Protein AF-0000000080324823 (afdb_homodimer)

Sequence (920 aa):
MKMFTNNTLFSKLTFAVTFSLVTMGLSANLHAQETLTIQDAIDRMLENNLNIKQSTLNVATATVNLEQSKAALYPSLSGTINNSLNYGRSLNPATNQLITQNFYSGDGTLSAQVDVFAGFSKINQIRQNKLLLEAGNSNLDKIKNDLVLQVVTAYFQVVFNTDLLKASKEQLVVAQETQRREQALLEAGNKTLADISQAKAQRATAELNVTNAQNQLTISYLTLSQLMEMRPDSQNYTVVKPTIKDIAQAQKSYDVNDVYNTSLSFFPDIKLAQLNREAAGKAVAVAKGGFFPRLTLGGGLGSRYSYSMGAKAFGLPADPHLNDQISNNFYQNVGFTLSIPIFNGLTVRSNVKKAKISYETSKISEQLAKNNLNKVIAQAVADLRAADSRYKSNENTFNAQKDAFNVIEQRYAVGLVNSLDYNTSRTNRNKAEVDYIQSKYDLLFKSKVIDYYLGKQITFMKMFTNNTLFSKLTFAVTFSLVTMGLSANLHAQETLTIQDAIDRMLENNLNIKQSTLNVATATVNLEQSKAALYPSLSGTINNSLNYGRSLNPATNQLITQNFYSGDGTLSAQVDVFAGFSKINQIRQNKLLLEAGNSNLDKIKNDLVLQVVTAYFQVVFNTDLLKASKEQLVVAQETQRREQALLEAGNKTLADISQAKAQRATAELNVTNAQNQLTISYLTLSQLMEMRPDSQNYTVVKPTIKDIAQAQKSYDVNDVYNTSLSFFPDIKLAQLNREAAGKAVAVAKGGFFPRLTLGGGLGSRYSYSMGAKAFGLPADPHLNDQISNNFYQNVGFTLSIPIFNGLTVRSNVKKAKISYETSKISEQLAKNNLNKVIAQAVADLRAADSRYKSNENTFNAQKDAFNVIEQRYAVGLVNSLDYNTSRTNRNKAEVDYIQSKYDLLFKSKVIDYYLGKQITF

Solvent-accessible surface area (backbone atoms only — not comparable to full-atom values): 46528 Å² total; per-residue (Å²): 138,84,81,79,80,81,73,70,74,65,61,65,55,52,53,54,52,51,56,57,54,58,68,60,53,81,71,67,70,70,72,65,63,43,72,39,42,72,56,54,50,46,52,41,20,74,73,51,22,63,70,58,55,52,39,50,50,52,31,48,50,33,49,50,52,31,51,49,43,56,55,65,67,48,64,47,79,50,76,49,79,46,78,49,81,44,75,48,77,41,70,36,82,70,72,72,41,79,37,59,64,33,28,40,36,37,37,40,38,40,39,36,38,31,71,75,38,48,41,57,20,61,62,28,45,31,54,21,30,51,33,46,30,53,23,33,50,25,48,40,51,34,52,52,52,56,46,46,54,49,48,53,52,28,49,51,44,30,51,47,25,51,52,46,27,52,51,27,49,53,49,31,52,51,30,50,52,47,33,53,49,46,52,54,35,35,76,71,68,76,46,54,71,67,53,44,52,51,31,50,52,48,32,51,53,28,49,49,46,28,53,52,26,49,52,49,26,52,51,26,48,49,53,38,30,52,53,33,58,43,64,81,88,59,72,56,59,42,74,66,72,80,54,70,67,51,52,59,67,33,69,66,89,74,55,53,68,60,46,41,61,60,24,63,78,68,38,33,64,51,52,24,31,49,30,49,24,52,23,29,49,28,44,27,49,26,33,53,10,60,74,40,47,34,33,32,42,35,36,35,36,35,30,34,40,59,39,80,51,72,88,68,64,91,85,63,77,78,69,74,55,68,71,53,32,40,62,67,32,29,25,36,37,42,32,42,38,40,40,37,72,72,35,65,26,50,48,49,60,41,46,27,52,47,28,46,46,49,24,53,47,30,49,50,50,31,52,50,48,51,51,48,51,47,52,52,46,43,49,45,48,45,49,31,54,44,27,46,48,43,28,55,38,27,48,51,39,25,55,45,31,46,53,51,33,54,54,44,51,56,35,37,75,74,67,73,44,55,66,66,60,46,50,51,37,46,52,51,25,51,51,28,44,52,49,28,52,51,24,49,51,49,23,42,49,36,35,48,51,52,34,52,52,64,68,44,84,79,74,128,138,81,80,78,77,77,70,71,65,66,62,58,53,54,51,48,53,51,51,55,53,57,66,60,48,81,73,64,71,67,73,64,61,45,74,41,42,71,53,54,49,47,53,41,21,73,73,50,21,63,69,56,54,47,38,51,47,53,32,49,48,31,48,43,52,28,53,31,42,56,31,60,68,45,59,28,32,37,34,39,37,39,38,35,40,37,36,35,38,35,72,36,83,71,76,71,39,78,36,58,65,32,28,40,36,36,37,39,39,40,40,36,38,30,70,77,37,49,42,56,20,62,62,30,46,32,54,21,30,50,32,47,31,52,25,35,51,25,46,41,50,35,52,50,52,55,48,46,54,49,49,52,52,29,48,51,44,30,51,47,26,50,52,47,28,53,51,28,49,53,48,31,53,51,29,50,52,48,35,52,50,46,53,54,36,37,76,71,67,75,49,53,73,64,54,44,48,51,32,52,44,48,32,40,51,27,50,42,46,29,49,49,27,48,44,50,27,53,51,27,48,50,52,38,32,52,51,32,57,44,62,80,90,58,73,54,58,42,73,65,73,82,54,71,66,52,50,59,68,34,70,66,87,77,55,55,67,60,46,43,62,60,24,63,78,68,38,33,64,52,52,24,30,50,30,48,24,52,24,30,50,28,45,28,50,26,34,53,10,62,76,41,50,33,34,33,43,35,35,36,37,34,29,35,40,60,38,78,54,73,86,68,62,90,83,63,76,77,71,74,55,68,72,56,32,38,63,73,45,49,49,74,52,75,52,74,46,78,48,70,82,84,81,69,86,56,49,47,61,49,46,27,50,51,28,46,52,50,24,53,50,28,48,51,50,31,50,50,47,52,52,48,50,46,50,52,46,44,48,45,49,50,48,31,53,49,26,46,51,45,28,54,49,27,47,50,46,24,54,52,31,48,53,50,33,55,52,42,51,55,34,39,74,74,66,74,44,55,69,65,60,45,50,51,36,46,51,49,25,53,52,29,46,51,50,26,53,50,27,49,51,49,25,41,49,35,32,48,52,52,35,52,52,65,70,44,84,76,76,129

Organism: NCBI:txid1503925

Structure (mmCIF, N/CA/C/O backbone):
data_AF-0000000080324823-model_v1
#
loop_
_entity.id
_entity.type
_entity.pdbx_description
1 polymer Transporter
#
loop_
_atom_site.group_PDB
_atom_site.id
_atom_site.type_symbol
_atom_site.label_atom_id
_atom_site.label_alt_id
_atom_site.label_comp_id
_atom_site.label_asym_id
_atom_site.label_entity_id
_atom_site.label_seq_id
_atom_site.pdbx_PDB_ins_code
_atom_site.Cartn_x
_atom_site.Cartn_y
_atom_site.Cartn_z
_atom_site.occupancy
_atom_site.B_iso_or_equiv
_atom_site.auth_seq_id
_atom_site.auth_comp_id
_atom_site.auth_asym_id
_atom_site.auth_atom_id
_atom_site.pdbx_PDB_model_num
ATOM 1 N N . MET A 1 1 ? 98 -8.367 23.172 1 21.56 1 MET A N 1
ATOM 2 C CA . MET A 1 1 ? 96.688 -8.664 22.594 1 21.56 1 MET A CA 1
ATOM 3 C C . MET A 1 1 ? 95.688 -7.516 22.859 1 21.56 1 MET A C 1
ATOM 5 O O . MET A 1 1 ? 95.188 -7.371 23.969 1 21.56 1 MET A O 1
ATOM 9 N N . LYS A 1 2 ? 96.125 -6.289 22.312 1 26.66 2 LYS A N 1
ATOM 10 C CA . LYS A 1 2 ? 95.688 -4.891 22.422 1 26.66 2 LYS A CA 1
ATOM 11 C C . LYS A 1 2 ? 94.25 -4.688 21.938 1 26.66 2 LYS A C 1
ATOM 13 O O . LYS A 1 2 ? 93.938 -4.918 20.766 1 26.66 2 LYS A O 1
ATOM 18 N N . MET A 1 3 ? 93.25 -5.055 22.812 1 23.31 3 MET A N 1
ATOM 19 C CA . MET A 1 3 ? 91.812 -5.043 22.656 1 23.31 3 MET A CA 1
ATOM 20 C C . MET A 1 3 ? 91.312 -3.637 22.359 1 23.31 3 MET A C 1
ATOM 22 O O . MET A 1 3 ? 91.5 -2.715 23.156 1 23.31 3 MET A O 1
ATOM 26 N N . PHE A 1 4 ? 91.438 -3.137 21.062 1 28.38 4 PHE A N 1
ATOM 27 C CA . PHE A 1 4 ? 91.062 -1.861 20.469 1 28.38 4 PHE A CA 1
ATOM 28 C C . PHE A 1 4 ? 89.562 -1.612 20.641 1 28.38 4 PHE A C 1
ATOM 30 O O . PHE A 1 4 ? 88.75 -2.391 20.141 1 28.38 4 PHE A O 1
ATOM 37 N N . THR A 1 5 ? 89.062 -1.088 21.844 1 29.3 5 THR A N 1
ATOM 38 C CA . THR A 1 5 ? 87.75 -0.74 22.344 1 29.3 5 THR A CA 1
ATOM 39 C C . THR A 1 5 ? 87.125 0.403 21.531 1 29.3 5 THR A C 1
ATOM 41 O O . THR A 1 5 ? 87.688 1.523 21.562 1 29.3 5 THR A O 1
ATOM 44 N N . ASN A 1 6 ? 86.75 0.165 20.188 1 28.95 6 ASN A N 1
ATOM 45 C CA . ASN A 1 6 ? 86.25 1.154 19.25 1 28.95 6 ASN A CA 1
ATOM 46 C C . ASN A 1 6 ? 84.938 1.773 19.75 1 28.95 6 ASN A C 1
ATOM 48 O O . ASN A 1 6 ? 83.938 1.118 19.75 1 28.95 6 ASN A O 1
ATOM 52 N N . ASN A 1 7 ? 84.938 2.633 20.797 1 32.19 7 ASN A N 1
ATOM 53 C CA . ASN A 1 7 ? 83.812 3.295 21.547 1 32.19 7 ASN A CA 1
ATOM 54 C C . ASN A 1 7 ? 83.125 4.352 20.688 1 32.19 7 ASN A C 1
ATOM 56 O O . ASN A 1 7 ? 82.312 5.133 21.203 1 32.19 7 ASN A O 1
ATOM 60 N N . THR A 1 8 ? 83.625 4.734 19.453 1 33.31 8 THR A N 1
ATOM 61 C CA . THR A 1 8 ? 83.25 6.031 18.922 1 33.31 8 THR A CA 1
ATOM 62 C C . THR A 1 8 ? 81.875 5.973 18.344 1 33.31 8 THR A C 1
ATOM 64 O O . THR A 1 8 ? 81.25 7.012 18.062 1 33.31 8 THR A O 1
ATOM 67 N N . LEU A 1 9 ? 81.312 4.789 17.859 1 35.31 9 LEU A N 1
ATOM 68 C CA . LEU A 1 9 ? 80.188 4.824 16.953 1 35.31 9 LEU A CA 1
ATOM 69 C C . LEU A 1 9 ? 78.938 5.113 17.703 1 35.31 9 LEU A C 1
ATOM 71 O O . LEU A 1 9 ? 77.875 5.27 17.094 1 35.31 9 LEU A O 1
ATOM 75 N N . PHE A 1 10 ? 78.875 5.074 19.078 1 38.44 10 PHE A N 1
ATOM 76 C CA . PHE A 1 10 ? 77.625 5.117 19.781 1 38.44 10 PHE A CA 1
ATOM 77 C C . PHE A 1 10 ? 77.062 6.535 19.781 1 38.44 10 PHE A C 1
ATOM 79 O O . PHE A 1 10 ? 75.875 6.73 20.031 1 38.44 10 PHE A O 1
ATOM 86 N N . SER A 1 11 ? 77.938 7.602 19.688 1 42.75 11 SER A N 1
ATOM 87 C CA . SER A 1 11 ? 77.438 8.93 20.016 1 42.75 11 SER A CA 1
ATOM 88 C C . SER A 1 11 ? 76.562 9.5 18.891 1 42.75 11 SER A C 1
ATOM 90 O O . SER A 1 11 ? 75.625 10.234 19.125 1 42.75 11 SER A O 1
ATOM 92 N N . LYS A 1 12 ? 77 9.336 17.609 1 43.25 12 LYS A N 1
ATOM 93 C CA . LYS A 1 12 ? 76.375 10.062 16.516 1 43.25 12 LYS A CA 1
ATOM 94 C C . LYS A 1 12 ? 75 9.477 16.234 1 43.25 12 LYS A C 1
ATOM 96 O O . LYS A 1 12 ? 74.188 10.109 15.562 1 43.25 12 LYS A O 1
ATOM 101 N N . LEU A 1 13 ? 74.875 8.133 16.609 1 43.25 13 LEU A N 1
ATOM 102 C CA . LEU A 1 13 ? 73.562 7.551 16.312 1 43.25 13 LEU A CA 1
ATOM 103 C C . LEU A 1 13 ? 72.5 8.117 17.234 1 43.25 13 LEU A C 1
ATOM 105 O O . LEU A 1 13 ? 71.312 8.305 16.828 1 43.25 13 LEU A O 1
ATOM 109 N N . THR A 1 14 ? 72.938 8.594 18.484 1 47.06 14 THR A N 1
ATOM 110 C CA . THR A 1 14 ? 71.938 9.078 19.375 1 47.06 14 THR A CA 1
ATOM 111 C C . THR A 1 14 ? 71.375 10.43 18.906 1 47.06 14 THR A C 1
ATOM 113 O O . THR A 1 14 ? 70.188 10.742 19.125 1 47.06 14 THR A O 1
ATOM 116 N N . PHE A 1 15 ? 72.375 11.219 18.281 1 47.12 15 PHE A N 1
ATOM 117 C CA . PHE A 1 15 ? 71.875 12.531 17.906 1 47.12 15 PHE A CA 1
ATOM 118 C C . PHE A 1 15 ? 70.812 12.414 16.766 1 47.12 15 PHE A C 1
ATOM 120 O O . PHE A 1 15 ? 69.812 13.148 16.75 1 47.12 15 PHE A O 1
ATOM 127 N N . ALA A 1 16 ? 71.125 11.438 15.797 1 48.44 16 ALA A N 1
ATOM 128 C CA . ALA A 1 16 ? 70.188 11.336 14.688 1 48.44 16 ALA A CA 1
ATOM 129 C C . ALA A 1 16 ? 68.812 10.852 15.156 1 48.44 16 ALA A C 1
ATOM 131 O O . ALA A 1 16 ? 67.812 11.234 14.602 1 48.44 16 ALA A O 1
ATOM 132 N N . VAL A 1 17 ? 68.875 10.023 16.219 1 51.06 17 VAL A N 1
ATOM 133 C CA . VAL A 1 17 ? 67.562 9.516 16.656 1 51.06 17 VAL A CA 1
ATOM 134 C C . VAL A 1 17 ? 66.75 10.625 17.344 1 51.06 17 VAL A C 1
ATOM 136 O O . VAL A 1 17 ? 65.562 10.711 17.188 1 51.06 17 VAL A O 1
ATOM 139 N N . THR A 1 18 ? 67.562 11.539 18.078 1 47.75 18 THR A N 1
ATOM 140 C CA . THR A 1 18 ? 66.75 12.539 18.766 1 47.75 18 THR A CA 1
ATOM 141 C C . THR A 1 18 ? 66.188 13.531 17.781 1 47.75 18 THR A C 1
ATOM 143 O O . THR A 1 18 ? 65.062 14 17.984 1 47.75 18 THR A O 1
ATOM 146 N N . PHE A 1 19 ? 67 13.875 16.734 1 47.53 19 PHE A N 1
ATOM 147 C CA . PHE A 1 19 ? 66.438 14.852 15.836 1 47.53 19 PHE A CA 1
ATOM 148 C C . PHE A 1 19 ? 65.188 14.25 15.117 1 47.53 19 PHE A C 1
ATOM 150 O O . PHE A 1 19 ? 64.25 14.953 14.836 1 47.53 19 PHE A O 1
ATOM 157 N N . SER A 1 20 ? 65.312 12.914 14.789 1 47.81 20 SER A N 1
ATOM 158 C CA . SER A 1 20 ? 64.188 12.375 14.07 1 47.81 20 SER A CA 1
ATOM 159 C C . SER A 1 20 ? 62.938 12.328 14.961 1 47.81 20 SER A C 1
ATOM 161 O O . SER A 1 20 ? 61.812 12.172 14.469 1 47.81 20 SER A O 1
ATOM 163 N N . LEU A 1 21 ? 63.188 12.25 16.297 1 46.94 21 LEU A N 1
ATOM 164 C CA . LEU A 1 21 ? 61.969 12.188 17.125 1 46.94 21 LEU A CA 1
ATOM 165 C C . LEU A 1 21 ? 61.281 13.547 17.156 1 46.94 21 LEU A C 1
ATOM 167 O O . LEU A 1 21 ? 60.062 13.617 17.359 1 46.94 21 LEU A O 1
ATOM 171 N N . VAL A 1 22 ? 62.125 14.641 17.172 1 44.66 22 VAL A N 1
ATOM 172 C CA . VAL A 1 22 ? 61.406 15.914 17.328 1 44.66 22 VAL A CA 1
ATOM 173 C C . VAL A 1 22 ? 60.562 16.188 16.094 1 44.66 22 VAL A C 1
ATOM 175 O O . VAL A 1 22 ? 59.531 16.844 16.188 1 44.66 22 VAL A O 1
ATOM 178 N N . THR A 1 23 ? 61.125 15.875 14.891 1 43.03 23 THR A N 1
ATOM 179 C CA . THR A 1 23 ? 60.281 16.219 13.758 1 43.03 23 THR A CA 1
ATOM 180 C C . THR A 1 23 ? 59.062 15.297 13.695 1 43.03 23 THR A C 1
ATOM 182 O O . THR A 1 23 ? 58.344 15.305 12.711 1 43.03 23 THR A O 1
ATOM 185 N N . MET A 1 24 ? 59.156 14.219 14.438 1 43.94 24 MET A N 1
ATOM 186 C CA . MET A 1 24 ? 57.812 13.664 14.406 1 43.94 24 MET A CA 1
ATOM 187 C C . MET A 1 24 ? 56.781 14.664 14.961 1 43.94 24 MET A C 1
ATOM 189 O O . MET A 1 24 ? 56.625 14.766 16.172 1 43.94 24 MET A O 1
ATOM 193 N N . GLY A 1 25 ? 57.062 15.984 14.703 1 37.5 25 GLY A N 1
ATOM 194 C CA . GLY A 1 25 ? 56.094 17.016 15 1 37.5 25 GLY A CA 1
ATOM 195 C C . GLY A 1 25 ? 54.656 16.531 14.859 1 37.5 25 GLY A C 1
ATOM 196 O O . GLY A 1 25 ? 54.375 15.602 14.086 1 37.5 25 GLY A O 1
ATOM 197 N N . LEU A 1 26 ? 53.875 16.797 15.906 1 39.09 26 LEU A N 1
ATOM 198 C CA . LEU A 1 26 ? 52.406 16.812 16.031 1 39.09 26 LEU A CA 1
ATOM 199 C C . LEU A 1 26 ? 51.781 17.469 14.805 1 39.09 26 LEU A C 1
ATOM 201 O O . LEU A 1 26 ? 51.75 18.688 14.68 1 39.09 26 LEU A O 1
ATOM 205 N N . SER A 1 27 ? 52.031 17.031 13.609 1 39.75 27 SER A N 1
ATOM 206 C CA . SER A 1 27 ? 50.969 17.453 12.703 1 39.75 27 SER A CA 1
ATOM 207 C C . SER A 1 27 ? 49.594 17.281 13.328 1 39.75 27 SER A C 1
ATOM 209 O O . SER A 1 27 ? 49.062 16.156 13.375 1 39.75 27 SER A O 1
ATOM 211 N N . ALA A 1 28 ? 49.375 17.969 14.438 1 38.03 28 ALA A N 1
ATOM 212 C CA . ALA A 1 28 ? 47.938 18.141 14.688 1 38.03 28 ALA A CA 1
ATOM 213 C C . ALA A 1 28 ? 47.188 18.312 13.383 1 38.03 28 ALA A C 1
ATOM 215 O O . ALA A 1 28 ? 47.375 19.297 12.664 1 38.03 28 ALA A O 1
ATOM 216 N N . ASN A 1 29 ? 47.031 17.266 12.664 1 39 29 ASN A N 1
ATOM 217 C CA . ASN A 1 29 ? 45.969 17.359 11.672 1 39 29 ASN A CA 1
ATOM 218 C C . ASN A 1 29 ? 44.812 18.234 12.164 1 39 29 ASN A C 1
ATOM 220 O O . ASN A 1 29 ? 44.094 17.859 13.094 1 39 29 ASN A O 1
ATOM 224 N N . LEU A 1 30 ? 45.031 19.516 12.375 1 39.28 30 LEU A N 1
ATOM 225 C CA . LEU A 1 30 ? 43.844 20.375 12.375 1 39.28 30 LEU A CA 1
ATOM 226 C C . LEU A 1 30 ? 42.781 19.797 11.469 1 39.28 30 LEU A C 1
ATOM 228 O O . LEU A 1 30 ? 42.906 19.828 10.242 1 39.28 30 LEU A O 1
ATOM 232 N N . HIS A 1 31 ? 42.25 18.719 11.734 1 45.06 31 HIS A N 1
ATOM 233 C CA . HIS A 1 31 ? 41 18.328 11.062 1 45.06 31 HIS A CA 1
ATOM 234 C C . HIS A 1 31 ? 40.094 19.531 10.812 1 45.06 31 HIS A C 1
ATOM 236 O O . HIS A 1 31 ? 39.531 20.094 11.742 1 45.06 31 HIS A O 1
ATOM 242 N N . ALA A 1 32 ? 40.5 20.453 9.992 1 48.34 32 ALA A N 1
ATOM 243 C CA . ALA A 1 32 ? 39.656 21.516 9.508 1 48.34 32 ALA A CA 1
ATOM 244 C C . ALA A 1 32 ? 38.188 21.078 9.461 1 48.34 32 ALA A C 1
ATOM 246 O O . ALA A 1 32 ? 37.875 19.984 8.969 1 48.34 32 ALA A O 1
ATOM 247 N N . GLN A 1 33 ? 37.438 21.578 10.297 1 64.06 33 GLN A N 1
ATOM 248 C CA . GLN A 1 33 ? 35.969 21.359 10.266 1 64.06 33 GLN A CA 1
ATOM 249 C C . GLN A 1 33 ? 35.438 21.406 8.836 1 64.06 33 GLN A C 1
ATOM 251 O O . GLN A 1 33 ? 35.688 22.375 8.117 1 64.06 33 GLN A O 1
ATOM 256 N N . GLU A 1 34 ? 35.281 20.312 8.242 1 78.31 34 GLU A N 1
ATOM 257 C CA . GLU A 1 34 ? 34.75 20.156 6.883 1 78.31 34 GLU A CA 1
ATOM 258 C C . GLU A 1 34 ? 33.469 20.938 6.699 1 78.31 34 GLU A C 1
ATOM 260 O O . GLU A 1 34 ? 32.562 20.875 7.551 1 78.31 34 GLU A O 1
ATOM 265 N N . THR A 1 35 ? 33.5 21.953 5.785 1 86.38 35 THR A N 1
ATOM 266 C CA . THR A 1 35 ? 32.281 22.656 5.418 1 86.38 35 THR A CA 1
ATOM 267 C C . THR A 1 35 ? 31.484 21.859 4.402 1 86.38 35 THR A C 1
ATOM 269 O O . THR A 1 35 ? 32.031 21.422 3.383 1 86.38 35 THR A O 1
ATOM 272 N N . LEU A 1 36 ? 30.406 21.531 4.77 1 89 36 LEU A N 1
ATOM 273 C CA . LEU A 1 36 ? 29.547 20.672 3.959 1 89 36 LEU A CA 1
ATOM 274 C C . LEU A 1 36 ? 28.453 21.5 3.271 1 89 36 LEU A C 1
ATOM 276 O O . LEU A 1 36 ? 27.688 22.188 3.934 1 89 36 LEU A O 1
ATOM 280 N N . THR A 1 37 ? 28.469 21.531 1.944 1 90.81 37 THR A N 1
ATOM 281 C CA . THR A 1 37 ? 27.406 22.172 1.179 1 90.81 37 THR A CA 1
ATOM 282 C C . THR A 1 37 ? 26.219 21.234 1.031 1 90.81 37 THR A C 1
ATOM 284 O O . THR A 1 37 ? 26.297 20.047 1.347 1 90.81 37 THR A O 1
ATOM 287 N N . ILE A 1 38 ? 25.109 21.875 0.637 1 91.06 38 ILE A N 1
ATOM 288 C CA . ILE A 1 38 ? 23.906 21.078 0.444 1 91.06 38 ILE A CA 1
ATOM 289 C C . ILE A 1 38 ? 24.156 20.016 -0.625 1 91.06 38 ILE A C 1
ATOM 291 O O . ILE A 1 38 ? 23.703 18.859 -0.489 1 91.06 38 ILE A O 1
ATOM 295 N N . GLN A 1 39 ? 24.922 20.312 -1.681 1 91.12 39 GLN A N 1
ATOM 296 C CA . GLN A 1 39 ? 25.234 19.359 -2.746 1 91.12 39 GLN A CA 1
ATOM 297 C C . GLN A 1 39 ? 26.109 18.234 -2.232 1 91.12 39 GLN A C 1
ATOM 299 O O . GLN A 1 39 ? 25.906 17.062 -2.607 1 91.12 39 GLN A O 1
ATOM 304 N N . ASP A 1 40 ? 27.016 18.609 -1.355 1 91.25 40 ASP A N 1
ATOM 305 C CA . ASP A 1 40 ? 27.875 17.594 -0.76 1 91.25 40 ASP A CA 1
ATOM 306 C C . ASP A 1 40 ? 27.047 16.594 0.063 1 91.25 40 ASP A C 1
ATOM 308 O O . ASP A 1 40 ? 27.297 15.391 0.024 1 91.25 40 ASP A O 1
ATOM 312 N N . ALA A 1 41 ? 26.156 17.188 0.806 1 93.69 41 ALA A N 1
ATOM 313 C CA . ALA A 1 41 ? 25.297 16.328 1.636 1 93.69 41 ALA A CA 1
ATOM 314 C C . ALA A 1 41 ? 24.469 15.391 0.778 1 93.69 41 ALA A C 1
ATOM 316 O O . ALA A 1 41 ? 24.344 14.203 1.091 1 93.69 41 ALA A O 1
ATOM 317 N N . ILE A 1 42 ? 23.953 15.883 -0.331 1 94.19 42 ILE A N 1
ATOM 318 C CA . ILE A 1 42 ? 23.141 15.086 -1.244 1 94.19 42 ILE A CA 1
ATOM 319 C C . ILE A 1 42 ? 23.984 13.984 -1.862 1 94.19 42 ILE A C 1
ATOM 321 O O . ILE A 1 42 ? 23.578 12.82 -1.892 1 94.19 42 ILE A O 1
ATOM 325 N N . ASP A 1 43 ? 25.203 14.312 -2.295 1 94 43 ASP A N 1
ATOM 326 C CA . ASP A 1 43 ? 26.078 13.352 -2.953 1 94 43 ASP A CA 1
ATOM 327 C C . ASP A 1 43 ? 26.484 12.234 -1.995 1 94 43 ASP A C 1
ATOM 329 O O . ASP A 1 43 ? 26.5 11.055 -2.369 1 94 43 ASP A O 1
ATOM 333 N N . ARG A 1 44 ? 26.75 12.625 -0.811 1 93.12 44 ARG A N 1
ATOM 334 C CA . ARG A 1 44 ? 27.141 11.633 0.188 1 93.12 44 ARG A CA 1
ATOM 335 C C . ARG A 1 44 ? 25.984 10.695 0.502 1 93.12 44 ARG A C 1
ATOM 337 O O . ARG A 1 44 ? 26.188 9.492 0.67 1 93.12 44 ARG A O 1
ATOM 344 N N . MET A 1 45 ? 24.766 11.281 0.687 1 95.81 45 MET A N 1
ATOM 345 C CA . MET A 1 45 ? 23.594 10.461 0.923 1 95.81 45 MET A CA 1
ATOM 346 C C . MET A 1 45 ? 23.359 9.5 -0.237 1 95.81 45 MET A C 1
ATOM 348 O O . MET A 1 45 ? 23.109 8.312 -0.025 1 95.81 45 MET A O 1
ATOM 352 N N . LEU A 1 46 ? 23.531 9.984 -1.491 1 95.56 46 LEU A N 1
ATOM 353 C CA . LEU A 1 46 ? 23.281 9.18 -2.682 1 95.56 46 LEU A CA 1
ATOM 354 C C . LEU A 1 46 ? 24.266 8.016 -2.758 1 95.56 46 LEU A C 1
ATOM 356 O O . LEU A 1 46 ? 23.922 6.938 -3.248 1 95.56 46 LEU A O 1
ATOM 360 N N . GLU A 1 47 ? 25.406 8.203 -2.225 1 93.75 47 GLU A N 1
ATOM 361 C CA . GLU A 1 47 ? 26.469 7.199 -2.334 1 93.75 47 GLU A CA 1
ATOM 362 C C . GLU A 1 47 ? 26.375 6.18 -1.204 1 93.75 47 GLU A C 1
ATOM 364 O O . GLU A 1 47 ? 26.719 5.008 -1.39 1 93.75 47 GLU A O 1
ATOM 369 N N . ASN A 1 48 ? 25.844 6.621 -0.026 1 93.12 48 ASN A N 1
ATOM 370 C CA . ASN A 1 48 ? 26.078 5.785 1.145 1 93.12 48 ASN A CA 1
ATOM 371 C C . ASN A 1 48 ? 24.766 5.32 1.781 1 93.12 48 ASN A C 1
ATOM 373 O O . ASN A 1 48 ? 24.766 4.391 2.59 1 93.12 48 ASN A O 1
ATOM 377 N N . ASN A 1 49 ? 23.672 5.91 1.463 1 95.5 49 ASN A N 1
ATOM 378 C CA . ASN A 1 49 ? 22.438 5.637 2.182 1 95.5 49 ASN A CA 1
ATOM 379 C C . ASN A 1 49 ? 22 4.188 2.01 1 95.5 49 ASN A C 1
ATOM 381 O O . ASN A 1 49 ? 21.984 3.666 0.894 1 95.5 49 ASN A O 1
ATOM 385 N N . LEU A 1 50 ? 21.578 3.58 3.115 1 95.38 50 LEU A N 1
ATOM 386 C CA . LEU A 1 50 ? 21.266 2.154 3.141 1 95.38 50 LEU A CA 1
ATOM 387 C C . LEU A 1 50 ? 19.969 1.864 2.393 1 95.38 50 LEU A C 1
ATOM 389 O O . LEU A 1 50 ? 19.812 0.783 1.821 1 95.38 50 LEU A O 1
ATOM 393 N N . ASN A 1 51 ? 19.031 2.746 2.434 1 95.5 51 ASN A N 1
ATOM 394 C CA . ASN A 1 51 ? 17.797 2.553 1.689 1 95.5 51 ASN A CA 1
ATOM 395 C C . ASN A 1 51 ? 18.047 2.469 0.187 1 95.5 51 ASN A C 1
ATOM 397 O O . ASN A 1 51 ? 17.359 1.729 -0.523 1 95.5 51 ASN A O 1
ATOM 401 N N . ILE A 1 52 ? 19 3.268 -0.301 1 96.75 52 ILE A N 1
ATOM 402 C CA . ILE A 1 52 ? 19.375 3.227 -1.712 1 96.75 52 ILE A CA 1
ATOM 403 C C . ILE A 1 52 ? 20.031 1.889 -2.035 1 96.75 52 ILE A C 1
ATOM 405 O O . ILE A 1 52 ? 19.719 1.265 -3.051 1 96.75 52 ILE A O 1
ATOM 409 N N . LYS A 1 53 ? 20.891 1.434 -1.141 1 96.25 53 LYS A N 1
ATOM 410 C CA . LYS A 1 53 ? 21.547 0.139 -1.336 1 96.25 53 LYS A CA 1
ATOM 411 C C . LYS A 1 53 ? 20.516 -0.991 -1.356 1 96.25 53 LYS A C 1
ATOM 413 O O . LYS A 1 53 ? 20.609 -1.909 -2.172 1 96.25 53 LYS A O 1
ATOM 418 N N . GLN A 1 54 ? 19.625 -0.875 -0.471 1 96.69 54 GLN A N 1
ATOM 419 C CA . GLN A 1 54 ? 18.562 -1.866 -0.437 1 96.69 54 GLN A CA 1
ATOM 420 C C . GLN A 1 54 ? 17.766 -1.862 -1.739 1 96.69 54 GLN A C 1
ATOM 422 O O . GLN A 1 54 ? 17.438 -2.922 -2.275 1 96.69 54 GLN A O 1
ATOM 427 N N . SER A 1 55 ? 17.391 -0.714 -2.266 1 96.94 55 SER A N 1
ATOM 428 C CA . SER A 1 55 ? 16.625 -0.598 -3.508 1 96.94 55 SER A CA 1
ATOM 429 C C . SER A 1 55 ? 17.438 -1.112 -4.695 1 96.94 55 SER A C 1
ATOM 431 O O . SER A 1 55 ? 16.875 -1.671 -5.641 1 96.94 55 SER A O 1
ATOM 433 N N . THR A 1 56 ? 18.734 -0.962 -4.652 1 97.5 56 THR A N 1
ATOM 434 C CA . THR A 1 56 ? 19.594 -1.479 -5.707 1 97.5 56 THR A CA 1
ATOM 435 C C . THR A 1 56 ? 19.547 -3.006 -5.742 1 97.5 56 THR A C 1
ATOM 437 O O . THR A 1 56 ? 19.594 -3.609 -6.812 1 97.5 56 THR A O 1
ATOM 440 N N . LEU A 1 57 ? 19.453 -3.646 -4.555 1 97.31 57 LEU A N 1
ATOM 441 C CA . LEU A 1 57 ? 19.344 -5.098 -4.484 1 97.31 57 LEU A CA 1
ATOM 442 C C . LEU A 1 57 ? 18.016 -5.57 -5.07 1 97.31 57 LEU A C 1
ATOM 444 O O . LEU A 1 57 ? 17.938 -6.645 -5.672 1 97.31 57 LEU A O 1
ATOM 448 N N . ASN A 1 58 ? 17.016 -4.766 -4.93 1 97.06 58 ASN A N 1
ATOM 449 C CA . ASN A 1 58 ? 15.75 -5.098 -5.559 1 97.06 58 ASN A CA 1
ATOM 450 C C . ASN A 1 58 ? 15.844 -5.062 -7.078 1 97.06 58 ASN A C 1
ATOM 452 O O . ASN A 1 58 ? 15.258 -5.898 -7.766 1 97.06 58 ASN A O 1
ATOM 456 N N . VAL A 1 59 ? 16.562 -4.09 -7.613 1 98.12 59 VAL A N 1
ATOM 457 C CA . VAL A 1 59 ? 16.797 -4.02 -9.055 1 98.12 59 VAL A CA 1
ATOM 458 C C . VAL A 1 59 ? 17.594 -5.238 -9.508 1 98.12 59 VAL A C 1
ATOM 460 O O . VAL A 1 59 ? 17.328 -5.809 -10.562 1 98.12 59 VAL A O 1
ATOM 463 N N . ALA A 1 60 ? 18.516 -5.715 -8.68 1 98.06 60 ALA A N 1
ATOM 464 C CA . ALA A 1 60 ? 19.297 -6.914 -8.977 1 98.06 60 ALA A CA 1
ATOM 465 C C . ALA A 1 60 ? 18.406 -8.148 -9.047 1 98.06 60 ALA A C 1
ATOM 467 O O . ALA A 1 60 ? 18.578 -9.008 -9.914 1 98.06 60 ALA A O 1
ATOM 468 N N . THR A 1 61 ? 17.516 -8.18 -8.156 1 98.31 61 THR A N 1
ATOM 469 C CA . THR A 1 61 ? 16.562 -9.289 -8.172 1 98.31 61 THR A CA 1
ATOM 470 C C . THR A 1 61 ? 15.75 -9.289 -9.461 1 98.31 61 THR A C 1
ATOM 472 O O . THR A 1 61 ? 15.547 -10.336 -10.07 1 98.31 61 THR A O 1
ATOM 475 N N . ALA A 1 62 ? 15.266 -8.102 -9.898 1 98.12 62 ALA A N 1
ATOM 476 C CA . ALA A 1 62 ? 14.523 -7.988 -11.156 1 98.12 62 ALA A CA 1
ATOM 477 C C . ALA A 1 62 ? 15.391 -8.398 -12.336 1 98.12 62 ALA A C 1
ATOM 479 O O . ALA A 1 62 ? 14.898 -9.008 -13.289 1 98.12 62 ALA A O 1
ATOM 480 N N . THR A 1 63 ? 16.672 -8.148 -12.25 1 98.5 63 THR A N 1
ATOM 481 C CA . THR A 1 63 ? 17.609 -8.547 -13.281 1 98.5 63 THR A CA 1
ATOM 482 C C . THR A 1 63 ? 17.719 -10.07 -13.359 1 98.5 63 THR A C 1
ATOM 484 O O . THR A 1 63 ? 17.703 -10.648 -14.445 1 98.5 63 THR A O 1
ATOM 487 N N . VAL A 1 64 ? 17.75 -10.711 -12.195 1 98.44 64 VAL A N 1
ATOM 488 C CA . VAL A 1 64 ? 17.844 -12.164 -12.133 1 98.44 64 VAL A CA 1
ATOM 489 C C . VAL A 1 64 ? 16.562 -12.781 -12.695 1 98.44 64 VAL A C 1
ATOM 491 O O . VAL A 1 64 ? 16.609 -13.766 -13.438 1 98.44 64 VAL A O 1
ATOM 494 N N . ASN A 1 65 ? 15.453 -12.172 -12.422 1 98.44 65 ASN A N 1
ATOM 495 C CA . ASN A 1 65 ? 14.188 -12.672 -12.945 1 98.44 65 ASN A CA 1
ATOM 496 C C . ASN A 1 65 ? 14.141 -12.594 -14.469 1 98.44 65 ASN A C 1
ATOM 498 O O . ASN A 1 65 ? 13.664 -13.523 -15.125 1 98.44 65 ASN A O 1
ATOM 502 N N . LEU A 1 66 ? 14.617 -11.492 -15.047 1 98.5 66 LEU A N 1
ATOM 503 C CA . LEU A 1 66 ? 14.672 -11.336 -16.5 1 98.5 66 LEU A CA 1
ATOM 504 C C . LEU A 1 66 ? 15.609 -12.367 -17.125 1 98.5 66 LEU A C 1
ATOM 506 O O . LEU A 1 66 ? 15.25 -13.023 -18.109 1 98.5 66 LEU A O 1
ATOM 510 N N . GLU A 1 67 ? 16.75 -12.641 -16.438 1 98.44 67 GLU A N 1
ATOM 511 C CA . GLU A 1 67 ? 17.703 -13.625 -16.938 1 98.44 67 GLU A CA 1
ATOM 512 C C . GLU A 1 67 ? 17.125 -15.031 -16.891 1 98.44 67 GLU A C 1
ATOM 514 O O . GLU A 1 67 ? 17.312 -15.82 -17.828 1 98.44 67 GLU A O 1
ATOM 519 N N . GLN A 1 68 ? 16.438 -15.258 -15.828 1 98.12 68 GLN A N 1
ATOM 520 C CA . GLN A 1 68 ? 15.797 -16.562 -15.695 1 98.12 68 GLN A CA 1
ATOM 521 C C . GLN A 1 68 ? 14.727 -16.766 -16.766 1 98.12 68 GLN A C 1
ATOM 523 O O . GLN A 1 68 ? 14.602 -17.875 -17.312 1 98.12 68 GLN A O 1
ATOM 528 N N . SER A 1 69 ? 13.977 -15.758 -17.031 1 98.12 69 SER A N 1
ATOM 529 C CA . SER A 1 69 ? 12.93 -15.883 -18.031 1 98.12 69 SER A CA 1
ATOM 530 C C . SER A 1 69 ? 13.516 -16.094 -19.422 1 98.12 69 SER A C 1
ATOM 532 O O . SER A 1 69 ? 12.938 -16.797 -20.25 1 98.12 69 SER A O 1
ATOM 534 N N . LYS A 1 70 ? 14.695 -15.5 -19.734 1 97.94 70 LYS A N 1
ATOM 535 C CA . LYS A 1 70 ? 15.398 -15.734 -21 1 97.94 70 LYS A CA 1
ATOM 536 C C . LYS A 1 70 ? 15.938 -17.156 -21.062 1 97.94 70 LYS A C 1
ATOM 538 O O . LYS A 1 70 ? 15.836 -17.812 -22.109 1 97.94 70 LYS A O 1
ATOM 543 N N . ALA A 1 71 ? 16.453 -17.609 -19.875 1 97.25 71 ALA A N 1
ATOM 544 C CA . ALA A 1 71 ? 17.047 -18.953 -19.812 1 97.25 71 ALA A CA 1
ATOM 545 C C . ALA A 1 71 ? 15.977 -20.031 -19.984 1 97.25 71 ALA A C 1
ATOM 547 O O . ALA A 1 71 ? 16.281 -21.156 -20.375 1 97.25 71 ALA A O 1
ATOM 548 N N . ALA A 1 72 ? 14.695 -19.656 -19.734 1 96.06 72 ALA A N 1
ATOM 549 C CA . ALA A 1 72 ? 13.586 -20.609 -19.844 1 96.06 72 ALA A CA 1
ATOM 550 C C . ALA A 1 72 ? 13.328 -20.984 -21.312 1 96.06 72 ALA A C 1
ATOM 552 O O . ALA A 1 72 ? 12.602 -21.938 -21.594 1 96.06 72 ALA A O 1
ATOM 553 N N . LEU A 1 73 ? 13.961 -20.266 -22.297 1 96.19 73 LEU A N 1
ATOM 554 C CA . LEU A 1 73 ? 13.805 -20.562 -23.719 1 96.19 73 LEU A CA 1
ATOM 555 C C . LEU A 1 73 ? 14.75 -21.688 -24.141 1 96.19 73 LEU A C 1
ATOM 557 O O . LEU A 1 73 ? 14.586 -22.266 -25.203 1 96.19 73 LEU A O 1
ATOM 561 N N . TYR A 1 74 ? 15.719 -22.016 -23.234 1 96.06 74 TYR A N 1
ATOM 562 C CA . TYR A 1 74 ? 16.688 -23.047 -23.578 1 96.06 74 TYR A CA 1
ATOM 563 C C . TYR A 1 74 ? 16.172 -24.438 -23.203 1 96.06 74 TYR A C 1
ATOM 565 O O . TYR A 1 74 ? 15.32 -24.562 -22.328 1 96.06 74 TYR A O 1
ATOM 573 N N . PRO A 1 75 ? 16.672 -25.531 -23.891 1 96.25 75 PRO A N 1
ATOM 574 C CA . PRO A 1 75 ? 16.266 -26.875 -23.531 1 96.25 75 PRO A CA 1
ATOM 575 C C . PRO A 1 75 ? 16.719 -27.266 -22.125 1 96.25 75 PRO A C 1
ATOM 577 O O . PRO A 1 75 ? 17.781 -26.828 -21.656 1 96.25 75 PRO A O 1
ATOM 580 N N . SER A 1 76 ? 15.914 -27.969 -21.5 1 96.75 76 SER A N 1
ATOM 581 C CA . SER A 1 76 ? 16.312 -28.594 -20.234 1 96.75 76 SER A CA 1
ATOM 582 C C . SER A 1 76 ? 16.984 -29.938 -20.484 1 96.75 76 SER A C 1
ATOM 584 O O . SER A 1 76 ? 16.719 -30.609 -21.484 1 96.75 76 SER A O 1
ATOM 586 N N . LEU A 1 77 ? 17.984 -30.234 -19.641 1 96.69 77 LEU A N 1
ATOM 587 C CA . LEU A 1 77 ? 18.672 -31.531 -19.703 1 96.69 77 LEU A CA 1
ATOM 588 C C . LEU A 1 77 ? 18.609 -32.219 -18.344 1 96.69 77 LEU A C 1
ATOM 590 O O . LEU A 1 77 ? 18.938 -31.625 -17.312 1 96.69 77 LEU A O 1
ATOM 594 N N . SER A 1 78 ? 18.109 -33.531 -18.406 1 97.06 78 SER A N 1
ATOM 595 C CA . SER A 1 78 ? 18.016 -34.281 -17.172 1 97.06 78 SER A CA 1
ATOM 596 C C . SER A 1 78 ? 18.453 -35.75 -17.375 1 97.06 78 SER A C 1
ATOM 598 O O . SER A 1 78 ? 18.312 -36.281 -18.484 1 97.06 78 SER A O 1
ATOM 600 N N . GLY A 1 79 ? 18.984 -36.312 -16.328 1 96.25 79 GLY A N 1
ATOM 601 C CA . GLY A 1 79 ? 19.359 -37.719 -16.281 1 96.25 79 GLY A CA 1
ATOM 602 C C . GLY A 1 79 ? 18.672 -38.5 -15.156 1 96.25 79 GLY A C 1
ATOM 603 O O . GLY A 1 79 ? 18.469 -37.938 -14.07 1 96.25 79 GLY A O 1
ATOM 604 N N . THR A 1 80 ? 18.281 -39.781 -15.555 1 97 80 THR A N 1
ATOM 605 C CA . THR A 1 80 ? 17.641 -40.625 -14.555 1 97 80 THR A CA 1
ATOM 606 C C . THR A 1 80 ? 18.234 -42.031 -14.586 1 97 80 THR A C 1
ATOM 608 O O . THR A 1 80 ? 18.469 -42.594 -15.656 1 97 80 THR A O 1
ATOM 611 N N . ILE A 1 81 ? 18.469 -42.562 -13.398 1 95.56 81 ILE A N 1
ATOM 612 C CA . ILE A 1 81 ? 18.891 -43.969 -13.242 1 95.56 81 ILE A CA 1
ATOM 613 C C . ILE A 1 81 ? 17.938 -44.688 -12.312 1 95.56 81 ILE A C 1
ATOM 615 O O . ILE A 1 81 ? 17.688 -44.25 -11.188 1 95.56 81 ILE A O 1
ATOM 619 N N . ASN A 1 82 ? 17.391 -45.781 -12.938 1 95.94 82 ASN A N 1
ATOM 620 C CA . ASN A 1 82 ? 16.484 -46.625 -12.164 1 95.94 82 ASN A CA 1
ATOM 621 C C . ASN A 1 82 ? 17.047 -48.031 -11.977 1 95.94 82 ASN A C 1
ATOM 623 O O . ASN A 1 82 ? 17.609 -48.625 -12.906 1 95.94 82 ASN A O 1
ATOM 627 N N . ASN A 1 83 ? 16.859 -48.5 -10.68 1 94.75 83 ASN A N 1
ATOM 628 C CA . ASN A 1 83 ? 17.188 -49.875 -10.344 1 94.75 83 ASN A CA 1
ATOM 629 C C . ASN A 1 83 ? 16.078 -50.5 -9.508 1 94.75 83 ASN A C 1
ATOM 631 O O . ASN A 1 83 ? 15.5 -49.844 -8.633 1 94.75 83 ASN A O 1
ATOM 635 N N . SER A 1 84 ? 15.828 -51.812 -9.938 1 94.69 84 SER A N 1
ATOM 636 C CA . SER A 1 84 ? 14.742 -52.469 -9.211 1 94.69 84 SER A CA 1
ATOM 637 C C . SER A 1 84 ? 15.023 -53.969 -9.023 1 94.69 84 SER A C 1
ATOM 639 O O . SER A 1 84 ? 15.672 -54.594 -9.867 1 94.69 84 SER A O 1
ATOM 641 N N . LEU A 1 85 ? 14.531 -54.469 -7.844 1 94.38 85 LEU A N 1
ATOM 642 C CA . LEU A 1 85 ? 14.422 -55.906 -7.582 1 94.38 85 LEU A CA 1
ATOM 643 C C . LEU A 1 85 ? 12.977 -56.375 -7.754 1 94.38 85 LEU A C 1
ATOM 645 O O . LEU A 1 85 ? 12.07 -55.844 -7.109 1 94.38 85 LEU A O 1
ATOM 649 N N . ASN A 1 86 ? 12.82 -57.281 -8.656 1 93.12 86 ASN A N 1
ATOM 650 C CA . ASN A 1 86 ? 11.469 -57.719 -8.969 1 93.12 86 ASN A CA 1
ATOM 651 C C . ASN A 1 86 ? 11.25 -59.156 -8.539 1 93.12 86 ASN A C 1
ATOM 653 O O . ASN A 1 86 ? 12.023 -60.062 -8.898 1 93.12 86 ASN A O 1
ATOM 657 N N . TYR A 1 87 ? 10.125 -59.25 -7.742 1 92.69 87 TYR A N 1
ATOM 658 C CA . TYR A 1 87 ? 9.727 -60.562 -7.254 1 92.69 87 TYR A CA 1
ATOM 659 C C . TYR A 1 87 ? 8.359 -60.969 -7.789 1 92.69 87 TYR A C 1
ATOM 661 O O . TYR A 1 87 ? 7.461 -60.125 -7.898 1 92.69 87 TYR A O 1
ATOM 669 N N . GLY A 1 88 ? 8.117 -62.219 -8.125 1 89.81 88 GLY A N 1
ATOM 670 C CA . GLY A 1 88 ? 6.863 -62.688 -8.688 1 89.81 88 GLY A CA 1
ATOM 671 C C . GLY A 1 88 ? 6.738 -62.438 -10.172 1 89.81 88 GLY A C 1
ATOM 672 O O . GLY A 1 88 ? 7.746 -62.25 -10.867 1 89.81 88 GLY A O 1
ATOM 673 N N . ARG A 1 89 ? 5.57 -62.531 -10.805 1 91.81 89 ARG A N 1
ATOM 674 C CA . ARG A 1 89 ? 5.352 -62.312 -12.234 1 91.81 89 ARG A CA 1
ATOM 675 C C . ARG A 1 89 ? 5.41 -60.844 -12.594 1 91.81 89 ARG A C 1
ATOM 677 O O . ARG A 1 89 ? 4.523 -60.062 -12.211 1 91.81 89 ARG A O 1
ATOM 684 N N . SER A 1 90 ? 6.512 -60.469 -13.195 1 91.12 90 SER A N 1
ATOM 685 C CA . SER A 1 90 ? 6.715 -59.062 -13.547 1 91.12 90 SER A CA 1
ATOM 686 C C . SER A 1 90 ? 7.246 -58.938 -14.969 1 91.12 90 SER A C 1
ATOM 688 O O . SER A 1 90 ? 7.805 -59.875 -15.523 1 91.12 90 SER A O 1
ATOM 690 N N . LEU A 1 91 ? 7.039 -57.812 -15.578 1 88.12 91 LEU A N 1
ATOM 691 C CA . LEU A 1 91 ? 7.543 -57.531 -16.906 1 88.12 91 LEU A CA 1
ATOM 692 C C . LEU A 1 91 ? 9.039 -57.25 -16.875 1 88.12 91 LEU A C 1
ATOM 694 O O . LEU A 1 91 ? 9.492 -56.312 -16.188 1 88.12 91 LEU A O 1
ATOM 698 N N . ASN A 1 92 ? 9.727 -58.031 -17.594 1 85.75 92 ASN A N 1
ATOM 699 C CA . ASN A 1 92 ? 11.156 -57.75 -17.734 1 85.75 92 ASN A CA 1
ATOM 700 C C . ASN A 1 92 ? 11.422 -56.625 -18.75 1 85.75 92 ASN A C 1
ATOM 702 O O . ASN A 1 92 ? 11.164 -56.781 -19.938 1 85.75 92 ASN A O 1
ATOM 706 N N . PRO A 1 93 ? 11.961 -55.594 -18.297 1 84 93 PRO A N 1
ATOM 707 C CA . PRO A 1 93 ? 12.109 -54.438 -19.188 1 84 93 PRO A CA 1
ATOM 708 C C . PRO A 1 93 ? 13.141 -54.688 -20.297 1 84 93 PRO A C 1
ATOM 710 O O . PRO A 1 93 ? 13.125 -54 -21.328 1 84 93 PRO A O 1
ATOM 713 N N . ALA A 1 94 ? 14.086 -55.562 -20.219 1 80.44 94 ALA A N 1
ATOM 714 C CA . ALA A 1 94 ? 15.102 -55.844 -21.234 1 80.44 94 ALA A CA 1
ATOM 715 C C . ALA A 1 94 ? 14.523 -56.688 -22.375 1 80.44 94 ALA A C 1
ATOM 717 O O . ALA A 1 94 ? 14.992 -56.594 -23.516 1 80.44 94 ALA A O 1
ATOM 718 N N . THR A 1 95 ? 13.523 -57.469 -22.062 1 81.12 95 THR A N 1
ATOM 719 C CA . THR A 1 95 ? 12.977 -58.344 -23.094 1 81.12 95 THR A CA 1
ATOM 720 C C . THR A 1 95 ? 11.516 -58 -23.375 1 81.12 95 THR A C 1
ATOM 722 O O . THR A 1 95 ? 10.953 -58.438 -24.375 1 81.12 95 THR A O 1
ATOM 725 N N . ASN A 1 96 ? 10.867 -57.156 -22.547 1 86.31 96 ASN A N 1
ATOM 726 C CA . ASN A 1 96 ? 9.461 -56.781 -22.609 1 86.31 96 ASN A CA 1
ATOM 727 C C . ASN A 1 96 ? 8.555 -58.031 -22.516 1 86.31 96 ASN A C 1
ATOM 729 O O . ASN A 1 96 ? 7.555 -58.125 -23.234 1 86.31 96 ASN A O 1
ATOM 733 N N . GLN A 1 97 ? 8.984 -59.094 -21.688 1 85.69 97 GLN A N 1
ATOM 734 C CA . GLN A 1 97 ? 8.211 -60.312 -21.484 1 85.69 97 GLN A CA 1
ATOM 735 C C . GLN A 1 97 ? 7.824 -60.469 -20.016 1 85.69 97 GLN A C 1
ATOM 737 O O . GLN A 1 97 ? 8.594 -60.094 -19.125 1 85.69 97 GLN A O 1
ATOM 742 N N . LEU A 1 98 ? 6.598 -60.906 -19.781 1 88.81 98 LEU A N 1
ATOM 743 C CA . LEU A 1 98 ? 6.188 -61.25 -18.438 1 88.81 98 LEU A CA 1
ATOM 744 C C . LEU A 1 98 ? 6.852 -62.531 -17.984 1 88.81 98 LEU A C 1
ATOM 746 O O . LEU A 1 98 ? 6.688 -63.594 -18.625 1 88.81 98 LEU A O 1
ATOM 750 N N . ILE A 1 99 ? 7.582 -62.438 -16.891 1 86.06 99 ILE A N 1
ATOM 751 C CA . ILE A 1 99 ? 8.273 -63.625 -16.406 1 86.06 99 ILE A CA 1
ATOM 752 C C . ILE A 1 99 ? 8.016 -63.812 -14.914 1 86.06 99 ILE A C 1
ATOM 754 O O . ILE A 1 99 ? 7.766 -62.844 -14.203 1 86.06 99 ILE A O 1
ATOM 758 N N . THR A 1 100 ? 8.031 -64.938 -14.383 1 88.5 100 THR A N 1
ATOM 759 C CA . THR A 1 100 ? 7.781 -65.312 -12.977 1 88.5 100 THR A CA 1
ATOM 760 C C . THR A 1 100 ? 9.094 -65.375 -12.211 1 88.5 100 THR A C 1
ATOM 762 O O . THR A 1 100 ? 9.109 -65.312 -10.977 1 88.5 100 THR A O 1
ATOM 765 N N . GLN A 1 101 ? 10.188 -65.375 -12.938 1 86.19 101 GLN A N 1
ATOM 766 C CA . GLN A 1 101 ? 11.492 -65.438 -12.297 1 86.19 101 GLN A CA 1
ATOM 767 C C . GLN A 1 101 ? 11.883 -64.125 -11.656 1 86.19 101 GLN A C 1
ATOM 769 O O . GLN A 1 101 ? 11.633 -63.062 -12.219 1 86.19 101 GLN A O 1
ATOM 774 N N . ASN A 1 102 ? 12.586 -64.312 -10.406 1 90.94 102 ASN A N 1
ATOM 775 C CA . ASN A 1 102 ? 13.117 -63.125 -9.781 1 90.94 102 ASN A CA 1
ATOM 776 C C . ASN A 1 102 ? 14.266 -62.531 -10.586 1 90.94 102 ASN A C 1
ATOM 778 O O . ASN A 1 102 ? 15.102 -63.281 -11.117 1 90.94 102 ASN A O 1
ATOM 782 N N . PHE A 1 103 ? 14.211 -61.281 -10.695 1 91.12 103 PHE A N 1
ATOM 783 C CA . PHE A 1 103 ? 15.297 -60.688 -11.461 1 91.12 103 PHE A CA 1
ATOM 784 C C . PHE A 1 103 ? 15.594 -59.281 -10.969 1 91.12 103 PHE A C 1
ATOM 786 O O . PHE A 1 103 ? 14.742 -58.656 -10.328 1 91.12 103 PHE A O 1
ATOM 793 N N . TYR A 1 104 ? 16.922 -58.875 -11.211 1 93.69 104 TYR A N 1
ATOM 794 C CA . TYR A 1 104 ? 17.391 -57.5 -11.031 1 93.69 104 TYR A CA 1
ATOM 795 C C . TYR A 1 104 ? 17.453 -56.75 -12.359 1 93.69 104 TYR A C 1
ATOM 797 O O . TYR A 1 104 ? 17.922 -57.312 -13.359 1 93.69 104 TYR A O 1
ATOM 805 N N . SER A 1 105 ? 16.812 -55.562 -12.383 1 93.5 105 SER A N 1
ATOM 806 C CA . SER A 1 105 ? 16.828 -54.812 -13.625 1 93.5 105 SER A CA 1
ATOM 807 C C . SER A 1 105 ? 17.094 -53.344 -13.375 1 93.5 105 SER A C 1
ATOM 809 O O . SER A 1 105 ? 16.906 -52.844 -12.25 1 93.5 105 SER A O 1
ATOM 811 N N . GLY A 1 106 ? 17.656 -52.656 -14.383 1 93.88 106 GLY A N 1
ATOM 812 C CA . GLY A 1 106 ? 17.875 -51.219 -14.32 1 93.88 106 GLY A CA 1
ATOM 813 C C . GLY A 1 106 ? 17.875 -50.562 -15.688 1 93.88 106 GLY A C 1
ATOM 814 O O . GLY A 1 106 ? 17.953 -51.25 -16.719 1 93.88 106 GLY A O 1
ATOM 815 N N . ASP A 1 107 ? 17.641 -49.312 -15.711 1 94.31 107 ASP A N 1
ATOM 816 C CA . ASP A 1 107 ? 17.734 -48.5 -16.922 1 94.31 107 ASP A CA 1
ATOM 817 C C . ASP A 1 107 ? 18.312 -47.125 -16.625 1 94.31 107 ASP A C 1
ATOM 819 O O . ASP A 1 107 ? 18.25 -46.656 -15.484 1 94.31 107 ASP A O 1
ATOM 823 N N . GLY A 1 108 ? 19.031 -46.531 -17.5 1 95.12 108 GLY A N 1
ATOM 824 C CA . GLY A 1 108 ? 19.516 -45.156 -17.516 1 95.12 108 GLY A CA 1
ATOM 825 C C . GLY A 1 108 ? 19.047 -44.375 -18.719 1 95.12 108 GLY A C 1
ATOM 826 O O . GLY A 1 108 ? 19.031 -44.875 -19.844 1 95.12 108 GLY A O 1
ATOM 827 N N . THR A 1 109 ? 18.547 -43.219 -18.453 1 96.31 109 THR A N 1
ATOM 828 C CA . THR A 1 109 ? 18.062 -42.406 -19.547 1 96.31 109 THR A CA 1
ATOM 829 C C . THR A 1 109 ? 18.578 -40.969 -19.422 1 96.31 109 THR A C 1
ATOM 831 O O . THR A 1 109 ? 18.734 -40.469 -18.312 1 96.31 109 THR A O 1
ATOM 834 N N . LEU A 1 110 ? 18.922 -40.281 -20.547 1 96.75 110 LEU A N 1
ATOM 835 C CA . LEU A 1 110 ? 19.172 -38.844 -20.719 1 96.75 110 LEU A CA 1
ATOM 836 C C . LEU A 1 110 ? 18.125 -38.219 -21.625 1 96.75 110 LEU A C 1
ATOM 838 O O . LEU A 1 110 ? 17.859 -38.719 -22.719 1 96.75 110 LEU A O 1
ATOM 842 N N . SER A 1 111 ? 17.531 -37.219 -21.078 1 96.88 111 SER A N 1
ATOM 843 C CA . SER A 1 111 ? 16.469 -36.625 -21.875 1 96.88 111 SER A CA 1
ATOM 844 C C . SER A 1 111 ? 16.594 -35.094 -21.938 1 96.88 111 SER A C 1
ATOM 846 O O . SER A 1 111 ? 16.984 -34.469 -20.938 1 96.88 111 SER A O 1
ATOM 848 N N . ALA A 1 112 ? 16.391 -34.438 -23.094 1 97 112 ALA A N 1
ATOM 849 C CA . ALA A 1 112 ? 16.344 -33 -23.328 1 97 112 ALA A CA 1
ATOM 850 C C . ALA A 1 112 ? 15.008 -32.562 -23.938 1 97 112 ALA A C 1
ATOM 852 O O . ALA A 1 112 ? 14.422 -33.312 -24.734 1 97 112 ALA A O 1
ATOM 853 N N . GLN A 1 113 ? 14.539 -31.438 -23.453 1 97.38 113 GLN A N 1
ATOM 854 C CA . GLN A 1 113 ? 13.281 -30.969 -24.016 1 97.38 113 GLN A CA 1
ATOM 855 C C . GLN A 1 113 ? 13.234 -29.438 -24.047 1 97.38 113 GLN A C 1
ATOM 857 O O . GLN A 1 113 ? 13.891 -28.781 -23.25 1 97.38 113 GLN A O 1
ATOM 862 N N . VAL A 1 114 ? 12.508 -28.844 -25.047 1 96.69 114 VAL A N 1
ATOM 863 C CA . VAL A 1 114 ? 12.352 -27.391 -25.188 1 96.69 114 VAL A CA 1
ATOM 864 C C . VAL A 1 114 ? 10.969 -27.078 -25.75 1 96.69 114 VAL A C 1
ATOM 866 O O . VAL A 1 114 ? 10.453 -27.812 -26.594 1 96.69 114 VAL A O 1
ATOM 869 N N . ASP A 1 115 ? 10.344 -26.078 -25.188 1 95.12 115 ASP A N 1
ATOM 870 C CA . ASP A 1 115 ? 9.086 -25.609 -25.766 1 95.12 115 ASP A CA 1
ATOM 871 C C . ASP A 1 115 ? 9.328 -24.828 -27.047 1 95.12 115 ASP A C 1
ATOM 873 O O . ASP A 1 115 ? 9.961 -23.781 -27.047 1 95.12 115 ASP A O 1
ATOM 877 N N . VAL A 1 116 ? 8.789 -25.359 -28.125 1 95.5 116 VAL A N 1
ATOM 878 C CA . VAL A 1 116 ? 8.906 -24.688 -29.406 1 95.5 116 VAL A CA 1
ATOM 879 C C . VAL A 1 116 ? 7.812 -23.625 -29.547 1 95.5 116 VAL A C 1
ATOM 881 O O . VAL A 1 116 ? 8.039 -22.562 -30.125 1 95.5 116 VAL A O 1
ATOM 884 N N . PHE A 1 117 ? 6.711 -23.969 -29.078 1 96.38 117 PHE A N 1
ATOM 885 C CA . PHE A 1 117 ? 5.566 -23.062 -29.078 1 96.38 117 PHE A CA 1
ATOM 886 C C . PHE A 1 117 ? 4.742 -23.219 -27.797 1 96.38 117 PHE A C 1
ATOM 888 O O . PHE A 1 117 ? 4.371 -24.344 -27.438 1 96.38 117 PHE A O 1
ATOM 895 N N . ALA A 1 118 ? 4.5 -22.141 -27.141 1 95.06 118 ALA A N 1
ATOM 896 C CA . ALA A 1 118 ? 3.713 -22.156 -25.906 1 95.06 118 ALA A CA 1
ATOM 897 C C . ALA A 1 118 ? 2.816 -20.938 -25.812 1 95.06 118 ALA A C 1
ATOM 899 O O . ALA A 1 118 ? 2.785 -20.25 -24.781 1 95.06 118 ALA A O 1
ATOM 900 N N . GLY A 1 119 ? 2.172 -20.516 -26.938 1 95.62 119 GLY A N 1
ATOM 901 C CA . GLY A 1 119 ? 1.235 -19.406 -26.969 1 95.62 119 GLY A CA 1
ATOM 902 C C . GLY A 1 119 ? 1.894 -18.062 -26.719 1 95.62 119 GLY A C 1
ATOM 903 O O . GLY A 1 119 ? 1.279 -17.156 -26.141 1 95.62 119 GLY A O 1
ATOM 904 N N . PHE A 1 120 ? 3.102 -17.953 -26.922 1 96.75 120 PHE A N 1
ATOM 905 C CA . PHE A 1 120 ? 3.902 -16.734 -26.781 1 96.75 120 PHE A CA 1
ATOM 906 C C . PHE A 1 120 ? 4.023 -16.328 -25.312 1 96.75 120 PHE A C 1
ATOM 908 O O . PHE A 1 120 ? 4.344 -15.18 -25 1 96.75 120 PHE A O 1
ATOM 915 N N . SER A 1 121 ? 3.65 -17.25 -24.328 1 96.88 121 SER A N 1
ATOM 916 C CA . SER A 1 121 ? 3.688 -16.953 -22.906 1 96.88 121 SER A CA 1
ATOM 917 C C . SER A 1 121 ? 5.109 -16.656 -22.438 1 96.88 121 SER A C 1
ATOM 919 O O . SER A 1 121 ? 5.336 -15.68 -21.719 1 96.88 121 SER A O 1
ATOM 921 N N . LYS A 1 122 ? 6.094 -17.406 -22.906 1 97.06 122 LYS A N 1
ATOM 922 C CA . LYS A 1 122 ? 7.473 -17.219 -22.469 1 97.06 122 LYS A CA 1
ATOM 923 C C . LYS A 1 122 ? 8.047 -15.906 -23 1 97.06 122 LYS A C 1
ATOM 925 O O . LYS A 1 122 ? 8.734 -15.188 -22.266 1 97.06 122 LYS A O 1
ATOM 930 N N . ILE A 1 123 ? 7.773 -15.555 -24.266 1 97.75 123 ILE A N 1
ATOM 931 C CA . ILE A 1 123 ? 8.266 -14.32 -24.859 1 97.75 123 ILE A CA 1
ATOM 932 C C . ILE A 1 123 ? 7.633 -13.117 -24.172 1 97.75 123 ILE A C 1
ATOM 934 O O . ILE A 1 123 ? 8.312 -12.141 -23.844 1 97.75 123 ILE A O 1
ATOM 938 N N . ASN A 1 124 ? 6.336 -13.25 -23.953 1 98.31 124 ASN A N 1
ATOM 939 C CA . ASN A 1 124 ? 5.645 -12.164 -23.266 1 98.31 124 ASN A CA 1
ATOM 940 C C . ASN A 1 124 ? 6.105 -12.023 -21.828 1 98.31 124 ASN A C 1
ATOM 942 O O . ASN A 1 124 ? 6.152 -10.914 -21.281 1 98.31 124 ASN A O 1
ATOM 946 N N . GLN A 1 125 ? 6.496 -13.133 -21.156 1 98.38 125 GLN A N 1
ATOM 947 C CA . GLN A 1 125 ? 7.059 -13.086 -19.812 1 98.38 125 GLN A CA 1
ATOM 948 C C . GLN A 1 125 ? 8.383 -12.328 -19.797 1 98.38 125 GLN A C 1
ATOM 950 O O . GLN A 1 125 ? 8.656 -11.562 -18.875 1 98.38 125 GLN A O 1
ATOM 955 N N . ILE A 1 126 ? 9.203 -12.531 -20.828 1 98.62 126 ILE A N 1
ATOM 956 C CA . ILE A 1 126 ? 10.461 -11.805 -20.938 1 98.62 126 ILE A CA 1
ATOM 957 C C . ILE A 1 126 ? 10.18 -10.312 -21.109 1 98.62 126 ILE A C 1
ATOM 959 O O . ILE A 1 126 ? 10.805 -9.484 -20.438 1 98.62 126 ILE A O 1
ATOM 963 N N . ARG A 1 127 ? 9.211 -10.016 -21.969 1 98.69 127 ARG A N 1
ATOM 964 C CA . ARG A 1 127 ? 8.844 -8.617 -22.172 1 98.69 127 ARG A CA 1
ATOM 965 C C . ARG A 1 127 ? 8.32 -7.992 -20.891 1 98.69 127 ARG A C 1
ATOM 967 O O . ARG A 1 127 ? 8.641 -6.844 -20.578 1 98.69 127 ARG A O 1
ATOM 974 N N . GLN A 1 128 ? 7.477 -8.758 -20.141 1 98.62 128 GLN A N 1
ATOM 975 C CA . GLN A 1 128 ? 6.969 -8.289 -18.844 1 98.62 128 GLN A CA 1
ATOM 976 C C . GLN A 1 128 ? 8.109 -8.023 -17.875 1 98.62 128 GLN A C 1
ATOM 978 O O . GLN A 1 128 ? 8.141 -6.977 -17.219 1 98.62 128 GLN A O 1
ATOM 983 N N . ASN A 1 129 ? 9.039 -8.953 -17.812 1 98.69 129 ASN A N 1
ATOM 984 C CA . ASN A 1 129 ? 10.141 -8.828 -16.875 1 98.69 129 ASN A CA 1
ATOM 985 C C . ASN A 1 129 ? 11.062 -7.664 -17.234 1 98.69 129 ASN A C 1
ATOM 987 O O . ASN A 1 129 ? 11.641 -7.023 -16.359 1 98.69 129 ASN A O 1
ATOM 991 N N . LYS A 1 130 ? 11.234 -7.395 -18.547 1 98.75 130 LYS A N 1
ATOM 992 C CA . LYS A 1 130 ? 11.984 -6.219 -18.969 1 98.75 130 LYS A CA 1
ATOM 993 C C . LYS A 1 130 ? 11.359 -4.938 -18.438 1 98.75 130 LYS A C 1
ATOM 995 O O . LYS A 1 130 ? 12.055 -4.059 -17.922 1 98.75 130 LYS A O 1
ATOM 1000 N N . LEU A 1 131 ? 10.031 -4.883 -18.594 1 98.75 131 LEU A N 1
ATOM 1001 C CA . LEU A 1 131 ? 9.305 -3.729 -18.094 1 98.75 131 LEU A CA 1
ATOM 1002 C C . LEU A 1 131 ? 9.43 -3.637 -16.562 1 98.75 131 LEU A C 1
ATOM 1004 O O . LEU A 1 131 ? 9.586 -2.545 -16.016 1 98.75 131 LEU A O 1
ATOM 1008 N N . LEU A 1 132 ? 9.398 -4.77 -15.883 1 98.5 132 LEU A N 1
ATOM 1009 C CA . LEU A 1 132 ? 9.5 -4.793 -14.43 1 98.5 132 LEU A CA 1
ATOM 1010 C C . LEU A 1 132 ? 10.891 -4.371 -13.969 1 98.5 132 LEU A C 1
ATOM 1012 O O . LEU A 1 132 ? 11.039 -3.746 -12.922 1 98.5 132 LEU A O 1
ATOM 1016 N N . LEU A 1 133 ? 11.898 -4.711 -14.797 1 98.56 133 LEU A N 1
ATOM 1017 C CA . LEU A 1 133 ? 13.242 -4.227 -14.508 1 98.56 133 LEU A CA 1
ATOM 1018 C C . LEU A 1 133 ? 13.312 -2.709 -14.625 1 98.56 133 LEU A C 1
ATOM 1020 O O . LEU A 1 133 ? 13.867 -2.035 -13.758 1 98.56 133 LEU A O 1
ATOM 1024 N N . GLU A 1 134 ? 12.75 -2.17 -15.672 1 98.44 134 GLU A N 1
ATOM 1025 C CA . GLU A 1 134 ? 12.695 -0.72 -15.844 1 98.44 134 GLU A CA 1
ATOM 1026 C C . GLU A 1 134 ? 11.93 -0.06 -14.695 1 98.44 134 GLU A C 1
ATOM 1028 O O . GLU A 1 134 ? 12.305 1.016 -14.227 1 98.44 134 GLU A O 1
ATOM 1033 N N . ALA A 1 135 ? 10.812 -0.719 -14.281 1 98.19 135 ALA A N 1
ATOM 1034 C CA . ALA A 1 135 ? 10.047 -0.223 -13.141 1 98.19 135 ALA A CA 1
ATOM 1035 C C . ALA A 1 135 ? 10.883 -0.215 -11.867 1 98.19 135 ALA A C 1
ATOM 1037 O O . ALA A 1 135 ? 10.812 0.725 -11.078 1 98.19 135 ALA A O 1
ATOM 1038 N N . GLY A 1 136 ? 11.648 -1.276 -11.711 1 97.75 136 GLY A N 1
ATOM 1039 C CA . GLY A 1 136 ? 12.562 -1.316 -10.578 1 97.75 136 GLY A CA 1
ATOM 1040 C C . GLY A 1 136 ? 13.547 -0.163 -10.57 1 97.75 136 GLY A C 1
ATOM 1041 O O . GLY A 1 136 ? 13.789 0.446 -9.523 1 97.75 136 GLY A O 1
ATOM 1042 N N . ASN A 1 137 ? 14.109 0.183 -11.719 1 97.88 137 ASN A N 1
ATOM 1043 C CA . ASN A 1 137 ? 15.016 1.319 -11.844 1 97.88 137 ASN A CA 1
ATOM 1044 C C . ASN A 1 137 ? 14.32 2.635 -11.516 1 97.88 137 ASN A C 1
ATOM 1046 O O . ASN A 1 137 ? 14.883 3.498 -10.844 1 97.88 137 ASN A O 1
ATOM 1050 N N . SER A 1 138 ? 13.125 2.711 -12.023 1 97 138 SER A N 1
ATOM 1051 C CA . SER A 1 138 ? 12.359 3.92 -11.734 1 97 138 SER A CA 1
ATOM 1052 C C . SER A 1 138 ? 12.047 4.035 -10.25 1 97 138 SER A C 1
ATOM 1054 O O . SER A 1 138 ? 12.047 5.133 -9.688 1 97 138 SER A O 1
ATOM 1056 N N . ASN A 1 139 ? 11.719 2.965 -9.562 1 97.38 139 ASN A N 1
ATOM 1057 C CA . ASN A 1 139 ? 11.492 2.961 -8.117 1 97.38 139 ASN A CA 1
ATOM 1058 C C . ASN A 1 139 ? 12.734 3.389 -7.352 1 97.38 139 ASN A C 1
ATOM 1060 O O . ASN A 1 139 ? 12.641 4.098 -6.348 1 97.38 139 ASN A O 1
ATOM 1064 N N . LEU A 1 140 ? 13.867 2.92 -7.84 1 97.31 140 LEU A N 1
ATOM 1065 C CA . LEU A 1 140 ? 15.133 3.365 -7.258 1 97.31 140 LEU A CA 1
ATOM 1066 C C . LEU A 1 140 ? 15.281 4.879 -7.367 1 97.31 140 LEU A C 1
ATOM 1068 O O . LEU A 1 140 ? 15.633 5.543 -6.391 1 97.31 140 LEU A O 1
ATOM 1072 N N . ASP A 1 141 ? 14.992 5.406 -8.508 1 95.88 141 ASP A N 1
ATOM 1073 C CA . ASP A 1 141 ? 15.055 6.848 -8.711 1 95.88 141 ASP A CA 1
ATOM 1074 C C . ASP A 1 141 ? 14.078 7.578 -7.793 1 95.88 141 ASP A C 1
ATOM 1076 O O . ASP A 1 141 ? 14.383 8.656 -7.281 1 95.88 141 ASP A O 1
ATOM 1080 N N . LYS A 1 142 ? 12.867 7.039 -7.621 1 94.81 142 LYS A N 1
ATOM 1081 C CA . LYS A 1 142 ? 11.883 7.605 -6.707 1 94.81 142 LYS A CA 1
ATOM 1082 C C . LYS A 1 142 ? 12.422 7.68 -5.285 1 94.81 142 LYS A C 1
ATOM 1084 O O . LYS A 1 142 ? 12.289 8.703 -4.617 1 94.81 142 LYS A O 1
ATOM 1089 N N . ILE A 1 143 ? 13.055 6.613 -4.867 1 95.94 143 ILE A N 1
ATOM 1090 C CA . ILE A 1 143 ? 13.602 6.547 -3.516 1 95.94 143 ILE A CA 1
ATOM 1091 C C . ILE A 1 143 ? 14.711 7.578 -3.357 1 95.94 143 ILE A C 1
ATOM 1093 O O . ILE A 1 143 ? 14.781 8.273 -2.344 1 95.94 143 ILE A O 1
ATOM 1097 N N . LYS A 1 144 ? 15.539 7.699 -4.375 1 94.94 144 LYS A N 1
ATOM 1098 C CA . LYS A 1 144 ? 16.594 8.719 -4.359 1 94.94 144 LYS A CA 1
ATOM 1099 C C . LYS A 1 144 ? 15.992 10.117 -4.223 1 94.94 144 LYS A C 1
ATOM 1101 O O . LYS A 1 144 ? 16.453 10.914 -3.408 1 94.94 144 LYS A O 1
ATOM 1106 N N . ASN A 1 145 ? 14.977 10.344 -4.996 1 91.56 145 ASN A N 1
ATOM 1107 C CA . ASN A 1 145 ? 14.312 11.641 -4.961 1 91.56 145 ASN A CA 1
ATOM 1108 C C . ASN A 1 145 ? 13.711 11.93 -3.586 1 91.56 145 ASN A C 1
ATOM 1110 O O . ASN A 1 145 ? 13.82 13.047 -3.076 1 91.56 145 ASN A O 1
ATOM 1114 N N . ASP A 1 146 ? 13.047 10.93 -3.047 1 92.88 146 ASP A N 1
ATOM 1115 C CA . ASP A 1 146 ? 12.461 11.094 -1.719 1 92.88 146 ASP A CA 1
ATOM 1116 C C . ASP A 1 146 ? 13.531 11.414 -0.681 1 92.88 146 ASP A C 1
ATOM 1118 O O . ASP A 1 146 ? 13.336 12.258 0.192 1 92.88 146 ASP A O 1
ATOM 1122 N N . LEU A 1 147 ? 14.664 10.797 -0.839 1 94.88 147 LEU A N 1
ATOM 1123 C CA . LEU A 1 147 ? 15.75 10.992 0.11 1 94.88 147 LEU A CA 1
ATOM 1124 C C . LEU A 1 147 ? 16.406 12.352 -0.078 1 94.88 147 LEU A C 1
ATOM 1126 O O . LEU A 1 147 ? 16.859 12.969 0.89 1 94.88 147 LEU A O 1
ATOM 1130 N N . VAL A 1 148 ? 16.5 12.82 -1.293 1 94 148 VAL A N 1
ATOM 1131 C CA . VAL A 1 148 ? 17.031 14.156 -1.556 1 94 148 VAL A CA 1
ATOM 1132 C C . VAL A 1 148 ? 16.203 15.195 -0.803 1 94 148 VAL A C 1
ATOM 1134 O O 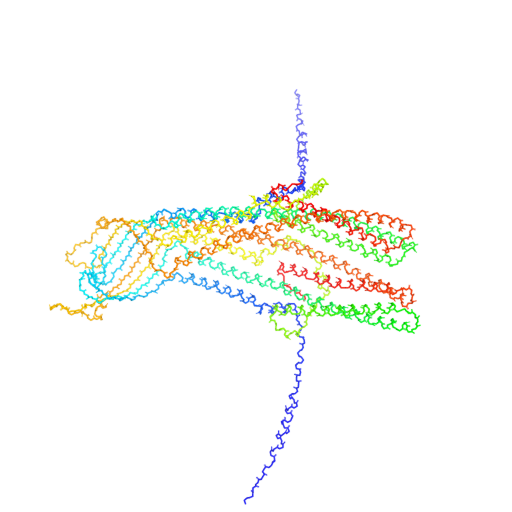. VAL A 1 148 ? 16.75 16.078 -0.147 1 94 148 VAL A O 1
ATOM 1137 N N . LEU A 1 149 ? 14.883 15.078 -0.881 1 91.81 149 LEU A N 1
ATOM 1138 C CA . LEU A 1 149 ? 14.016 16 -0.175 1 91.81 149 LEU A CA 1
ATOM 1139 C C . LEU A 1 149 ? 14.242 15.93 1.331 1 91.81 149 LEU A C 1
ATOM 1141 O O . LEU A 1 149 ? 14.234 16.953 2.02 1 91.81 149 LEU A O 1
ATOM 1145 N N . GLN A 1 150 ? 14.5 14.781 1.828 1 94.25 150 GLN A N 1
ATOM 1146 C CA . GLN A 1 150 ? 14.727 14.594 3.258 1 94.25 150 GLN A CA 1
ATOM 1147 C C . GLN A 1 150 ? 16.031 15.234 3.693 1 94.25 150 GLN A C 1
ATOM 1149 O O . GLN A 1 150 ? 16.109 15.875 4.746 1 94.25 150 GLN A O 1
ATOM 1154 N N . VAL A 1 151 ? 17.031 15.086 2.859 1 94.5 151 VAL A N 1
ATOM 1155 C CA . VAL A 1 151 ? 18.328 15.68 3.172 1 94.5 151 VAL A CA 1
ATOM 1156 C C . VAL A 1 151 ? 18.219 17.203 3.152 1 94.5 151 VAL A C 1
ATOM 1158 O O . VAL A 1 151 ? 18.781 17.875 4.02 1 94.5 151 VAL A O 1
ATOM 1161 N N . VAL A 1 152 ? 17.531 17.703 2.178 1 91.94 152 VAL A N 1
ATOM 1162 C CA . VAL A 1 152 ? 17.344 19.156 2.08 1 91.94 152 VAL A CA 1
ATOM 1163 C C . VAL A 1 152 ? 16.641 19.672 3.334 1 91.94 152 VAL A C 1
ATOM 1165 O O . VAL A 1 152 ? 17.062 20.672 3.922 1 91.94 152 VAL A O 1
ATOM 1168 N N . THR A 1 153 ? 15.617 18.969 3.762 1 92.69 153 THR A N 1
ATOM 1169 C CA . THR A 1 153 ? 14.883 19.344 4.965 1 92.69 153 THR A CA 1
ATOM 1170 C C . THR A 1 153 ? 15.789 19.312 6.188 1 92.69 153 THR A C 1
ATOM 1172 O O . THR A 1 153 ? 15.82 20.25 6.977 1 92.69 153 THR A O 1
ATOM 1175 N N . ALA A 1 154 ? 16.531 18.266 6.25 1 94.62 154 ALA A N 1
ATOM 1176 C CA . ALA A 1 154 ? 17.422 18.109 7.391 1 94.62 154 ALA A CA 1
ATOM 1177 C C . ALA A 1 154 ? 18.531 19.172 7.367 1 94.62 154 ALA A C 1
ATOM 1179 O O . ALA A 1 154 ? 18.906 19.688 8.414 1 94.62 154 ALA A O 1
ATOM 1180 N N . TYR A 1 155 ? 19.031 19.5 6.25 1 94 155 TYR A N 1
ATOM 1181 C CA . TYR A 1 155 ? 20.062 20.5 6.078 1 94 155 TYR A CA 1
ATOM 1182 C C . TYR A 1 155 ? 19.594 21.859 6.562 1 94 155 TYR A C 1
ATOM 1184 O O . TYR A 1 155 ? 20.281 22.531 7.34 1 94 155 TYR A O 1
ATOM 1192 N N . PHE A 1 156 ? 18.406 22.219 6.152 1 92.31 156 PHE A N 1
ATOM 1193 C CA . PHE A 1 156 ? 17.875 23.516 6.531 1 92.31 156 PHE A CA 1
ATOM 1194 C C . PHE A 1 156 ? 17.547 23.562 8.016 1 92.31 156 PHE A C 1
ATOM 1196 O O . PHE A 1 156 ? 17.625 24.609 8.648 1 92.31 156 PHE A O 1
ATOM 1203 N N . GLN A 1 157 ? 17.203 22.391 8.547 1 94.12 157 GLN A N 1
ATOM 1204 C CA . GLN A 1 157 ? 16.969 22.344 9.984 1 94.12 157 GLN A CA 1
ATOM 1205 C C . GLN A 1 157 ? 18.25 22.625 10.766 1 94.12 157 GLN A C 1
ATOM 1207 O O . GLN A 1 157 ? 18.219 23.281 11.805 1 94.12 157 GLN A O 1
ATOM 1212 N N . VAL A 1 158 ? 19.359 22.172 10.234 1 93.94 158 VAL A N 1
ATOM 1213 C CA . VAL A 1 158 ? 20.641 22.438 10.875 1 93.94 158 VAL A CA 1
ATOM 1214 C C . VAL A 1 158 ? 20.953 23.922 10.789 1 93.94 158 VAL A C 1
ATOM 1216 O O . VAL A 1 158 ? 21.344 24.531 11.789 1 93.94 158 VAL A O 1
ATOM 1219 N N . VAL A 1 159 ? 20.75 24.484 9.617 1 93.25 159 VAL A N 1
ATOM 1220 C CA . VAL A 1 159 ? 21.047 25.891 9.422 1 93.25 159 VAL A CA 1
ATOM 1221 C C . VAL A 1 159 ? 20.156 26.75 10.32 1 93.25 159 VAL A C 1
ATOM 1223 O O . VAL A 1 159 ? 20.625 27.672 10.977 1 93.25 159 VAL A O 1
ATOM 1226 N N . PHE A 1 160 ? 18.828 26.391 10.43 1 93.5 160 PHE A N 1
ATOM 1227 C CA . PHE A 1 160 ? 17.875 27.078 11.289 1 93.5 160 PHE A CA 1
ATOM 1228 C C . PHE A 1 160 ? 18.297 26.984 12.75 1 93.5 160 PHE A C 1
ATOM 1230 O O . PHE A 1 160 ? 18.359 28 13.453 1 93.5 160 PHE A O 1
ATOM 1237 N N . ASN A 1 161 ? 18.641 25.812 13.133 1 95 161 ASN A N 1
ATOM 1238 C CA . ASN A 1 161 ? 18.953 25.594 14.547 1 95 161 ASN A CA 1
ATOM 1239 C C . ASN A 1 161 ? 20.281 26.234 14.922 1 95 161 ASN A C 1
ATOM 1241 O O . ASN A 1 161 ? 20.484 26.641 16.062 1 95 161 ASN A O 1
ATOM 1245 N N . THR A 1 162 ? 21.188 26.375 13.977 1 94.5 162 THR A N 1
ATOM 1246 C CA . THR A 1 162 ? 22.438 27.094 14.203 1 94.5 162 THR A CA 1
ATOM 1247 C C . THR A 1 162 ? 22.156 28.578 14.469 1 94.5 162 THR A C 1
ATOM 1249 O O . THR A 1 162 ? 22.703 29.156 15.414 1 94.5 162 THR A O 1
ATOM 1252 N N . ASP A 1 163 ? 21.281 29.125 13.641 1 93.62 163 ASP A N 1
ATOM 1253 C CA . ASP A 1 163 ? 20.938 30.531 13.812 1 93.62 163 ASP A CA 1
ATOM 1254 C C . ASP A 1 163 ? 20.125 30.734 15.094 1 93.62 163 ASP A C 1
ATOM 1256 O O . ASP A 1 163 ? 20.266 31.766 15.758 1 93.62 163 ASP A O 1
ATOM 1260 N N . LEU A 1 164 ? 19.344 29.734 15.367 1 94.5 164 LEU A N 1
ATOM 1261 C CA . LEU A 1 164 ? 18.547 29.812 16.578 1 94.5 164 LEU A CA 1
ATOM 1262 C C . LEU A 1 164 ? 19.438 29.781 17.828 1 94.5 164 LEU A C 1
ATOM 1264 O O . LEU A 1 164 ? 19.203 30.531 18.781 1 94.5 164 LEU A O 1
ATOM 1268 N N . LEU A 1 165 ? 20.438 28.969 17.812 1 95.75 165 LEU A N 1
ATOM 1269 C CA . LEU A 1 165 ? 21.359 28.906 18.938 1 95.75 165 LEU A CA 1
ATOM 1270 C C . LEU A 1 165 ? 22.141 30.203 19.078 1 95.75 165 LEU A C 1
ATOM 1272 O O . LEU A 1 165 ? 22.297 30.719 20.188 1 95.75 165 LEU A O 1
ATOM 1276 N N . LYS A 1 166 ? 22.562 30.734 17.984 1 95 166 LYS A N 1
ATOM 1277 C CA . LYS A 1 166 ? 23.266 32 18 1 95 166 LYS A CA 1
ATOM 1278 C C . LYS A 1 166 ? 22.406 33.125 18.594 1 95 166 LYS A C 1
ATOM 1280 O O . LYS A 1 166 ? 22.859 33.875 19.453 1 95 166 LYS A O 1
ATOM 1285 N N . ALA A 1 167 ? 21.188 33.125 18.125 1 93 167 ALA A N 1
ATOM 1286 C CA . ALA A 1 167 ? 20.266 34.125 18.641 1 93 167 ALA A CA 1
ATOM 1287 C C . ALA A 1 167 ? 20 33.906 20.125 1 93 167 ALA A C 1
ATOM 1289 O O . ALA A 1 167 ? 19.953 34.875 20.891 1 93 167 ALA A O 1
ATOM 1290 N N . SER A 1 168 ? 19.859 32.688 20.547 1 95.31 168 SER A N 1
ATOM 1291 C CA . SER A 1 168 ? 19.594 32.375 21.953 1 95.31 168 SER A CA 1
ATOM 1292 C C . SER A 1 168 ? 20.781 32.75 22.844 1 95.31 168 SER A C 1
ATOM 1294 O O . SER A 1 168 ? 20.594 33.25 23.953 1 95.31 168 SER A O 1
ATOM 1296 N N . LYS A 1 169 ? 21.969 32.594 22.375 1 95.56 169 LYS A N 1
ATOM 1297 C CA . LYS A 1 169 ? 23.156 32.969 23.125 1 95.56 169 LYS A CA 1
ATOM 1298 C C . LYS A 1 169 ? 23.266 34.469 23.281 1 95.56 169 LYS A C 1
ATOM 1300 O O . LYS A 1 169 ? 23.641 34.969 24.328 1 95.56 169 LYS A O 1
ATOM 1305 N N . GLU A 1 170 ? 22.906 35.125 22.188 1 93.06 170 GLU A N 1
ATOM 1306 C CA . GLU A 1 170 ? 22.906 36.594 22.234 1 93.06 170 GLU A CA 1
ATOM 1307 C C . GLU A 1 170 ? 21.875 37.094 23.234 1 93.06 170 GLU A C 1
ATOM 1309 O O . GLU A 1 170 ? 22.141 38.062 23.969 1 93.06 170 GLU A O 1
ATOM 1314 N N . GLN A 1 171 ? 20.812 36.438 23.266 1 91.81 171 GLN A N 1
ATOM 1315 C CA . GLN A 1 171 ? 19.75 36.812 24.203 1 91.81 171 GLN A CA 1
ATOM 1316 C C . GLN A 1 171 ? 20.188 36.562 25.656 1 91.81 171 GLN A C 1
ATOM 1318 O O . GLN A 1 171 ? 19.828 37.312 26.562 1 91.81 171 GLN A O 1
ATOM 1323 N N . LEU A 1 172 ? 20.922 35.531 25.828 1 94.38 172 LEU A N 1
ATOM 1324 C CA . LEU A 1 172 ? 21.422 35.188 27.172 1 94.38 172 LEU A CA 1
ATOM 1325 C C . LEU A 1 172 ? 22.406 36.25 27.641 1 94.38 172 LEU A C 1
ATOM 1327 O O . LEU A 1 172 ? 22.375 36.688 28.812 1 94.38 172 LEU A O 1
ATOM 1331 N N . VAL A 1 173 ? 23.234 36.688 26.797 1 94.12 173 VAL A N 1
ATOM 1332 C CA . VAL A 1 173 ? 24.219 37.719 27.141 1 94.12 173 VAL A CA 1
ATOM 1333 C C . VAL A 1 173 ? 23.5 39 27.562 1 94.12 173 VAL A C 1
ATOM 1335 O O . VAL A 1 173 ? 23.859 39.625 28.562 1 94.12 173 VAL A O 1
ATOM 1338 N N . VAL A 1 174 ? 22.453 39.281 26.812 1 87.62 174 VAL A N 1
ATOM 1339 C CA . VAL A 1 174 ? 21.672 40.469 27.109 1 87.62 174 VAL A CA 1
ATOM 1340 C C . VAL A 1 174 ? 21 40.312 28.469 1 87.62 174 VAL A C 1
ATOM 1342 O O . VAL A 1 174 ? 20.953 41.25 29.281 1 87.62 174 VAL A O 1
ATOM 1345 N N . ALA A 1 175 ? 20.469 39.156 28.766 1 91.12 175 ALA A N 1
ATOM 1346 C CA . ALA A 1 175 ? 19.812 38.875 30.047 1 91.12 175 ALA A CA 1
ATOM 1347 C C . ALA A 1 175 ? 20.797 38.969 31.203 1 91.12 175 ALA A C 1
ATOM 1349 O O . ALA A 1 175 ? 20.469 39.5 32.281 1 91.12 175 ALA A O 1
ATOM 1350 N N . GLN A 1 176 ? 21.969 38.531 31.016 1 93.94 176 GLN A N 1
ATOM 1351 C CA . GLN A 1 176 ? 23.016 38.594 32.031 1 93.94 176 GLN A CA 1
ATOM 1352 C C . GLN A 1 176 ? 23.422 40.031 32.312 1 93.94 176 GLN A C 1
ATOM 1354 O O . GLN A 1 176 ? 23.609 40.406 33.469 1 93.94 176 GLN A O 1
ATOM 1359 N N . GLU A 1 177 ? 23.531 40.781 31.281 1 90.31 177 GLU A N 1
ATOM 1360 C CA . GLU A 1 177 ? 23.875 42.188 31.422 1 90.31 177 GLU A CA 1
ATOM 1361 C C . GLU A 1 177 ? 22.781 42.969 32.156 1 90.31 177 GLU A C 1
ATOM 1363 O O . GLU A 1 177 ? 23.062 43.844 32.969 1 90.31 177 GLU A O 1
ATOM 1368 N N . THR A 1 178 ? 21.625 42.562 31.812 1 87.31 178 THR A N 1
ATOM 1369 C CA . THR A 1 178 ? 20.5 43.219 32.469 1 87.31 178 THR A CA 1
ATOM 1370 C C . THR A 1 178 ? 20.469 42.906 33.969 1 87.31 178 THR A C 1
ATOM 1372 O O . THR A 1 178 ? 20.219 43.781 34.781 1 87.31 178 THR A O 1
ATOM 1375 N N . GLN A 1 179 ? 20.703 41.688 34.281 1 91.12 179 GLN A N 1
ATOM 1376 C CA . GLN A 1 179 ? 20.734 41.281 35.688 1 91.12 179 GLN A CA 1
ATOM 1377 C C . GLN A 1 179 ? 21.844 42 36.438 1 91.12 179 GLN A C 1
ATOM 1379 O O . GLN A 1 179 ? 21.641 42.438 37.562 1 91.12 179 GLN A O 1
ATOM 1384 N N . ARG A 1 180 ? 22.922 42.156 35.875 1 91.44 180 ARG A N 1
ATOM 1385 C CA . ARG A 1 180 ? 24.047 42.844 36.5 1 91.44 180 ARG A CA 1
ATOM 1386 C C . ARG A 1 180 ? 23.719 44.312 36.719 1 91.44 180 ARG A C 1
ATOM 1388 O O . ARG A 1 180 ? 24.031 44.875 37.781 1 91.44 180 ARG A O 1
ATOM 1395 N N . ARG A 1 181 ? 23.062 44.844 35.75 1 85.75 181 ARG A N 1
ATOM 1396 C CA . ARG A 1 181 ? 22.672 46.25 35.875 1 85.75 181 ARG A CA 1
ATOM 1397 C C . ARG A 1 181 ? 21.641 46.438 36.969 1 85.75 181 ARG A C 1
ATOM 1399 O O . ARG A 1 181 ? 21.734 47.406 37.75 1 85.75 181 ARG A O 1
ATOM 1406 N N . GLU A 1 182 ? 20.688 45.531 37 1 88.19 182 GLU A N 1
ATOM 1407 C CA . GLU A 1 182 ? 19.672 45.625 38.031 1 88.19 182 GLU A CA 1
ATOM 1408 C C . GLU A 1 182 ? 20.266 45.438 39.406 1 88.19 182 GLU A C 1
ATOM 1410 O O . GLU A 1 182 ? 19.844 46.062 40.375 1 88.19 182 GLU A O 1
ATOM 1415 N N . GLN A 1 183 ? 21.219 44.625 39.562 1 89.75 183 GLN A N 1
ATOM 1416 C CA . GLN A 1 183 ? 21.906 44.406 40.812 1 89.75 183 GLN A CA 1
ATOM 1417 C C . GLN A 1 183 ? 22.656 45.656 41.281 1 89.75 183 GLN A C 1
ATOM 1419 O O . GLN A 1 183 ? 22.625 46.031 42.438 1 89.75 183 GLN A O 1
ATOM 1424 N N . ALA A 1 184 ? 23.25 46.312 40.312 1 87.88 184 ALA A N 1
ATOM 1425 C CA . ALA A 1 184 ? 23.984 47.562 40.625 1 87.88 184 ALA A CA 1
ATOM 1426 C C . ALA A 1 184 ? 23.031 48.656 41.031 1 87.88 184 ALA A C 1
ATOM 1428 O O . ALA A 1 184 ? 23.328 49.438 41.969 1 87.88 184 ALA A O 1
ATOM 1429 N N . LEU A 1 185 ? 21.922 48.75 40.438 1 85 185 LEU A N 1
ATOM 1430 C CA . LEU A 1 185 ? 20.953 49.781 40.75 1 85 185 LEU A CA 1
ATOM 1431 C C . LEU A 1 185 ? 20.266 49.531 42.094 1 85 185 LEU A C 1
ATOM 1433 O O . LEU A 1 185 ? 19.875 50.469 42.812 1 85 185 LEU A O 1
ATOM 1437 N N . LEU A 1 186 ? 20.109 48.25 42.438 1 86.12 186 LEU A N 1
ATOM 1438 C CA . LEU A 1 186 ? 19.578 47.906 43.75 1 86.12 186 LEU A CA 1
ATOM 1439 C C . LEU A 1 186 ? 20.531 48.344 44.844 1 86.12 186 LEU A C 1
ATOM 1441 O O . LEU A 1 186 ? 20.094 48.875 45.875 1 86.12 186 LEU A O 1
ATOM 1445 N N . GLU A 1 187 ? 21.688 48.125 44.594 1 88 187 GLU A N 1
ATOM 1446 C CA . GLU A 1 187 ? 22.703 48.5 45.562 1 88 187 GLU A CA 1
ATOM 1447 C C . GLU A 1 187 ? 22.766 50.031 45.719 1 88 187 GLU A C 1
ATOM 1449 O O . GLU A 1 187 ? 23.094 50.531 46.812 1 88 187 GLU A O 1
ATOM 1454 N N . ALA A 1 188 ? 22.312 50.688 44.688 1 85.69 188 ALA A N 1
ATOM 1455 C CA . ALA A 1 188 ? 22.281 52.156 44.719 1 85.69 188 ALA A CA 1
ATOM 1456 C C . ALA A 1 188 ? 20.953 52.656 45.25 1 85.69 188 ALA A C 1
ATOM 1458 O O . ALA A 1 188 ? 20.75 53.875 45.375 1 85.69 188 ALA A O 1
ATOM 1459 N N . GLY A 1 189 ? 19.922 51.719 45.594 1 81.5 189 GLY A N 1
ATOM 1460 C CA . GLY A 1 189 ? 18.641 52.062 46.188 1 81.5 189 GLY A CA 1
ATOM 1461 C C . GLY A 1 189 ? 17.594 52.469 45.156 1 81.5 189 GLY A C 1
ATOM 1462 O O . GLY A 1 189 ? 16.547 53 45.531 1 81.5 189 GLY A O 1
ATOM 1463 N N . ASN A 1 190 ? 17.891 52.219 43.906 1 80.75 190 ASN A N 1
ATOM 1464 C CA . ASN A 1 190 ? 17.031 52.75 42.844 1 80.75 190 ASN A CA 1
ATOM 1465 C C . ASN A 1 190 ? 16.125 51.656 42.281 1 80.75 190 ASN A C 1
ATOM 1467 O O . ASN A 1 190 ? 15.359 51.906 41.344 1 80.75 190 ASN A O 1
ATOM 1471 N N . LYS A 1 191 ? 16.297 50.406 42.844 1 82.75 191 LYS A N 1
ATOM 1472 C CA . LYS A 1 191 ? 15.492 49.312 42.344 1 82.75 191 LYS A CA 1
ATOM 1473 C C . LYS A 1 191 ? 15.008 48.438 43.5 1 82.75 191 LYS A C 1
ATOM 1475 O O . LYS A 1 191 ? 15.492 48.531 44.625 1 82.75 191 LYS A O 1
ATOM 1480 N N . THR A 1 192 ? 13.992 47.688 43.219 1 85.25 192 THR A N 1
ATOM 1481 C CA . THR A 1 192 ? 13.398 46.844 44.25 1 85.25 192 THR A CA 1
ATOM 1482 C C . THR A 1 192 ? 13.852 45.406 44.094 1 85.25 192 THR A C 1
ATOM 1484 O O . THR A 1 192 ? 14.453 45.031 43.094 1 85.25 192 THR A O 1
ATOM 1487 N N . LEU A 1 193 ? 13.469 44.625 45.094 1 86.06 193 LEU A N 1
ATOM 1488 C CA . LEU A 1 193 ? 13.766 43.188 45.094 1 86.06 193 LEU A CA 1
ATOM 1489 C C . LEU A 1 193 ? 12.953 42.469 44 1 86.06 193 LEU A C 1
ATOM 1491 O O . LEU A 1 193 ? 13.391 41.469 43.469 1 86.06 193 LEU A O 1
ATOM 1495 N N . ALA A 1 194 ? 11.875 43 43.75 1 83.31 194 ALA A N 1
ATOM 1496 C CA . ALA A 1 194 ? 11.016 42.438 42.719 1 83.31 194 ALA A CA 1
ATOM 1497 C C . ALA A 1 194 ? 11.672 42.562 41.344 1 83.31 194 ALA A C 1
ATOM 1499 O O . ALA A 1 194 ? 11.578 41.656 40.531 1 83.31 194 ALA A O 1
ATOM 1500 N N . ASP A 1 195 ? 12.398 43.625 41.156 1 85.12 195 ASP A N 1
ATOM 1501 C CA . ASP A 1 195 ? 13.07 43.844 39.875 1 85.12 195 ASP A CA 1
ATOM 1502 C C . ASP A 1 195 ? 14.211 42.844 39.688 1 85.12 195 ASP A C 1
ATOM 1504 O O . ASP A 1 195 ? 14.391 42.312 38.594 1 85.12 195 ASP A O 1
ATOM 1508 N N . ILE A 1 196 ? 14.844 42.594 40.719 1 87.44 196 ILE A N 1
ATOM 1509 C CA . ILE A 1 196 ? 15.961 41.656 40.625 1 87.44 196 ILE A CA 1
ATOM 1510 C C . ILE A 1 196 ? 15.445 40.25 40.406 1 87.44 196 ILE A C 1
ATOM 1512 O O . ILE A 1 196 ? 16.031 39.469 39.656 1 87.44 196 ILE A O 1
ATOM 1516 N N . SER A 1 197 ? 14.422 39.938 41.094 1 90 197 SER A N 1
ATOM 1517 C CA . SER A 1 197 ? 13.836 38.625 40.938 1 90 197 SER A CA 1
ATOM 1518 C C . SER A 1 197 ? 13.352 38.375 39.5 1 90 197 SER A C 1
ATOM 1520 O O . SER A 1 197 ? 13.5 37.281 38.938 1 90 197 SER A O 1
ATOM 1522 N N . GLN A 1 198 ? 12.828 39.406 38.875 1 87.94 198 GLN A N 1
ATOM 1523 C CA . GLN A 1 198 ? 12.375 39.344 37.5 1 87.94 198 GLN A CA 1
ATOM 1524 C C . GLN A 1 198 ? 13.562 39.156 36.531 1 87.94 198 GLN A C 1
ATOM 1526 O O . GLN A 1 198 ? 13.477 38.406 35.562 1 87.94 198 GLN A O 1
ATOM 1531 N N . ALA A 1 199 ? 14.578 39.844 36.875 1 88.62 199 ALA A N 1
ATOM 1532 C CA . ALA A 1 199 ? 15.773 39.719 36.031 1 88.62 199 ALA A CA 1
ATOM 1533 C C . ALA A 1 199 ? 16.375 38.344 36.125 1 88.62 199 ALA A C 1
ATOM 1535 O O . ALA A 1 199 ? 16.828 37.781 35.125 1 88.62 199 ALA A O 1
ATOM 1536 N N . LYS A 1 200 ? 16.297 37.781 37.312 1 92.06 200 LYS A N 1
ATOM 1537 C CA . LYS A 1 200 ? 16.812 36.438 37.5 1 92.06 200 LYS A CA 1
ATOM 1538 C C . LYS A 1 200 ? 15.961 35.406 36.75 1 92.06 200 LYS A C 1
ATOM 1540 O O . LYS A 1 200 ? 16.5 34.469 36.156 1 92.06 200 LYS A O 1
ATOM 1545 N N . ALA A 1 201 ? 14.727 35.594 36.75 1 91.19 201 ALA A N 1
ATOM 1546 C CA . ALA A 1 201 ? 13.812 34.719 36.062 1 91.19 201 ALA A CA 1
ATOM 1547 C C . ALA A 1 201 ? 14.047 34.781 34.531 1 91.19 201 ALA A C 1
ATOM 1549 O O . ALA A 1 201 ? 13.992 33.75 33.875 1 91.19 201 ALA A O 1
ATOM 1550 N N . GLN A 1 202 ? 14.297 35.969 34.062 1 90.5 202 GLN A N 1
ATOM 1551 C CA . GLN A 1 202 ? 14.539 36.125 32.625 1 90.5 202 GLN A CA 1
ATOM 1552 C C . GLN A 1 202 ? 15.859 35.5 32.219 1 90.5 202 GLN A C 1
ATOM 1554 O O . GLN A 1 202 ? 15.953 34.906 31.125 1 90.5 202 GLN A O 1
ATOM 1559 N N . ARG A 1 203 ? 16.828 35.594 33.031 1 92.69 203 ARG A N 1
ATOM 1560 C CA . ARG A 1 203 ? 18.094 34.906 32.75 1 92.69 203 ARG A CA 1
ATOM 1561 C C . ARG A 1 203 ? 17.922 33.406 32.719 1 92.69 203 ARG A C 1
ATOM 1563 O O . ARG A 1 203 ? 18.453 32.719 31.844 1 92.69 203 ARG A O 1
ATOM 1570 N N . ALA A 1 204 ? 17.188 32.969 33.656 1 94.44 204 ALA A N 1
ATOM 1571 C CA . ALA A 1 204 ? 16.938 31.516 33.719 1 94.44 204 ALA A CA 1
ATOM 1572 C C . ALA A 1 204 ? 16.219 31.031 32.469 1 94.44 204 ALA A C 1
ATOM 1574 O O . ALA A 1 204 ? 16.547 29.969 31.938 1 94.44 204 ALA A O 1
ATOM 1575 N N . THR A 1 205 ? 15.227 31.734 32 1 92.56 205 THR A N 1
ATOM 1576 C CA . THR A 1 205 ? 14.508 31.422 30.781 1 92.56 205 THR A CA 1
ATOM 1577 C C . THR A 1 205 ? 15.445 31.438 29.578 1 92.56 205 THR A C 1
ATOM 1579 O O . THR A 1 205 ? 15.375 30.562 28.703 1 92.56 205 THR A O 1
ATOM 1582 N N . ALA A 1 206 ? 16.281 32.438 29.516 1 93.25 206 ALA A N 1
ATOM 1583 C CA . ALA A 1 206 ? 17.25 32.531 28.422 1 93.25 206 ALA A CA 1
ATOM 1584 C C . ALA A 1 206 ? 18.219 31.359 28.422 1 93.25 206 ALA A C 1
ATOM 1586 O O . ALA A 1 206 ? 18.594 30.828 27.375 1 93.25 206 ALA A O 1
ATOM 1587 N N . GLU A 1 207 ? 18.578 31 29.641 1 95.62 207 GLU A N 1
ATOM 1588 C CA . GLU A 1 207 ? 19.469 29.844 29.781 1 95.62 207 GLU A CA 1
ATOM 1589 C C . GLU A 1 207 ? 18.812 28.562 29.266 1 95.62 207 GLU A C 1
ATOM 1591 O O . GLU A 1 207 ? 19.438 27.75 28.594 1 95.62 207 GLU A O 1
ATOM 1596 N N . LEU A 1 208 ? 17.625 28.453 29.625 1 94.62 208 LEU A N 1
ATOM 1597 C CA . LEU A 1 208 ? 16.859 27.297 29.156 1 94.62 208 LEU A CA 1
ATOM 1598 C C . LEU A 1 208 ? 16.734 27.312 27.625 1 94.62 208 LEU A C 1
ATOM 1600 O O . LEU A 1 208 ? 16.828 26.266 26.984 1 94.62 208 LEU A O 1
ATOM 1604 N N . ASN A 1 209 ? 16.438 28.438 27.062 1 94.56 209 ASN A N 1
ATOM 1605 C CA . ASN A 1 209 ? 16.312 28.562 25.609 1 94.56 209 ASN A CA 1
ATOM 1606 C C . ASN A 1 209 ? 17.609 28.172 24.906 1 94.56 209 ASN A C 1
ATOM 1608 O O . ASN A 1 209 ? 17.578 27.562 23.828 1 94.56 209 ASN A O 1
ATOM 1612 N N . VAL A 1 210 ? 18.734 28.562 25.453 1 96.25 210 VAL A N 1
ATOM 1613 C CA . VAL A 1 210 ? 20.016 28.188 24.891 1 96.25 210 VAL A CA 1
ATOM 1614 C C . VAL A 1 210 ? 20.172 26.672 24.938 1 96.25 210 VAL A C 1
ATOM 1616 O O . VAL A 1 210 ? 20.594 26.047 23.953 1 96.25 210 VAL A O 1
ATOM 1619 N N . THR A 1 211 ? 19.844 26.078 26.062 1 97 211 THR A N 1
ATOM 1620 C CA . THR A 1 211 ? 19.938 24.625 26.203 1 97 211 THR A CA 1
ATOM 1621 C C . THR A 1 211 ? 19.047 23.922 25.188 1 97 211 THR A C 1
ATOM 1623 O O . THR A 1 211 ? 19.469 22.953 24.562 1 97 211 THR A O 1
ATOM 1626 N N . ASN A 1 212 ? 17.781 24.391 25.031 1 95.94 212 ASN A N 1
ATOM 1627 C CA . ASN A 1 212 ? 16.859 23.812 24.062 1 95.94 212 ASN A CA 1
ATOM 1628 C C . ASN A 1 212 ? 17.391 23.938 22.625 1 95.94 212 ASN A C 1
ATOM 1630 O O . ASN A 1 212 ? 17.297 23 21.844 1 95.94 212 ASN A O 1
ATOM 1634 N N . ALA A 1 213 ? 17.891 25.094 22.344 1 95.88 213 ALA A N 1
ATOM 1635 C CA . ALA A 1 213 ? 18.438 25.328 21.016 1 95.88 213 ALA A CA 1
ATOM 1636 C C . ALA A 1 213 ? 19.625 24.422 20.734 1 95.88 213 ALA A C 1
ATOM 1638 O O . ALA A 1 213 ? 19.781 23.906 19.625 1 95.88 213 ALA A O 1
ATOM 1639 N N . GLN A 1 214 ? 20.438 24.312 21.797 1 95.5 214 GLN A N 1
ATOM 1640 C CA . GLN A 1 214 ? 21.594 23.438 21.656 1 95.5 214 GLN A CA 1
ATOM 1641 C C . GLN A 1 214 ? 21.156 21.984 21.406 1 95.5 214 GLN A C 1
ATOM 1643 O O . GLN A 1 214 ? 21.75 21.297 20.578 1 95.5 214 GLN A O 1
ATOM 1648 N N . ASN A 1 215 ? 20.25 21.531 22.141 1 95.44 215 ASN A N 1
ATOM 1649 C CA . ASN A 1 215 ? 19.719 20.188 21.953 1 95.44 215 ASN A CA 1
ATOM 1650 C C . ASN A 1 215 ? 19.141 20 20.547 1 95.44 215 ASN A C 1
ATOM 1652 O O . ASN A 1 215 ? 19.344 18.953 19.922 1 95.44 215 ASN A O 1
ATOM 1656 N N . GLN A 1 216 ? 18.359 20.953 20.062 1 95.5 216 GLN A N 1
ATOM 1657 C CA . GLN A 1 216 ? 17.75 20.875 18.734 1 95.5 216 GLN A CA 1
ATOM 1658 C C . GLN A 1 216 ? 18.828 20.828 17.656 1 95.5 216 GLN A C 1
ATOM 1660 O O . GLN A 1 216 ? 18.672 20.125 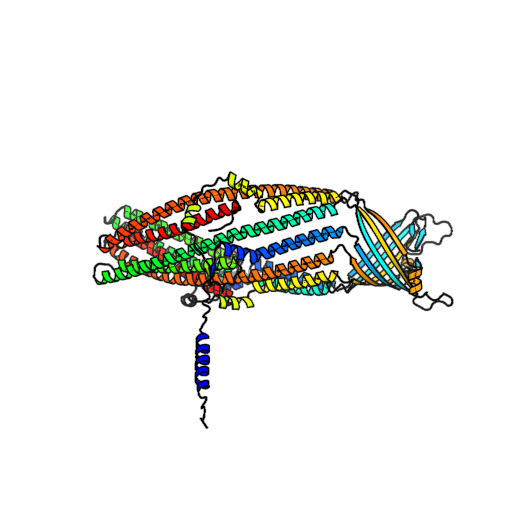16.656 1 95.5 216 GLN A O 1
ATOM 1665 N N . LEU A 1 217 ? 19.859 21.641 17.828 1 94.5 217 LEU A N 1
ATOM 1666 C CA . LEU A 1 217 ? 20.953 21.641 16.859 1 94.5 217 LEU A CA 1
ATOM 1667 C C . LEU A 1 217 ? 21.625 20.266 16.828 1 94.5 217 LEU A C 1
ATOM 1669 O O . LEU A 1 217 ? 21.891 19.734 15.742 1 94.5 217 LEU A O 1
ATOM 1673 N N . THR A 1 218 ? 21.844 19.688 18.016 1 93.69 218 THR A N 1
ATOM 1674 C CA . THR A 1 218 ? 22.469 18.375 18.109 1 93.69 218 THR A CA 1
ATOM 1675 C C . THR A 1 218 ? 21.625 17.328 17.375 1 93.69 218 THR A C 1
ATOM 1677 O O . THR A 1 218 ? 22.156 16.516 16.609 1 93.69 218 THR A O 1
ATOM 1680 N N . ILE A 1 219 ? 20.344 17.359 17.578 1 94.31 219 ILE A N 1
ATOM 1681 C CA . ILE A 1 219 ? 19.438 16.406 16.969 1 94.31 219 ILE A CA 1
ATOM 1682 C C . ILE A 1 219 ? 19.406 16.594 15.461 1 94.31 219 ILE A C 1
ATOM 1684 O O . ILE A 1 219 ? 19.375 15.625 14.703 1 94.31 219 ILE A O 1
ATOM 1688 N N . SER A 1 220 ? 19.375 17.844 15.047 1 95 220 SER A N 1
ATOM 1689 C CA . SER A 1 220 ? 19.359 18.109 13.609 1 95 220 SER A CA 1
ATOM 1690 C C . SER A 1 220 ? 20.625 17.609 12.938 1 95 220 SER A C 1
ATOM 1692 O O . SER A 1 220 ? 20.578 17.078 11.828 1 95 220 SER A O 1
ATOM 1694 N N . TYR A 1 221 ? 21.766 17.812 13.625 1 92.69 221 TYR A N 1
ATOM 1695 C CA . TYR A 1 221 ? 23.016 17.281 13.086 1 92.69 221 TYR A CA 1
ATOM 1696 C C . TYR A 1 221 ? 22.984 15.766 13.023 1 92.69 221 TYR A C 1
ATOM 1698 O O . TYR A 1 221 ? 23.438 15.164 12.055 1 92.69 221 TYR A O 1
ATOM 1706 N N . LEU A 1 222 ? 22.453 15.156 14.023 1 91.88 222 LEU A N 1
ATOM 1707 C CA . LEU A 1 222 ? 22.328 13.703 14.055 1 91.88 222 LEU A CA 1
ATOM 1708 C C . LEU A 1 222 ? 21.469 13.203 12.898 1 91.88 222 LEU A C 1
ATOM 1710 O O . LEU A 1 222 ? 21.812 12.219 12.242 1 91.88 222 LEU A O 1
ATOM 1714 N N . THR A 1 223 ? 20.375 13.836 12.672 1 94.12 223 THR A N 1
ATOM 1715 C CA . THR A 1 223 ? 19.453 13.453 11.609 1 94.12 223 THR A CA 1
ATOM 1716 C C . THR A 1 223 ? 20.125 13.555 10.242 1 94.12 223 THR A C 1
ATOM 1718 O O . THR A 1 223 ? 20.031 12.633 9.43 1 94.12 223 THR A O 1
ATOM 1721 N N . LEU A 1 224 ? 20.766 14.688 10.023 1 94.56 224 LEU A N 1
ATOM 1722 C CA . LEU A 1 224 ? 21.453 14.891 8.75 1 94.56 224 LEU A CA 1
ATOM 1723 C C . LEU A 1 224 ? 22.562 13.867 8.555 1 94.56 224 LEU A C 1
ATOM 1725 O O . LEU A 1 224 ? 22.703 13.281 7.48 1 94.56 224 LEU A O 1
ATOM 1729 N N . SER A 1 225 ? 23.266 13.609 9.633 1 93.12 225 SER A N 1
ATOM 1730 C CA . SER A 1 225 ? 24.359 12.648 9.57 1 93.12 225 SER A CA 1
ATOM 1731 C C . SER A 1 225 ? 23.844 11.242 9.281 1 93.12 225 SER A C 1
ATOM 1733 O O . SER A 1 225 ? 24.484 10.484 8.547 1 93.12 225 SER A O 1
ATOM 1735 N N . GLN A 1 226 ? 22.75 10.906 9.836 1 93.06 226 GLN A N 1
ATOM 1736 C CA . GLN A 1 226 ? 22.156 9.594 9.609 1 93.06 226 GLN A CA 1
ATOM 1737 C C . GLN A 1 226 ? 21.75 9.422 8.148 1 93.06 226 GLN A C 1
ATOM 1739 O O . GLN A 1 226 ? 21.953 8.352 7.566 1 93.06 226 GLN A O 1
ATOM 1744 N N . LEU A 1 227 ? 21.203 10.414 7.574 1 94.44 227 LEU A N 1
ATOM 1745 C CA . LEU A 1 227 ? 20.812 10.352 6.172 1 94.44 227 LEU A CA 1
ATOM 1746 C C . LEU A 1 227 ? 22.031 10.148 5.277 1 94.44 227 LEU A C 1
ATOM 1748 O O . LEU A 1 227 ? 21.953 9.469 4.254 1 94.44 227 LEU A O 1
ATOM 1752 N N . MET A 1 228 ? 23.172 10.734 5.766 1 93.12 228 MET A N 1
ATOM 1753 C CA . MET A 1 228 ? 24.422 10.633 5 1 93.12 228 MET A CA 1
ATOM 1754 C C . MET A 1 228 ? 25.203 9.391 5.398 1 93.12 228 MET A C 1
ATOM 1756 O O . MET A 1 228 ? 26.281 9.125 4.852 1 93.12 228 MET A O 1
ATOM 1760 N N . GLU A 1 229 ? 24.656 8.656 6.398 1 90.06 229 GLU A N 1
ATOM 1761 C CA . GLU A 1 229 ? 25.281 7.434 6.91 1 90.06 229 GLU A CA 1
ATOM 1762 C C . GLU A 1 229 ? 26.688 7.707 7.434 1 90.06 229 GLU A C 1
ATOM 1764 O O . GLU A 1 229 ? 27.625 6.969 7.125 1 90.06 229 GLU A O 1
ATOM 1769 N N . MET A 1 230 ? 26.656 8.883 8.039 1 84.19 230 MET A N 1
ATOM 1770 C CA . MET A 1 230 ? 27.906 9.219 8.719 1 84.19 230 MET A CA 1
ATOM 1771 C C . MET A 1 230 ? 27.906 8.711 10.156 1 84.19 230 MET A C 1
ATOM 1773 O O . MET A 1 230 ? 26.844 8.57 10.766 1 84.19 230 MET A O 1
ATOM 1777 N N . ARG A 1 231 ? 29.125 8.312 10.617 1 73.56 231 ARG A N 1
ATOM 1778 C CA . ARG A 1 231 ? 29.234 7.855 12 1 73.56 231 ARG A CA 1
ATOM 1779 C C . ARG A 1 231 ? 28.891 8.977 12.977 1 73.56 231 ARG A C 1
ATOM 1781 O O . ARG A 1 231 ? 29.203 10.141 12.727 1 73.56 231 ARG A O 1
ATOM 1788 N N . PRO A 1 232 ? 28.047 8.68 13.977 1 64.94 232 PRO A N 1
ATOM 1789 C CA . PRO A 1 232 ? 27.594 9.688 14.938 1 64.94 232 PRO A CA 1
ATOM 1790 C C . PRO A 1 232 ? 28.75 10.523 15.492 1 64.94 232 PRO A C 1
ATOM 1792 O O . PRO A 1 232 ? 28.562 11.703 15.812 1 64.94 232 PRO A O 1
ATOM 1795 N N . ASP A 1 233 ? 29.922 9.844 15.695 1 60.84 233 ASP A N 1
ATOM 1796 C CA . ASP A 1 233 ? 31.047 10.547 16.328 1 60.84 233 ASP A CA 1
ATOM 1797 C C . ASP A 1 233 ? 31.641 11.578 15.375 1 60.84 233 ASP A C 1
ATOM 1799 O O . ASP A 1 233 ? 32.438 12.422 15.789 1 60.84 233 ASP A O 1
ATOM 1803 N N . SER A 1 234 ? 31.312 11.555 14.156 1 57.38 234 SER A N 1
ATOM 1804 C CA . SER A 1 234 ? 31.969 12.383 13.156 1 57.38 234 SER A CA 1
ATOM 1805 C C . SER A 1 234 ? 31.203 13.68 12.922 1 57.38 234 SER A C 1
ATOM 1807 O O . SER A 1 234 ? 31.281 14.266 11.844 1 57.38 234 SER A O 1
ATOM 1809 N N . GLN A 1 235 ? 30.562 14.031 13.828 1 60.72 235 GLN A N 1
ATOM 1810 C CA . GLN A 1 235 ? 29.844 15.305 13.719 1 60.72 235 GLN A CA 1
ATOM 1811 C C . GLN A 1 235 ? 30.812 16.484 13.656 1 60.72 235 GLN A C 1
ATOM 1813 O O . GLN A 1 235 ? 30.625 17.484 14.328 1 60.72 235 GLN A O 1
ATOM 1818 N N . ASN A 1 236 ? 31.859 16.25 12.867 1 73.5 236 ASN A N 1
ATOM 1819 C CA . ASN A 1 236 ? 32.844 17.328 12.859 1 73.5 236 ASN A CA 1
ATOM 1820 C C . ASN A 1 236 ? 32.75 18.156 11.586 1 73.5 236 ASN A C 1
ATOM 1822 O O . ASN A 1 236 ? 33.75 18.297 10.859 1 73.5 236 ASN A O 1
ATOM 1826 N N . TYR A 1 237 ? 31.422 18.406 11.164 1 83.25 237 TYR A N 1
ATOM 1827 C CA . TYR A 1 237 ? 31.312 19.312 10.023 1 83.25 237 TYR A CA 1
ATOM 1828 C C . TYR A 1 237 ? 30.391 20.484 10.344 1 83.25 237 TYR A C 1
ATOM 1830 O O . TYR A 1 237 ? 29.609 20.422 11.289 1 83.25 237 TYR A O 1
ATOM 1838 N N . THR A 1 238 ? 30.656 21.562 9.57 1 87.12 238 THR A N 1
ATOM 1839 C CA . THR A 1 238 ? 29.75 22.703 9.609 1 87.12 238 THR A CA 1
ATOM 1840 C C . THR A 1 238 ? 29.062 22.891 8.266 1 87.12 238 THR A C 1
ATOM 1842 O O . THR A 1 238 ? 29.594 22.531 7.223 1 87.12 238 THR A O 1
ATOM 1845 N N . VAL A 1 239 ? 27.828 23.328 8.391 1 89.25 239 VAL A N 1
ATOM 1846 C CA . VAL A 1 239 ? 27.047 23.469 7.172 1 89.25 239 VAL A CA 1
ATOM 1847 C C . VAL A 1 239 ? 27.156 24.906 6.656 1 89.25 239 VAL A C 1
ATOM 1849 O O . VAL A 1 239 ? 27.281 25.844 7.445 1 89.25 239 VAL A O 1
ATOM 1852 N N . VAL A 1 240 ? 27.141 25 5.32 1 86.88 240 VAL A N 1
ATOM 1853 C CA . VAL A 1 240 ? 27.172 26.312 4.695 1 86.88 240 VAL A CA 1
ATOM 1854 C C . VAL A 1 240 ? 25.781 26.953 4.734 1 86.88 240 VAL A C 1
ATOM 1856 O O . VAL A 1 240 ? 24.797 26.312 4.359 1 86.88 240 VAL A O 1
ATOM 1859 N N . LYS A 1 241 ? 25.656 28.156 5.176 1 87.44 241 LYS A N 1
ATOM 1860 C CA . LYS A 1 241 ? 24.391 28.875 5.266 1 87.44 241 LYS A CA 1
ATOM 1861 C C . LYS A 1 241 ? 24.031 29.516 3.932 1 87.44 241 LYS A C 1
ATOM 1863 O O . LYS A 1 241 ? 24.922 29.922 3.17 1 87.44 241 LYS A O 1
ATOM 1868 N N . PRO A 1 242 ? 22.734 29.594 3.689 1 81.88 242 PRO A N 1
ATOM 1869 C CA . PRO A 1 242 ? 22.312 30.312 2.488 1 81.88 242 PRO A CA 1
ATOM 1870 C C . PRO A 1 242 ? 22.547 31.828 2.586 1 81.88 242 PRO A C 1
ATOM 1872 O O . PRO A 1 242 ? 22.594 32.375 3.688 1 81.88 242 PRO A O 1
ATOM 1875 N N . THR A 1 243 ? 22.703 32.438 1.411 1 77.31 243 THR A N 1
ATOM 1876 C CA . THR A 1 243 ? 22.969 33.875 1.354 1 77.31 243 THR A CA 1
ATOM 1877 C C . THR A 1 243 ? 21.672 34.656 1.202 1 77.31 243 THR A C 1
ATOM 1879 O O . THR A 1 243 ? 20.609 34.062 0.987 1 77.31 243 THR A O 1
ATOM 1882 N N . ILE A 1 244 ? 21.734 35.938 1.323 1 70 244 ILE A N 1
ATOM 1883 C CA . ILE A 1 244 ? 20.609 36.844 1.143 1 70 244 ILE A CA 1
ATOM 1884 C C . ILE A 1 244 ? 20.031 36.688 -0.262 1 70 244 ILE A C 1
ATOM 1886 O O . ILE A 1 244 ? 18.812 36.75 -0.453 1 70 244 ILE A O 1
ATOM 1890 N N . LYS A 1 245 ? 20.922 36.531 -1.142 1 71.38 245 LYS A N 1
ATOM 1891 C CA . LYS A 1 245 ? 20.5 36.344 -2.527 1 71.38 245 LYS A CA 1
ATOM 1892 C C . LYS A 1 245 ? 19.625 35.094 -2.67 1 71.38 245 LYS A C 1
ATOM 1894 O O . LYS A 1 245 ? 18.656 35.094 -3.434 1 71.38 245 LYS A O 1
ATOM 1899 N N . ASP A 1 246 ? 19.922 34.156 -1.854 1 74.69 246 ASP A N 1
ATOM 1900 C CA . ASP A 1 246 ? 19.156 32.906 -1.896 1 74.69 246 ASP A CA 1
ATOM 1901 C C . ASP A 1 246 ? 17.719 33.156 -1.42 1 74.69 246 ASP A C 1
ATOM 1903 O O . ASP A 1 246 ? 16.781 32.562 -1.973 1 74.69 246 ASP A O 1
ATOM 1907 N N . ILE A 1 247 ? 17.625 34 -0.608 1 75.94 247 ILE A N 1
ATOM 1908 C CA . ILE A 1 247 ? 16.312 34.281 -0.022 1 75.94 247 ILE A CA 1
ATOM 1909 C C . ILE A 1 247 ? 15.469 35.062 -1.014 1 75.94 247 ILE A C 1
ATOM 1911 O O . ILE A 1 247 ? 14.281 34.781 -1.192 1 75.94 247 ILE A O 1
ATOM 1915 N N . ALA A 1 248 ? 16.141 36.031 -1.694 1 72.56 248 ALA A N 1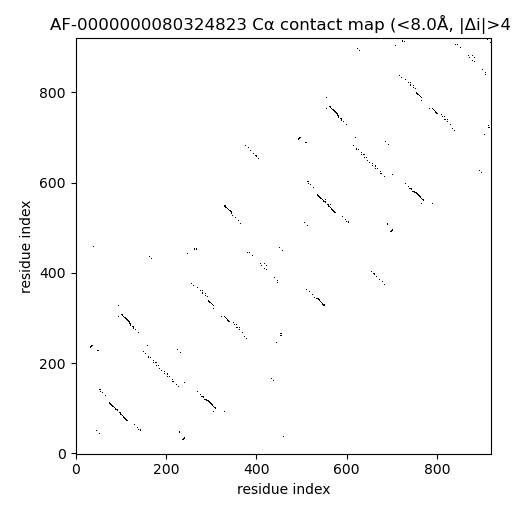
ATOM 1916 C CA . ALA A 1 248 ? 15.445 36.844 -2.689 1 72.56 248 ALA A CA 1
ATOM 1917 C C . ALA A 1 248 ? 14.93 35.969 -3.836 1 72.56 248 ALA A C 1
ATOM 1919 O O . ALA A 1 248 ? 13.82 36.156 -4.328 1 72.56 248 ALA A O 1
ATOM 1920 N N . GLN A 1 249 ? 15.672 35.062 -4.172 1 72.69 249 GLN A N 1
ATOM 1921 C CA . GLN A 1 249 ? 15.32 34.188 -5.281 1 72.69 249 GLN A CA 1
ATOM 1922 C C . GLN A 1 249 ? 14.203 33.219 -4.887 1 72.69 249 GLN A C 1
ATOM 1924 O O . GLN A 1 249 ? 13.531 32.656 -5.754 1 72.69 249 GLN A O 1
ATOM 1929 N N . ALA A 1 250 ? 14.055 33.062 -3.656 1 76.12 250 ALA A N 1
ATOM 1930 C CA . ALA A 1 250 ? 13.039 32.125 -3.15 1 76.12 250 ALA A CA 1
ATOM 1931 C C . ALA A 1 250 ? 11.648 32.75 -3.209 1 76.12 250 ALA A C 1
ATOM 1933 O O . ALA A 1 250 ? 10.641 32.062 -3.117 1 76.12 250 ALA A O 1
ATOM 1934 N N . GLN A 1 251 ? 11.656 34.125 -3.438 1 75.44 251 GLN A N 1
ATOM 1935 C CA . GLN A 1 251 ? 10.391 34.844 -3.457 1 75.44 251 GLN A CA 1
ATOM 1936 C C . GLN A 1 251 ? 9.797 34.844 -4.859 1 75.44 251 GLN A C 1
ATOM 1938 O O . GLN A 1 251 ? 9.867 35.875 -5.555 1 75.44 251 GLN A O 1
ATOM 1943 N N . LYS A 1 252 ? 9.422 33.688 -5.391 1 76.56 252 LYS A N 1
ATOM 1944 C CA . LYS A 1 252 ? 8.844 33.562 -6.727 1 76.56 252 LYS A CA 1
ATOM 1945 C C . LYS A 1 252 ? 7.449 32.938 -6.656 1 76.56 252 LYS A C 1
ATOM 1947 O O . LYS A 1 252 ? 7.102 32.281 -5.676 1 76.56 252 LYS A O 1
ATOM 1952 N N . SER A 1 253 ? 6.668 33.406 -7.617 1 81.12 253 SER A N 1
ATOM 1953 C CA . SER A 1 253 ? 5.332 32.844 -7.754 1 81.12 253 SER A CA 1
ATOM 1954 C C . SER A 1 253 ? 5.285 31.781 -8.867 1 81.12 253 SER A C 1
ATOM 1956 O O . SER A 1 253 ? 5.906 31.969 -9.914 1 81.12 253 SER A O 1
ATOM 1958 N N . TYR A 1 254 ? 4.727 30.703 -8.523 1 86.06 254 TYR A N 1
ATOM 1959 C CA . TYR A 1 254 ? 4.602 29.609 -9.484 1 86.06 254 TYR A CA 1
ATOM 1960 C C . TYR A 1 254 ? 3.139 29.266 -9.727 1 86.06 254 TYR A C 1
ATOM 1962 O O . TYR A 1 254 ? 2.293 29.453 -8.852 1 86.06 254 TYR A O 1
ATOM 1970 N N . ASP A 1 255 ? 2.906 28.828 -10.969 1 86.69 255 ASP A N 1
ATOM 1971 C CA . ASP A 1 255 ? 1.586 28.312 -11.312 1 86.69 255 ASP A CA 1
ATOM 1972 C C . ASP A 1 255 ? 1.518 26.812 -11.117 1 86.69 255 ASP A C 1
ATOM 1974 O O . ASP A 1 255 ? 2.385 26.078 -11.602 1 86.69 255 ASP A O 1
ATOM 1978 N N . VAL A 1 256 ? 0.514 26.406 -10.461 1 87.38 256 VAL A N 1
ATOM 1979 C CA . VAL A 1 256 ? 0.354 25 -10.102 1 87.38 256 VAL A CA 1
ATOM 1980 C C . VAL A 1 256 ? 0.354 24.141 -11.359 1 87.38 256 VAL A C 1
ATOM 1982 O O . VAL A 1 256 ? 1.042 23.109 -11.422 1 87.38 256 VAL A O 1
ATOM 1985 N N . ASN A 1 257 ? -0.398 24.547 -12.438 1 87.31 257 ASN A N 1
ATOM 1986 C CA . ASN A 1 257 ? -0.542 23.766 -13.648 1 87.31 257 ASN A CA 1
ATOM 1987 C C . ASN A 1 257 ? 0.778 23.641 -14.406 1 87.31 257 ASN A C 1
ATOM 1989 O O . ASN A 1 257 ? 1.103 22.594 -14.945 1 87.31 257 ASN A O 1
ATOM 1993 N N . ASP A 1 258 ? 1.484 24.719 -14.406 1 87.81 258 ASP A N 1
ATOM 1994 C CA . ASP A 1 258 ? 2.771 24.703 -15.094 1 87.81 258 ASP A CA 1
ATOM 1995 C C . ASP A 1 258 ? 3.758 23.766 -14.398 1 87.81 258 ASP A C 1
ATOM 1997 O O . ASP A 1 258 ? 4.434 22.969 -15.062 1 87.81 258 ASP A O 1
ATOM 2001 N N . VAL A 1 259 ? 3.773 23.844 -13.086 1 89.88 259 VAL A N 1
ATOM 2002 C CA . VAL A 1 259 ? 4.684 23 -12.32 1 89.88 259 VAL A CA 1
ATOM 2003 C C . VAL A 1 259 ? 4.273 21.531 -12.469 1 89.88 259 VAL A C 1
ATOM 2005 O O . VAL A 1 259 ? 5.125 20.656 -12.656 1 89.88 259 VAL A O 1
ATOM 2008 N N . TYR A 1 260 ? 3.018 21.297 -12.477 1 90.31 260 TYR A N 1
ATOM 2009 C CA . TYR A 1 260 ? 2.496 19.938 -12.609 1 90.31 260 TYR A CA 1
ATOM 2010 C C . TYR A 1 260 ? 2.822 19.359 -13.977 1 90.31 260 TYR A C 1
ATOM 2012 O O . TYR A 1 260 ? 3.363 18.25 -14.07 1 90.31 260 TYR A O 1
ATOM 2020 N N . ASN A 1 261 ? 2.539 20.062 -15.023 1 90.25 261 ASN A N 1
ATOM 2021 C CA . ASN A 1 261 ? 2.754 19.562 -16.375 1 90.25 261 ASN A CA 1
ATOM 2022 C C . ASN A 1 261 ? 4.23 19.297 -16.656 1 90.25 261 ASN A C 1
ATOM 2024 O O . ASN A 1 261 ? 4.578 18.328 -17.312 1 90.25 261 ASN A O 1
ATOM 2028 N N . THR A 1 262 ? 5 20.141 -16.125 1 88.69 262 THR A N 1
ATOM 2029 C CA . THR A 1 262 ? 6.438 19.938 -16.281 1 88.69 262 THR A CA 1
ATOM 2030 C C . THR A 1 262 ? 6.914 18.703 -15.523 1 88.69 262 THR A C 1
ATOM 2032 O O . THR A 1 262 ? 7.754 17.953 -16.016 1 88.69 262 THR A O 1
ATOM 2035 N N . SER A 1 263 ? 6.332 18.438 -14.32 1 90.81 263 SER A N 1
ATOM 2036 C CA . SER A 1 263 ? 6.75 17.344 -13.445 1 90.81 263 SER A CA 1
ATOM 2037 C C . SER A 1 263 ? 6.289 16 -13.992 1 90.81 263 SER A C 1
ATOM 2039 O O . SER A 1 263 ? 6.945 14.984 -13.773 1 90.81 263 SER A O 1
ATOM 2041 N N . LEU A 1 264 ? 5.207 16.016 -14.766 1 90.88 264 LEU A N 1
ATOM 2042 C CA . LEU A 1 264 ? 4.598 14.781 -15.258 1 90.88 264 LEU A CA 1
ATOM 2043 C C . LEU A 1 264 ? 5.574 14 -16.125 1 90.88 264 LEU A C 1
ATOM 2045 O O . LEU A 1 264 ? 5.57 12.766 -16.125 1 90.88 264 LEU A O 1
ATOM 2049 N N . SER A 1 265 ? 6.434 14.688 -16.797 1 85.06 265 SER A N 1
ATOM 2050 C CA . SER A 1 265 ? 7.277 14.055 -17.797 1 85.06 265 SER A CA 1
ATOM 2051 C C . SER A 1 265 ? 8.516 13.43 -17.172 1 85.06 265 SER A C 1
ATOM 2053 O O . SER A 1 265 ? 9.117 12.516 -17.75 1 85.06 265 SER A O 1
ATOM 2055 N N . PHE A 1 266 ? 8.828 13.836 -16 1 85.62 266 PHE A N 1
ATOM 2056 C CA . PHE A 1 266 ? 10.133 13.359 -15.555 1 85.62 266 PHE A CA 1
ATOM 2057 C C . PHE A 1 266 ? 10.047 12.766 -14.156 1 85.62 266 PHE A C 1
ATOM 2059 O O . PHE A 1 266 ? 10.992 12.133 -13.688 1 85.62 266 PHE A O 1
ATOM 2066 N N . PHE A 1 267 ? 8.945 12.859 -13.523 1 90.44 267 PHE A N 1
ATOM 2067 C CA . PHE A 1 267 ? 8.883 12.398 -12.148 1 90.44 267 PHE A CA 1
ATOM 2068 C C . PHE A 1 267 ? 8.844 10.875 -12.086 1 90.44 267 PHE A C 1
ATOM 2070 O O . PHE A 1 267 ? 7.965 10.25 -12.688 1 90.44 267 PHE A O 1
ATOM 2077 N N . PRO A 1 268 ? 9.727 10.273 -11.328 1 93.56 268 PRO A N 1
ATOM 2078 C CA . PRO A 1 268 ? 9.883 8.82 -11.344 1 93.56 268 PRO A CA 1
ATOM 2079 C C . PRO A 1 268 ? 8.648 8.086 -10.836 1 93.56 268 PRO A C 1
ATOM 2081 O O . PRO A 1 268 ? 8.375 6.957 -11.25 1 93.56 268 PRO A O 1
ATOM 2084 N N . ASP A 1 269 ? 7.848 8.711 -9.969 1 93.56 269 ASP A N 1
ATOM 2085 C CA . ASP A 1 269 ? 6.629 8.094 -9.453 1 93.56 269 ASP A CA 1
ATOM 2086 C C . ASP A 1 269 ? 5.645 7.793 -10.586 1 93.56 269 ASP A C 1
ATOM 2088 O O . ASP A 1 269 ? 4.996 6.742 -10.586 1 93.56 269 ASP A O 1
ATOM 2092 N N . ILE A 1 270 ? 5.551 8.75 -11.492 1 95.44 270 ILE A N 1
ATOM 2093 C CA . ILE A 1 270 ? 4.613 8.609 -12.602 1 95.44 270 ILE A CA 1
ATOM 2094 C C . ILE A 1 270 ? 5.133 7.555 -13.586 1 95.44 270 ILE A C 1
ATOM 2096 O O . ILE A 1 270 ? 4.371 6.695 -14.039 1 95.44 270 ILE A O 1
ATOM 2100 N N . LYS A 1 271 ? 6.422 7.613 -13.875 1 95.75 271 LYS A N 1
ATOM 2101 C CA . LYS A 1 271 ? 7.031 6.617 -14.75 1 95.75 271 LYS A CA 1
ATOM 2102 C C . LYS A 1 271 ? 6.891 5.215 -14.172 1 95.75 271 LYS A C 1
ATOM 2104 O O . LYS A 1 271 ? 6.582 4.266 -14.891 1 95.75 271 LYS A O 1
ATOM 2109 N N . LEU A 1 272 ? 7.117 5.082 -12.875 1 97.19 272 LEU A N 1
ATOM 2110 C CA . LEU A 1 272 ? 6.977 3.807 -12.188 1 97.19 272 LEU A CA 1
ATOM 2111 C C . LEU A 1 272 ? 5.566 3.248 -12.359 1 97.19 272 LEU A C 1
ATOM 2113 O O . LEU A 1 272 ? 5.398 2.078 -12.711 1 97.19 272 LEU A O 1
ATOM 2117 N N . ALA A 1 273 ? 4.543 4.098 -12.125 1 97.44 273 ALA A N 1
ATOM 2118 C CA . ALA A 1 273 ? 3.15 3.67 -12.25 1 97.44 273 ALA A CA 1
ATOM 2119 C C . ALA A 1 273 ? 2.826 3.27 -13.68 1 97.44 273 ALA A C 1
ATOM 2121 O O . ALA A 1 273 ? 2.119 2.287 -13.914 1 97.44 273 ALA A O 1
ATOM 2122 N N . GLN A 1 274 ? 3.375 4.027 -14.641 1 97.38 274 GLN A N 1
ATOM 2123 C CA . GLN A 1 274 ? 3.16 3.732 -16.062 1 97.38 274 GLN A CA 1
ATOM 2124 C C . GLN A 1 274 ? 3.777 2.389 -16.438 1 97.38 274 GLN A C 1
ATOM 2126 O O . GLN A 1 274 ? 3.143 1.579 -17.109 1 97.38 274 GLN A O 1
ATOM 2131 N N . LEU A 1 275 ? 4.977 2.152 -15.977 1 98.19 275 LEU A N 1
ATOM 2132 C CA . LEU A 1 275 ? 5.672 0.907 -16.281 1 98.19 275 LEU A CA 1
ATOM 2133 C C . LEU A 1 275 ? 4.957 -0.282 -15.648 1 98.19 275 LEU A C 1
ATOM 2135 O O . LEU A 1 275 ? 4.852 -1.346 -16.266 1 98.19 275 LEU A O 1
ATOM 2139 N N . ASN A 1 276 ? 4.461 -0.113 -14.477 1 98.12 276 ASN A N 1
ATOM 2140 C CA . ASN A 1 276 ? 3.701 -1.174 -13.82 1 98.12 276 ASN A CA 1
ATOM 2141 C C . ASN A 1 276 ? 2.424 -1.5 -14.586 1 98.12 276 ASN A C 1
ATOM 2143 O O . ASN A 1 276 ? 2.043 -2.668 -14.703 1 98.12 276 ASN A O 1
ATOM 2147 N N . ARG A 1 277 ? 1.751 -0.424 -15.125 1 98.31 277 ARG A N 1
ATOM 2148 C CA . ARG A 1 277 ? 0.569 -0.647 -15.953 1 98.31 277 ARG A CA 1
ATOM 2149 C C . ARG A 1 277 ? 0.923 -1.427 -17.219 1 98.31 277 ARG A C 1
ATOM 2151 O O . ARG A 1 277 ? 0.229 -2.379 -17.578 1 98.31 277 ARG A O 1
ATOM 2158 N N . GLU A 1 278 ? 2.012 -1.084 -17.859 1 98.56 278 GLU A N 1
ATOM 2159 C CA . GLU A 1 278 ? 2.449 -1.776 -19.062 1 98.56 278 GLU A CA 1
ATOM 2160 C C . GLU A 1 278 ? 2.82 -3.227 -18.766 1 98.56 278 GLU A C 1
ATOM 2162 O O . GLU A 1 278 ? 2.5 -4.129 -19.547 1 98.56 278 GLU A O 1
ATOM 2167 N N . ALA A 1 279 ? 3.492 -3.414 -17.594 1 98.69 279 ALA A N 1
ATOM 2168 C CA . ALA A 1 279 ? 3.846 -4.77 -17.188 1 98.69 279 ALA A CA 1
ATOM 2169 C C . ALA A 1 279 ? 2.596 -5.613 -16.953 1 98.69 279 ALA A C 1
ATOM 2171 O O . ALA A 1 279 ? 2.551 -6.789 -17.328 1 98.69 279 ALA A O 1
ATOM 2172 N N . ALA A 1 280 ? 1.603 -5.016 -16.344 1 98.5 280 ALA A N 1
ATOM 2173 C CA . ALA A 1 280 ? 0.339 -5.715 -16.125 1 98.5 280 ALA A CA 1
ATOM 2174 C C . ALA A 1 280 ? -0.323 -6.074 -17.453 1 98.5 280 ALA A C 1
ATOM 2176 O O . ALA A 1 280 ? -0.975 -7.113 -17.562 1 98.5 280 ALA A O 1
ATOM 2177 N N . GLY A 1 281 ? -0.177 -5.156 -18.438 1 98.5 281 GLY A N 1
ATOM 2178 C CA . GLY A 1 281 ? -0.665 -5.473 -19.766 1 98.5 281 GLY A CA 1
ATOM 2179 C C . GLY A 1 281 ? 0.006 -6.695 -20.375 1 98.5 281 GLY A C 1
ATOM 2180 O O . GLY A 1 281 ? -0.658 -7.539 -20.969 1 98.5 281 GLY A O 1
ATOM 2181 N N . LYS A 1 282 ? 1.277 -6.801 -20.156 1 98.62 282 LYS A N 1
ATOM 2182 C CA . LYS A 1 282 ? 2.004 -7.969 -20.641 1 98.62 282 LYS A CA 1
ATOM 2183 C C . LYS A 1 282 ? 1.603 -9.227 -19.875 1 98.62 282 LYS A C 1
ATOM 2185 O O . LYS A 1 282 ? 1.579 -10.32 -20.438 1 98.62 282 LYS A O 1
ATOM 2190 N N . ALA A 1 283 ? 1.246 -9.086 -18.641 1 98.44 283 ALA A N 1
ATOM 2191 C CA . ALA A 1 283 ? 0.768 -10.219 -17.844 1 98.44 283 ALA A CA 1
ATOM 2192 C C . ALA A 1 283 ? -0.517 -10.797 -18.438 1 98.44 283 ALA A C 1
ATOM 2194 O O . ALA A 1 283 ? -0.745 -12.008 -18.375 1 98.44 283 ALA A O 1
ATOM 2195 N N . VAL A 1 284 ? -1.397 -9.883 -18.984 1 98.56 284 VAL A N 1
ATOM 2196 C CA . VAL A 1 284 ? -2.596 -10.352 -19.672 1 98.56 284 VAL A CA 1
ATOM 2197 C C . VAL A 1 284 ? -2.203 -11.188 -20.891 1 98.56 284 VAL A C 1
ATOM 2199 O O . VAL A 1 284 ? -2.775 -12.258 -21.125 1 98.56 284 VAL A O 1
ATOM 2202 N N . ALA A 1 285 ? -1.174 -10.734 -21.578 1 98.38 285 ALA A N 1
ATOM 2203 C CA . ALA A 1 285 ? -0.691 -11.469 -22.75 1 98.38 285 ALA A CA 1
ATOM 2204 C C . ALA A 1 285 ? -0.108 -12.82 -22.344 1 98.38 285 ALA A C 1
ATOM 2206 O O . ALA A 1 285 ? -0.307 -13.82 -23.047 1 98.38 285 ALA A O 1
ATOM 2207 N N . VAL A 1 286 ? 0.59 -12.82 -21.219 1 98.25 286 VAL A N 1
ATOM 2208 C CA . VAL A 1 286 ? 1.134 -14.078 -20.719 1 98.25 286 VAL A CA 1
ATOM 2209 C C . VAL A 1 286 ? -0.005 -15.039 -20.391 1 98.25 286 VAL A C 1
ATOM 2211 O O . VAL A 1 286 ? 0.024 -16.203 -20.781 1 98.25 286 VAL A O 1
ATOM 2214 N N . ALA A 1 287 ? -1.033 -14.547 -19.719 1 97.62 287 ALA A N 1
ATOM 2215 C CA . ALA A 1 287 ? -2.17 -15.383 -19.328 1 97.62 287 ALA A CA 1
ATOM 2216 C C . ALA A 1 287 ? -2.914 -15.906 -20.547 1 97.62 287 ALA A C 1
ATOM 2218 O O . ALA A 1 287 ? -3.385 -17.047 -20.562 1 97.62 287 ALA A O 1
ATOM 2219 N N . LYS A 1 288 ? -3.027 -15.133 -21.641 1 97.25 288 LYS A N 1
ATOM 2220 C CA . LYS A 1 288 ? -3.73 -15.523 -22.859 1 97.25 288 LYS A CA 1
ATOM 2221 C C . LYS A 1 288 ? -3.02 -16.672 -23.562 1 97.25 288 LYS A C 1
ATOM 2223 O O . LYS A 1 288 ? -3.625 -17.391 -24.359 1 97.25 288 LYS A O 1
ATOM 2228 N N . GLY A 1 289 ? -1.746 -16.75 -23.188 1 96.38 289 GLY A N 1
ATOM 2229 C CA . GLY A 1 289 ? -1.009 -17.875 -23.75 1 96.38 289 GLY A CA 1
ATOM 2230 C C . GLY A 1 289 ? -1.588 -19.219 -23.375 1 96.38 289 GLY A C 1
ATOM 2231 O O . GLY A 1 289 ? -1.426 -20.203 -24.094 1 96.38 289 GLY A O 1
ATOM 2232 N N . GLY A 1 290 ? -2.336 -19.297 -22.281 1 94.88 290 GLY A N 1
ATOM 2233 C CA . GLY A 1 290 ? -2.924 -20.547 -21.812 1 94.88 290 GLY A CA 1
ATOM 2234 C C . GLY A 1 290 ? -4.035 -21.062 -22.703 1 94.88 290 GLY A C 1
ATOM 2235 O O . GLY A 1 290 ? -4.422 -22.234 -22.594 1 94.88 290 GLY A O 1
ATOM 2236 N N . PHE A 1 291 ? -4.551 -20.266 -23.75 1 94.62 291 PHE A N 1
ATOM 2237 C CA . PHE A 1 291 ? -5.609 -20.688 -24.672 1 94.62 291 PHE A CA 1
ATOM 2238 C C . PHE A 1 291 ? -5.035 -21.484 -25.828 1 94.62 291 PHE A C 1
ATOM 2240 O O . PHE A 1 291 ? -5.773 -22.156 -26.562 1 94.62 291 PHE A O 1
ATOM 2247 N N . PHE A 1 292 ? -3.695 -21.438 -25.953 1 95.62 292 PHE A N 1
ATOM 2248 C CA . PHE A 1 292 ? -3.074 -22.031 -27.125 1 95.62 292 PHE A CA 1
ATOM 2249 C C . PHE A 1 292 ? -2.465 -23.391 -26.781 1 95.62 292 PHE A C 1
ATOM 2251 O O . PHE A 1 292 ? -2.111 -23.641 -25.641 1 95.62 292 PHE A O 1
ATOM 2258 N N . PRO A 1 293 ? -2.348 -24.266 -27.797 1 95.62 293 PRO A N 1
ATOM 2259 C CA . PRO A 1 293 ? -1.635 -25.531 -27.562 1 95.62 293 PRO A CA 1
ATOM 2260 C C . PRO A 1 293 ? -0.151 -25.328 -27.266 1 95.62 293 PRO A C 1
ATOM 2262 O O . PRO A 1 293 ? 0.399 -24.266 -27.562 1 95.62 293 PRO A O 1
ATOM 2265 N N . ARG A 1 294 ? 0.429 -26.25 -26.656 1 96.88 294 ARG A N 1
ATOM 2266 C CA . ARG A 1 294 ? 1.86 -26.234 -26.375 1 96.88 294 ARG A CA 1
ATOM 2267 C C . ARG A 1 294 ? 2.592 -27.312 -27.172 1 96.88 294 ARG A C 1
ATOM 2269 O O . ARG A 1 294 ? 2.199 -28.469 -27.172 1 96.88 294 ARG A O 1
ATOM 2276 N N . LEU A 1 295 ? 3.592 -26.875 -27.969 1 97.25 295 LEU A N 1
ATOM 2277 C CA . LEU A 1 295 ? 4.43 -27.781 -28.75 1 97.25 295 LEU A CA 1
ATOM 2278 C C . LEU A 1 295 ? 5.812 -27.922 -28.125 1 97.25 295 LEU A C 1
ATOM 2280 O O . LEU A 1 295 ? 6.539 -26.938 -27.984 1 97.25 295 LEU A O 1
ATOM 2284 N N . THR A 1 296 ? 6.141 -29.125 -27.766 1 97.38 296 THR A N 1
ATOM 2285 C CA . THR A 1 296 ? 7.426 -29.406 -27.141 1 97.38 296 THR A CA 1
ATOM 2286 C C . THR A 1 296 ? 8.258 -30.344 -28 1 97.38 296 THR A C 1
ATOM 2288 O O . THR A 1 296 ? 7.746 -31.328 -28.531 1 97.38 296 THR A O 1
ATOM 2291 N N . LEU A 1 297 ? 9.508 -29.938 -28.234 1 97.31 297 LEU A N 1
ATOM 2292 C CA . LEU A 1 297 ? 10.492 -30.812 -28.875 1 97.31 297 LEU A CA 1
ATOM 2293 C C . LEU A 1 297 ? 11.375 -31.484 -27.828 1 97.31 297 LEU A C 1
ATOM 2295 O O . LEU A 1 297 ? 11.859 -30.844 -26.906 1 97.31 297 LEU A O 1
ATOM 2299 N N . GLY A 1 298 ? 11.445 -32.75 -27.969 1 96.31 298 GLY A N 1
ATOM 2300 C CA . GLY A 1 298 ? 12.25 -33.5 -27.016 1 96.31 298 GLY A CA 1
ATOM 2301 C C . GLY A 1 298 ? 13.086 -34.594 -27.656 1 96.31 298 GLY A C 1
ATOM 2302 O O . GLY A 1 298 ? 12.82 -35 -28.797 1 96.31 298 GLY A O 1
ATOM 2303 N N . GLY A 1 299 ? 14.125 -34.969 -26.984 1 95.31 299 GLY A N 1
ATOM 2304 C CA . GLY A 1 299 ? 14.992 -36.094 -27.328 1 95.31 299 GLY A CA 1
ATOM 2305 C C . GLY A 1 299 ? 15.57 -36.781 -26.109 1 95.31 299 GLY A C 1
ATOM 2306 O O . GLY A 1 299 ? 15.617 -36.219 -25.031 1 95.31 299 GLY A O 1
ATOM 2307 N N . GLY A 1 300 ? 15.828 -38.031 -26.375 1 95.56 300 GLY A N 1
ATOM 2308 C CA . GLY A 1 300 ? 16.391 -38.781 -25.266 1 95.56 300 GLY A CA 1
ATOM 2309 C C . GLY A 1 300 ? 17.234 -39.969 -25.719 1 95.56 300 GLY A C 1
ATOM 2310 O O . GLY A 1 300 ? 17.172 -40.375 -26.875 1 95.56 300 GLY A O 1
ATOM 2311 N N . LEU A 1 301 ? 18.141 -40.375 -24.922 1 96.12 301 LEU A N 1
ATOM 2312 C CA . LEU A 1 301 ? 18.891 -41.625 -25.078 1 96.12 301 LEU A CA 1
ATOM 2313 C C . LEU A 1 301 ? 18.875 -42.438 -23.781 1 96.12 301 LEU A C 1
ATOM 2315 O O . LEU A 1 301 ? 18.719 -41.875 -22.703 1 96.12 301 LEU A O 1
ATOM 2319 N N . GLY A 1 302 ? 18.953 -43.688 -24 1 95.81 302 GLY A N 1
ATOM 2320 C CA . GLY A 1 302 ? 18.906 -44.531 -22.844 1 95.81 302 GLY A CA 1
ATOM 2321 C C . GLY A 1 302 ? 19.312 -45.969 -23.141 1 95.81 302 GLY A C 1
ATOM 2322 O O . GLY A 1 302 ? 19.625 -46.312 -24.297 1 95.81 302 GLY A O 1
ATOM 2323 N N . SER A 1 303 ? 19.516 -46.75 -22.078 1 95.62 303 SER A N 1
ATOM 2324 C CA . SER A 1 303 ? 19.766 -48.188 -22.141 1 95.62 303 SER A CA 1
ATOM 2325 C C . SER A 1 303 ? 19.219 -48.906 -20.922 1 95.62 303 SER A C 1
ATOM 2327 O O . SER A 1 303 ? 18.734 -48.281 -19.984 1 95.62 303 SER A O 1
ATOM 2329 N N . ARG A 1 304 ? 19.156 -50.188 -21 1 94.94 304 ARG A N 1
ATOM 2330 C CA . ARG A 1 304 ? 18.594 -50.969 -19.906 1 94.94 304 ARG A CA 1
ATOM 2331 C C . ARG A 1 304 ? 19.344 -52.281 -19.766 1 94.94 304 ARG A C 1
ATOM 2333 O O . ARG A 1 304 ? 20.062 -52.719 -20.672 1 94.94 304 ARG A O 1
ATOM 2340 N N . TYR A 1 305 ? 19.234 -52.938 -18.609 1 92.62 305 TYR A N 1
ATOM 2341 C CA . TYR A 1 305 ? 19.828 -54.219 -18.328 1 92.62 305 TYR A CA 1
ATOM 2342 C C . TYR A 1 305 ? 18.938 -55.031 -17.375 1 92.62 305 TYR A C 1
ATOM 2344 O O . TYR A 1 305 ? 18.031 -54.5 -16.75 1 92.62 305 TYR A O 1
ATOM 2352 N N . SER A 1 306 ? 19.078 -56.312 -17.438 1 93 306 SER A N 1
ATOM 2353 C CA . SER A 1 306 ? 18.375 -57.219 -16.531 1 93 306 SER A CA 1
ATOM 2354 C C . SER A 1 306 ? 19.234 -58.438 -16.203 1 93 306 SER A C 1
ATOM 2356 O O . SER A 1 306 ? 19.953 -58.938 -17.062 1 93 306 SER A O 1
ATOM 2358 N N . TYR A 1 307 ? 19.188 -58.812 -14.938 1 91.75 307 TYR A N 1
ATOM 2359 C CA . TYR A 1 307 ? 19.875 -60 -14.461 1 91.75 307 TYR A CA 1
ATOM 2360 C C . TYR A 1 307 ? 18.922 -60.938 -13.711 1 91.75 307 TYR A C 1
ATOM 2362 O O . TYR A 1 307 ? 18.219 -60.5 -12.789 1 91.75 307 TYR A O 1
ATOM 2370 N N . SER A 1 308 ? 18.828 -62.156 -14.125 1 88.44 308 SER A N 1
ATOM 2371 C CA . SER A 1 308 ? 18.031 -63.156 -13.422 1 88.44 308 SER A CA 1
ATOM 2372 C C . SER A 1 308 ? 18.656 -63.531 -12.086 1 88.44 308 SER A C 1
ATOM 2374 O O . SER A 1 308 ? 19.875 -63.656 -11.977 1 88.44 308 SER A O 1
ATOM 2376 N N . MET A 1 309 ? 17.578 -63.438 -11.008 1 83.62 309 MET A N 1
ATOM 2377 C CA . MET A 1 309 ? 18.047 -63.844 -9.68 1 83.62 309 MET A CA 1
ATOM 2378 C C . MET A 1 309 ? 17.672 -65.312 -9.383 1 83.62 309 MET A C 1
ATOM 2380 O O . MET A 1 309 ? 16.547 -65.688 -9.633 1 83.62 309 MET A O 1
ATOM 2384 N N . GLY A 1 310 ? 18.484 -66.062 -9 1 71.88 310 GLY A N 1
ATOM 2385 C CA . GLY A 1 310 ? 18.219 -67.438 -8.586 1 71.88 310 GLY A CA 1
ATOM 2386 C C . GLY A 1 310 ? 18.812 -68.5 -9.547 1 71.88 310 GLY A C 1
ATOM 2387 O O . GLY A 1 310 ? 19.484 -68.125 -10.508 1 71.88 310 GLY A O 1
ATOM 2388 N N . ALA A 1 311 ? 18.453 -69.875 -9.133 1 60.91 311 ALA A N 1
ATOM 2389 C CA . ALA A 1 311 ? 19.016 -71 -9.812 1 60.91 311 ALA A CA 1
ATOM 2390 C C . ALA A 1 311 ? 18.453 -71.125 -11.227 1 60.91 311 ALA A C 1
ATOM 2392 O O . ALA A 1 311 ? 17.234 -71.125 -11.438 1 60.91 311 ALA A O 1
ATOM 2393 N N . LYS A 1 312 ? 19.047 -70.562 -12.234 1 62.44 312 LYS A N 1
ATOM 2394 C CA . LYS A 1 312 ? 18.672 -70.75 -13.633 1 62.44 312 LYS A CA 1
ATOM 2395 C C . LYS A 1 312 ? 18.516 -72.188 -13.953 1 62.44 312 LYS A C 1
ATOM 2397 O O . LYS A 1 312 ? 19.266 -73.062 -13.43 1 62.44 312 LYS A O 1
ATOM 2402 N N . ALA A 1 313 ? 17.297 -72.5 -14.367 1 56.47 313 ALA A N 1
ATOM 2403 C CA . ALA A 1 313 ? 17.172 -73.938 -14.797 1 56.47 313 ALA A CA 1
ATOM 2404 C C . ALA A 1 313 ? 18.344 -74.312 -15.695 1 56.47 313 ALA A C 1
ATOM 2406 O O . ALA A 1 313 ? 18.906 -73.5 -16.406 1 56.47 313 ALA A O 1
ATOM 2407 N N . PHE A 1 314 ? 18.75 -75.5 -15.625 1 55.06 314 PHE A N 1
ATOM 2408 C CA . PHE A 1 314 ? 19.781 -76.125 -16.453 1 55.06 314 PHE A CA 1
ATOM 2409 C C . PHE A 1 314 ? 19.516 -75.812 -17.938 1 55.06 314 PHE A C 1
ATOM 2411 O O . PHE A 1 314 ? 18.406 -76.062 -18.422 1 55.06 314 PHE A O 1
ATOM 2418 N N . GLY A 1 315 ? 20.375 -75.062 -18.672 1 58.12 315 GLY A N 1
ATOM 2419 C CA . GLY A 1 315 ? 20.312 -74.875 -20.109 1 58.12 315 GLY A CA 1
ATOM 2420 C C . GLY A 1 315 ? 20.016 -73.5 -20.531 1 58.12 315 GLY A C 1
ATOM 2421 O O . GLY A 1 315 ? 20.062 -73.125 -21.719 1 58.12 315 GLY A O 1
ATOM 2422 N N . LEU A 1 316 ? 19.547 -72.625 -19.594 1 61.22 316 LEU A N 1
ATOM 2423 C CA . LEU A 1 316 ? 19.25 -71.25 -20.062 1 61.22 316 LEU A CA 1
ATOM 2424 C C . LEU A 1 316 ? 20.516 -70.438 -20.062 1 61.22 316 LEU A C 1
ATOM 2426 O O . LEU A 1 316 ? 21.344 -70.5 -19.156 1 61.22 316 LEU A O 1
ATOM 2430 N N . PRO A 1 317 ? 20.797 -69.875 -21.172 1 63.19 317 PRO A N 1
ATOM 2431 C CA . PRO A 1 317 ? 22.031 -69.062 -21.312 1 63.19 317 PRO A CA 1
ATOM 2432 C C . PRO A 1 317 ? 22.234 -68.062 -20.188 1 63.19 317 PRO A C 1
ATOM 2434 O O . PRO A 1 317 ? 21.25 -67.562 -19.609 1 63.19 317 PRO A O 1
ATOM 2437 N N . ALA A 1 318 ? 23.547 -67.938 -19.719 1 72 318 ALA A N 1
ATOM 2438 C CA . ALA A 1 318 ? 23.953 -67 -18.719 1 72 318 ALA A CA 1
ATOM 2439 C C . ALA A 1 318 ? 23.547 -65.562 -19.141 1 72 318 ALA A C 1
ATOM 2441 O O . ALA A 1 318 ? 23.438 -65.25 -20.328 1 72 318 ALA A O 1
ATOM 2442 N N . ASP A 1 319 ? 23.219 -64.688 -18.172 1 80.19 319 ASP A N 1
ATOM 2443 C CA . ASP A 1 319 ? 22.922 -63.281 -18.469 1 80.19 319 ASP A CA 1
ATOM 2444 C C . ASP A 1 319 ? 24.141 -62.594 -19.078 1 80.19 319 ASP A C 1
ATOM 2446 O O . ASP A 1 319 ? 25.266 -62.781 -18.641 1 80.19 319 ASP A O 1
ATOM 2450 N N . PRO A 1 320 ? 23.875 -61.938 -20.172 1 82.25 320 PRO A N 1
ATOM 2451 C CA . PRO A 1 320 ? 24.984 -61.219 -20.781 1 82.25 320 PRO A CA 1
ATOM 2452 C C . PRO A 1 320 ? 25.641 -60.219 -19.828 1 82.25 320 PRO A C 1
ATOM 2454 O O . PRO A 1 320 ? 25.016 -59.812 -18.844 1 82.25 320 PRO A O 1
ATOM 2457 N N . HIS A 1 321 ? 26.969 -59.844 -20.172 1 90.12 321 HIS A N 1
ATOM 2458 C CA . HIS A 1 321 ? 27.672 -58.844 -19.375 1 90.12 321 HIS A CA 1
ATOM 2459 C C . HIS A 1 321 ? 27 -57.5 -19.469 1 90.12 321 HIS A C 1
ATOM 2461 O O . HIS A 1 321 ? 26.328 -57.188 -20.469 1 90.12 321 HIS A O 1
ATOM 2467 N N . LEU A 1 322 ? 27.203 -56.688 -18.406 1 89.94 322 LEU A N 1
ATOM 2468 C CA . LEU A 1 322 ? 26.562 -55.375 -18.312 1 89.94 322 LEU A CA 1
ATOM 2469 C C . LEU A 1 322 ? 26.891 -54.531 -19.531 1 89.94 322 LEU A C 1
ATOM 2471 O O . LEU A 1 322 ? 25.984 -53.906 -20.109 1 89.94 322 LEU A O 1
ATOM 2475 N N . ASN A 1 323 ? 28.203 -54.531 -19.906 1 91.5 323 ASN A N 1
ATOM 2476 C CA . ASN A 1 323 ? 28.609 -53.688 -21.031 1 91.5 323 ASN A CA 1
ATOM 2477 C C . ASN A 1 323 ? 27.906 -54.094 -22.328 1 91.5 323 ASN A C 1
ATOM 2479 O O . ASN A 1 323 ? 27.547 -53.25 -23.141 1 91.5 323 ASN A O 1
ATOM 2483 N N . ASP A 1 324 ? 27.703 -55.375 -22.547 1 91.88 324 ASP A N 1
ATOM 2484 C CA . ASP A 1 324 ? 27.016 -55.875 -23.719 1 91.88 324 ASP A CA 1
ATOM 2485 C C . ASP A 1 324 ? 25.531 -55.5 -23.703 1 91.88 324 ASP A C 1
ATOM 2487 O O . ASP A 1 324 ? 24.969 -55.125 -24.719 1 91.88 324 ASP A O 1
ATOM 2491 N N . GLN A 1 325 ? 25.047 -55.562 -22.547 1 92.62 325 GLN A N 1
ATOM 2492 C CA . GLN A 1 325 ? 23.641 -55.219 -22.453 1 92.62 325 GLN A CA 1
ATOM 2493 C C . GLN A 1 325 ? 23.406 -53.719 -22.719 1 92.62 325 GLN A C 1
ATOM 2495 O O . GLN A 1 325 ? 22.453 -53.344 -23.406 1 92.62 325 GLN A O 1
ATOM 2500 N N . ILE A 1 326 ? 24.281 -52.938 -22.188 1 92.56 326 ILE A N 1
ATOM 2501 C CA . ILE A 1 326 ? 24.141 -51.5 -22.359 1 92.56 326 ILE A CA 1
ATOM 2502 C C . ILE A 1 326 ? 24.25 -51.125 -23.844 1 92.56 326 ILE A C 1
ATOM 2504 O O . ILE A 1 326 ? 23.5 -50.281 -24.344 1 92.56 326 ILE A O 1
ATOM 2508 N N . SER A 1 327 ? 25.172 -51.781 -24.547 1 93.19 327 SER A N 1
ATOM 2509 C CA . SER A 1 327 ? 25.359 -51.531 -25.969 1 93.19 327 SER A CA 1
ATOM 2510 C C . SER A 1 327 ? 24.219 -52.094 -26.797 1 93.19 327 SER A C 1
ATOM 2512 O O . SER A 1 327 ? 23.688 -51.406 -27.703 1 93.19 327 SER A O 1
ATOM 2514 N N . ASN A 1 328 ? 23.766 -53.25 -26.5 1 91.62 328 ASN A N 1
ATOM 2515 C CA . ASN A 1 328 ? 22.734 -53.938 -27.281 1 91.62 328 ASN A CA 1
ATOM 2516 C C . ASN A 1 328 ? 21.359 -53.312 -27.062 1 91.62 328 ASN A C 1
ATOM 2518 O O . ASN A 1 328 ? 20.5 -53.375 -27.953 1 91.62 328 ASN A O 1
ATOM 2522 N N . ASN A 1 329 ? 21.234 -52.688 -25.891 1 92.88 329 ASN A N 1
ATOM 2523 C CA . ASN A 1 329 ? 19.922 -52.156 -25.578 1 92.88 329 ASN A CA 1
ATOM 2524 C C . ASN A 1 329 ? 19.891 -50.656 -25.719 1 92.88 329 ASN A C 1
ATOM 2526 O O . ASN A 1 329 ? 18.922 -50 -25.297 1 92.88 329 ASN A O 1
ATOM 2530 N N . PHE A 1 330 ? 20.938 -50.094 -26.312 1 94.12 330 PHE A N 1
ATOM 2531 C CA . PHE A 1 330 ? 21.016 -48.625 -26.484 1 94.12 330 PHE A CA 1
ATOM 2532 C C . PHE A 1 330 ? 19.984 -48.125 -27.484 1 94.12 330 PHE A C 1
ATOM 2534 O O . PHE A 1 330 ? 19.781 -48.75 -28.531 1 94.12 330 PHE A O 1
ATOM 2541 N N . TYR A 1 331 ? 19.328 -47.125 -27.062 1 93.81 331 TYR A N 1
ATOM 2542 C CA . TYR A 1 331 ? 18.344 -46.531 -27.953 1 93.81 331 TYR A CA 1
ATOM 2543 C C . TYR A 1 331 ? 18.391 -45 -27.875 1 93.81 331 TYR A C 1
ATOM 2545 O O . TYR A 1 331 ? 18.844 -44.438 -26.891 1 93.81 331 TYR A O 1
ATOM 2553 N N . GLN A 1 332 ? 17.953 -44.312 -28.953 1 95.44 332 GLN A N 1
ATOM 2554 C CA . GLN A 1 332 ? 17.797 -42.844 -29.078 1 95.44 332 GLN A CA 1
ATOM 2555 C C . GLN A 1 332 ? 16.453 -42.5 -29.703 1 95.44 332 GLN A C 1
ATOM 2557 O O . GLN A 1 332 ? 15.93 -43.25 -30.547 1 95.44 332 GLN A O 1
ATOM 2562 N N . ASN A 1 333 ? 15.977 -41.5 -29.234 1 95.25 333 ASN A N 1
ATOM 2563 C CA . ASN A 1 333 ? 14.734 -41.031 -29.844 1 95.25 333 ASN A CA 1
ATOM 2564 C C . ASN A 1 333 ? 14.68 -39.5 -29.906 1 95.25 333 ASN A C 1
ATOM 2566 O O . ASN A 1 333 ? 15.289 -38.812 -29.078 1 95.25 333 ASN A O 1
ATOM 2570 N N . VAL A 1 334 ? 14.047 -38.875 -30.953 1 95.88 334 VAL A N 1
ATOM 2571 C CA . VAL A 1 334 ? 13.703 -37.469 -31.109 1 95.88 334 VAL A CA 1
ATOM 2572 C C . VAL A 1 334 ? 12.242 -37.344 -31.547 1 95.88 334 VAL A C 1
ATOM 2574 O O . VAL A 1 334 ? 11.766 -38.094 -32.375 1 95.88 334 VAL A O 1
ATOM 2577 N N . GLY A 1 335 ? 11.586 -36.469 -30.844 1 95.75 335 GLY A N 1
ATOM 2578 C CA . GLY A 1 335 ? 10.172 -36.344 -31.172 1 95.75 335 GLY A CA 1
ATOM 2579 C C . GLY A 1 335 ? 9.547 -35.062 -30.719 1 95.75 335 GLY A C 1
ATOM 2580 O O . GLY A 1 335 ? 10.219 -34.188 -30.141 1 95.75 335 GLY A O 1
ATOM 2581 N N . PHE A 1 336 ? 8.219 -34.812 -31.156 1 96.31 336 PHE A N 1
ATOM 2582 C CA . PHE A 1 336 ? 7.426 -33.656 -30.75 1 96.31 336 PHE A CA 1
ATOM 2583 C C . PHE A 1 336 ? 6.16 -34.094 -30.031 1 96.31 336 PHE A C 1
ATOM 2585 O O . PHE A 1 336 ? 5.602 -35.156 -30.328 1 96.31 336 PHE A O 1
ATOM 2592 N N . THR A 1 337 ? 5.809 -33.312 -29.047 1 96.75 337 THR A N 1
ATOM 2593 C CA . THR A 1 337 ? 4.555 -33.531 -28.328 1 96.75 337 THR A CA 1
ATOM 2594 C C . THR A 1 337 ? 3.693 -32.25 -28.391 1 96.75 337 THR A C 1
ATOM 2596 O O . THR A 1 337 ? 4.148 -31.172 -28.047 1 96.75 337 THR A O 1
ATOM 2599 N N . LEU A 1 338 ? 2.467 -32.406 -28.969 1 96.5 338 LEU A N 1
ATOM 2600 C CA . LEU A 1 338 ? 1.494 -31.312 -29 1 96.5 338 LEU A CA 1
ATOM 2601 C C . LEU A 1 338 ? 0.405 -31.516 -27.953 1 96.5 338 LEU A C 1
ATOM 2603 O O . LEU A 1 338 ? -0.342 -32.5 -28.016 1 96.5 338 LEU A O 1
ATOM 2607 N N . SER A 1 339 ? 0.405 -30.641 -26.984 1 96.31 339 SER A N 1
ATOM 2608 C CA . SER A 1 339 ? -0.614 -30.672 -25.938 1 96.31 339 SER A CA 1
ATOM 2609 C C . SER A 1 339 ? -1.68 -29.609 -26.156 1 96.31 339 SER A C 1
ATOM 2611 O O . SER A 1 339 ? -1.368 -28.422 -26.219 1 96.31 339 SER A O 1
ATOM 2613 N N . ILE A 1 340 ? -2.92 -29.984 -26.266 1 95.12 340 ILE A N 1
ATOM 2614 C CA . ILE A 1 340 ? -4.023 -29.078 -26.562 1 95.12 340 ILE A CA 1
ATOM 2615 C C . ILE A 1 340 ? -5.012 -29.078 -25.391 1 95.12 340 ILE A C 1
ATOM 2617 O O . ILE A 1 340 ? -5.836 -29.984 -25.266 1 95.12 340 ILE A O 1
ATOM 2621 N N . PRO A 1 341 ? -4.977 -28.047 -24.609 1 91.62 341 PRO A N 1
ATOM 2622 C CA . PRO A 1 341 ? -6.008 -27.938 -23.578 1 91.62 341 PRO A CA 1
ATOM 2623 C C . PRO A 1 341 ? -7.371 -27.531 -24.141 1 91.62 341 PRO A C 1
ATOM 2625 O O . PRO A 1 341 ? -7.504 -26.484 -24.75 1 91.62 341 PRO A O 1
ATOM 2628 N N . ILE A 1 342 ? -8.336 -28.297 -24.016 1 93.31 342 ILE A N 1
ATOM 2629 C CA . ILE A 1 342 ? -9.656 -28.047 -24.578 1 93.31 342 ILE A CA 1
ATOM 2630 C C . ILE A 1 342 ? -10.555 -27.422 -23.516 1 93.31 342 ILE A C 1
ATOM 2632 O O . ILE A 1 342 ? -11.141 -26.359 -23.719 1 93.31 342 ILE A O 1
ATOM 2636 N N . PHE A 1 343 ? -10.703 -28.109 -22.391 1 93.62 343 PHE A N 1
ATOM 2637 C CA . PHE A 1 343 ? -11.469 -27.609 -21.266 1 93.62 343 PHE A CA 1
ATOM 2638 C C . PHE A 1 343 ? -10.812 -27.984 -19.938 1 93.62 343 PHE A C 1
ATOM 2640 O O . PHE A 1 343 ? -10.594 -29.172 -19.672 1 93.62 343 PHE A O 1
ATOM 2647 N N . ASN A 1 344 ? -10.492 -26.922 -19.156 1 89.94 344 ASN A N 1
ATOM 2648 C CA . ASN A 1 344 ? -9.805 -27.172 -17.891 1 89.94 344 ASN A CA 1
ATOM 2649 C C . ASN A 1 344 ? -10.492 -26.453 -16.734 1 89.94 344 ASN A C 1
ATOM 2651 O O . ASN A 1 344 ? -9.836 -25.797 -15.93 1 89.94 344 ASN A O 1
ATOM 2655 N N . GLY A 1 345 ? -11.906 -26.469 -16.734 1 91.31 345 GLY A N 1
ATOM 2656 C CA . GLY A 1 345 ? -12.641 -25.828 -15.656 1 91.31 345 GLY A CA 1
ATOM 2657 C C . GLY A 1 345 ? -12.539 -24.312 -15.672 1 91.31 345 GLY A C 1
ATOM 2658 O O . GLY A 1 345 ? -12.461 -23.688 -14.617 1 91.31 345 GLY A O 1
ATOM 2659 N N . LEU A 1 346 ? -12.336 -23.75 -16.766 1 93.12 346 LEU A N 1
ATOM 2660 C CA . LEU A 1 346 ? -12.281 -22.312 -17.031 1 93.12 346 LEU A CA 1
ATOM 2661 C C . LEU A 1 346 ? -11.055 -21.688 -16.359 1 93.12 346 LEU A C 1
ATOM 2663 O O . LEU A 1 346 ? -11.031 -20.484 -16.094 1 93.12 346 LEU A O 1
ATOM 2667 N N . THR A 1 347 ? -10.102 -22.469 -16.016 1 94 347 THR A N 1
ATOM 2668 C CA . THR A 1 347 ? -8.914 -21.984 -15.336 1 94 347 THR A CA 1
ATOM 2669 C C . THR A 1 347 ? -8.203 -20.922 -16.172 1 94 347 THR A C 1
ATOM 2671 O O . THR A 1 347 ? -7.883 -19.844 -15.664 1 94 347 THR A O 1
ATOM 2674 N N . VAL A 1 348 ? -8.016 -21.125 -17.516 1 94.69 348 VAL A N 1
ATOM 2675 C CA . VAL A 1 348 ? -7.32 -20.188 -18.391 1 94.69 348 VAL A CA 1
ATOM 2676 C C . VAL A 1 348 ? -8.148 -18.906 -18.516 1 94.69 348 VAL A C 1
ATOM 2678 O O . VAL A 1 348 ? -7.617 -17.797 -18.391 1 94.69 348 VAL A O 1
ATOM 2681 N N . ARG A 1 349 ? -9.438 -19.125 -18.719 1 95.88 349 ARG A N 1
ATOM 2682 C CA . ARG A 1 349 ? -10.312 -17.969 -18.844 1 95.88 349 ARG A CA 1
ATOM 2683 C C . ARG A 1 349 ? -10.305 -17.141 -17.562 1 95.88 349 ARG A C 1
ATOM 2685 O O . ARG A 1 349 ? -10.25 -15.906 -17.625 1 95.88 349 ARG A O 1
ATOM 2692 N N . SER A 1 350 ? -10.406 -17.812 -16.453 1 96.75 350 SER A N 1
ATOM 2693 C CA . SER A 1 350 ? -10.367 -17.125 -15.164 1 96.75 350 SER A CA 1
ATOM 2694 C C . SER A 1 350 ? -9.039 -16.391 -14.953 1 96.75 350 SER A C 1
ATOM 2696 O O . SER A 1 350 ? -9.016 -15.258 -14.484 1 96.75 350 SER A O 1
ATOM 2698 N N . ASN A 1 351 ? -7.934 -17.047 -15.312 1 96.69 351 ASN A N 1
ATOM 2699 C CA . ASN A 1 351 ? -6.621 -16.406 -15.188 1 96.69 351 ASN A CA 1
ATOM 2700 C C . ASN A 1 351 ? -6.516 -15.164 -16.047 1 96.69 351 ASN A C 1
ATOM 2702 O O . ASN A 1 351 ? -5.965 -14.148 -15.617 1 96.69 351 ASN A O 1
ATOM 2706 N N . VAL A 1 352 ? -7.023 -15.203 -17.266 1 97.5 352 VAL A N 1
ATOM 2707 C CA . VAL A 1 352 ? -7.004 -14.047 -18.156 1 97.5 352 VAL A CA 1
ATOM 2708 C C . VAL A 1 352 ? -7.871 -12.938 -17.578 1 97.5 352 VAL A C 1
ATOM 2710 O O . VAL A 1 352 ? -7.469 -11.773 -17.562 1 97.5 352 VAL A O 1
ATOM 2713 N N . LYS A 1 353 ? -9.086 -13.312 -17.062 1 97.62 353 LYS A N 1
ATOM 2714 C CA . LYS A 1 353 ? -9.961 -12.32 -16.453 1 97.62 353 LYS A CA 1
ATOM 2715 C C . LYS A 1 353 ? -9.289 -11.648 -15.258 1 97.62 353 LYS A C 1
ATOM 2717 O O . LYS A 1 353 ? -9.352 -10.43 -15.102 1 97.62 353 LYS A O 1
ATOM 2722 N N . LYS A 1 354 ? -8.656 -12.43 -14.406 1 97.88 354 LYS A N 1
ATOM 2723 C CA . LYS A 1 354 ? -7.949 -11.891 -13.242 1 97.88 354 LYS A CA 1
ATOM 2724 C C . LYS A 1 354 ? -6.805 -10.977 -13.672 1 97.88 354 LYS A C 1
ATOM 2726 O O . LYS A 1 354 ? -6.574 -9.938 -13.062 1 97.88 354 LYS A O 1
ATOM 2731 N N . ALA A 1 355 ? -6.051 -11.375 -14.703 1 98 355 ALA A N 1
ATOM 2732 C CA . ALA A 1 355 ? -4.98 -10.531 -15.227 1 98 355 ALA A CA 1
ATOM 2733 C C . ALA A 1 355 ? -5.531 -9.211 -15.75 1 98 355 ALA A C 1
ATOM 2735 O O . ALA A 1 355 ? -4.918 -8.156 -15.562 1 98 355 ALA A O 1
ATOM 2736 N N . LYS A 1 356 ? -6.68 -9.297 -16.438 1 98.38 356 LYS A N 1
ATOM 2737 C CA . LYS A 1 356 ? -7.312 -8.078 -16.938 1 98.38 356 LYS A CA 1
ATOM 2738 C C . LYS A 1 356 ? -7.73 -7.16 -15.797 1 98.38 356 LYS A C 1
ATOM 2740 O O . LYS A 1 356 ? -7.586 -5.938 -15.891 1 98.38 356 LYS A O 1
ATOM 2745 N N . ILE A 1 357 ? -8.266 -7.75 -14.742 1 97.94 357 ILE A N 1
ATOM 2746 C CA . ILE A 1 357 ? -8.641 -6.977 -13.57 1 97.94 357 ILE A CA 1
ATOM 2747 C C . ILE A 1 357 ? -7.406 -6.312 -12.969 1 97.94 357 ILE A C 1
ATOM 2749 O O . ILE A 1 357 ? -7.441 -5.137 -12.594 1 97.94 357 ILE A O 1
ATOM 2753 N N . SER A 1 358 ? -6.289 -7.031 -12.898 1 97.56 358 SER A N 1
ATOM 2754 C CA . SER A 1 358 ? -5.031 -6.48 -12.398 1 97.56 358 SER A CA 1
ATOM 2755 C C . SER A 1 358 ? -4.547 -5.324 -13.266 1 97.56 358 SER A C 1
ATOM 2757 O O . SER A 1 358 ? -4.043 -4.324 -12.758 1 97.56 358 SER A O 1
ATOM 2759 N N . TYR A 1 359 ? -4.738 -5.473 -14.586 1 98.25 359 TYR A N 1
ATOM 2760 C CA . TYR A 1 359 ? -4.391 -4.402 -15.516 1 98.25 359 TYR A CA 1
ATOM 2761 C C . TYR A 1 359 ? -5.234 -3.158 -15.258 1 98.25 359 TYR A C 1
ATOM 2763 O O . TYR A 1 359 ? -4.703 -2.047 -15.18 1 98.25 359 TYR A O 1
ATOM 2771 N N . GLU A 1 360 ? -6.504 -3.375 -15.07 1 98.06 360 GLU A N 1
ATOM 2772 C CA . GLU A 1 360 ? -7.391 -2.254 -14.766 1 98.06 360 GLU A CA 1
ATOM 2773 C C . GLU A 1 360 ? -7.031 -1.608 -13.43 1 98.06 360 GLU A C 1
ATOM 2775 O O . GLU A 1 360 ? -7.074 -0.384 -13.297 1 98.06 360 GLU A O 1
ATOM 2780 N N . THR A 1 361 ? -6.688 -2.373 -12.43 1 97.25 361 THR A N 1
ATOM 2781 C CA . THR A 1 361 ? -6.254 -1.868 -11.133 1 97.25 361 THR A CA 1
ATOM 2782 C C . THR A 1 361 ? -4.996 -1.012 -11.281 1 97.25 361 THR A C 1
ATOM 2784 O O . THR A 1 361 ? -4.883 0.041 -10.648 1 97.25 361 THR A O 1
ATOM 2787 N N . SER A 1 362 ? -4.062 -1.505 -12.109 1 97.62 362 SER A N 1
ATOM 2788 C CA . SER A 1 362 ? -2.832 -0.749 -12.328 1 97.62 362 SER A CA 1
ATOM 2789 C C . SER A 1 362 ? -3.117 0.578 -13.023 1 97.62 362 SER A C 1
ATOM 2791 O O . SER A 1 362 ? -2.436 1.575 -12.773 1 97.62 362 SER A O 1
ATOM 2793 N N . LYS A 1 363 ? -4.098 0.587 -13.883 1 97.38 363 LYS A N 1
ATOM 2794 C CA . LYS A 1 363 ? -4.52 1.83 -14.523 1 97.38 363 LYS A CA 1
ATOM 2795 C C . LYS A 1 363 ? -5.035 2.83 -13.492 1 97.38 363 LYS A C 1
ATOM 2797 O O . LYS A 1 363 ? -4.691 4.012 -13.547 1 97.38 363 LYS A O 1
ATOM 2802 N N . ILE A 1 364 ? -5.84 2.369 -12.586 1 96.5 364 ILE A N 1
ATOM 2803 C CA . ILE A 1 364 ? -6.383 3.205 -11.523 1 96.5 364 ILE A CA 1
ATOM 2804 C C . ILE A 1 364 ? -5.246 3.717 -10.633 1 96.5 364 ILE A C 1
ATOM 2806 O O . ILE A 1 364 ? -5.215 4.895 -10.273 1 96.5 364 ILE A O 1
ATOM 2810 N N . SER A 1 365 ? -4.297 2.873 -10.328 1 96.44 365 SER A N 1
ATOM 2811 C CA . SER A 1 365 ? -3.15 3.254 -9.516 1 96.44 365 SER A CA 1
ATOM 2812 C C . SER A 1 365 ? -2.33 4.348 -10.188 1 96.44 365 SER A C 1
ATOM 2814 O O . SER A 1 365 ? -1.828 5.254 -9.523 1 96.44 365 SER A O 1
ATOM 2816 N N . GLU A 1 366 ? -2.154 4.242 -11.5 1 96.31 366 GLU A N 1
ATOM 2817 C CA . GLU A 1 366 ? -1.455 5.277 -12.25 1 96.31 366 GLU A CA 1
ATOM 2818 C C . GLU A 1 366 ? -2.178 6.617 -12.148 1 96.31 366 GLU A C 1
ATOM 2820 O O . GLU A 1 366 ? -1.548 7.648 -11.914 1 96.31 366 GLU A O 1
ATOM 2825 N N . GLN A 1 367 ? -3.496 6.543 -12.273 1 94.19 367 GLN A N 1
ATOM 2826 C CA . GLN A 1 367 ? -4.277 7.77 -12.156 1 94.19 367 GLN A CA 1
ATOM 2827 C C . GLN A 1 367 ? -4.191 8.344 -10.75 1 94.19 367 GLN A C 1
ATOM 2829 O O . GLN A 1 367 ? -4.113 9.562 -10.57 1 94.19 367 GLN A O 1
ATOM 2834 N N . LEU A 1 368 ? -4.234 7.504 -9.742 1 93.38 368 LEU A N 1
ATOM 2835 C CA . LEU A 1 368 ? -4.094 7.945 -8.359 1 93.38 368 LEU A CA 1
ATOM 2836 C C . LEU A 1 368 ? -2.738 8.609 -8.133 1 93.38 368 LEU A C 1
ATOM 2838 O O . LEU A 1 368 ? -2.639 9.594 -7.402 1 93.38 368 LEU A O 1
ATOM 2842 N N . ALA A 1 369 ? -1.694 8.07 -8.75 1 93.62 369 ALA A N 1
ATOM 2843 C CA . ALA A 1 369 ? -0.365 8.664 -8.641 1 93.62 369 ALA A CA 1
ATOM 2844 C C . ALA A 1 369 ? -0.344 10.07 -9.242 1 93.62 369 ALA A C 1
ATOM 2846 O O . ALA A 1 369 ? 0.241 10.984 -8.664 1 93.62 369 ALA A O 1
ATOM 2847 N N . LYS A 1 370 ? -0.979 10.219 -10.32 1 92.69 370 LYS A N 1
ATOM 2848 C CA . LYS A 1 370 ? -1.063 1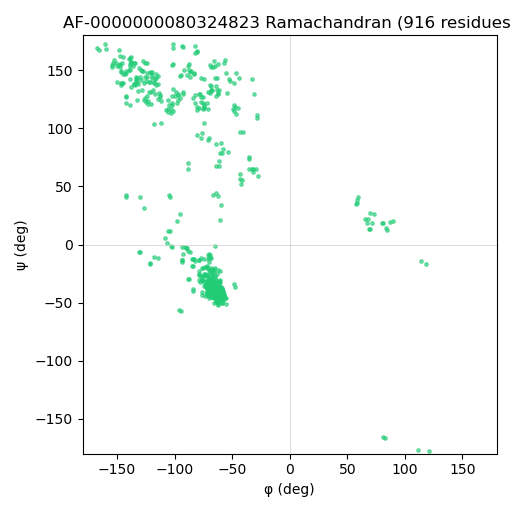1.523 -10.961 1 92.69 370 LYS A CA 1
ATOM 2849 C C . LYS A 1 370 ? -1.84 12.516 -10.102 1 92.69 370 LYS A C 1
ATOM 2851 O O . LYS A 1 370 ? -1.421 13.664 -9.938 1 92.69 370 LYS A O 1
ATOM 2856 N N . ASN A 1 371 ? -2.969 12.047 -9.562 1 89.88 371 ASN A N 1
ATOM 2857 C CA . ASN A 1 371 ? -3.764 12.891 -8.68 1 89.88 371 ASN A CA 1
ATOM 2858 C C . ASN A 1 371 ? -2.967 13.312 -7.449 1 89.88 371 ASN A C 1
ATOM 2860 O O . ASN A 1 371 ? -3.029 14.477 -7.035 1 89.88 371 ASN A O 1
ATOM 2864 N N . ASN A 1 372 ? -2.262 12.398 -6.918 1 90.69 372 ASN A N 1
ATOM 2865 C CA . ASN A 1 372 ? -1.45 12.703 -5.742 1 90.69 372 ASN A CA 1
ATOM 2866 C C . ASN A 1 372 ? -0.358 13.719 -6.066 1 90.69 372 ASN A C 1
ATOM 2868 O O . ASN A 1 372 ? -0.103 14.633 -5.277 1 90.69 372 ASN A O 1
ATOM 2872 N N . LEU A 1 373 ? 0.287 13.531 -7.219 1 91.56 373 LEU A N 1
ATOM 2873 C CA . LEU A 1 373 ? 1.302 14.492 -7.633 1 91.56 373 LEU A CA 1
ATOM 2874 C C . LEU A 1 373 ? 0.706 15.891 -7.762 1 91.56 373 LEU A C 1
ATOM 2876 O O . LEU A 1 373 ? 1.294 16.859 -7.289 1 91.56 373 LEU A O 1
ATOM 2880 N N . ASN A 1 374 ? -0.43 15.977 -8.32 1 89.31 374 ASN A N 1
ATOM 2881 C CA . ASN A 1 374 ? -1.11 17.266 -8.461 1 89.31 374 ASN A CA 1
ATOM 2882 C C . ASN A 1 374 ? -1.398 17.891 -7.098 1 89.31 374 ASN A C 1
ATOM 2884 O O . ASN A 1 374 ? -1.162 19.078 -6.895 1 89.31 374 ASN A O 1
ATOM 2888 N N . LYS A 1 375 ? -1.877 17.078 -6.223 1 86.75 375 LYS A N 1
ATOM 2889 C CA . LYS A 1 375 ? -2.193 17.562 -4.879 1 86.75 375 LYS A CA 1
ATOM 2890 C C . LYS A 1 375 ? -0.941 18.062 -4.164 1 86.75 375 LYS A C 1
ATOM 2892 O O . LYS A 1 375 ? -0.957 19.141 -3.561 1 86.75 375 LYS A O 1
ATOM 2897 N N . VAL A 1 376 ? 0.086 17.328 -4.27 1 90.25 376 VAL A N 1
ATOM 2898 C CA . VAL A 1 376 ? 1.323 17.656 -3.572 1 90.25 376 VAL A CA 1
ATOM 2899 C C . VAL A 1 376 ? 1.915 18.938 -4.156 1 90.25 376 VAL A C 1
ATOM 2901 O O . VAL A 1 376 ? 2.402 19.797 -3.416 1 90.25 376 VAL A O 1
ATOM 2904 N N . ILE A 1 377 ? 1.842 19.094 -5.422 1 90.44 377 ILE A N 1
ATOM 2905 C CA . ILE A 1 377 ? 2.365 20.281 -6.082 1 90.44 377 ILE A CA 1
ATOM 2906 C C . ILE A 1 377 ? 1.506 21.5 -5.719 1 90.44 377 ILE A C 1
ATOM 2908 O O . ILE A 1 377 ? 2.033 22.562 -5.398 1 90.44 377 ILE A O 1
ATOM 2912 N N . ALA A 1 378 ? 0.198 21.328 -5.75 1 87.69 378 ALA A N 1
ATOM 2913 C CA . ALA A 1 378 ? -0.698 22.422 -5.355 1 87.69 378 ALA A CA 1
ATOM 2914 C C . ALA A 1 378 ? -0.425 22.859 -3.92 1 87.69 378 ALA A C 1
ATOM 2916 O O . ALA A 1 378 ? -0.373 24.062 -3.631 1 87.69 378 ALA A O 1
ATOM 2917 N N . GLN A 1 379 ? -0.208 21.891 -3.084 1 87.31 379 GLN A N 1
ATOM 2918 C CA . GLN A 1 379 ? 0.106 22.188 -1.69 1 87.31 379 GLN A CA 1
ATOM 2919 C C . GLN A 1 379 ? 1.45 22.906 -1.568 1 87.31 379 GLN A C 1
ATOM 2921 O O . GLN A 1 379 ? 1.588 23.844 -0.794 1 87.31 379 GLN A O 1
ATOM 2926 N N . ALA A 1 380 ? 2.371 22.438 -2.342 1 90.69 380 ALA A N 1
ATOM 2927 C CA . ALA A 1 380 ? 3.701 23.031 -2.289 1 90.69 380 ALA A CA 1
ATOM 2928 C C . ALA A 1 380 ? 3.664 24.5 -2.75 1 90.69 380 ALA A C 1
ATOM 2930 O O . ALA A 1 380 ? 4.289 25.359 -2.137 1 90.69 380 ALA A O 1
ATOM 2931 N N . VAL A 1 381 ? 2.949 24.812 -3.746 1 90.44 381 VAL A N 1
ATOM 2932 C CA . VAL A 1 381 ? 2.84 26.172 -4.273 1 90.44 381 VAL A CA 1
ATOM 2933 C C . VAL A 1 381 ? 2.117 27.062 -3.266 1 90.44 381 VAL A C 1
ATOM 2935 O O . VAL A 1 381 ? 2.549 28.188 -2.996 1 90.44 381 VAL A O 1
ATOM 2938 N N . ALA A 1 382 ? 1.055 26.5 -2.684 1 85.38 382 ALA A N 1
ATOM 2939 C CA . ALA A 1 382 ? 0.324 27.234 -1.662 1 85.38 382 ALA A CA 1
ATOM 2940 C C . ALA A 1 382 ? 1.205 27.516 -0.446 1 85.38 382 ALA A C 1
ATOM 2942 O O . ALA A 1 382 ? 1.181 28.609 0.114 1 85.38 382 ALA A O 1
ATOM 2943 N N . ASP A 1 383 ? 1.969 26.547 -0.089 1 88.94 383 ASP A N 1
ATOM 2944 C CA . ASP A 1 383 ? 2.857 26.672 1.062 1 88.94 383 ASP A CA 1
ATOM 2945 C C . ASP A 1 383 ? 3.939 27.719 0.803 1 88.94 383 ASP A C 1
ATOM 2947 O O . ASP A 1 383 ? 4.316 28.469 1.706 1 88.94 383 ASP A O 1
ATOM 2951 N N . LEU A 1 384 ? 4.457 27.75 -0.376 1 91.12 384 LEU A N 1
ATOM 2952 C CA . LEU A 1 384 ? 5.469 28.75 -0.722 1 91.12 384 LEU A CA 1
ATOM 2953 C C . LEU A 1 384 ? 4.891 30.156 -0.647 1 91.12 384 LEU A C 1
ATOM 2955 O O . LEU A 1 384 ? 5.527 31.062 -0.112 1 91.12 384 LEU A O 1
ATOM 2959 N N . ARG A 1 385 ? 3.721 30.344 -1.123 1 87.38 385 ARG A N 1
ATOM 2960 C CA . ARG A 1 385 ? 3.055 31.641 -1.054 1 87.38 385 ARG A CA 1
ATOM 2961 C C . ARG A 1 385 ? 2.861 32.062 0.394 1 87.38 385 ARG A C 1
ATOM 2963 O O . ARG A 1 385 ? 3.131 33.219 0.74 1 87.38 385 ARG A O 1
ATOM 2970 N N . ALA A 1 386 ? 2.439 31.125 1.189 1 86.38 386 ALA A N 1
ATOM 2971 C CA . ALA A 1 386 ? 2.242 31.422 2.607 1 86.38 386 ALA A CA 1
ATOM 2972 C C . ALA A 1 386 ? 3.568 31.734 3.291 1 86.38 386 ALA A C 1
ATOM 2974 O O . ALA A 1 386 ? 3.639 32.656 4.125 1 86.38 386 ALA A O 1
ATOM 2975 N N . ALA A 1 387 ? 4.539 31.016 2.896 1 91.56 387 ALA A N 1
ATOM 2976 C CA . ALA A 1 387 ? 5.852 31.234 3.494 1 91.56 387 ALA A CA 1
ATOM 2977 C C . ALA A 1 387 ? 6.406 32.594 3.123 1 91.56 387 ALA A C 1
ATOM 2979 O O . ALA A 1 387 ? 7.02 33.281 3.953 1 91.56 387 ALA A O 1
ATOM 2980 N N . ASP A 1 388 ? 6.223 33 1.926 1 90.88 388 ASP A N 1
ATOM 2981 C CA . ASP A 1 388 ? 6.66 34.312 1.479 1 90.88 388 ASP A CA 1
ATOM 2982 C C . ASP A 1 388 ? 5.965 35.438 2.268 1 90.88 388 ASP A C 1
ATOM 2984 O O . ASP A 1 388 ? 6.617 36.344 2.758 1 90.88 388 ASP A O 1
ATOM 2988 N N . SER A 1 389 ? 4.68 35.281 2.428 1 87.25 389 SER A N 1
ATOM 2989 C CA . SER A 1 389 ? 3.91 36.25 3.188 1 87.25 389 SER A CA 1
ATOM 2990 C C . SER A 1 389 ? 4.34 36.281 4.648 1 87.25 389 SER A C 1
ATOM 2992 O O . SER A 1 389 ? 4.465 37.344 5.246 1 87.25 389 SER A O 1
ATOM 2994 N N . ARG A 1 390 ? 4.586 35.094 5.184 1 89.69 390 ARG A N 1
ATOM 2995 C CA . ARG A 1 390 ? 5.012 35 6.574 1 89.69 390 ARG A CA 1
ATOM 2996 C C . ARG A 1 390 ? 6.387 35.656 6.773 1 89.69 390 ARG A C 1
ATOM 2998 O O . ARG A 1 390 ? 6.633 36.312 7.789 1 89.69 390 ARG A O 1
ATOM 3005 N N . TYR A 1 391 ? 7.246 35.5 5.871 1 91.44 391 TYR A N 1
ATOM 3006 C CA . TYR A 1 391 ? 8.578 36.062 5.953 1 91.44 391 TYR A CA 1
ATOM 3007 C C . TYR A 1 391 ? 8.516 37.594 5.98 1 91.44 391 TYR A C 1
ATOM 3009 O O . TYR A 1 391 ? 9.109 38.219 6.852 1 91.44 391 TYR A O 1
ATOM 3017 N N . LYS A 1 392 ? 7.754 38.125 5.07 1 87.88 392 LYS A N 1
ATOM 3018 C CA . LYS A 1 392 ? 7.617 39.562 4.984 1 87.88 392 LYS A CA 1
ATOM 3019 C C . LYS A 1 392 ? 6.973 40.125 6.25 1 87.88 392 LYS A C 1
ATOM 3021 O O . LYS A 1 392 ? 7.438 41.125 6.789 1 87.88 392 LYS A O 1
ATOM 3026 N N . SER A 1 393 ? 5.984 39.406 6.684 1 86.69 393 SER A N 1
ATOM 3027 C CA . SER A 1 393 ? 5.281 39.844 7.879 1 86.69 393 SER A CA 1
ATOM 3028 C C . SER A 1 393 ? 6.176 39.781 9.109 1 86.69 393 SER A C 1
ATOM 3030 O O . SER A 1 393 ? 6.242 40.719 9.898 1 86.69 393 SER A O 1
ATOM 3032 N N . ASN A 1 394 ? 6.914 38.688 9.219 1 89.81 394 ASN A N 1
ATOM 3033 C CA . ASN A 1 394 ? 7.77 38.5 10.383 1 89.81 394 ASN A CA 1
ATOM 3034 C C . ASN A 1 394 ? 8.977 39.438 10.352 1 89.81 394 ASN A C 1
ATOM 3036 O O . ASN A 1 394 ? 9.453 39.875 11.391 1 89.81 394 ASN A O 1
ATOM 3040 N N . GLU A 1 395 ? 9.438 39.75 9.141 1 89 395 GLU A N 1
ATOM 3041 C CA . GLU A 1 395 ? 10.516 40.719 9.016 1 89 395 GLU A CA 1
ATOM 3042 C C . GLU A 1 395 ? 10.062 42.094 9.5 1 89 395 GLU A C 1
ATOM 3044 O O . GLU A 1 395 ? 10.758 42.75 10.281 1 89 395 GLU A O 1
ATOM 3049 N N . ASN A 1 396 ? 8.891 42.469 9.094 1 86 396 ASN A N 1
ATOM 3050 C CA . ASN A 1 396 ? 8.336 43.75 9.508 1 86 396 ASN A CA 1
ATOM 3051 C C . ASN A 1 396 ? 8.07 43.781 11.008 1 86 396 ASN A C 1
ATOM 3053 O O . ASN A 1 396 ? 8.359 44.781 11.664 1 86 396 ASN A O 1
ATOM 3057 N N . THR A 1 397 ? 7.57 42.688 11.492 1 84.19 397 THR A N 1
ATOM 3058 C CA . THR A 1 397 ? 7.281 42.594 12.914 1 84.19 397 THR A CA 1
ATOM 3059 C C . THR A 1 397 ? 8.562 42.688 13.734 1 84.19 397 THR A C 1
ATOM 3061 O O . THR A 1 397 ? 8.617 43.344 14.766 1 84.19 397 THR A O 1
ATOM 3064 N N . PHE A 1 398 ? 9.57 42.062 13.375 1 89.75 398 PHE A N 1
ATOM 3065 C CA . PHE A 1 398 ? 10.844 42.094 14.094 1 89.75 398 PHE A CA 1
ATOM 3066 C C . PHE A 1 398 ? 11.445 43.5 14.094 1 89.75 398 PHE A C 1
ATOM 3068 O O . PHE A 1 398 ? 11.891 43.969 15.133 1 89.75 398 PHE A O 1
ATOM 3075 N N . ASN A 1 399 ? 11.414 44.125 12.898 1 88.12 399 ASN A N 1
ATOM 3076 C CA . ASN A 1 399 ? 11.945 45.5 12.805 1 88.12 399 ASN A CA 1
ATOM 3077 C C . ASN A 1 399 ? 11.18 46.438 13.711 1 88.12 399 ASN A C 1
ATOM 3079 O O . ASN A 1 399 ? 11.789 47.281 14.398 1 88.12 399 ASN A O 1
ATOM 3083 N N . ALA A 1 400 ? 9.914 46.219 13.695 1 82.06 400 ALA A N 1
ATOM 3084 C CA . ALA A 1 400 ? 9.086 47.062 14.531 1 82.06 400 ALA A CA 1
ATOM 3085 C C . ALA A 1 400 ? 9.352 46.844 16.016 1 82.06 400 ALA A C 1
ATOM 3087 O O . ALA A 1 400 ? 9.469 47.781 16.797 1 82.06 400 ALA A O 1
ATOM 3088 N N . GLN A 1 401 ? 9.461 45.562 16.406 1 85.56 401 GLN A N 1
ATOM 3089 C CA . GLN A 1 401 ? 9.703 45.219 17.797 1 85.56 401 GLN A CA 1
ATOM 3090 C C . GLN A 1 401 ? 11.117 45.625 18.219 1 85.56 401 GLN A C 1
ATOM 3092 O O . GLN A 1 401 ? 11.336 46 19.375 1 85.56 401 GLN A O 1
ATOM 3097 N N . LYS A 1 402 ? 11.984 45.562 17.344 1 87.62 402 LYS A N 1
ATOM 3098 C CA . LYS A 1 402 ? 13.352 45.969 17.594 1 87.62 402 LYS A CA 1
ATOM 3099 C C . LYS A 1 402 ? 13.414 47.469 17.875 1 87.62 402 LYS A C 1
ATOM 3101 O O . LYS A 1 402 ? 14.055 47.906 18.844 1 87.62 402 LYS A O 1
ATOM 3106 N N . ASP A 1 403 ? 12.711 48.25 17.094 1 85.31 403 ASP A N 1
ATOM 3107 C CA . ASP A 1 403 ? 12.656 49.688 17.297 1 85.31 403 ASP A CA 1
ATOM 3108 C C . ASP A 1 403 ? 11.984 50.031 18.625 1 85.31 403 ASP A C 1
ATOM 3110 O O . ASP A 1 403 ? 12.477 50.906 19.359 1 85.31 403 ASP A O 1
ATOM 3114 N N . ALA A 1 404 ? 10.945 49.344 18.828 1 80.25 404 ALA A N 1
ATOM 3115 C CA . ALA A 1 404 ? 10.211 49.594 20.062 1 80.25 404 ALA A CA 1
ATOM 3116 C C . ALA A 1 404 ? 11.086 49.281 21.281 1 80.25 404 ALA A C 1
ATOM 3118 O O . ALA A 1 404 ? 11.07 50 22.266 1 80.25 404 ALA A O 1
ATOM 3119 N N . PHE A 1 405 ? 11.797 48.25 21.219 1 85.44 405 PHE A N 1
ATOM 3120 C CA . PHE A 1 405 ? 12.656 47.844 22.328 1 85.44 405 PHE A CA 1
ATOM 3121 C C . PHE A 1 405 ? 13.781 48.844 22.531 1 85.44 405 PHE A C 1
ATOM 3123 O O . PHE A 1 405 ? 14.133 49.156 23.672 1 85.44 405 PHE A O 1
ATOM 3130 N N . ASN A 1 406 ? 14.312 49.375 21.5 1 86.25 406 ASN A N 1
ATOM 3131 C CA . ASN A 1 406 ? 15.375 50.375 21.594 1 86.25 406 ASN A CA 1
ATOM 3132 C C . ASN A 1 406 ? 14.898 51.625 22.328 1 86.25 406 ASN A C 1
ATOM 3134 O O . ASN A 1 406 ? 15.609 52.156 23.172 1 86.25 406 ASN A O 1
ATOM 3138 N N . VAL A 1 407 ? 13.695 52 22.047 1 82.88 407 VAL A N 1
ATOM 3139 C CA . VAL A 1 407 ? 13.125 53.188 22.688 1 82.88 407 VAL A CA 1
ATOM 3140 C C . VAL A 1 407 ? 12.891 52.906 24.172 1 82.88 407 VAL A C 1
ATOM 3142 O O . VAL A 1 407 ? 13.242 53.719 25.031 1 82.88 407 VAL A O 1
ATOM 3145 N N . ILE A 1 408 ? 12.367 51.719 24.422 1 83.5 408 ILE A N 1
ATOM 3146 C CA . ILE A 1 408 ? 12.055 51.344 25.797 1 83.5 408 ILE A CA 1
ATOM 3147 C C . ILE A 1 408 ? 13.344 51.188 26.609 1 83.5 408 ILE A C 1
ATOM 3149 O O . ILE A 1 408 ? 13.398 51.562 27.781 1 83.5 408 ILE A O 1
ATOM 3153 N N . GLU A 1 409 ? 14.312 50.75 25.984 1 85.44 409 GLU A N 1
ATOM 3154 C CA . GLU A 1 409 ? 15.602 50.562 26.641 1 85.44 409 GLU A CA 1
ATOM 3155 C C . GLU A 1 409 ? 16.219 51.906 27.031 1 85.44 409 GLU A C 1
ATOM 3157 O O . GLU A 1 409 ? 16.75 52.031 28.125 1 85.44 409 GLU A O 1
ATOM 3162 N N . GLN A 1 410 ? 16.047 52.875 26.234 1 85.19 410 GLN A N 1
ATOM 3163 C CA . GLN A 1 410 ? 16.547 54.219 26.531 1 85.19 410 GLN A CA 1
ATOM 3164 C C . GLN A 1 410 ? 15.766 54.875 27.656 1 85.19 410 GLN A C 1
ATOM 3166 O O . GLN A 1 410 ? 16.359 55.5 28.547 1 85.19 410 GLN A O 1
ATOM 3171 N N . ARG A 1 411 ? 14.516 54.656 27.641 1 83.88 411 ARG A N 1
ATOM 3172 C CA . ARG A 1 411 ? 13.664 55.219 28.672 1 83.88 411 ARG A CA 1
ATOM 3173 C C . ARG A 1 411 ? 13.898 54.531 30.016 1 83.88 411 ARG A C 1
ATOM 3175 O O . ARG A 1 411 ? 13.82 55.156 31.078 1 83.88 411 ARG A O 1
ATOM 3182 N N . TYR A 1 412 ? 14.141 53.281 29.922 1 83.31 412 TYR A N 1
ATOM 3183 C CA . TYR A 1 412 ? 14.414 52.531 31.141 1 83.31 412 TYR A CA 1
ATOM 3184 C C . TYR A 1 412 ? 15.734 52.938 31.766 1 83.31 412 TYR A C 1
ATOM 3186 O O . TYR A 1 412 ? 15.836 53.031 33 1 83.31 412 TYR A O 1
ATOM 3194 N N . ALA A 1 413 ? 16.641 53.312 30.953 1 80.19 413 ALA A N 1
ATOM 3195 C CA . ALA A 1 413 ? 17.953 53.719 31.422 1 80.19 413 ALA A CA 1
ATOM 3196 C C . ALA A 1 413 ? 17.891 55.031 32.188 1 80.19 413 ALA A C 1
ATOM 3198 O O . ALA A 1 413 ? 18.703 55.25 33.094 1 80.19 413 ALA A O 1
ATOM 3199 N N . VAL A 1 414 ? 16.797 55.812 31.906 1 82.31 414 VAL A N 1
ATOM 3200 C CA . VAL A 1 414 ? 16.688 57.094 32.594 1 82.31 414 VAL A CA 1
ATOM 3201 C C . VAL A 1 414 ? 15.57 57.031 33.625 1 82.31 414 VAL A C 1
ATOM 3203 O O . VAL A 1 414 ? 15.18 58.062 34.188 1 82.31 414 VAL A O 1
ATOM 3206 N N . GLY A 1 415 ? 14.938 55.812 33.844 1 77.88 415 GLY A N 1
ATOM 3207 C CA . GLY A 1 415 ? 13.992 55.562 34.938 1 77.88 415 GLY A CA 1
ATOM 3208 C C . GLY A 1 415 ? 12.562 55.938 34.562 1 77.88 415 GLY A C 1
ATOM 3209 O O . GLY A 1 415 ? 11.711 56.094 35.438 1 77.88 415 GLY A O 1
ATOM 3210 N N . LEU A 1 416 ? 12.305 56.031 33.281 1 78.38 416 LEU A N 1
ATOM 3211 C CA . LEU A 1 416 ? 11 56.5 32.844 1 78.38 416 LEU A CA 1
ATOM 3212 C C . LEU A 1 416 ? 10.055 55.344 32.594 1 78.38 416 LEU A C 1
ATOM 3214 O O . LEU A 1 416 ? 8.844 55.531 32.438 1 78.38 416 LEU A O 1
ATOM 3218 N N . VAL A 1 417 ? 10.656 54.156 32.5 1 80.88 417 VAL A N 1
ATOM 3219 C CA . VAL A 1 417 ? 9.828 52.969 32.281 1 80.88 417 VAL A CA 1
ATOM 3220 C C . VAL A 1 417 ? 10.125 51.906 33.375 1 80.88 417 VAL A C 1
ATOM 3222 O O . VAL A 1 417 ? 11.234 51.844 33.906 1 80.88 417 VAL A O 1
ATOM 3225 N N . ASN A 1 418 ? 9.078 51.219 33.75 1 78.56 418 ASN A N 1
ATOM 3226 C CA . ASN A 1 418 ? 9.266 50.219 34.812 1 78.56 418 ASN A CA 1
ATOM 3227 C C . ASN A 1 418 ? 9.82 48.938 34.219 1 78.56 418 ASN A C 1
ATOM 3229 O O . ASN A 1 418 ? 9.922 48.781 33 1 78.56 418 ASN A O 1
ATOM 3233 N N . SER A 1 419 ? 10.203 48.062 35.125 1 78.31 419 SER A N 1
ATOM 3234 C CA . SER A 1 419 ? 10.875 46.812 34.781 1 78.31 419 SER A CA 1
ATOM 3235 C C . SER A 1 419 ? 9.938 45.875 34.031 1 78.31 419 SER A C 1
ATOM 3237 O O . SER A 1 419 ? 10.367 45.156 33.156 1 78.31 419 SER A O 1
ATOM 3239 N N . LEU A 1 420 ? 8.758 45.969 34.344 1 75.81 420 LEU A N 1
ATOM 3240 C CA . LEU A 1 420 ? 7.793 45.094 33.688 1 75.81 420 LEU A CA 1
ATOM 3241 C C . LEU A 1 420 ? 7.656 45.438 32.219 1 75.81 420 LEU A C 1
ATOM 3243 O O . LEU A 1 420 ? 7.641 44.531 31.359 1 75.81 420 LEU A O 1
ATOM 3247 N N . ASP A 1 421 ? 7.598 46.719 31.969 1 79.5 421 ASP A N 1
ATOM 3248 C CA . ASP A 1 421 ? 7.488 47.188 30.594 1 79.5 421 ASP A CA 1
ATOM 3249 C C . ASP A 1 421 ? 8.75 46.844 29.797 1 79.5 421 ASP A C 1
ATOM 3251 O O . ASP A 1 421 ? 8.672 46.438 28.625 1 79.5 421 ASP A O 1
ATOM 3255 N N . TYR A 1 422 ? 9.82 46.969 30.406 1 82.88 422 TYR A N 1
ATOM 3256 C CA . TYR A 1 422 ? 11.102 46.625 29.797 1 82.88 422 TYR A CA 1
ATOM 3257 C C . TYR A 1 422 ? 11.164 45.156 29.438 1 82.88 422 TYR A C 1
ATOM 3259 O O . TYR A 1 422 ? 11.492 44.781 28.312 1 82.88 422 TYR A O 1
ATOM 3267 N N . ASN A 1 423 ? 10.766 44.375 30.344 1 81.06 423 ASN A N 1
ATOM 3268 C CA . ASN A 1 423 ? 10.836 42.938 30.141 1 81.06 423 ASN A CA 1
ATOM 3269 C C . ASN A 1 423 ? 9.836 42.469 29.078 1 81.06 423 ASN A C 1
ATOM 3271 O O . ASN A 1 423 ? 10.141 41.562 28.297 1 81.06 423 ASN A O 1
ATOM 3275 N N . THR A 1 424 ? 8.742 42.969 29.094 1 81.75 424 THR A N 1
ATOM 3276 C CA . THR A 1 424 ? 7.73 42.625 28.094 1 81.75 424 THR A CA 1
ATOM 3277 C C . THR A 1 424 ? 8.203 42.969 26.688 1 81.75 424 THR A C 1
ATOM 3279 O O . THR A 1 424 ? 8.07 42.156 25.766 1 81.75 424 THR A O 1
ATOM 3282 N N . SER A 1 425 ? 8.734 44.156 26.562 1 82.25 425 SER A N 1
ATOM 3283 C CA . SER A 1 425 ? 9.25 44.594 25.281 1 82.25 425 SER A CA 1
ATOM 3284 C C . SER A 1 425 ? 10.375 43.688 24.797 1 82.25 425 SER A C 1
ATOM 3286 O O . SER A 1 425 ? 10.453 43.344 23.609 1 82.25 425 SER A O 1
ATOM 3288 N N . ARG A 1 426 ? 11.188 43.312 25.656 1 84.31 426 ARG A N 1
ATOM 3289 C CA . ARG A 1 426 ? 12.289 42.406 25.328 1 84.31 426 ARG A CA 1
ATOM 3290 C C . ARG A 1 426 ? 11.781 41.062 24.875 1 84.31 426 ARG A C 1
ATOM 3292 O O . ARG A 1 426 ? 12.266 40.5 23.875 1 84.31 426 ARG A O 1
ATOM 3299 N N . THR A 1 427 ? 10.914 40.531 25.625 1 85.38 427 THR A N 1
ATOM 3300 C CA . THR A 1 427 ? 10.336 39.25 25.297 1 85.38 427 THR A CA 1
ATOM 3301 C C . THR A 1 427 ? 9.688 39.281 23.906 1 85.38 427 THR A C 1
ATOM 3303 O O . THR A 1 427 ? 9.844 38.344 23.125 1 85.38 427 THR A O 1
ATOM 3306 N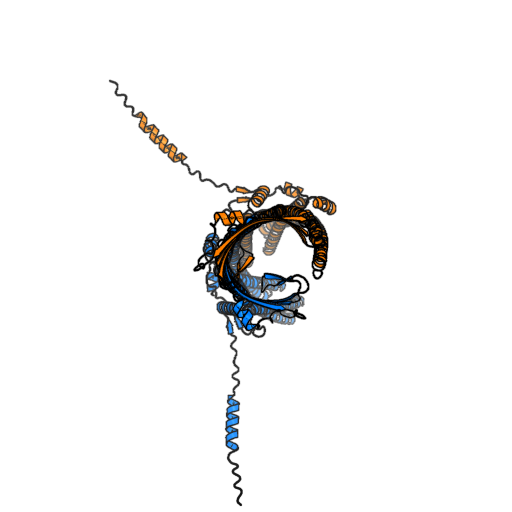 N . ASN A 1 428 ? 9.016 40.344 23.656 1 83.56 428 ASN A N 1
ATOM 3307 C CA . ASN A 1 428 ? 8.383 40.531 22.344 1 83.56 428 ASN A CA 1
ATOM 3308 C C . ASN A 1 428 ? 9.414 40.594 21.234 1 83.56 428 ASN A C 1
ATOM 3310 O O . ASN A 1 428 ? 9.219 40 20.172 1 83.56 428 ASN A O 1
ATOM 3314 N N . ARG A 1 429 ? 10.461 41.281 21.422 1 86.69 429 ARG A N 1
ATOM 3315 C CA . ARG A 1 429 ? 11.539 41.375 20.438 1 86.69 429 ARG A CA 1
ATOM 3316 C C . ARG A 1 429 ? 12.172 40 20.188 1 86.69 429 ARG A C 1
ATOM 3318 O O . ARG A 1 429 ? 12.414 39.625 19.047 1 86.69 429 ARG A O 1
ATOM 3325 N N . ASN A 1 430 ? 12.414 39.344 21.266 1 88.62 430 ASN A N 1
ATOM 3326 C CA . ASN A 1 430 ? 13.047 38.031 21.156 1 88.62 430 ASN A CA 1
ATOM 3327 C C . ASN A 1 430 ? 12.164 37.062 20.375 1 88.62 430 ASN A C 1
ATOM 3329 O O . ASN A 1 430 ? 12.656 36.312 19.516 1 88.62 430 ASN A O 1
ATOM 3333 N N . LYS A 1 431 ? 10.938 36.969 20.688 1 88.5 431 LYS A N 1
ATOM 3334 C CA . LYS A 1 431 ? 9.992 36.094 19.984 1 88.5 431 LYS A CA 1
ATOM 3335 C C . LYS A 1 431 ? 9.938 36.469 18.5 1 88.5 431 LYS A C 1
ATOM 3337 O O . LYS A 1 431 ? 9.938 35.562 17.641 1 88.5 431 LYS A O 1
ATOM 3342 N N . ALA A 1 432 ? 9.836 37.75 18.219 1 88.25 432 ALA A N 1
ATOM 3343 C CA . ALA A 1 432 ? 9.789 38.188 16.828 1 88.25 432 ALA A CA 1
ATOM 3344 C C . ALA A 1 432 ? 11.055 37.781 16.078 1 88.25 432 ALA A C 1
ATOM 3346 O O . ALA A 1 432 ? 11 37.5 14.883 1 88.25 432 ALA A O 1
ATOM 3347 N N . GLU A 1 433 ? 12.164 37.844 16.766 1 90.94 433 GLU A N 1
ATOM 3348 C CA . GLU A 1 433 ? 13.43 37.438 16.141 1 90.94 433 GLU A CA 1
ATOM 3349 C C . GLU A 1 433 ? 13.414 35.969 15.781 1 90.94 433 GLU A C 1
ATOM 3351 O O . GLU A 1 433 ? 13.82 35.594 14.68 1 90.94 433 GLU A O 1
ATOM 3356 N N . VAL A 1 434 ? 12.977 35.188 16.656 1 90.25 434 VAL A N 1
ATOM 3357 C CA . VAL A 1 434 ? 12.906 33.75 16.422 1 90.25 434 VAL A CA 1
ATOM 3358 C C . VAL A 1 434 ? 11.961 33.438 15.266 1 90.25 434 VAL A C 1
ATOM 3360 O O . VAL A 1 434 ? 12.289 32.656 14.375 1 90.25 434 VAL A O 1
ATOM 3363 N N . ASP A 1 435 ? 10.812 34.094 15.289 1 91.31 435 ASP A N 1
ATOM 3364 C CA . ASP A 1 435 ? 9.828 33.906 14.227 1 91.31 435 ASP A CA 1
ATOM 3365 C C . ASP A 1 435 ? 10.406 34.312 12.875 1 91.31 435 ASP A C 1
ATOM 3367 O O . ASP A 1 435 ? 10.125 33.688 11.852 1 91.31 435 ASP A O 1
ATOM 3371 N N . TYR A 1 436 ? 11.117 35.406 12.922 1 91.12 436 TYR A N 1
ATOM 3372 C CA . TYR A 1 436 ? 11.758 35.906 11.719 1 91.12 436 TYR A CA 1
ATOM 3373 C C . TYR A 1 436 ? 12.773 34.906 11.18 1 91.12 436 TYR A C 1
ATOM 3375 O O . TYR A 1 436 ? 12.766 34.594 9.984 1 91.12 436 TYR A O 1
ATOM 3383 N N . ILE A 1 437 ? 13.562 34.375 12.016 1 90.44 437 ILE A N 1
ATOM 3384 C CA . ILE A 1 437 ? 14.555 33.375 11.617 1 90.44 437 ILE A CA 1
ATOM 3385 C C . ILE A 1 437 ? 13.852 32.125 11.039 1 90.44 437 ILE A C 1
ATOM 3387 O O . ILE A 1 437 ? 14.25 31.625 9.984 1 90.44 437 ILE A O 1
ATOM 3391 N N . GLN A 1 438 ? 12.883 31.703 11.688 1 91.44 438 GLN A N 1
ATOM 3392 C CA . GLN A 1 438 ? 12.141 30.531 11.25 1 91.44 438 GLN A CA 1
ATOM 3393 C C . GLN A 1 438 ? 11.516 30.75 9.875 1 91.44 438 GLN A C 1
ATOM 3395 O O . GLN A 1 438 ? 11.555 29.875 9.016 1 91.44 438 GLN A O 1
ATOM 3400 N N . SER A 1 439 ? 10.852 31.891 9.742 1 92 439 SER A N 1
ATOM 3401 C CA . SER A 1 439 ? 10.164 32.188 8.484 1 92 439 SER A CA 1
ATOM 3402 C C . SER A 1 439 ? 11.156 32.281 7.324 1 92 439 SER A C 1
ATOM 3404 O O . SER A 1 439 ? 10.828 31.938 6.188 1 92 439 SER A O 1
ATOM 3406 N N . LYS A 1 440 ? 12.352 32.781 7.621 1 90.38 440 LYS A N 1
ATOM 3407 C CA . LYS A 1 440 ? 13.406 32.875 6.617 1 90.38 440 LYS A CA 1
ATOM 3408 C C . LYS A 1 440 ? 13.75 31.516 6.051 1 90.38 440 LYS A C 1
ATOM 3410 O O . LYS A 1 440 ? 13.734 31.312 4.836 1 90.38 440 LYS A O 1
ATOM 3415 N N . TYR A 1 441 ? 13.977 30.609 6.855 1 90.25 441 TYR A N 1
ATOM 3416 C CA . TYR A 1 441 ? 14.414 29.297 6.422 1 90.25 441 TYR A CA 1
ATOM 3417 C C . TYR A 1 441 ? 13.234 28.469 5.914 1 90.25 441 TYR A C 1
ATOM 3419 O O . TYR A 1 441 ? 13.406 27.609 5.047 1 90.25 441 TYR A O 1
ATOM 3427 N N . ASP A 1 442 ? 12.086 28.688 6.426 1 91.69 442 ASP A N 1
ATOM 3428 C CA . ASP A 1 442 ? 10.891 28.047 5.883 1 91.69 442 ASP A CA 1
ATOM 3429 C C . ASP A 1 442 ? 10.672 28.453 4.426 1 91.69 442 ASP A C 1
ATOM 3431 O O . ASP A 1 442 ? 10.328 27.609 3.59 1 91.69 442 ASP A O 1
ATOM 3435 N N . LEU A 1 443 ? 10.859 29.766 4.168 1 92 443 LEU A N 1
ATOM 3436 C CA . LEU A 1 443 ? 10.727 30.266 2.807 1 92 443 LEU A CA 1
ATOM 3437 C C . LEU A 1 443 ? 11.742 29.609 1.881 1 92 443 LEU A C 1
ATOM 3439 O O . LEU A 1 443 ? 11.391 29.156 0.792 1 92 443 LEU A O 1
ATOM 3443 N N . LEU A 1 444 ? 12.93 29.5 2.357 1 89.88 444 LEU A N 1
ATOM 3444 C CA . LEU A 1 444 ? 13.992 28.891 1.564 1 89.88 444 LEU A CA 1
ATOM 3445 C C . LEU A 1 444 ? 13.68 27.422 1.292 1 89.88 444 LEU A C 1
ATOM 3447 O O . LEU A 1 444 ? 13.828 26.953 0.162 1 89.88 444 LEU A O 1
ATOM 3451 N N . PHE A 1 445 ? 13.242 26.734 2.248 1 90.19 445 PHE A N 1
ATOM 3452 C CA . PHE A 1 445 ? 12.906 25.312 2.117 1 90.19 445 PHE A CA 1
ATOM 3453 C C . PHE A 1 445 ? 11.781 25.125 1.111 1 90.19 445 PHE A C 1
ATOM 3455 O O . PHE A 1 445 ? 11.875 24.281 0.221 1 90.19 445 PHE A O 1
ATOM 3462 N N . LYS A 1 446 ? 10.695 25.891 1.329 1 92.19 446 LYS A N 1
ATOM 3463 C CA . LYS A 1 446 ? 9.547 25.75 0.444 1 92.19 446 LYS A CA 1
ATOM 3464 C C . LYS A 1 446 ? 9.93 26.047 -1.005 1 92.19 446 LYS A C 1
ATOM 3466 O O . LYS A 1 446 ? 9.398 25.422 -1.928 1 92.19 446 LYS A O 1
ATOM 3471 N N . SER A 1 447 ? 10.797 27.031 -1.181 1 91.12 447 SER A N 1
ATOM 3472 C CA . SER A 1 447 ? 11.273 27.344 -2.523 1 91.12 447 SER A CA 1
ATOM 3473 C C . SER A 1 447 ? 12.031 26.172 -3.133 1 91.12 447 SER A C 1
ATOM 3475 O O . SER A 1 447 ? 11.836 25.844 -4.305 1 91.12 447 SER A O 1
ATOM 3477 N N . LYS A 1 448 ? 12.844 25.547 -2.344 1 89.75 448 LYS A N 1
ATOM 3478 C CA . LYS A 1 448 ? 13.633 24.406 -2.826 1 89.75 448 LYS A CA 1
ATOM 3479 C C . LYS A 1 448 ? 12.742 23.203 -3.113 1 89.75 448 LYS A C 1
ATOM 3481 O O . LYS A 1 448 ? 13.047 22.406 -4 1 89.75 448 LYS A O 1
ATOM 3486 N N . VAL A 1 449 ? 11.695 23.062 -2.428 1 89.56 449 VAL A N 1
ATOM 3487 C CA . VAL A 1 449 ? 10.727 22 -2.678 1 89.56 449 VAL A CA 1
ATOM 3488 C C . VAL A 1 449 ? 10.141 22.156 -4.078 1 89.56 449 VAL A C 1
ATOM 3490 O O . VAL A 1 449 ? 9.977 21.156 -4.801 1 89.56 449 VAL A O 1
ATOM 3493 N N . ILE A 1 450 ? 9.836 23.391 -4.457 1 89.38 450 ILE A N 1
ATOM 3494 C CA . ILE A 1 450 ? 9.297 23.641 -5.793 1 89.38 450 ILE A CA 1
ATOM 3495 C C . ILE A 1 450 ? 10.359 23.297 -6.844 1 89.38 450 ILE A C 1
ATOM 3497 O O . ILE A 1 450 ? 10.047 22.688 -7.867 1 89.38 450 ILE A O 1
ATOM 3501 N N . ASP A 1 451 ? 11.578 23.641 -6.559 1 85.81 451 ASP A N 1
ATOM 3502 C CA . ASP A 1 451 ? 12.672 23.312 -7.469 1 85.81 451 ASP A CA 1
ATOM 3503 C C . ASP A 1 451 ? 12.805 21.812 -7.664 1 85.81 451 ASP A C 1
ATOM 3505 O O . ASP A 1 451 ? 13.055 21.344 -8.773 1 85.81 451 ASP A O 1
ATOM 3509 N N . TYR A 1 452 ? 12.609 21.141 -6.637 1 85.94 452 TYR A N 1
ATOM 3510 C CA . TYR A 1 452 ? 12.641 19.688 -6.652 1 85.94 452 TYR A CA 1
ATOM 3511 C C . TYR A 1 452 ? 11.594 19.141 -7.617 1 85.94 452 TYR A C 1
ATOM 3513 O O . TYR A 1 452 ? 11.906 18.266 -8.445 1 85.94 452 TYR A O 1
ATOM 3521 N N . TYR A 1 453 ? 10.406 19.672 -7.578 1 87.88 453 TYR A N 1
ATOM 3522 C CA . TYR A 1 453 ? 9.328 19.156 -8.422 1 87.88 453 TYR A CA 1
ATOM 3523 C C . TYR A 1 453 ? 9.508 19.609 -9.867 1 87.88 453 TYR A C 1
ATOM 3525 O O . TYR A 1 453 ? 8.977 18.984 -10.789 1 87.88 453 TYR A O 1
ATOM 3533 N N . LEU A 1 454 ? 10.281 20.672 -10.062 1 86.75 454 LEU A N 1
ATOM 3534 C CA . LEU A 1 454 ? 10.555 21.172 -11.414 1 86.75 454 LEU A CA 1
ATOM 3535 C C . LEU A 1 454 ? 11.758 20.453 -12.016 1 86.75 454 LEU A C 1
ATOM 3537 O O . LEU A 1 454 ? 12.078 20.656 -13.188 1 86.75 454 LEU A O 1
ATOM 3541 N N . GLY A 1 455 ? 12.43 19.625 -11.195 1 81.25 455 GLY A N 1
ATOM 3542 C CA . GLY A 1 455 ? 13.57 18.859 -11.672 1 81.25 455 GLY A CA 1
ATOM 3543 C C . GLY A 1 455 ? 14.859 19.672 -11.711 1 81.25 455 GLY A C 1
ATOM 3544 O O . GLY A 1 455 ? 15.789 19.328 -12.438 1 81.25 455 GLY A O 1
ATOM 3545 N N . LYS A 1 456 ? 14.797 20.672 -11.023 1 80 456 LYS A N 1
ATOM 3546 C CA . LYS A 1 456 ? 15.984 21.531 -10.969 1 80 456 LYS A CA 1
ATOM 3547 C C . LYS A 1 456 ? 16.953 21.031 -9.891 1 80 456 LYS A C 1
ATOM 3549 O O . LYS A 1 456 ? 16.547 20.391 -8.93 1 80 456 LYS A O 1
ATOM 3554 N N . GLN A 1 457 ? 18.25 21.281 -10.188 1 76.25 457 GLN A N 1
ATOM 3555 C CA . GLN A 1 457 ? 19.25 20.969 -9.18 1 76.25 457 GLN A CA 1
ATOM 3556 C C . GLN A 1 457 ? 19.062 21.828 -7.934 1 76.25 457 GLN A C 1
ATOM 3558 O O . GLN A 1 457 ? 18.766 23.031 -8.031 1 76.25 457 GLN A O 1
ATOM 3563 N N . ILE A 1 458 ? 19 21.094 -6.785 1 75.81 458 ILE A N 1
ATOM 3564 C CA . ILE A 1 458 ? 18.859 21.812 -5.531 1 75.81 458 ILE A CA 1
ATOM 3565 C C . ILE A 1 458 ? 20.203 22.406 -5.121 1 75.81 458 ILE A C 1
ATOM 3567 O O . ILE A 1 458 ? 21.109 21.672 -4.738 1 75.81 458 ILE A O 1
ATOM 3571 N N . THR A 1 459 ? 20.5 23.719 -5.535 1 69.38 459 THR A N 1
ATOM 3572 C CA . THR A 1 459 ? 21.766 24.375 -5.203 1 69.38 459 THR A CA 1
ATOM 3573 C C . THR A 1 459 ? 21.5 25.719 -4.535 1 69.38 459 THR A C 1
ATOM 3575 O O . THR A 1 459 ? 20.406 26.266 -4.625 1 69.38 459 THR A O 1
ATOM 3578 N N . PHE A 1 460 ? 22.297 26 -3.5 1 69.12 460 PHE A N 1
ATOM 3579 C CA . PHE A 1 460 ? 22.406 27.406 -3.123 1 69.12 460 PHE A CA 1
ATOM 3580 C C . PHE A 1 460 ? 23.859 27.844 -3.033 1 69.12 460 PHE A C 1
ATOM 3582 O O . PHE A 1 460 ? 24.75 27.016 -2.865 1 69.12 460 PHE A O 1
ATOM 3589 N N . MET B 1 1 ? -47.688 52.031 -68.062 1 22.45 1 MET B N 1
ATOM 3590 C CA . MET B 1 1 ? -46.469 51.188 -68.062 1 22.45 1 MET B CA 1
ATOM 3591 C C . MET B 1 1 ? -45.625 51.469 -66.812 1 22.45 1 MET B C 1
ATOM 3593 O O . MET B 1 1 ? -44.844 52.438 -66.812 1 22.45 1 MET B O 1
ATOM 3597 N N . LYS B 1 2 ? -46.344 51.406 -65.625 1 27.72 2 LYS B N 1
ATOM 3598 C CA . LYS B 1 2 ? -46.062 51.781 -64.25 1 27.72 2 LYS B CA 1
ATOM 3599 C C . LYS B 1 2 ? -44.906 50.938 -63.688 1 27.72 2 LYS B C 1
ATOM 3601 O O . LYS B 1 2 ? -44.938 49.688 -63.719 1 27.72 2 LYS B O 1
ATOM 3606 N N . MET B 1 3 ? -43.656 51.469 -63.969 1 23.06 3 MET B N 1
ATOM 3607 C CA . MET B 1 3 ? -42.344 50.938 -63.594 1 23.06 3 MET B CA 1
ATOM 3608 C C . MET B 1 3 ? -42.25 50.688 -62.094 1 23.06 3 MET B C 1
ATOM 3610 O O . MET B 1 3 ? -42.406 51.594 -61.281 1 23.06 3 MET B O 1
ATOM 3614 N N . PHE B 1 4 ? -42.844 49.5 -61.562 1 27.94 4 PHE B N 1
ATOM 3615 C CA . PHE B 1 4 ? -42.906 49 -60.188 1 27.94 4 PHE B CA 1
ATOM 3616 C C . PHE B 1 4 ? -41.5 48.75 -59.656 1 27.94 4 PHE B C 1
ATOM 3618 O O . PHE B 1 4 ? -40.812 47.844 -60.094 1 27.94 4 PHE B O 1
ATOM 3625 N N . THR B 1 5 ? -40.719 49.875 -59.469 1 28.84 5 THR B N 1
ATOM 3626 C CA . THR B 1 5 ? -39.375 49.812 -58.938 1 28.84 5 THR B CA 1
ATOM 3627 C C . THR B 1 5 ? -39.375 49.188 -57.531 1 28.84 5 THR B C 1
ATOM 3629 O O . THR B 1 5 ? -40.062 49.656 -56.625 1 28.84 5 THR B O 1
ATOM 3632 N N . ASN B 1 6 ? -39.281 47.781 -57.5 1 28.94 6 ASN B N 1
ATOM 3633 C CA . ASN B 1 6 ? -39.281 46.844 -56.375 1 28.94 6 ASN B CA 1
ATOM 3634 C C . ASN B 1 6 ? -38.094 47.094 -55.469 1 28.94 6 ASN B C 1
ATOM 3636 O O . ASN B 1 6 ? -37 46.531 -55.688 1 28.94 6 ASN B O 1
ATOM 3640 N N . ASN B 1 7 ? -37.719 48.312 -55.156 1 31.72 7 ASN B N 1
ATOM 3641 C CA . ASN B 1 7 ? -36.531 48.594 -54.375 1 31.72 7 ASN B CA 1
ATOM 3642 C C . ASN B 1 7 ? -36.625 48.062 -52.969 1 31.72 7 ASN B C 1
ATOM 3644 O O . ASN B 1 7 ? -35.844 48.438 -52.094 1 31.72 7 ASN B O 1
ATOM 3648 N N . THR B 1 8 ? -37.812 47.406 -52.562 1 33.59 8 THR B N 1
ATOM 3649 C CA . THR B 1 8 ? -38.031 47.25 -51.125 1 33.59 8 THR B CA 1
ATOM 3650 C C . THR B 1 8 ? -37.125 46.156 -50.562 1 33.59 8 THR B C 1
ATOM 3652 O O . THR B 1 8 ? -37.125 45.938 -49.344 1 33.59 8 THR B O 1
ATOM 3655 N N . LEU B 1 9 ? -36.469 45.312 -51.469 1 35.09 9 LEU B N 1
ATOM 3656 C CA . LEU B 1 9 ? -35.938 44.094 -50.875 1 35.09 9 LEU B CA 1
ATOM 3657 C C . LEU B 1 9 ? -34.625 44.344 -50.125 1 35.09 9 LEU B C 1
ATOM 3659 O O . LEU B 1 9 ? -34.188 43.562 -49.312 1 35.09 9 LEU B O 1
ATOM 3663 N N . PHE B 1 10 ? -33.906 45.438 -50.562 1 39.62 10 PHE B N 1
ATOM 3664 C CA . PHE B 1 10 ? -32.531 45.469 -50.062 1 39.62 10 PHE B CA 1
ATOM 3665 C C . PHE B 1 10 ? -32.5 45.875 -48.594 1 39.62 10 PHE B C 1
ATOM 3667 O O . PHE B 1 10 ? -31.516 45.688 -47.906 1 39.62 10 PHE B O 1
ATOM 3674 N N . SER B 1 11 ? -33.562 46.625 -48.156 1 42.91 11 SER B N 1
ATOM 3675 C CA . SER B 1 11 ? -33.406 47.188 -46.812 1 42.91 11 SER B CA 1
ATOM 3676 C C . SER B 1 11 ? -33.594 46.094 -45.75 1 42.91 11 SER B C 1
ATOM 3678 O O . SER B 1 11 ? -33.031 46.188 -44.656 1 42.91 11 SER B O 1
ATOM 3680 N N . LYS B 1 12 ? -34.438 45.062 -46.031 1 41.34 12 LYS B N 1
ATOM 3681 C CA . LYS B 1 12 ? -34.781 44.125 -44.938 1 41.34 12 LYS B CA 1
ATOM 3682 C C . LYS B 1 12 ? -33.625 43.125 -44.719 1 41.34 12 LYS B C 1
ATOM 3684 O O . LYS B 1 12 ? -33.594 42.469 -43.688 1 41.34 12 LYS B O 1
ATOM 3689 N N . LEU B 1 13 ? -32.781 42.969 -45.844 1 42.56 13 LEU B N 1
ATOM 3690 C CA . LEU B 1 13 ? -31.734 42 -45.625 1 42.56 13 LEU B CA 1
ATOM 3691 C C . LEU B 1 13 ? -30.656 42.562 -44.688 1 42.56 13 LEU B C 1
ATOM 3693 O O . LEU B 1 13 ? -30.094 41.844 -43.875 1 42.56 13 LEU B O 1
ATOM 3697 N N . THR B 1 14 ? -30.484 43.969 -44.875 1 46.22 14 THR B N 1
ATOM 3698 C CA . THR B 1 14 ? -29.406 44.469 -44.031 1 46.22 14 THR B CA 1
ATOM 3699 C C . THR B 1 14 ? -29.812 44.438 -42.562 1 46.22 14 THR B C 1
ATOM 3701 O O . THR B 1 14 ? -28.969 44.25 -41.656 1 46.22 14 THR B O 1
ATOM 3704 N N . PHE B 1 15 ? -31.188 44.688 -42.375 1 43.66 15 PHE B N 1
ATOM 3705 C CA . PHE B 1 15 ? -31.562 44.656 -40.938 1 43.66 15 PHE B CA 1
ATOM 3706 C C . PHE B 1 15 ? -31.469 43.25 -40.375 1 43.66 15 PHE B C 1
ATOM 3708 O O . PHE B 1 15 ? -31.094 43.062 -39.219 1 43.66 15 PHE B O 1
ATOM 3715 N N . ALA B 1 16 ? -31.781 42.188 -41.281 1 46.5 16 ALA B N 1
ATOM 3716 C CA . ALA B 1 16 ? -31.703 40.844 -40.719 1 46.5 16 ALA B CA 1
ATOM 3717 C C . ALA B 1 16 ? -30.266 40.438 -40.406 1 46.5 16 ALA B C 1
ATOM 3719 O O . ALA B 1 16 ? -30.016 39.75 -39.438 1 46.5 16 ALA B O 1
ATOM 3720 N N . VAL B 1 17 ? -29.375 40.938 -41.344 1 50.28 17 VAL B N 1
ATOM 3721 C CA . VAL B 1 17 ? -28.016 40.531 -41.062 1 50.28 17 VAL B CA 1
ATOM 3722 C C . VAL B 1 17 ? -27.484 41.219 -39.812 1 50.28 17 VAL B C 1
ATOM 3724 O O . VAL B 1 17 ? -26.75 40.625 -39.031 1 50.28 17 VAL B O 1
ATOM 3727 N N . THR B 1 18 ? -27.953 42.562 -39.719 1 46.09 18 THR B N 1
ATOM 3728 C CA . THR B 1 18 ? -27.406 43.188 -38.531 1 46.09 18 THR B CA 1
ATOM 3729 C C . THR B 1 18 ? -28.031 42.625 -37.25 1 46.09 18 THR B C 1
ATOM 3731 O O . THR B 1 18 ? -27.375 42.5 -36.219 1 46.09 18 THR B O 1
ATOM 3734 N N . PHE B 1 19 ? -29.391 42.344 -37.375 1 46.81 19 PHE B N 1
ATOM 3735 C CA . PHE B 1 19 ? -29.953 41.781 -36.156 1 46.81 19 PHE B CA 1
ATOM 3736 C C . PHE B 1 19 ? -29.359 40.406 -35.875 1 46.81 19 PHE B C 1
ATOM 3738 O O . PHE B 1 19 ? -29.188 40.031 -34.719 1 46.81 19 PHE B O 1
ATOM 3745 N N . SER B 1 20 ? -29.062 39.625 -37 1 46.31 20 SER B N 1
ATOM 3746 C CA . SER B 1 20 ? -28.5 38.312 -36.688 1 46.31 20 SER B CA 1
ATOM 3747 C C . SER B 1 20 ? -27.109 38.438 -36.062 1 46.31 20 SER B C 1
ATOM 3749 O O . SER B 1 20 ? -26.656 37.531 -35.375 1 46.31 20 SER B O 1
ATOM 3751 N N . LEU B 1 21 ? -26.359 39.5 -36.5 1 46.09 21 LEU B N 1
ATOM 3752 C CA . LEU B 1 21 ? -25.031 39.594 -35.875 1 46.09 21 LEU B CA 1
ATOM 3753 C C . LEU B 1 21 ? -25.125 39.969 -34.406 1 46.09 21 LEU B C 1
ATOM 3755 O O . LEU B 1 21 ? -24.281 39.562 -33.625 1 46.09 21 LEU B O 1
ATOM 3759 N N . VAL B 1 22 ? -26.062 40.938 -34.156 1 43.44 22 VAL B N 1
ATOM 3760 C CA . VAL B 1 22 ? -26.062 41.344 -32.75 1 43.44 22 VAL B CA 1
ATOM 3761 C C . VAL B 1 22 ? -26.516 40.156 -31.859 1 43.44 22 VAL B C 1
ATOM 3763 O O . VAL B 1 22 ? -26.094 40.031 -30.719 1 43.44 22 VAL B O 1
ATOM 3766 N N . THR B 1 23 ? -27.5 39.375 -32.375 1 41.94 23 THR B N 1
ATOM 3767 C CA . THR B 1 23 ? -27.891 38.281 -31.469 1 41.94 23 THR B CA 1
ATOM 3768 C C . THR B 1 23 ? -26.797 37.219 -31.422 1 41.94 23 THR B C 1
ATOM 3770 O O . THR B 1 23 ? -26.984 36.156 -30.812 1 41.94 23 THR B O 1
ATOM 3773 N N . MET B 1 24 ? -25.922 37.25 -32.438 1 43.16 24 MET B N 1
ATOM 3774 C CA . MET B 1 24 ? -24.844 36.344 -32.031 1 43.16 24 MET B CA 1
ATOM 3775 C C . MET B 1 24 ? -24.188 36.812 -30.75 1 43.16 24 MET B C 1
ATOM 3777 O O . MET B 1 24 ? -23.219 37.594 -30.781 1 43.16 24 MET B O 1
ATOM 3781 N N . GLY B 1 25 ? -24.953 37.656 -29.984 1 36.16 25 GLY B N 1
ATOM 3782 C CA . GLY B 1 25 ? -24.469 38.031 -28.672 1 36.16 25 GLY B CA 1
ATOM 3783 C C . GLY B 1 25 ? -23.672 36.938 -27.984 1 36.16 25 GLY B C 1
ATOM 3784 O O . GLY B 1 25 ? -23.781 35.781 -28.344 1 36.16 25 GLY B O 1
ATOM 3785 N N . LEU B 1 26 ? -22.625 37.406 -27.281 1 37.75 26 LEU B N 1
ATOM 3786 C CA . LEU B 1 26 ? -21.75 36.812 -26.266 1 37.75 26 LEU B CA 1
ATOM 3787 C C . LEU B 1 26 ? -22.547 36 -25.266 1 37.75 26 LEU B C 1
ATOM 3789 O O . LEU B 1 26 ? -23.188 36.562 -24.375 1 37.75 26 LEU B O 1
ATOM 3793 N N . SER B 1 27 ? -23.312 35.031 -25.672 1 38.72 27 SER B N 1
ATOM 3794 C CA . SER B 1 27 ? -23.516 34.094 -24.562 1 38.72 27 SER B CA 1
ATOM 3795 C C . SER B 1 27 ? -22.234 33.844 -23.797 1 38.72 27 SER B C 1
ATOM 3797 O O . SER B 1 27 ? -21.406 33 -24.219 1 38.72 27 SER B O 1
ATOM 3799 N N . ALA B 1 28 ? -21.609 34.938 -23.406 1 38.31 28 ALA B N 1
ATOM 3800 C CA . ALA B 1 28 ? -20.734 34.562 -22.312 1 38.31 28 ALA B CA 1
ATOM 3801 C C . ALA B 1 28 ? -21.359 33.469 -21.438 1 38.31 28 ALA B C 1
ATOM 3803 O O . ALA B 1 28 ? -22.438 33.688 -20.859 1 38.31 28 ALA B O 1
ATOM 3804 N N . ASN B 1 29 ? -21.375 32.312 -21.891 1 38.38 29 ASN B N 1
ATOM 3805 C CA . ASN B 1 29 ? -21.547 31.25 -20.906 1 38.38 29 ASN B CA 1
ATOM 3806 C C . ASN B 1 29 ? -21.016 31.672 -19.531 1 38.38 29 ASN B C 1
ATOM 3808 O O . ASN B 1 29 ? -19.797 31.734 -19.328 1 38.38 29 ASN B O 1
ATOM 3812 N N . LEU B 1 30 ? -21.547 32.719 -19 1 39.09 30 LEU B N 1
ATOM 3813 C CA . LEU B 1 30 ? -21.359 32.781 -17.547 1 39.09 30 LEU B CA 1
ATOM 3814 C C . LEU B 1 30 ? -21.328 31.391 -16.953 1 39.09 30 LEU B C 1
ATOM 3816 O O . LEU B 1 30 ? -22.344 30.703 -16.891 1 39.09 30 LEU B O 1
ATOM 3820 N N . HIS B 1 31 ? -20.453 30.609 -17.219 1 44.66 31 HIS B N 1
ATOM 3821 C CA . HIS B 1 31 ? -20.234 29.438 -16.391 1 44.66 31 HIS B CA 1
ATOM 3822 C C . HIS B 1 31 ? -20.578 29.703 -14.93 1 44.66 31 HIS B C 1
ATOM 3824 O O . HIS B 1 31 ? -19.812 30.359 -14.227 1 44.66 31 HIS B O 1
ATOM 3830 N N . ALA B 1 32 ? -21.797 30 -14.633 1 48.44 32 ALA B N 1
ATOM 3831 C CA . ALA B 1 32 ? -22.312 30.078 -13.266 1 48.44 32 ALA B CA 1
ATOM 3832 C C . ALA B 1 32 ? -21.547 29.141 -12.336 1 48.44 32 ALA B C 1
ATOM 3834 O O . ALA B 1 32 ? -21.328 27.984 -12.664 1 48.44 32 ALA B O 1
ATOM 3835 N N . GLN B 1 33 ? -20.859 29.703 -11.516 1 66.25 33 GLN B N 1
ATOM 3836 C CA . GLN B 1 33 ? -20.188 28.938 -10.469 1 66.25 33 GLN B CA 1
ATOM 3837 C C . GLN B 1 33 ? -21.125 27.891 -9.875 1 66.25 33 GLN B C 1
ATOM 3839 O O . GLN B 1 33 ? -22.25 28.219 -9.453 1 66.25 33 GLN B O 1
ATOM 3844 N N . GLU B 1 34 ? -21.078 26.672 -10.305 1 79.94 34 GLU B N 1
ATOM 3845 C CA . GLU B 1 34 ? -21.859 25.547 -9.82 1 79.94 34 GLU B CA 1
ATOM 3846 C C . GLU B 1 34 ? -21.891 25.5 -8.297 1 79.94 34 GLU B C 1
ATOM 3848 O O . GLU B 1 34 ? -20.844 25.672 -7.652 1 79.94 34 GLU B O 1
ATOM 3853 N N . THR B 1 35 ? -23.172 25.641 -7.734 1 87 35 THR B N 1
ATOM 3854 C CA . THR B 1 35 ? -23.328 25.453 -6.297 1 87 35 THR B CA 1
ATOM 3855 C C . THR B 1 35 ? -23.438 23.984 -5.949 1 87 35 THR B C 1
ATOM 3857 O O . THR B 1 35 ? -24.234 23.25 -6.547 1 87 35 THR B O 1
ATOM 3860 N N . LEU B 1 36 ? -22.609 23.562 -5.188 1 89.94 36 LEU B N 1
ATOM 3861 C CA . LEU B 1 36 ? -22.516 22.141 -4.84 1 89.94 36 LEU B CA 1
ATOM 3862 C C . LEU B 1 36 ? -23.031 21.891 -3.428 1 89.94 36 LEU B C 1
ATOM 3864 O O . LEU B 1 36 ? -22.547 22.5 -2.469 1 89.94 36 LEU B O 1
ATOM 3868 N N . THR B 1 37 ? -24.109 21.109 -3.293 1 91.38 37 THR B N 1
ATOM 3869 C CA . THR B 1 37 ? -24.609 20.688 -1.984 1 91.38 37 THR B CA 1
ATOM 3870 C C . THR B 1 37 ? -23.797 19.516 -1.451 1 91.38 37 THR B C 1
ATOM 3872 O O . THR B 1 37 ? -23.016 18.906 -2.184 1 91.38 37 THR B O 1
ATOM 3875 N N . ILE B 1 38 ? -23.984 19.281 -0.163 1 91.25 38 ILE B N 1
ATOM 3876 C CA . ILE B 1 38 ? -23.266 18.156 0.449 1 91.25 38 ILE B CA 1
ATOM 3877 C C . ILE B 1 38 ? -23.688 16.859 -0.219 1 91.25 38 ILE B C 1
ATOM 3879 O O . ILE B 1 38 ? -22.859 15.977 -0.461 1 91.25 38 ILE B O 1
ATOM 3883 N N . GLN B 1 39 ? -24.984 16.719 -0.586 1 91.38 39 GLN B N 1
ATOM 3884 C CA . GLN B 1 39 ? -25.469 15.508 -1.252 1 91.38 39 GLN B CA 1
ATOM 3885 C C . GLN B 1 39 ? -24.859 15.367 -2.645 1 91.38 39 GLN B C 1
ATOM 3887 O O . GLN B 1 39 ? -24.516 14.258 -3.062 1 91.38 39 GLN B O 1
ATOM 3892 N N . ASP B 1 40 ? -24.734 16.484 -3.314 1 91.81 40 ASP B N 1
ATOM 3893 C CA . ASP B 1 40 ? -24.109 16.469 -4.633 1 91.81 40 ASP B CA 1
ATOM 3894 C C . ASP B 1 40 ? -22.656 15.977 -4.543 1 91.81 40 ASP B C 1
ATOM 3896 O O . ASP B 1 40 ? -22.203 15.203 -5.387 1 91.81 40 ASP B O 1
ATOM 3900 N N . ALA B 1 41 ? -22.016 16.469 -3.506 1 94.19 41 ALA B N 1
ATOM 3901 C CA . ALA B 1 41 ? -20.625 16.078 -3.316 1 94.19 41 ALA B CA 1
ATOM 3902 C C . ALA B 1 41 ? -20.5 14.586 -3.035 1 94.19 41 ALA B C 1
ATOM 3904 O O . ALA B 1 41 ? -19.641 13.914 -3.59 1 94.19 41 ALA B O 1
ATOM 3905 N N . ILE B 1 42 ? -21.422 14.109 -2.266 1 94.38 42 ILE B N 1
ATOM 3906 C CA . ILE B 1 42 ? -21.422 12.695 -1.92 1 94.38 42 ILE B CA 1
ATOM 3907 C C . ILE B 1 42 ? -21.703 11.859 -3.164 1 94.38 42 ILE B C 1
ATOM 3909 O O . ILE B 1 42 ? -21 10.891 -3.445 1 94.38 42 ILE B O 1
ATOM 3913 N N . ASP B 1 43 ? -22.672 12.25 -3.959 1 94.44 43 ASP B N 1
ATOM 3914 C CA . ASP B 1 43 ? -23.078 11.5 -5.145 1 94.44 43 ASP B CA 1
ATOM 3915 C C . ASP B 1 43 ? -21.953 11.469 -6.18 1 94.44 43 ASP B C 1
ATOM 3917 O O . ASP B 1 43 ? -21.672 10.43 -6.773 1 94.44 43 ASP B O 1
ATOM 3921 N N . ARG B 1 44 ? -21.344 12.555 -6.32 1 93.75 44 ARG B N 1
ATOM 3922 C CA . ARG B 1 44 ? -20.234 12.633 -7.27 1 93.75 44 ARG B CA 1
ATOM 3923 C C . ARG B 1 44 ? -19.078 11.75 -6.828 1 93.75 44 ARG B C 1
ATOM 3925 O O . ARG B 1 44 ? -18.438 11.094 -7.652 1 93.75 44 ARG B O 1
ATOM 3932 N N . MET B 1 45 ? -18.734 11.828 -5.5 1 96 45 MET B N 1
ATOM 3933 C CA . MET B 1 45 ? -17.672 10.969 -4.965 1 96 45 MET B CA 1
ATOM 3934 C C . MET B 1 45 ? -18.016 9.5 -5.168 1 96 45 MET B C 1
ATOM 3936 O O . MET B 1 45 ? -17.172 8.719 -5.625 1 96 45 MET B O 1
ATOM 3940 N N . LEU B 1 46 ? -19.297 9.141 -4.965 1 95.56 46 LEU B N 1
ATOM 3941 C CA . LEU B 1 46 ? -19.719 7.75 -5.082 1 95.56 46 LEU B CA 1
ATOM 3942 C C . LEU B 1 46 ? -19.609 7.27 -6.527 1 95.56 46 LEU B C 1
ATOM 3944 O O . LEU B 1 46 ? -19.312 6.098 -6.773 1 95.56 46 LEU B O 1
ATOM 3948 N N . GLU B 1 47 ? -19.75 8.125 -7.438 1 93.94 47 GLU B N 1
ATOM 3949 C CA . GLU B 1 47 ? -19.766 7.754 -8.852 1 93.94 47 GLU B CA 1
ATOM 3950 C C . GLU B 1 47 ? -18.359 7.711 -9.438 1 93.94 47 GLU B C 1
ATOM 3952 O O . GLU B 1 47 ? -18.078 6.918 -10.336 1 93.94 47 GLU B O 1
ATOM 3957 N N . ASN B 1 48 ? -17.469 8.539 -8.883 1 93 48 ASN B N 1
ATOM 3958 C CA . ASN B 1 48 ? -16.234 8.773 -9.648 1 93 48 ASN B CA 1
ATOM 3959 C C . ASN B 1 48 ? -15 8.367 -8.852 1 93 48 ASN B C 1
ATOM 3961 O O . ASN B 1 48 ? -13.922 8.219 -9.422 1 93 48 ASN B O 1
ATOM 3965 N N . ASN B 1 49 ? -15.102 8.203 -7.547 1 95 49 ASN B N 1
ATOM 3966 C CA . ASN B 1 49 ? -13.922 8.016 -6.711 1 95 49 ASN B CA 1
ATOM 3967 C C . ASN B 1 49 ? -13.156 6.754 -7.098 1 95 49 ASN B C 1
ATOM 3969 O O . ASN B 1 49 ? -13.75 5.688 -7.262 1 95 49 ASN B O 1
ATOM 3973 N N . LEU B 1 50 ? -11.844 6.898 -7.234 1 94.88 50 LEU B N 1
ATOM 3974 C CA . LEU B 1 50 ? -10.992 5.828 -7.75 1 94.88 50 LEU B CA 1
ATOM 3975 C C . LEU B 1 50 ? -10.859 4.699 -6.734 1 94.88 50 LEU B C 1
ATOM 3977 O O . LEU B 1 50 ? -10.695 3.537 -7.109 1 94.88 50 LEU B O 1
ATOM 3981 N N . ASN B 1 51 ? -10.922 5 -5.449 1 93.94 51 ASN B N 1
ATOM 3982 C CA . ASN B 1 51 ? -10.875 3.959 -4.43 1 93.94 51 ASN B CA 1
ATOM 3983 C C . ASN B 1 51 ? -12.086 3.037 -4.516 1 93.94 51 ASN B C 1
ATOM 3985 O O . ASN B 1 51 ? -11.977 1.837 -4.258 1 93.94 51 ASN B O 1
ATOM 3989 N N . ILE B 1 52 ? -13.234 3.635 -4.887 1 96.56 52 ILE B N 1
ATOM 3990 C CA . ILE B 1 52 ? -14.438 2.838 -5.07 1 96.56 52 ILE B CA 1
ATOM 3991 C C . ILE B 1 52 ? -14.289 1.949 -6.301 1 96.56 52 ILE B C 1
ATOM 3993 O O . ILE B 1 52 ? -14.625 0.763 -6.266 1 96.56 52 ILE B O 1
ATOM 3997 N N . LYS B 1 53 ? -13.766 2.52 -7.344 1 96.12 53 LYS B N 1
ATOM 3998 C CA . LYS B 1 53 ? -13.539 1.741 -8.555 1 96.12 53 LYS B CA 1
ATOM 3999 C C . LYS B 1 53 ? -12.586 0.581 -8.297 1 96.12 53 LYS B C 1
ATOM 4001 O O . LYS B 1 53 ? -12.805 -0.533 -8.773 1 96.12 53 LYS B O 1
ATOM 4006 N N . GLN B 1 54 ? -11.586 0.864 -7.535 1 95.56 54 GLN B N 1
ATOM 4007 C CA . GLN B 1 54 ? -10.641 -0.184 -7.172 1 95.56 54 GLN B CA 1
ATOM 4008 C C . GLN B 1 54 ? -11.32 -1.285 -6.363 1 95.56 54 GLN B C 1
ATOM 4010 O O . GLN B 1 54 ? -11.078 -2.473 -6.594 1 95.56 54 GLN B O 1
ATOM 4015 N N . SER B 1 55 ? -12.133 -0.935 -5.426 1 96.31 55 SER B N 1
ATOM 4016 C CA . SER B 1 55 ? -12.844 -1.909 -4.598 1 96.31 55 SER B CA 1
ATOM 4017 C C . SER B 1 55 ? -13.82 -2.732 -5.426 1 96.31 55 SER B C 1
ATOM 4019 O O . SER B 1 55 ? -14.023 -3.92 -5.164 1 96.31 55 SER B O 1
ATOM 4021 N N . THR B 1 56 ? -14.414 -2.109 -6.445 1 97.25 56 THR B N 1
ATOM 4022 C CA . THR B 1 56 ? -15.305 -2.824 -7.352 1 97.25 56 THR B CA 1
ATOM 4023 C C . THR B 1 56 ? -14.539 -3.9 -8.117 1 97.25 56 THR B C 1
ATOM 4025 O O . THR B 1 56 ? -15.078 -4.98 -8.375 1 97.25 56 THR B O 1
ATOM 4028 N N . LEU B 1 57 ? -13.312 -3.605 -8.469 1 96.94 57 LEU B N 1
ATOM 4029 C CA . LEU B 1 57 ? -12.484 -4.59 -9.148 1 96.94 57 LEU B CA 1
ATOM 4030 C C . LEU B 1 57 ? -12.156 -5.758 -8.227 1 96.94 57 LEU B C 1
ATOM 4032 O O . LEU B 1 57 ? -12.055 -6.902 -8.68 1 96.94 57 LEU B O 1
ATOM 4036 N N . ASN B 1 58 ? -11.992 -5.523 -6.945 1 96.38 58 ASN B N 1
ATOM 4037 C CA . ASN B 1 58 ? -11.789 -6.602 -5.984 1 96.38 58 ASN B CA 1
ATOM 4038 C C . ASN B 1 58 ? -13.008 -7.523 -5.914 1 96.38 58 ASN B C 1
ATOM 4040 O O . ASN B 1 58 ? -12.859 -8.742 -5.801 1 96.38 58 ASN B O 1
ATOM 4044 N N . VAL B 1 59 ? -14.211 -6.941 -5.98 1 98.06 59 VAL B N 1
ATOM 4045 C CA . VAL B 1 59 ? -15.438 -7.734 -6.012 1 98.06 59 VAL B CA 1
ATOM 4046 C C . VAL B 1 59 ? -15.484 -8.562 -7.293 1 98.06 59 VAL B C 1
ATOM 4048 O O . VAL B 1 59 ? -15.906 -9.719 -7.277 1 98.06 59 VAL B O 1
ATOM 4051 N N . ALA B 1 60 ? -15.023 -7.996 -8.391 1 97.62 60 ALA B N 1
ATOM 4052 C CA . ALA B 1 60 ? -14.961 -8.719 -9.656 1 97.62 60 ALA B CA 1
ATOM 4053 C C . ALA B 1 60 ? -14.039 -9.93 -9.555 1 97.62 60 ALA B C 1
ATOM 4055 O O . ALA B 1 60 ? -14.352 -11 -10.078 1 97.62 60 ALA B O 1
ATOM 4056 N N . THR B 1 61 ? -12.945 -9.758 -8.875 1 97.88 61 THR B N 1
ATOM 4057 C CA . THR B 1 61 ? -12.023 -10.867 -8.672 1 97.88 61 THR B CA 1
ATOM 4058 C C . THR B 1 61 ? -12.695 -11.984 -7.879 1 97.88 61 THR B C 1
ATOM 4060 O O . THR B 1 61 ? -12.555 -13.164 -8.219 1 97.88 61 THR B O 1
ATOM 4063 N N . ALA B 1 62 ? -13.414 -11.602 -6.82 1 98.12 62 ALA B N 1
ATOM 4064 C CA . ALA B 1 62 ? -14.141 -12.594 -6.023 1 98.12 62 ALA B CA 1
ATOM 4065 C C . ALA B 1 62 ? -15.195 -13.312 -6.863 1 98.12 62 ALA B C 1
ATOM 4067 O O . ALA B 1 62 ? -15.414 -14.508 -6.695 1 98.12 62 ALA B O 1
ATOM 4068 N N . THR B 1 63 ? -15.812 -12.609 -7.789 1 98.38 63 THR B N 1
ATOM 4069 C CA . THR B 1 63 ? -16.781 -13.203 -8.695 1 98.38 63 THR B CA 1
ATOM 4070 C C . THR B 1 63 ? -16.125 -14.234 -9.609 1 98.38 63 THR B C 1
ATOM 4072 O O . THR B 1 63 ? -16.656 -15.328 -9.812 1 98.38 63 THR B O 1
ATOM 4075 N N . VAL B 1 64 ? -14.961 -13.898 -10.109 1 98 64 VAL B N 1
ATOM 4076 C CA . VAL B 1 64 ? -14.219 -14.812 -10.969 1 98 64 VAL B CA 1
ATOM 4077 C C . VAL B 1 64 ? -13.82 -16.062 -10.18 1 98 64 VAL B C 1
ATOM 4079 O O . VAL B 1 64 ? -13.922 -17.172 -10.688 1 98 64 VAL B O 1
ATOM 4082 N N . ASN B 1 65 ? -13.414 -15.914 -8.938 1 97.69 65 ASN B N 1
ATOM 4083 C CA . ASN B 1 65 ? -13.039 -17.047 -8.094 1 97.69 65 ASN B CA 1
ATOM 4084 C C . ASN B 1 65 ? -14.219 -17.984 -7.867 1 97.69 65 ASN B C 1
ATOM 4086 O O . ASN B 1 65 ? -14.062 -19.203 -7.898 1 97.69 65 ASN B O 1
ATOM 4090 N N . LEU B 1 66 ? -15.414 -17.438 -7.633 1 98.25 66 LEU B N 1
ATOM 4091 C CA . LEU B 1 66 ? -16.609 -18.234 -7.449 1 98.25 66 LEU B CA 1
ATOM 4092 C C . LEU B 1 66 ? -16.969 -19 -8.727 1 98.25 66 LEU B C 1
ATOM 4094 O O . LEU B 1 66 ? -17.234 -20.188 -8.695 1 98.25 66 LEU B O 1
ATOM 4098 N N . GLU B 1 67 ? -16.859 -18.312 -9.875 1 97.81 67 GLU B N 1
ATOM 4099 C CA . GLU B 1 67 ? -17.141 -18.938 -11.156 1 97.81 67 GLU B CA 1
ATOM 4100 C C . GLU B 1 67 ? -16.156 -20.078 -11.438 1 97.81 67 GLU B C 1
ATOM 4102 O O . GLU B 1 67 ? -16.562 -21.141 -11.922 1 97.81 67 GLU B O 1
ATOM 4107 N N . GLN B 1 68 ? -14.906 -19.828 -11.086 1 96.81 68 GLN B N 1
ATOM 4108 C CA . GLN B 1 68 ? -13.883 -20.844 -11.289 1 96.81 68 GLN B CA 1
ATOM 4109 C C . GLN B 1 68 ? -14.148 -22.062 -10.406 1 96.81 68 GLN B C 1
ATOM 4111 O O . GLN B 1 68 ? -13.984 -23.203 -10.844 1 96.81 68 GLN B O 1
ATOM 4116 N N . SER B 1 69 ? -14.516 -21.812 -9.172 1 97.44 69 SER B N 1
ATOM 4117 C CA . SER B 1 69 ? -14.766 -22.922 -8.266 1 97.44 69 SER B CA 1
ATOM 4118 C C . SER B 1 69 ? -15.961 -23.75 -8.719 1 97.44 69 SER B C 1
ATOM 4120 O O . SER B 1 69 ? -15.992 -24.969 -8.539 1 97.44 69 SER B O 1
ATOM 4122 N N . LYS B 1 70 ? -17.016 -23.156 -9.352 1 97.69 70 LYS B N 1
ATOM 4123 C CA . LYS B 1 70 ? -18.141 -23.875 -9.914 1 97.69 70 LYS B CA 1
ATOM 4124 C C . LYS B 1 70 ? -17.734 -24.688 -11.133 1 97.69 70 LYS B C 1
ATOM 4126 O O . LYS B 1 70 ? -18.156 -25.844 -11.297 1 97.69 70 LYS B O 1
ATOM 4131 N N . ALA B 1 71 ? -16.859 -24.078 -11.906 1 96.62 71 ALA B N 1
ATOM 4132 C CA . ALA B 1 71 ? -16.438 -24.734 -13.141 1 96.62 71 ALA B CA 1
ATOM 4133 C C . ALA B 1 71 ? -15.539 -25.938 -12.836 1 96.62 71 ALA B C 1
ATOM 4135 O O . ALA B 1 71 ? -15.398 -26.828 -13.672 1 96.62 71 ALA B O 1
ATOM 4136 N N . ALA B 1 72 ? -14.938 -26 -11.633 1 94.75 72 ALA B N 1
ATOM 4137 C CA . ALA B 1 72 ? -14.055 -27.094 -11.219 1 94.75 72 ALA B CA 1
ATOM 4138 C C . ALA B 1 72 ? -14.844 -28.391 -11.047 1 94.75 72 ALA B C 1
ATOM 4140 O O . ALA B 1 72 ? -14.258 -29.469 -10.953 1 94.75 72 ALA B O 1
ATOM 4141 N N . LEU B 1 73 ? -16.219 -28.297 -11.055 1 95.56 73 LEU B N 1
ATOM 4142 C CA . LEU B 1 73 ? -17.078 -29.469 -10.922 1 95.56 73 LEU B CA 1
ATOM 4143 C C . LEU B 1 73 ? -17.25 -30.172 -12.266 1 95.56 73 LEU B C 1
ATOM 4145 O O . LEU B 1 73 ? -17.672 -31.328 -12.32 1 95.56 73 LEU B O 1
ATOM 4149 N N . TYR B 1 74 ? -16.859 -29.484 -13.375 1 95.56 74 TYR B N 1
ATOM 4150 C CA . TYR B 1 74 ? -17.047 -30.062 -14.703 1 95.56 74 TYR B CA 1
ATOM 4151 C C . TYR B 1 74 ? -15.836 -30.906 -15.102 1 95.56 74 TYR B C 1
ATOM 4153 O O . TYR B 1 74 ? -14.727 -30.703 -14.602 1 95.56 74 TYR B O 1
ATOM 4161 N N . PRO B 1 75 ? -16.062 -31.891 -15.984 1 95.56 75 PRO B N 1
ATOM 4162 C CA . PRO B 1 75 ? -14.93 -32.688 -16.469 1 95.56 75 PRO B CA 1
ATOM 4163 C C . PRO B 1 75 ? -13.922 -31.859 -17.25 1 95.56 75 PRO B C 1
ATOM 4165 O O . PRO B 1 75 ? -14.312 -30.953 -17.984 1 95.56 75 PRO B O 1
ATOM 4168 N N . SER B 1 76 ? -12.727 -32.188 -17.078 1 95.19 76 SER B N 1
ATOM 4169 C CA . SER B 1 76 ? -11.695 -31.578 -17.922 1 95.19 76 SER B CA 1
ATOM 4170 C C . SER B 1 76 ? -11.516 -32.375 -19.219 1 95.19 76 SER B C 1
ATOM 4172 O O . SER B 1 76 ? -11.867 -33.562 -19.281 1 95.19 76 SER B O 1
ATOM 4174 N N . LEU B 1 77 ? -11.125 -31.672 -20.281 1 95.94 77 LEU B N 1
ATOM 4175 C CA . LEU B 1 77 ? -10.875 -32.281 -21.578 1 95.94 77 LEU B CA 1
ATOM 4176 C C . LEU B 1 77 ? -9.555 -31.812 -22.156 1 95.94 77 LEU B C 1
ATOM 4178 O O . LEU B 1 77 ? -9.289 -30.609 -22.219 1 95.94 77 LEU B O 1
ATOM 4182 N N . SER B 1 78 ? -8.711 -32.844 -22.469 1 95.19 78 SER B N 1
ATOM 4183 C CA . SER B 1 78 ? -7.422 -32.5 -23.062 1 95.19 78 SER B CA 1
ATOM 4184 C C . SER B 1 78 ? -7.051 -33.469 -24.188 1 95.19 78 SER B C 1
ATOM 4186 O O . SER B 1 78 ? -7.48 -34.625 -24.188 1 95.19 78 SER B O 1
ATOM 4188 N N . GLY B 1 79 ? -6.305 -32.938 -25.156 1 95.81 79 GLY B N 1
ATOM 4189 C CA . GLY B 1 79 ? -5.758 -33.719 -26.25 1 95.81 79 GLY B CA 1
ATOM 4190 C C . GLY B 1 79 ? -4.242 -33.688 -26.312 1 95.81 79 GLY B C 1
ATOM 4191 O O . GLY B 1 79 ? -3.635 -32.656 -25.969 1 95.81 79 GLY B O 1
ATOM 4192 N N . THR B 1 80 ? -3.689 -34.844 -26.719 1 96.56 80 THR B N 1
ATOM 4193 C CA . THR B 1 80 ? -2.242 -34.875 -26.875 1 96.56 80 THR B CA 1
ATOM 4194 C C . THR B 1 80 ? -1.876 -35.625 -28.156 1 96.56 80 THR B C 1
ATOM 4196 O O . THR B 1 80 ? -2.484 -36.656 -28.484 1 96.56 80 THR B O 1
ATOM 4199 N N . ILE B 1 81 ? -0.969 -35.125 -28.938 1 95.94 81 ILE B N 1
ATOM 4200 C CA . ILE B 1 81 ? -0.4 -35.781 -30.109 1 95.94 81 ILE B CA 1
ATOM 4201 C C . ILE B 1 81 ? 1.108 -35.938 -29.938 1 95.94 81 ILE B C 1
ATOM 4203 O O . ILE B 1 81 ? 1.815 -34.969 -29.688 1 95.94 81 ILE B O 1
ATOM 4207 N N . ASN B 1 82 ? 1.573 -37.156 -29.984 1 95.81 82 ASN B N 1
ATOM 4208 C CA . ASN B 1 82 ? 2.998 -37.438 -29.891 1 95.81 82 ASN B CA 1
ATOM 4209 C C . ASN B 1 82 ? 3.547 -38.031 -31.188 1 95.81 82 ASN B C 1
ATOM 4211 O O . ASN B 1 82 ? 2.879 -38.812 -31.844 1 95.81 82 ASN B O 1
ATOM 4215 N N . ASN B 1 83 ? 4.727 -37.594 -31.609 1 95.31 83 ASN B N 1
ATOM 4216 C CA . ASN B 1 83 ? 5.504 -38.156 -32.719 1 95.31 83 ASN B CA 1
ATOM 4217 C C . ASN B 1 83 ? 6.969 -38.344 -32.344 1 95.31 83 ASN B C 1
ATOM 4219 O O . ASN B 1 83 ? 7.539 -37.5 -31.609 1 95.31 83 ASN B O 1
ATOM 4223 N N . SER B 1 84 ? 7.523 -39.406 -32.781 1 94.81 84 SER B N 1
ATOM 4224 C CA . SER B 1 84 ? 8.906 -39.688 -32.406 1 94.81 84 SER B CA 1
ATOM 4225 C C . SER B 1 84 ? 9.641 -40.469 -33.469 1 94.81 84 SER B C 1
ATOM 4227 O O . SER B 1 84 ? 9.062 -41.344 -34.125 1 94.81 84 SER B O 1
ATOM 4229 N N . LEU B 1 85 ? 10.875 -40.125 -33.688 1 95.25 85 LEU B N 1
ATOM 4230 C CA . LEU B 1 85 ? 11.844 -40.938 -34.438 1 95.25 85 LEU B CA 1
ATOM 4231 C C . LEU B 1 85 ? 12.68 -41.781 -33.469 1 95.25 85 LEU B C 1
ATOM 4233 O O . LEU B 1 85 ? 13.289 -41.25 -32.531 1 95.25 85 LEU B O 1
ATOM 4237 N N . ASN B 1 86 ? 12.695 -43.031 -33.719 1 93.88 86 ASN B N 1
ATOM 4238 C CA . ASN B 1 86 ? 13.367 -43.938 -32.781 1 93.88 86 ASN B CA 1
ATOM 4239 C C . ASN B 1 86 ? 14.508 -44.656 -33.469 1 93.88 86 ASN B C 1
ATOM 4241 O O . ASN B 1 86 ? 14.344 -45.219 -34.562 1 93.88 86 ASN B O 1
ATOM 4245 N N . TYR B 1 87 ? 15.625 -44.656 -32.781 1 93.5 87 TYR B N 1
ATOM 4246 C CA . TYR B 1 87 ? 16.828 -45.344 -33.25 1 93.5 87 TYR B CA 1
ATOM 4247 C C . TYR B 1 87 ? 17.328 -46.344 -32.219 1 93.5 87 TYR B C 1
ATOM 4249 O O . TYR B 1 87 ? 17.266 -46.094 -31.016 1 93.5 87 TYR B O 1
ATOM 4257 N N . GLY B 1 88 ? 17.844 -47.438 -32.656 1 90.44 88 GLY B N 1
ATOM 4258 C CA . GLY B 1 88 ? 18.328 -48.469 -31.75 1 90.44 88 GLY B CA 1
ATOM 4259 C C . GLY B 1 88 ? 17.234 -49.375 -31.25 1 90.44 88 GLY B C 1
ATOM 4260 O O . GLY B 1 88 ? 16.172 -49.469 -31.859 1 90.44 88 GLY B O 1
ATOM 4261 N N . ARG B 1 89 ? 17.453 -50.188 -30.234 1 91.38 89 ARG B N 1
ATOM 4262 C CA . ARG B 1 89 ? 16.484 -51.156 -29.719 1 91.38 89 ARG B CA 1
ATOM 4263 C C . ARG B 1 89 ? 15.414 -50.438 -28.891 1 91.38 89 ARG B C 1
ATOM 4265 O O . ARG B 1 89 ? 15.602 -50.219 -27.688 1 91.38 89 ARG B O 1
ATOM 4272 N N . SER B 1 90 ? 14.406 -50.188 -29.578 1 90.38 90 SER B N 1
ATOM 4273 C CA . SER B 1 90 ? 13.32 -49.438 -28.953 1 90.38 90 SER B CA 1
ATOM 4274 C C . SER B 1 90 ? 12.008 -50.188 -29.031 1 90.38 90 SER B C 1
ATOM 4276 O O . SER B 1 90 ? 11.844 -51.094 -29.859 1 90.38 90 SER B O 1
ATOM 4278 N N . LEU B 1 91 ? 11.195 -49.812 -28.094 1 86.12 91 LEU B N 1
ATOM 4279 C CA . LEU B 1 91 ? 9.859 -50.406 -28.094 1 86.12 91 LEU B CA 1
ATOM 4280 C C . LEU B 1 91 ? 8.977 -49.781 -29.156 1 86.12 91 LEU B C 1
ATOM 4282 O O . LEU B 1 91 ? 8.773 -48.562 -29.172 1 86.12 91 LEU B O 1
ATOM 4286 N N . ASN B 1 92 ? 8.453 -50.594 -30.047 1 84.94 92 ASN B N 1
ATOM 4287 C CA . ASN B 1 92 ? 7.477 -50.125 -31.016 1 84.94 92 ASN B CA 1
ATOM 4288 C C . ASN B 1 92 ? 6.078 -50.031 -30.422 1 84.94 92 ASN B C 1
ATOM 4290 O O . ASN B 1 92 ? 5.477 -51.062 -30.078 1 84.94 92 ASN B O 1
ATOM 4294 N N . PRO B 1 93 ? 5.578 -48.875 -30.359 1 82.12 93 PRO B N 1
ATOM 4295 C CA . PRO B 1 93 ? 4.297 -48.75 -29.672 1 82.12 93 PRO B CA 1
ATOM 4296 C C . PRO B 1 93 ? 3.135 -49.375 -30.453 1 82.12 93 PRO B C 1
ATOM 4298 O O . PRO B 1 93 ? 2.082 -49.656 -29.875 1 82.12 93 PRO B O 1
ATOM 4301 N N . ALA B 1 94 ? 3.223 -49.562 -31.781 1 78.81 94 ALA B N 1
ATOM 4302 C CA . ALA B 1 94 ? 2.15 -50.125 -32.594 1 78.81 94 ALA B CA 1
ATOM 4303 C C . ALA B 1 94 ? 2.074 -51.656 -32.406 1 78.81 94 ALA B C 1
ATOM 4305 O O . ALA B 1 94 ? 0.986 -52.219 -32.438 1 78.81 94 ALA B O 1
ATOM 4306 N N . THR B 1 95 ? 3.213 -52.281 -32.156 1 77.88 95 THR B N 1
ATOM 4307 C CA . THR B 1 95 ? 3.242 -53.75 -32.062 1 77.88 95 THR B CA 1
ATOM 4308 C C . THR B 1 95 ? 3.596 -54.188 -30.656 1 77.88 95 THR B C 1
ATOM 4310 O O . THR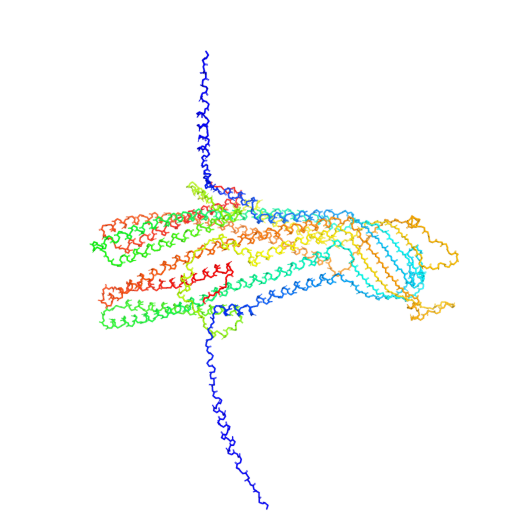 B 1 95 ? 3.441 -55.375 -30.312 1 77.88 95 THR B O 1
ATOM 4313 N N . ASN B 1 96 ? 4.055 -53.25 -29.812 1 83.94 96 ASN B N 1
ATOM 4314 C CA . ASN B 1 96 ? 4.508 -53.5 -28.453 1 83.94 96 ASN B CA 1
ATOM 4315 C C . ASN B 1 96 ? 5.652 -54.5 -28.422 1 83.94 96 ASN B C 1
ATOM 4317 O O . ASN B 1 96 ? 5.676 -55.406 -27.562 1 83.94 96 ASN B O 1
ATOM 4321 N N . GLN B 1 97 ? 6.492 -54.438 -29.406 1 82.81 97 GLN B N 1
ATOM 4322 C CA . GLN B 1 97 ? 7.664 -55.281 -29.5 1 82.81 97 GLN B CA 1
ATOM 4323 C C . GLN B 1 97 ? 8.953 -54.469 -29.484 1 82.81 97 GLN B C 1
ATOM 4325 O O . GLN B 1 97 ? 8.992 -53.375 -30.031 1 82.81 97 GLN B O 1
ATOM 4330 N N . LEU B 1 98 ? 9.945 -55 -28.766 1 87.81 98 LEU B N 1
ATOM 4331 C CA . LEU B 1 98 ? 11.266 -54.375 -28.859 1 87.81 98 LEU B CA 1
ATOM 4332 C C . LEU B 1 98 ? 11.93 -54.719 -30.188 1 87.81 98 LEU B C 1
ATOM 4334 O O . LEU B 1 98 ? 12.117 -55.906 -30.516 1 87.81 98 LEU B O 1
ATOM 4338 N N . ILE B 1 99 ? 12.227 -53.688 -30.953 1 84.94 99 ILE B N 1
ATOM 4339 C CA . ILE B 1 99 ? 12.836 -53.906 -32.25 1 84.94 99 ILE B CA 1
ATOM 4340 C C . ILE B 1 99 ? 14.102 -53.062 -32.406 1 84.94 99 ILE B C 1
ATOM 4342 O O . ILE B 1 99 ? 14.211 -52 -31.781 1 84.94 99 ILE B O 1
ATOM 4346 N N . THR B 1 100 ? 15.047 -53.438 -33.094 1 86.88 100 THR B N 1
ATOM 4347 C CA . THR B 1 100 ? 16.312 -52.719 -33.344 1 86.88 100 THR B CA 1
ATOM 4348 C C . THR B 1 100 ? 16.234 -51.875 -34.594 1 86.88 100 THR B C 1
ATOM 4350 O O . THR B 1 100 ? 17.062 -50.969 -34.781 1 86.88 100 THR B O 1
ATOM 4353 N N . GLN B 1 101 ? 15.164 -52.031 -35.344 1 85.31 101 GLN B N 1
ATOM 4354 C CA . GLN B 1 101 ? 15 -51.25 -36.562 1 85.31 101 GLN B CA 1
ATOM 4355 C C . GLN B 1 101 ? 14.57 -49.812 -36.25 1 85.31 101 GLN B C 1
ATOM 4357 O O . GLN B 1 101 ? 13.75 -49.594 -35.344 1 85.31 101 GLN B O 1
ATOM 4362 N N . ASN B 1 102 ? 15.117 -48.906 -37.062 1 90.5 102 ASN B N 1
ATOM 4363 C CA . ASN B 1 102 ? 14.672 -47.531 -36.938 1 90.5 102 ASN B CA 1
ATOM 4364 C C . ASN B 1 102 ? 13.227 -47.344 -37.406 1 90.5 102 ASN B C 1
ATOM 4366 O O . ASN B 1 102 ? 12.82 -47.938 -38.406 1 90.5 102 ASN B O 1
ATOM 4370 N N . PHE B 1 103 ? 12.523 -46.625 -36.688 1 89.94 103 PHE B N 1
ATOM 4371 C CA . PHE B 1 103 ? 11.141 -46.438 -37.094 1 89.94 103 PHE B CA 1
ATOM 4372 C C . PHE B 1 103 ? 10.609 -45.094 -36.625 1 89.94 103 PHE B C 1
ATOM 4374 O O . PHE B 1 103 ? 11.156 -44.5 -35.688 1 89.94 103 PHE B O 1
ATOM 4381 N N . TYR B 1 104 ? 9.539 -44.562 -37.344 1 93.31 104 TYR B N 1
ATOM 4382 C CA . TYR B 1 104 ? 8.742 -43.375 -37 1 93.31 104 TYR B CA 1
ATOM 4383 C C . TYR B 1 104 ? 7.398 -43.812 -36.406 1 93.31 104 TYR B C 1
ATOM 4385 O O . TYR B 1 104 ? 6.738 -44.688 -36.938 1 93.31 104 TYR B O 1
ATOM 4393 N N . SER B 1 105 ? 7.109 -43.25 -35.25 1 93.44 105 SER B N 1
ATOM 4394 C CA . SER B 1 105 ? 5.84 -43.625 -34.656 1 93.44 105 SER B CA 1
ATOM 4395 C C . SER B 1 105 ? 5.137 -42.406 -34.062 1 93.44 105 SER B C 1
ATOM 4397 O O . SER B 1 105 ? 5.766 -41.344 -33.844 1 93.44 105 SER B O 1
ATOM 4399 N N . GLY B 1 106 ? 3.822 -42.469 -33.906 1 93.88 106 GLY B N 1
ATOM 4400 C CA . GLY B 1 106 ? 3.014 -41.438 -33.312 1 93.88 106 GLY B CA 1
ATOM 4401 C C . GLY B 1 106 ? 1.736 -41.938 -32.688 1 93.88 106 GLY B C 1
ATOM 4402 O O . GLY B 1 106 ? 1.316 -43.062 -32.969 1 93.88 106 GLY B O 1
ATOM 4403 N N . ASP B 1 107 ? 1.236 -41.219 -31.781 1 94.44 107 ASP B N 1
ATOM 4404 C CA . ASP B 1 107 ? -0.062 -41.5 -31.172 1 94.44 107 ASP B CA 1
ATOM 4405 C C . ASP B 1 107 ? -0.834 -40.219 -30.875 1 94.44 107 ASP B C 1
ATOM 4407 O O . ASP B 1 107 ? -0.241 -39.156 -30.719 1 94.44 107 ASP B O 1
ATOM 4411 N N . GLY B 1 108 ? -2.139 -40.25 -30.922 1 95.25 108 GLY B N 1
ATOM 4412 C CA . GLY B 1 108 ? -3.082 -39.219 -30.5 1 95.25 108 GLY B CA 1
ATOM 4413 C C . GLY B 1 108 ? -4.062 -39.719 -29.453 1 95.25 108 GLY B C 1
ATOM 4414 O O . GLY B 1 108 ? -4.566 -40.844 -29.531 1 95.25 108 GLY B O 1
ATOM 4415 N N . THR B 1 109 ? -4.141 -38.906 -28.438 1 96.62 109 THR B N 1
ATOM 4416 C CA . THR B 1 109 ? -5.059 -39.281 -27.375 1 96.62 109 THR B CA 1
ATOM 4417 C C . THR B 1 109 ? -5.941 -38.125 -26.953 1 96.62 109 THR B C 1
ATOM 4419 O O . THR B 1 109 ? -5.508 -36.969 -26.969 1 96.62 109 THR B O 1
ATOM 4422 N N . LEU B 1 110 ? -7.234 -38.344 -26.672 1 96.5 110 LEU B N 1
ATOM 4423 C CA . LEU B 1 110 ? -8.188 -37.469 -26 1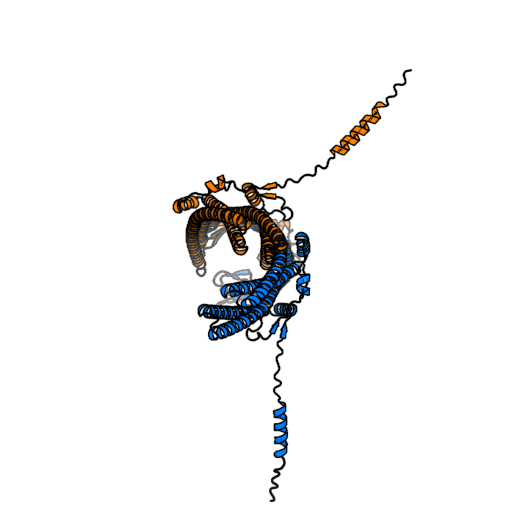 96.5 110 LEU B CA 1
ATOM 4424 C C . LEU B 1 110 ? -8.609 -38.031 -24.656 1 96.5 110 LEU B C 1
ATOM 4426 O O . LEU B 1 110 ? -8.977 -39.188 -24.547 1 96.5 110 LEU B O 1
ATOM 4430 N N . SER B 1 111 ? -8.484 -37.156 -23.656 1 96.75 111 SER B N 1
ATOM 4431 C CA . SER B 1 111 ? -8.797 -37.688 -22.328 1 96.75 111 SER B CA 1
ATOM 4432 C C . SER B 1 111 ? -9.68 -36.688 -21.547 1 96.75 111 SER B C 1
ATOM 4434 O O . SER B 1 111 ? -9.516 -35.469 -21.672 1 96.75 111 SER B O 1
ATOM 4436 N N . ALA B 1 112 ? -10.688 -37.188 -20.844 1 96.56 112 ALA B N 1
ATOM 4437 C CA . ALA B 1 112 ? -11.578 -36.438 -19.969 1 96.56 112 ALA B CA 1
ATOM 4438 C C . ALA B 1 112 ? -11.594 -37.031 -18.562 1 96.56 112 ALA B C 1
ATOM 4440 O O . ALA B 1 112 ? -11.469 -38.25 -18.391 1 96.56 112 ALA B O 1
ATOM 4441 N N . GLN B 1 113 ? -11.625 -36.125 -17.578 1 96.69 113 GLN B N 1
ATOM 4442 C CA . GLN B 1 113 ? -11.68 -36.594 -16.203 1 96.69 113 GLN B CA 1
ATOM 4443 C C . GLN B 1 113 ? -12.484 -35.656 -15.312 1 96.69 113 GLN B C 1
ATOM 4445 O O . GLN B 1 113 ? -12.547 -34.469 -15.57 1 96.69 113 GLN B O 1
ATOM 4450 N N . VAL B 1 114 ? -13.156 -36.219 -14.273 1 96.06 114 VAL B N 1
ATOM 4451 C CA . VAL B 1 114 ? -13.938 -35.438 -13.328 1 96.06 114 VAL B CA 1
ATOM 4452 C C . VAL B 1 114 ? -13.875 -36.062 -11.945 1 96.06 114 VAL B C 1
ATOM 4454 O O . VAL B 1 114 ? -13.867 -37.312 -11.82 1 96.06 114 VAL B O 1
ATOM 4457 N N . ASP B 1 115 ? -13.758 -35.281 -10.953 1 94.75 115 ASP B N 1
ATOM 4458 C CA . ASP B 1 115 ? -13.844 -35.781 -9.586 1 94.75 115 ASP B CA 1
ATOM 4459 C C . ASP B 1 115 ? -15.289 -36.094 -9.195 1 94.75 115 ASP B C 1
ATOM 4461 O O . ASP B 1 115 ? -16.109 -35.156 -9.117 1 94.75 115 ASP B O 1
ATOM 4465 N N . VAL B 1 116 ? -15.531 -37.281 -8.938 1 95.56 116 VAL B N 1
ATOM 4466 C CA . VAL B 1 116 ? -16.875 -37.688 -8.523 1 95.56 116 VAL B CA 1
ATOM 4467 C C . VAL B 1 116 ? -17.047 -37.469 -7.023 1 95.56 116 VAL B C 1
ATOM 4469 O O . VAL B 1 116 ? -18.109 -37.031 -6.566 1 95.56 116 VAL B O 1
ATOM 4472 N N . PHE B 1 117 ? -16.031 -37.781 -6.324 1 96.44 117 PHE B N 1
ATOM 4473 C CA . PHE B 1 117 ? -16.016 -37.594 -4.883 1 96.44 117 PHE B CA 1
ATOM 4474 C C . PHE B 1 117 ? -14.633 -37.125 -4.422 1 96.44 117 PHE B C 1
ATOM 4476 O O . PHE B 1 117 ? -13.617 -37.719 -4.777 1 96.44 117 PHE B O 1
ATOM 4483 N N . ALA B 1 118 ? -14.648 -36 -3.676 1 95.19 118 ALA B N 1
ATOM 4484 C CA . ALA B 1 118 ? -13.398 -35.469 -3.145 1 95.19 118 ALA B CA 1
ATOM 4485 C C . ALA B 1 118 ? -13.594 -34.906 -1.737 1 95.19 118 ALA B C 1
ATOM 4487 O O . ALA B 1 118 ? -13.172 -33.781 -1.443 1 95.19 118 ALA B O 1
ATOM 4488 N N . GLY B 1 119 ? -14.352 -35.625 -0.882 1 95.81 119 GLY B N 1
ATOM 4489 C CA . GLY B 1 119 ? -14.555 -35.25 0.504 1 95.81 119 GLY B CA 1
ATOM 4490 C C . GLY B 1 119 ? -15.328 -33.938 0.652 1 95.81 119 GLY B C 1
ATOM 4491 O O . GLY B 1 119 ? -15.094 -33.188 1.59 1 95.81 119 GLY B O 1
ATOM 4492 N N . PHE B 1 120 ? -16.062 -33.531 -0.305 1 96.75 120 PHE B N 1
ATOM 4493 C CA . PHE B 1 120 ? -16.922 -32.344 -0.339 1 96.75 120 PHE B CA 1
ATOM 4494 C C . PHE B 1 120 ? -16.094 -31.078 -0.364 1 96.75 120 PHE B C 1
ATOM 4496 O O . PHE B 1 120 ? -16.609 -29.984 -0.063 1 96.75 120 PHE B O 1
ATOM 4503 N N . SER B 1 121 ? -14.789 -31.219 -0.625 1 96.88 121 SER B N 1
ATOM 4504 C CA . SER B 1 121 ? -13.891 -30.062 -0.635 1 96.88 121 SER B CA 1
ATOM 4505 C C . SER B 1 121 ? -14.297 -29.062 -1.703 1 96.88 121 SER B C 1
ATOM 4507 O O . SER B 1 121 ? -14.336 -27.859 -1.443 1 96.88 121 SER B O 1
ATOM 4509 N N . LYS B 1 122 ? -14.703 -29.5 -2.9 1 96.75 122 LYS B N 1
ATOM 4510 C CA . LYS B 1 122 ? -15.055 -28.609 -3.998 1 96.75 122 LYS B CA 1
ATOM 4511 C C . LYS B 1 122 ? -16.359 -27.875 -3.713 1 96.75 122 LYS B C 1
ATOM 4513 O O . LYS B 1 122 ? -16.469 -26.672 -3.98 1 96.75 122 LYS B O 1
ATOM 4518 N N . ILE B 1 123 ? -17.359 -28.547 -3.164 1 97.56 123 ILE B N 1
ATOM 4519 C CA . ILE B 1 123 ? -18.656 -27.938 -2.84 1 97.56 123 ILE B CA 1
ATOM 4520 C C . ILE B 1 123 ? -18.469 -26.906 -1.731 1 97.56 123 ILE B C 1
ATOM 4522 O O . ILE B 1 123 ? -19.016 -25.797 -1.81 1 97.56 123 ILE B O 1
ATOM 4526 N N . ASN B 1 124 ? -17.688 -27.297 -0.732 1 98.38 124 ASN B N 1
ATOM 4527 C CA . ASN B 1 124 ? -17.438 -26.375 0.363 1 98.38 124 ASN B CA 1
ATOM 4528 C C . ASN B 1 124 ? -16.609 -25.172 -0.1 1 98.38 124 ASN B C 1
ATOM 4530 O O . ASN B 1 124 ? -16.781 -24.062 0.41 1 98.38 124 ASN B O 1
ATOM 4534 N N . GLN B 1 125 ? -15.734 -25.375 -1.068 1 98.25 125 GLN B N 1
ATOM 4535 C CA . GLN B 1 125 ? -14.984 -24.266 -1.654 1 98.25 125 GLN B CA 1
ATOM 4536 C C . GLN B 1 125 ? -15.922 -23.281 -2.346 1 98.25 125 GLN B C 1
ATOM 4538 O O . GLN B 1 125 ? -15.727 -22.062 -2.256 1 98.25 125 GLN B O 1
ATOM 4543 N N . ILE B 1 126 ? -16.953 -23.766 -3.084 1 98.5 126 ILE B N 1
ATOM 4544 C CA . ILE B 1 126 ? -17.938 -22.906 -3.732 1 98.5 126 ILE B CA 1
ATOM 4545 C C . ILE B 1 126 ? -18.703 -22.109 -2.678 1 98.5 126 ILE B C 1
ATOM 4547 O O . ILE B 1 126 ? -18.891 -20.891 -2.822 1 98.5 126 ILE B O 1
ATOM 4551 N N . ARG B 1 127 ? -19.078 -22.844 -1.598 1 98.69 127 ARG B N 1
ATOM 4552 C CA . ARG B 1 127 ? -19.781 -22.156 -0.514 1 98.69 127 ARG B CA 1
ATOM 4553 C C . ARG B 1 127 ? -18.906 -21.094 0.125 1 98.69 127 ARG B C 1
ATOM 4555 O O . ARG B 1 127 ? -19.375 -20 0.435 1 98.69 127 ARG B O 1
ATOM 4562 N N . GLN B 1 128 ? -17.641 -21.391 0.34 1 98.62 128 GLN B N 1
ATOM 4563 C CA . GLN B 1 128 ? -16.688 -20.422 0.879 1 98.62 128 GLN B CA 1
ATOM 4564 C C . GLN B 1 128 ? -16.562 -19.203 -0.033 1 98.62 128 GLN B C 1
ATOM 4566 O O . GLN B 1 128 ? -16.609 -18.062 0.434 1 98.62 128 GLN B O 1
ATOM 4571 N N . ASN B 1 129 ? -16.422 -19.469 -1.325 1 98.62 129 ASN B N 1
ATOM 4572 C CA . ASN B 1 129 ? -16.25 -18.391 -2.279 1 98.62 129 ASN B CA 1
ATOM 4573 C C . ASN B 1 129 ? -17.5 -17.516 -2.381 1 98.62 129 ASN B C 1
ATOM 4575 O O . ASN B 1 129 ? -17.391 -16.312 -2.609 1 98.62 129 ASN B O 1
ATOM 4579 N N . LYS B 1 130 ? -18.688 -18.109 -2.225 1 98.69 130 LYS B N 1
ATOM 4580 C CA . LYS B 1 130 ? -19.922 -17.328 -2.182 1 98.69 130 LYS B CA 1
ATOM 4581 C C . LYS B 1 130 ? -19.906 -16.344 -1.018 1 98.69 130 LYS B C 1
ATOM 4583 O O . LYS B 1 130 ? -20.25 -15.164 -1.188 1 98.69 130 LYS B O 1
ATOM 4588 N N . LEU B 1 131 ? -19.484 -16.859 0.133 1 98.75 131 LEU B N 1
ATOM 4589 C CA . LEU B 1 131 ? -19.375 -16 1.313 1 98.75 131 LEU B CA 1
ATOM 4590 C C . LEU B 1 131 ? -18.328 -14.914 1.108 1 98.75 131 LEU B C 1
ATOM 4592 O O . LEU B 1 131 ? -18.531 -13.766 1.502 1 98.75 131 LEU B O 1
ATOM 4596 N N . LEU B 1 132 ? -17.25 -15.273 0.472 1 98.44 132 LEU B N 1
ATOM 4597 C CA . LEU B 1 132 ? -16.172 -14.312 0.231 1 98.44 132 LEU B CA 1
ATOM 4598 C C . LEU B 1 132 ? -16.609 -13.242 -0.761 1 98.44 132 LEU B C 1
ATOM 4600 O O . LEU B 1 132 ? -16.188 -12.086 -0.66 1 98.44 132 LEU B O 1
ATOM 4604 N N . LEU B 1 133 ? -17.484 -13.625 -1.759 1 98.5 133 LEU B N 1
ATOM 4605 C CA . LEU B 1 133 ? -18.062 -12.633 -2.658 1 98.5 133 LEU B CA 1
ATOM 4606 C C . LEU B 1 133 ? -18.938 -11.648 -1.896 1 98.5 133 LEU B C 1
ATOM 4608 O O . LEU B 1 133 ? -18.844 -10.438 -2.086 1 98.5 133 LEU B O 1
ATOM 4612 N N . GLU B 1 134 ? -19.75 -12.18 -0.998 1 98.25 134 GLU B N 1
ATOM 4613 C CA . GLU B 1 134 ? -20.594 -11.328 -0.166 1 98.25 134 GLU B CA 1
ATOM 4614 C C . GLU B 1 134 ? -19.75 -10.422 0.726 1 98.25 134 GLU B C 1
ATOM 4616 O O . GLU B 1 134 ? -20.078 -9.25 0.923 1 98.25 134 GLU B O 1
ATOM 4621 N N . ALA B 1 135 ? -18.656 -10.977 1.262 1 98.06 135 ALA B N 1
ATOM 4622 C CA . ALA B 1 135 ? -17.734 -10.188 2.066 1 98.06 135 ALA B CA 1
ATOM 4623 C C . ALA B 1 135 ? -17.094 -9.07 1.243 1 98.06 135 ALA B C 1
ATOM 4625 O O . ALA B 1 135 ? -16.938 -7.949 1.732 1 98.06 135 ALA B O 1
ATOM 4626 N N . GLY B 1 136 ? -16.75 -9.406 0.024 1 97.69 136 GLY B N 1
ATOM 4627 C CA . GLY B 1 136 ? -16.25 -8.383 -0.875 1 97.69 136 GLY B CA 1
ATOM 4628 C C . GLY B 1 136 ? -17.219 -7.242 -1.091 1 97.69 136 GLY B C 1
ATOM 4629 O O . GLY B 1 136 ? -16.828 -6.074 -1.069 1 97.69 136 GLY B O 1
ATOM 4630 N N . ASN B 1 137 ? -18.484 -7.566 -1.268 1 97.69 137 ASN B N 1
ATOM 4631 C CA . ASN B 1 137 ? -19.516 -6.551 -1.422 1 97.69 137 ASN B CA 1
ATOM 4632 C C . ASN B 1 137 ? -19.656 -5.699 -0.163 1 97.69 137 ASN B C 1
ATOM 4634 O O . ASN B 1 137 ? -19.812 -4.48 -0.246 1 97.69 137 ASN B O 1
ATOM 4638 N N . SER B 1 138 ? -19.609 -6.363 0.958 1 96.88 138 SER B N 1
ATOM 4639 C CA . SER B 1 138 ? -19.688 -5.629 2.215 1 96.88 138 SER B CA 1
ATOM 4640 C C . SER B 1 138 ? -18.469 -4.715 2.4 1 96.88 138 SER B C 1
ATOM 4642 O O . SER B 1 138 ? -18.594 -3.607 2.924 1 96.88 138 SER B O 1
ATOM 4644 N N . ASN B 1 139 ? -17.312 -5.117 2.023 1 97 139 ASN B N 1
ATOM 4645 C CA . ASN B 1 139 ? -16.125 -4.285 2.076 1 97 139 ASN B CA 1
ATOM 4646 C C . ASN B 1 139 ? -16.25 -3.059 1.177 1 97 139 ASN B C 1
ATOM 4648 O O . ASN B 1 139 ? -15.797 -1.97 1.536 1 97 139 ASN B O 1
ATOM 4652 N N . LEU B 1 140 ? -16.812 -3.268 -0.013 1 97.12 140 LEU B N 1
ATOM 4653 C CA . LEU B 1 140 ? -17.094 -2.145 -0.897 1 97.12 140 LEU B CA 1
ATOM 4654 C C . LEU B 1 140 ? -18 -1.126 -0.208 1 97.12 140 LEU B C 1
ATOM 4656 O O . LEU B 1 140 ? -17.734 0.076 -0.249 1 97.12 140 LEU B O 1
ATOM 4660 N N . ASP B 1 141 ? -19.016 -1.621 0.47 1 95.38 141 ASP B N 1
ATOM 4661 C CA . ASP B 1 141 ? -19.906 -0.739 1.202 1 95.38 141 ASP B CA 1
ATOM 4662 C C . ASP B 1 141 ? -19.172 -0.012 2.326 1 95.38 141 ASP B C 1
ATOM 4664 O O . ASP B 1 141 ? -19.438 1.165 2.584 1 95.38 141 ASP B O 1
ATOM 4668 N N . LYS B 1 142 ? -18.312 -0.66 3.006 1 94.38 142 LYS B N 1
ATOM 4669 C CA . LYS B 1 142 ? -17.5 -0.055 4.055 1 94.38 142 LYS B CA 1
ATOM 4670 C C . LYS B 1 142 ? -16.641 1.088 3.506 1 94.38 142 LYS B C 1
ATOM 4672 O O . LYS B 1 142 ? -16.594 2.168 4.098 1 94.38 142 LYS B O 1
ATOM 4677 N N . ILE B 1 143 ? -16.031 0.826 2.385 1 95.62 143 ILE B N 1
ATOM 4678 C CA . ILE B 1 143 ? -15.172 1.831 1.763 1 95.62 143 ILE B CA 1
ATOM 4679 C C . ILE B 1 143 ? -16.016 3.041 1.357 1 95.62 143 ILE B C 1
ATOM 4681 O O . ILE B 1 143 ? -15.602 4.188 1.568 1 95.62 143 ILE B O 1
ATOM 4685 N N . LYS B 1 144 ? -17.172 2.779 0.812 1 94.75 144 LYS B N 1
ATOM 4686 C CA . LYS B 1 144 ? -18.078 3.865 0.464 1 94.75 144 LYS B CA 1
ATOM 4687 C C . LYS B 1 144 ? -18.438 4.699 1.692 1 94.75 144 LYS B C 1
ATOM 4689 O O . LYS B 1 144 ? -18.391 5.93 1.646 1 94.75 144 LYS B O 1
ATOM 4694 N N . ASN B 1 145 ? -18.734 4.02 2.768 1 91.25 145 ASN B N 1
ATOM 4695 C CA . ASN B 1 145 ? -19.078 4.699 4.012 1 91.25 145 ASN B CA 1
ATOM 4696 C C . ASN B 1 145 ? -17.922 5.539 4.535 1 91.25 145 ASN B C 1
ATOM 4698 O O . ASN B 1 145 ? -18.109 6.676 4.973 1 91.25 145 ASN B O 1
ATOM 4702 N N . ASP B 1 146 ? -16.766 4.965 4.516 1 92.56 146 ASP B N 1
ATOM 4703 C CA . ASP B 1 146 ? -15.594 5.695 4.969 1 92.56 146 ASP B CA 1
ATOM 4704 C C . ASP B 1 146 ? -15.367 6.949 4.125 1 92.56 146 ASP B C 1
ATOM 4706 O O . ASP B 1 146 ? -15.031 8.008 4.66 1 92.56 146 ASP B O 1
ATOM 4710 N N . LEU B 1 147 ? -15.594 6.832 2.828 1 94.75 147 LEU B N 1
ATOM 4711 C CA . LEU B 1 147 ? -15.391 7.953 1.918 1 94.75 147 LEU B CA 1
ATOM 4712 C C . LEU B 1 147 ? -16.469 9.016 2.119 1 94.75 147 LEU B C 1
ATOM 4714 O O . LEU B 1 147 ? -16.203 10.211 1.968 1 94.75 147 LEU B O 1
ATOM 4718 N N . VAL B 1 148 ? -17.672 8.594 2.455 1 93.75 148 VAL B N 1
ATOM 4719 C CA . VAL B 1 148 ? -18.75 9.547 2.744 1 93.75 148 VAL B CA 1
ATOM 4720 C C . VAL B 1 148 ? -18.344 10.438 3.922 1 93.75 148 VAL B C 1
ATOM 4722 O O . VAL B 1 148 ? -18.484 11.656 3.861 1 93.75 148 VAL B O 1
ATOM 4725 N N . LEU B 1 149 ? -17.828 9.859 4.961 1 91.56 149 LEU B N 1
ATOM 4726 C CA . LEU B 1 149 ? -17.375 10.625 6.121 1 91.56 149 LEU B CA 1
ATOM 4727 C C . LEU B 1 149 ? -16.266 11.586 5.738 1 91.56 149 LEU B C 1
ATOM 4729 O O . LEU B 1 149 ? -16.219 12.727 6.215 1 91.56 149 LEU B O 1
ATOM 4733 N N . GLN B 1 150 ? -15.383 11.172 4.855 1 94.06 150 GLN B N 1
ATOM 4734 C CA . GLN B 1 150 ? -14.273 12.016 4.426 1 94.06 150 GLN B CA 1
ATOM 4735 C C . GLN B 1 150 ? -14.766 13.211 3.623 1 94.06 150 GLN B C 1
ATOM 4737 O O . GLN B 1 150 ? -14.281 14.336 3.803 1 94.06 150 GLN B O 1
ATOM 4742 N N . VAL B 1 151 ? -15.727 12.945 2.779 1 94.44 151 VAL B N 1
ATOM 4743 C CA . VAL B 1 151 ? -16.281 14.023 1.971 1 94.44 151 VAL B CA 1
ATOM 4744 C C . VAL B 1 151 ? -17 15.023 2.871 1 94.44 151 VAL B C 1
ATOM 4746 O O . VAL B 1 151 ? -16.875 16.234 2.686 1 94.44 151 VAL B O 1
ATOM 4749 N N . VAL B 1 152 ? -17.75 14.531 3.836 1 92.38 152 VAL B N 1
ATOM 4750 C CA . VAL B 1 152 ? -18.453 15.398 4.77 1 92.38 152 VAL B CA 1
ATOM 4751 C C . VAL B 1 152 ? -17.453 16.266 5.52 1 92.38 152 VAL B C 1
ATOM 4753 O O . VAL B 1 152 ? -17.641 17.484 5.641 1 92.38 152 VAL B O 1
ATOM 4756 N N . THR B 1 153 ? -16.391 15.688 5.953 1 93 153 THR B N 1
ATOM 4757 C CA . THR B 1 153 ? -15.336 16.422 6.656 1 93 153 THR B CA 1
ATOM 4758 C C . THR B 1 153 ? -14.719 17.484 5.754 1 93 153 THR B C 1
ATOM 4760 O O . THR B 1 153 ? -14.586 18.641 6.152 1 93 153 THR B O 1
ATOM 4763 N N . ALA B 1 154 ? -14.383 17.047 4.566 1 94.44 154 ALA B N 1
ATOM 4764 C CA . ALA B 1 154 ? -13.773 17.969 3.621 1 94.44 154 ALA B CA 1
ATOM 4765 C C . ALA B 1 154 ? -14.734 19.109 3.26 1 94.44 154 ALA B C 1
ATOM 4767 O O . ALA B 1 154 ? -14.32 20.25 3.115 1 94.44 154 ALA B O 1
ATOM 4768 N N . TYR B 1 155 ? -16 18.812 3.152 1 94.06 155 TYR B N 1
ATOM 4769 C CA . TYR B 1 155 ? -17.031 19.781 2.826 1 94.06 155 TYR B CA 1
ATOM 4770 C C . TYR B 1 155 ? -17.125 20.859 3.908 1 94.06 155 TYR B C 1
ATOM 4772 O O . TYR B 1 155 ? -17.109 22.047 3.611 1 94.06 155 TYR B O 1
ATOM 4780 N N . PHE B 1 156 ? -17.203 20.438 5.152 1 92.75 156 PHE B N 1
ATOM 4781 C CA . PHE B 1 156 ? -17.328 21.375 6.262 1 92.75 156 PHE B CA 1
ATOM 4782 C C . PHE B 1 156 ? -16.047 22.188 6.422 1 92.75 156 PHE B C 1
ATOM 4784 O O . PHE B 1 156 ? -16.094 23.344 6.859 1 92.75 156 PHE B O 1
ATOM 4791 N N . GLN B 1 157 ? -14.914 21.562 6.008 1 94.12 157 GLN B N 1
ATOM 4792 C CA . GLN B 1 157 ? -13.672 22.328 6.043 1 94.12 157 GLN B CA 1
ATOM 4793 C C . GLN B 1 157 ? -13.703 23.469 5.043 1 94.12 157 GLN B C 1
ATOM 4795 O O . GLN B 1 157 ? -13.195 24.562 5.324 1 94.12 157 GLN B O 1
ATOM 4800 N N . VAL B 1 158 ? -14.312 23.219 3.92 1 93.75 158 VAL B N 1
ATOM 4801 C CA . VAL B 1 158 ? -14.438 24.281 2.924 1 93.75 158 VAL B CA 1
ATOM 4802 C C . VAL B 1 158 ? -15.344 25.391 3.459 1 93.75 158 VAL B C 1
ATOM 4804 O O . VAL B 1 158 ? -15.008 26.562 3.369 1 93.75 158 VAL B O 1
ATOM 4807 N N . VAL B 1 159 ? -16.453 25 4.062 1 93.5 159 VAL B N 1
ATOM 4808 C CA . VAL B 1 159 ? -17.406 25.984 4.59 1 93.5 159 VAL B CA 1
ATOM 4809 C C . VAL B 1 159 ? -16.75 26.781 5.715 1 93.5 159 VAL B C 1
ATOM 4811 O O . VAL B 1 159 ? -16.844 28 5.758 1 93.5 159 VAL B O 1
ATOM 4814 N N . PHE B 1 160 ? -16.047 26.078 6.594 1 93.38 160 PHE B N 1
ATOM 4815 C CA . PHE B 1 160 ? -15.328 26.703 7.695 1 93.38 160 PHE B CA 1
ATOM 4816 C C . PHE B 1 160 ? -14.297 27.703 7.172 1 93.38 160 PHE B C 1
ATOM 4818 O O . PHE B 1 160 ? -14.266 28.859 7.609 1 93.38 160 PHE B O 1
ATOM 4825 N N . ASN B 1 161 ? -13.5 27.266 6.242 1 94.56 161 ASN B N 1
ATOM 4826 C CA . ASN B 1 161 ? -12.422 28.109 5.742 1 94.56 161 ASN B CA 1
ATOM 4827 C C . ASN B 1 161 ? -12.961 29.281 4.938 1 94.56 161 ASN B C 1
ATOM 4829 O O . ASN B 1 161 ? -12.336 30.344 4.898 1 94.56 161 ASN B O 1
ATOM 4833 N N . THR B 1 162 ? -14.117 29.125 4.348 1 94.19 162 THR B N 1
ATOM 4834 C CA . THR B 1 162 ? -14.766 30.234 3.67 1 94.19 162 THR B CA 1
ATOM 4835 C C . THR B 1 162 ? -15.156 31.312 4.672 1 94.19 162 THR B C 1
ATOM 4837 O O . THR B 1 162 ? -14.891 32.5 4.449 1 94.19 162 THR B O 1
ATOM 4840 N N . ASP B 1 163 ? -15.75 30.891 5.781 1 93.69 163 ASP B N 1
ATOM 4841 C CA . ASP B 1 163 ? -16.141 31.828 6.82 1 93.69 163 ASP B CA 1
ATOM 4842 C C . ASP B 1 163 ? -14.922 32.438 7.496 1 93.69 163 ASP B C 1
ATOM 4844 O O . ASP B 1 163 ? -14.938 33.625 7.875 1 93.69 163 ASP B O 1
ATOM 4848 N N . LEU B 1 164 ? -13.93 31.625 7.621 1 94.25 164 LEU B N 1
ATOM 4849 C CA . LEU B 1 164 ? -12.695 32.125 8.227 1 94.25 164 LEU B CA 1
ATOM 4850 C C . LEU B 1 164 ? -12.055 33.188 7.363 1 94.25 164 LEU B C 1
ATOM 4852 O O . LEU B 1 164 ? -11.586 34.219 7.879 1 94.25 164 LEU B O 1
ATOM 4856 N N . LEU B 1 165 ? -12.008 33 6.086 1 95.06 165 LEU B N 1
ATOM 4857 C CA . LEU B 1 165 ? -11.461 34 5.176 1 95.06 165 LEU B CA 1
ATOM 4858 C C . LEU B 1 165 ? -12.266 35.281 5.234 1 95.06 165 LEU B C 1
ATOM 4860 O O . LEU B 1 165 ? -11.695 36.375 5.281 1 95.06 165 LEU B O 1
ATOM 4864 N N . LYS B 1 166 ? -13.57 35.156 5.281 1 94.62 166 LYS B N 1
ATOM 4865 C CA . LYS B 1 166 ? -14.438 36.344 5.383 1 94.62 166 LYS B CA 1
ATOM 4866 C C . LYS B 1 166 ? -14.148 37.125 6.652 1 94.62 166 LYS B C 1
ATOM 4868 O O . LYS B 1 166 ? -13.984 38.344 6.605 1 94.62 166 LYS B O 1
ATOM 4873 N N . ALA B 1 167 ? -14.062 36.375 7.73 1 92.88 167 ALA B N 1
ATOM 4874 C CA . ALA B 1 167 ? -13.773 37.031 9.008 1 92.88 167 ALA B CA 1
ATOM 4875 C C . ALA B 1 167 ? -12.398 37.688 8.992 1 92.88 167 ALA B C 1
ATOM 4877 O O . ALA B 1 167 ? -12.242 38.812 9.484 1 92.88 167 ALA B O 1
ATOM 4878 N N . SER B 1 168 ? -11.43 37.031 8.438 1 94.56 168 SER B N 1
ATOM 4879 C CA . SER B 1 168 ? -10.07 37.562 8.383 1 94.56 168 SER B CA 1
ATOM 4880 C C . SER B 1 168 ? -10.008 38.812 7.527 1 94.56 168 SER B C 1
ATOM 4882 O O . SER B 1 168 ? -9.289 39.75 7.859 1 94.56 168 SER B O 1
ATOM 4884 N N . LYS B 1 169 ? -10.703 38.875 6.461 1 94.94 169 LYS B N 1
ATOM 4885 C CA . LYS B 1 169 ? -10.75 40.062 5.602 1 94.94 169 LYS B CA 1
ATOM 4886 C C . LYS B 1 169 ? -11.383 41.25 6.324 1 94.94 169 LYS B C 1
ATOM 4888 O O . LYS B 1 169 ? -10.922 42.375 6.199 1 94.94 169 LYS B O 1
ATOM 4893 N N . GLU B 1 170 ? -12.461 40.938 7.09 1 92.5 170 GLU B N 1
ATOM 4894 C CA . GLU B 1 170 ? -13.102 41.969 7.883 1 92.5 170 GLU B CA 1
ATOM 4895 C C . GLU B 1 170 ? -12.156 42.531 8.938 1 92.5 170 GLU B C 1
ATOM 4897 O O . GLU B 1 170 ? -12.125 43.719 9.188 1 92.5 170 GLU B O 1
ATOM 4902 N N . GLN B 1 171 ? -11.375 41.656 9.469 1 91.25 171 GLN B N 1
ATOM 4903 C CA . GLN B 1 171 ? -10.414 42.094 10.477 1 91.25 171 GLN B CA 1
ATOM 4904 C C . GLN B 1 171 ? -9.305 42.938 9.867 1 91.25 171 GLN B C 1
ATOM 4906 O O . GLN B 1 171 ? -8.805 43.875 10.508 1 91.25 171 GLN B O 1
ATOM 4911 N N . LEU B 1 172 ? -8.938 42.594 8.695 1 93.12 172 LEU B N 1
ATOM 4912 C CA . LEU B 1 172 ? -7.914 43.375 8.008 1 93.12 172 LEU B CA 1
ATOM 4913 C C . LEU B 1 172 ? -8.414 44.812 7.723 1 93.12 172 LEU B C 1
ATOM 4915 O O . LEU B 1 172 ? -7.68 45.781 7.898 1 93.12 172 LEU B O 1
ATOM 4919 N N . VAL B 1 173 ? -9.633 44.969 7.367 1 93.25 173 VAL B N 1
ATOM 4920 C CA . VAL B 1 173 ? -10.219 46.281 7.094 1 93.25 173 VAL B CA 1
ATOM 4921 C C . VAL B 1 173 ? -10.211 47.125 8.359 1 93.25 173 VAL B C 1
ATOM 4923 O O . VAL B 1 173 ? -9.844 48.281 8.32 1 93.25 173 VAL B O 1
ATOM 4926 N N . VAL B 1 174 ? -10.523 46.469 9.453 1 87.12 174 VAL B N 1
ATOM 4927 C CA . VAL B 1 174 ? -10.539 47.156 10.734 1 87.12 174 VAL B CA 1
ATOM 4928 C C . VAL B 1 174 ? -9.125 47.594 11.102 1 87.12 174 VAL B C 1
ATOM 4930 O O . VAL B 1 174 ? -8.914 48.719 11.586 1 87.12 174 VAL B O 1
ATOM 4933 N N . ALA B 1 175 ? -8.164 46.719 10.891 1 88.94 175 ALA B N 1
ATOM 4934 C CA . ALA B 1 175 ? -6.77 47.062 11.195 1 88.94 175 ALA B CA 1
ATOM 4935 C C . ALA B 1 175 ? -6.266 48.188 10.328 1 88.94 175 ALA B C 1
ATOM 4937 O O . ALA B 1 175 ? -5.531 49.062 10.805 1 88.94 175 ALA B O 1
ATOM 4938 N N . GLN B 1 176 ? -6.648 48.25 9.125 1 92.06 176 GLN B N 1
ATOM 4939 C CA . GLN B 1 176 ? -6.258 49.312 8.203 1 92.06 176 GLN B CA 1
ATOM 4940 C C . GLN B 1 176 ? -6.867 50.656 8.625 1 92.06 176 GLN B C 1
ATOM 4942 O O . GLN B 1 176 ? -6.195 51.688 8.594 1 92.06 176 GLN B O 1
ATOM 4947 N N . GLU B 1 177 ? -8.102 50.625 9.055 1 89.31 177 GLU B N 1
ATOM 4948 C CA . GLU B 1 177 ? -8.773 51.812 9.523 1 89.31 177 GLU B CA 1
ATOM 4949 C C . GLU B 1 177 ? -8.133 52.344 10.805 1 89.31 177 GLU B C 1
ATOM 4951 O O . GLU B 1 177 ? -7.992 53.562 10.984 1 89.31 177 GLU B O 1
ATOM 4956 N N . THR B 1 178 ? -7.785 51.406 11.562 1 85.88 178 THR B N 1
ATOM 4957 C CA . THR B 1 178 ? -7.137 51.812 12.812 1 85.88 178 THR B CA 1
ATOM 4958 C C . THR B 1 178 ? -5.789 52.469 12.539 1 85.88 178 THR B C 1
ATOM 4960 O O . THR B 1 178 ? -5.453 53.469 13.164 1 85.88 178 THR B O 1
ATOM 4963 N N . GLN B 1 179 ? -5.043 51.875 11.68 1 88.25 179 GLN B N 1
ATOM 4964 C CA . GLN B 1 179 ? -3.75 52.469 11.336 1 88.25 179 GLN B CA 1
ATOM 4965 C C . GLN B 1 179 ? -3.914 53.875 10.758 1 88.25 179 GLN B C 1
ATOM 4967 O O . GLN B 1 179 ? -3.146 54.781 11.094 1 88.25 179 GLN B O 1
ATOM 4972 N N . ARG B 1 180 ? -4.898 54.062 9.984 1 90.06 180 ARG B N 1
ATOM 4973 C CA . ARG B 1 180 ? -5.164 55.375 9.398 1 90.06 180 ARG B CA 1
ATOM 4974 C C . ARG B 1 180 ? -5.543 56.406 10.469 1 90.06 180 ARG B C 1
ATOM 4976 O O . ARG B 1 180 ? -5.082 57.531 10.438 1 90.06 180 ARG B O 1
ATOM 4983 N N . ARG B 1 181 ? -6.273 55.969 11.398 1 84.25 181 ARG B N 1
ATOM 4984 C CA . ARG B 1 181 ? -6.703 56.844 12.484 1 84.25 181 ARG B CA 1
ATOM 4985 C C . ARG B 1 181 ? -5.523 57.219 13.367 1 84.25 181 ARG B C 1
ATOM 4987 O O . ARG B 1 181 ? -5.398 58.375 13.766 1 84.25 181 ARG B O 1
ATOM 4994 N N . GLU B 1 182 ? -4.727 56.188 13.664 1 85 182 GLU B N 1
ATOM 4995 C CA . GLU B 1 182 ? -3.559 56.438 14.492 1 85 182 GLU B CA 1
ATOM 4996 C C . GLU B 1 182 ? -2.598 57.406 13.797 1 85 182 GLU B C 1
ATOM 4998 O O . GLU B 1 182 ? -1.979 58.25 14.445 1 85 182 GLU B O 1
ATOM 5003 N N . GLN B 1 183 ? -2.473 57.312 12.547 1 87.38 183 GLN B N 1
ATOM 5004 C CA . GLN B 1 183 ? -1.62 58.219 11.773 1 87.38 183 GLN B CA 1
ATOM 5005 C C . GLN B 1 183 ? -2.154 59.656 11.797 1 87.38 183 GLN B C 1
ATOM 5007 O O . GLN B 1 183 ? -1.386 60.594 11.953 1 87.38 183 GLN B O 1
ATOM 5012 N N . ALA B 1 184 ? -3.414 59.812 11.781 1 86.56 184 ALA B N 1
ATOM 5013 C CA . ALA B 1 184 ? -4.039 61.125 11.828 1 86.56 184 ALA B CA 1
ATOM 5014 C C . ALA B 1 184 ? -3.873 61.75 13.203 1 86.56 184 ALA B C 1
ATOM 5016 O O . ALA B 1 184 ? -3.621 62.969 13.312 1 86.56 184 ALA B O 1
ATOM 5017 N N . LEU B 1 185 ? -3.916 61 14.234 1 83.81 185 LEU B N 1
ATOM 5018 C CA . LEU B 1 185 ? -3.799 61.5 15.602 1 83.81 185 LEU B CA 1
ATOM 5019 C C . LEU B 1 185 ? -2.352 61.844 15.93 1 83.81 185 LEU B C 1
ATOM 5021 O O . LEU B 1 185 ? -2.096 62.75 16.734 1 83.81 185 LEU B O 1
ATOM 5025 N N . LEU B 1 186 ? -1.454 61.125 15.312 1 83.5 186 LEU B N 1
ATOM 5026 C CA . LEU B 1 186 ? -0.047 61.469 15.477 1 83.5 186 LEU B CA 1
ATOM 5027 C C . LEU B 1 186 ? 0.25 62.812 14.859 1 83.5 186 LEU B C 1
ATOM 5029 O O . LEU B 1 186 ? 0.967 63.625 15.453 1 83.5 186 LEU B O 1
ATOM 5033 N N . GLU B 1 187 ? -0.284 63.031 13.773 1 86.75 187 GLU B N 1
ATOM 5034 C CA . GLU B 1 187 ? -0.087 64.312 13.086 1 86.75 187 GLU B CA 1
ATOM 5035 C C . GLU B 1 187 ? -0.708 65.438 13.867 1 86.75 187 GLU B C 1
ATOM 5037 O O . GLU B 1 187 ? -0.217 66.562 13.812 1 86.75 187 GLU B O 1
ATOM 5042 N N . ALA B 1 188 ? -1.651 65.062 14.711 1 83.06 188 ALA B N 1
ATOM 5043 C CA . ALA B 1 188 ? -2.312 66.062 15.547 1 83.06 188 ALA B CA 1
ATOM 5044 C C . ALA B 1 188 ? -1.624 66.188 16.906 1 83.06 188 ALA B C 1
ATOM 5046 O O . ALA B 1 188 ? -2.008 67.062 17.719 1 83.06 188 ALA B O 1
ATOM 5047 N N . GLY B 1 189 ? -0.546 65.375 17.219 1 79.62 189 GLY B N 1
ATOM 5048 C CA . GLY B 1 189 ? 0.256 65.438 18.438 1 79.62 189 GLY B CA 1
ATOM 5049 C C . GLY B 1 189 ? -0.344 64.688 19.594 1 79.62 189 GLY B C 1
ATOM 5050 O O . GLY B 1 189 ? 0.1 64.812 20.734 1 79.62 189 GLY B O 1
ATOM 5051 N N . ASN B 1 190 ? -1.307 63.875 19.297 1 77.19 190 ASN B N 1
ATOM 5052 C CA . ASN B 1 190 ? -2.055 63.219 20.375 1 77.19 190 ASN B CA 1
ATOM 5053 C C . ASN B 1 190 ? -1.611 61.781 20.562 1 77.19 190 ASN B C 1
ATOM 5055 O O . ASN B 1 190 ? -2.148 61.062 21.406 1 77.19 190 ASN B O 1
ATOM 5059 N N . LYS B 1 191 ? -0.621 61.25 19.703 1 78.38 191 LYS B N 1
ATOM 5060 C CA . LYS B 1 191 ? -0.163 59.875 19.797 1 78.38 191 LYS B CA 1
ATOM 5061 C C . LYS B 1 191 ? 1.353 59.781 19.656 1 78.38 191 LYS B C 1
ATOM 5063 O O . LYS B 1 191 ? 2 60.75 19.25 1 78.38 191 LYS B O 1
ATOM 5068 N N . THR B 1 192 ? 1.825 58.719 20.078 1 77.19 192 THR B N 1
ATOM 5069 C CA . THR B 1 192 ? 3.271 58.531 20.047 1 77.19 192 THR B CA 1
ATOM 5070 C C . THR B 1 192 ? 3.676 57.656 18.875 1 77.19 192 THR B C 1
ATOM 5072 O O . THR B 1 192 ? 2.822 57 18.25 1 77.19 192 THR B O 1
ATOM 5075 N N . LEU B 1 193 ? 4.945 57.625 18.641 1 76.75 193 LEU B N 1
ATOM 5076 C CA . LEU B 1 193 ? 5.5 56.781 17.594 1 76.75 193 LEU B CA 1
ATOM 5077 C C . LEU B 1 193 ? 5.32 55.312 17.938 1 76.75 193 LEU B C 1
ATOM 5079 O O . LEU B 1 193 ? 5.207 54.469 17.047 1 76.75 193 LEU B O 1
ATOM 5083 N N . ALA B 1 194 ? 5.223 55.062 19.188 1 71.19 194 ALA B N 1
ATOM 5084 C CA . ALA B 1 194 ? 5.008 53.688 19.641 1 71.19 194 ALA B CA 1
ATOM 5085 C C . ALA B 1 194 ? 3.619 53.188 19.25 1 71.19 194 ALA B C 1
ATOM 5087 O O . ALA B 1 194 ? 3.455 52.031 18.859 1 71.19 194 ALA B O 1
ATOM 5088 N N . ASP B 1 195 ? 2.711 54.094 19.203 1 75.94 195 ASP B N 1
ATOM 5089 C CA . ASP B 1 195 ? 1.339 53.75 18.859 1 75.94 195 ASP B CA 1
ATOM 5090 C C . ASP B 1 195 ? 1.218 53.406 17.375 1 75.94 195 ASP B C 1
ATOM 5092 O O . ASP B 1 195 ? 0.536 52.438 17 1 75.94 195 ASP B O 1
ATOM 5096 N N . ILE B 1 196 ? 1.923 54.094 16.641 1 81.38 196 ILE B N 1
ATOM 5097 C CA . ILE B 1 196 ? 1.882 53.844 15.211 1 81.38 196 ILE B CA 1
ATOM 5098 C C . ILE B 1 196 ? 2.578 52.531 14.883 1 81.38 196 ILE B C 1
ATOM 5100 O O . ILE B 1 196 ? 2.123 51.781 14.016 1 81.38 196 ILE B O 1
ATOM 5104 N N . SER B 1 197 ? 3.656 52.344 15.547 1 78.12 197 SER B N 1
ATOM 5105 C CA . SER B 1 197 ? 4.387 51.125 15.336 1 78.12 197 SER B CA 1
ATOM 5106 C C . SER B 1 197 ? 3.535 49.906 15.703 1 78.12 197 SER B C 1
ATOM 5108 O O . SER B 1 197 ? 3.568 48.875 15.016 1 78.12 197 SER B O 1
ATOM 5110 N N . GLN B 1 198 ? 2.744 50 16.688 1 76.81 198 GLN B N 1
ATOM 5111 C CA . GLN B 1 198 ? 1.854 48.938 17.109 1 76.81 198 GLN B CA 1
ATOM 5112 C C . GLN B 1 198 ? 0.73 48.719 16.109 1 76.81 198 GLN B C 1
ATOM 5114 O O . GLN B 1 198 ? 0.349 47.562 15.828 1 76.81 198 GLN B O 1
ATOM 5119 N N . ALA B 1 199 ? 0.26 49.75 15.594 1 83.44 199 ALA B N 1
ATOM 5120 C CA . ALA B 1 199 ? -0.806 49.656 14.594 1 83.44 199 ALA B CA 1
ATOM 5121 C C . ALA B 1 199 ? -0.304 49 13.312 1 83.44 199 ALA B C 1
ATOM 5123 O O . ALA B 1 199 ? -1.017 48.219 12.703 1 83.44 199 ALA B O 1
ATOM 5124 N N . LYS B 1 200 ? 0.917 49.344 13 1 83.5 200 LYS B N 1
ATOM 5125 C CA . LYS B 1 200 ? 1.522 48.719 11.82 1 83.5 200 LYS B CA 1
ATOM 5126 C C . LYS B 1 200 ? 1.724 47.219 12.016 1 83.5 200 LYS B C 1
ATOM 5128 O O . LYS B 1 200 ? 1.488 46.438 11.094 1 83.5 200 LYS B O 1
ATOM 5133 N N . ALA B 1 201 ? 2.088 46.812 13.172 1 78.56 201 ALA B N 1
ATOM 5134 C CA . ALA B 1 201 ? 2.279 45.406 13.492 1 78.56 201 ALA B CA 1
ATOM 5135 C C . ALA B 1 201 ? 0.957 44.656 13.438 1 78.56 201 ALA B C 1
ATOM 5137 O O . ALA B 1 201 ? 0.907 43.531 12.953 1 78.56 201 ALA B O 1
ATOM 5138 N N . GLN B 1 202 ? -0.04 45.312 13.867 1 83 202 GLN B N 1
ATOM 5139 C CA . GLN B 1 202 ? -1.354 44.656 13.867 1 83 202 GLN B CA 1
ATOM 5140 C C . GLN B 1 202 ? -1.884 44.5 12.445 1 83 202 GLN B C 1
ATOM 5142 O O . GLN B 1 202 ? -2.514 43.469 12.141 1 83 202 GLN B O 1
ATOM 5147 N N . ARG B 1 203 ? -1.687 45.438 11.633 1 86.25 203 ARG B N 1
ATOM 5148 C CA . ARG B 1 203 ? -2.082 45.312 10.227 1 86.25 203 ARG B CA 1
ATOM 5149 C C . ARG B 1 203 ? -1.319 44.188 9.539 1 86.25 203 ARG B C 1
ATOM 5151 O O . ARG B 1 203 ? -1.902 43.406 8.781 1 86.25 203 ARG B O 1
ATOM 5158 N N . ALA B 1 204 ? -0.074 44.156 9.844 1 82.31 204 ALA B N 1
ATOM 5159 C CA . ALA B 1 204 ? 0.747 43.094 9.258 1 82.31 204 ALA B CA 1
ATOM 5160 C C . ALA B 1 204 ? 0.251 41.719 9.672 1 82.31 204 ALA B C 1
ATOM 5162 O O . ALA B 1 204 ? 0.193 40.812 8.859 1 82.31 204 ALA B O 1
ATOM 5163 N N . THR B 1 205 ? -0.069 41.531 10.898 1 82.38 205 THR B N 1
ATOM 5164 C CA . THR B 1 205 ? -0.607 40.281 11.414 1 82.38 205 THR B CA 1
ATOM 5165 C C . THR B 1 205 ? -1.933 39.938 10.734 1 82.38 205 THR B C 1
ATOM 5167 O O . THR B 1 205 ? -2.18 38.781 10.383 1 82.38 205 THR B O 1
ATOM 5170 N N . ALA B 1 206 ? -2.764 40.938 10.586 1 87.56 206 ALA B N 1
ATOM 5171 C CA . ALA B 1 206 ? -4.051 40.719 9.93 1 87.56 206 ALA B CA 1
ATOM 5172 C C . ALA B 1 206 ? -3.865 40.312 8.477 1 87.56 206 ALA B C 1
ATOM 5174 O O . ALA B 1 206 ? -4.602 39.469 7.965 1 87.56 206 ALA B O 1
ATOM 5175 N N . GLU B 1 207 ? -2.883 40.938 7.871 1 87.69 207 GLU B N 1
ATOM 5176 C CA . GLU B 1 207 ? -2.58 40.594 6.492 1 87.69 207 GLU B CA 1
ATOM 5177 C C . GLU B 1 207 ? -2.109 39.125 6.395 1 87.69 207 GLU B C 1
ATOM 5179 O O . GLU B 1 207 ? -2.502 38.406 5.477 1 87.69 207 GLU B O 1
ATOM 5184 N N . LEU B 1 208 ? -1.349 38.75 7.277 1 84.31 208 LEU B N 1
ATOM 5185 C CA . LEU B 1 208 ? -0.881 37.344 7.328 1 84.31 208 LEU B CA 1
ATOM 5186 C C . LEU B 1 208 ? -2.047 36.406 7.547 1 84.31 208 LEU B C 1
ATOM 5188 O O . LEU B 1 208 ? -2.1 35.312 6.934 1 84.31 208 LEU B O 1
ATOM 5192 N N . ASN B 1 209 ? -2.877 36.75 8.414 1 89.75 209 ASN B N 1
ATOM 5193 C CA . ASN B 1 209 ? -4.031 35.906 8.703 1 89.75 209 ASN B CA 1
ATOM 5194 C C . ASN B 1 209 ? -4.906 35.719 7.465 1 89.75 209 ASN B C 1
ATOM 5196 O O . ASN B 1 209 ? -5.434 34.625 7.238 1 89.75 209 ASN B O 1
ATOM 5200 N N . VAL B 1 210 ? -5.098 36.781 6.723 1 92.06 210 VAL B N 1
ATOM 5201 C CA . VAL B 1 210 ? -5.863 36.656 5.484 1 92.06 210 VAL B CA 1
ATOM 5202 C C . VAL B 1 210 ? -5.16 35.719 4.52 1 92.06 210 VAL B C 1
ATOM 5204 O O . VAL B 1 210 ? -5.797 34.844 3.918 1 92.06 210 VAL B O 1
ATOM 5207 N N . THR B 1 211 ? -3.885 35.844 4.379 1 87.31 211 THR B N 1
ATOM 5208 C CA . THR B 1 211 ? -3.113 34.969 3.498 1 87.31 211 THR B CA 1
ATOM 5209 C C . THR B 1 211 ? -3.23 33.531 3.938 1 87.31 211 THR B C 1
ATOM 5211 O O . THR B 1 211 ? -3.441 32.625 3.109 1 87.31 211 THR B O 1
ATOM 5214 N N . ASN B 1 212 ? -3.094 33.219 5.242 1 89.38 212 ASN B N 1
ATOM 5215 C CA . ASN B 1 212 ? -3.232 31.875 5.781 1 89.38 212 ASN B CA 1
ATOM 5216 C C . ASN B 1 212 ? -4.625 31.297 5.52 1 89.38 212 ASN B C 1
ATOM 5218 O O . ASN B 1 212 ? -4.762 30.141 5.141 1 89.38 212 ASN B O 1
ATOM 5222 N N . ALA B 1 213 ? -5.578 32.156 5.773 1 93.06 213 ALA B N 1
ATOM 5223 C CA . ALA B 1 213 ? -6.953 31.703 5.555 1 93.06 213 ALA B CA 1
ATOM 5224 C C . ALA B 1 213 ? -7.199 31.375 4.082 1 93.06 213 ALA B C 1
ATOM 5226 O O . ALA B 1 213 ? -7.875 30.406 3.762 1 93.06 213 ALA B O 1
ATOM 5227 N N . GLN B 1 214 ? -6.676 32.25 3.23 1 90.5 214 GLN B N 1
ATOM 5228 C CA . GLN B 1 214 ? -6.801 32 1.797 1 90.5 214 GLN B CA 1
ATOM 5229 C C . GLN B 1 214 ? -6.137 30.688 1.401 1 90.5 214 GLN B C 1
ATOM 5231 O O . GLN B 1 214 ? -6.688 29.922 0.604 1 90.5 214 GLN B O 1
ATOM 5236 N N . ASN B 1 215 ? -5.035 30.453 1.878 1 87.06 215 ASN B N 1
ATOM 5237 C CA . ASN B 1 215 ? -4.32 29.219 1.613 1 87.06 215 ASN B CA 1
ATOM 5238 C C . ASN B 1 215 ? -5.102 28 2.115 1 87.06 215 ASN B C 1
ATOM 5240 O O . ASN B 1 215 ? -5.188 26.984 1.425 1 87.06 215 ASN B O 1
ATOM 5244 N N . GLN B 1 216 ? -5.582 28.078 3.279 1 90.88 216 GLN B N 1
ATOM 5245 C CA . GLN B 1 216 ? -6.352 26.984 3.857 1 90.88 216 GLN B CA 1
ATOM 5246 C C . GLN B 1 216 ? -7.594 26.672 3.021 1 90.88 216 GLN B C 1
ATOM 5248 O O . GLN B 1 216 ? -7.965 25.516 2.848 1 90.88 216 GLN B O 1
ATOM 5253 N N . LEU B 1 217 ? -8.234 27.766 2.586 1 91.56 217 LEU B N 1
ATOM 5254 C CA . LEU B 1 217 ? -9.406 27.594 1.741 1 91.56 217 LEU B CA 1
ATOM 5255 C C . LEU B 1 217 ? -9.039 26.891 0.438 1 91.56 217 LEU B C 1
ATOM 5257 O O . LEU B 1 217 ? -9.727 25.953 0.019 1 91.56 217 LEU B O 1
ATOM 5261 N N . THR B 1 218 ? -7.969 27.297 -0.172 1 87.31 218 THR B N 1
ATOM 5262 C CA . THR B 1 218 ? -7.5 26.688 -1.412 1 87.31 218 THR B CA 1
ATOM 5263 C C . THR B 1 218 ? -7.238 25.188 -1.217 1 87.31 218 THR B C 1
ATOM 5265 O O . THR B 1 218 ? -7.66 24.375 -2.031 1 87.31 218 THR B O 1
ATOM 5268 N N . ILE B 1 219 ? -6.613 24.812 -0.163 1 87.44 219 ILE B N 1
ATOM 5269 C CA . ILE B 1 219 ? -6.273 23.422 0.129 1 87.44 219 ILE B CA 1
ATOM 5270 C C . ILE B 1 219 ? -7.543 22.625 0.392 1 87.44 219 ILE B C 1
ATOM 5272 O O . ILE B 1 219 ? -7.656 21.469 -0.025 1 87.44 219 ILE B O 1
ATOM 5276 N N . SER B 1 220 ? -8.414 23.25 1.152 1 93 220 SER B N 1
ATOM 5277 C CA . SER B 1 220 ? -9.656 22.531 1.441 1 93 220 SER B CA 1
ATOM 5278 C C . SER B 1 220 ? -10.445 22.25 0.165 1 93 220 SER B C 1
ATOM 5280 O O . SER B 1 220 ? -11.023 21.188 0.011 1 93 220 SER B O 1
ATOM 5282 N N . TYR B 1 221 ? -10.477 23.234 -0.765 1 90.31 221 TYR B N 1
ATOM 5283 C CA . TYR B 1 221 ? -11.133 23.016 -2.047 1 90.31 221 TYR B CA 1
ATOM 5284 C C . TYR B 1 221 ? -10.43 21.906 -2.834 1 90.31 221 TYR B C 1
ATOM 5286 O O . TYR B 1 221 ? -11.086 21.078 -3.459 1 90.31 221 TYR B O 1
ATOM 5294 N N . LEU B 1 222 ? -9.203 21.891 -2.828 1 86.25 222 LEU B N 1
ATOM 5295 C CA . LEU B 1 222 ? -8.43 20.875 -3.514 1 86.25 222 LEU B CA 1
ATOM 5296 C C . LEU B 1 222 ? -8.742 19.484 -2.955 1 86.25 222 LEU B C 1
ATOM 5298 O O . LEU B 1 222 ? -8.938 18.531 -3.715 1 86.25 222 LEU B O 1
ATOM 5302 N N . THR B 1 223 ? -8.805 19.375 -1.662 1 90.62 223 THR B N 1
ATOM 5303 C CA . THR B 1 223 ? -9.07 18.109 -0.993 1 90.62 223 THR B CA 1
ATOM 5304 C C . THR B 1 223 ? -10.461 17.594 -1.366 1 90.62 223 THR B C 1
ATOM 5306 O O . THR B 1 223 ? -10.609 16.422 -1.724 1 90.62 223 THR B O 1
ATOM 5309 N N . LEU B 1 224 ? -11.414 18.5 -1.288 1 93.44 224 LEU B N 1
ATOM 5310 C CA . LEU B 1 224 ? -12.781 18.109 -1.628 1 93.44 224 LEU B CA 1
ATOM 5311 C C . LEU B 1 224 ? -12.875 17.703 -3.096 1 93.44 224 LEU B C 1
ATOM 5313 O O . LEU B 1 224 ? -13.484 16.688 -3.422 1 93.44 224 LEU B O 1
ATOM 5317 N N . SER B 1 225 ? -12.234 18.438 -3.924 1 91.25 225 SER B N 1
ATOM 5318 C CA . SER B 1 225 ? -12.25 18.156 -5.355 1 91.25 225 SER B CA 1
ATOM 5319 C C . SER B 1 225 ? -11.609 16.797 -5.656 1 91.25 225 SER B C 1
ATOM 5321 O O . SER B 1 225 ? -12.078 16.062 -6.523 1 91.25 225 SER B O 1
ATOM 5323 N N . GLN B 1 226 ? -10.625 16.5 -4.961 1 89.5 226 GLN B N 1
ATOM 5324 C CA . GLN B 1 226 ? -9.945 15.219 -5.152 1 89.5 226 GLN B CA 1
ATOM 5325 C C . GLN B 1 226 ? -10.836 14.047 -4.766 1 89.5 226 GLN B C 1
ATOM 5327 O O . GLN B 1 226 ? -10.867 13.023 -5.453 1 89.5 226 GLN B O 1
ATOM 5332 N N . LEU B 1 227 ? -11.492 14.211 -3.703 1 93.12 227 LEU B N 1
ATOM 5333 C CA . LEU B 1 227 ? -12.398 13.156 -3.268 1 93.12 227 LEU B CA 1
ATOM 5334 C C . LEU B 1 227 ? -13.492 12.914 -4.305 1 93.12 227 LEU B C 1
ATOM 5336 O O . LEU B 1 227 ? -13.922 11.773 -4.508 1 93.12 227 LEU B O 1
ATOM 5340 N N . MET B 1 228 ? -13.875 13.992 -4.984 1 93 228 MET B N 1
ATOM 5341 C CA . MET B 1 228 ? -14.914 13.914 -6 1 93 228 MET B CA 1
ATOM 5342 C C . MET B 1 228 ? -14.32 13.602 -7.371 1 93 228 MET B C 1
ATOM 5344 O O . MET B 1 228 ? -15.047 13.5 -8.359 1 93 228 MET B O 1
ATOM 5348 N N . GLU B 1 229 ? -12.984 13.523 -7.391 1 88.62 229 GLU B N 1
ATOM 5349 C CA . GLU B 1 229 ? -12.25 13.234 -8.617 1 88.62 229 GLU B CA 1
ATOM 5350 C C . GLU B 1 229 ? -12.531 14.281 -9.695 1 88.62 229 GLU B C 1
ATOM 5352 O O . GLU B 1 229 ? -12.797 13.938 -10.844 1 88.62 229 GLU B O 1
ATOM 5357 N N . MET B 1 230 ? -12.562 15.406 -9.188 1 82.81 230 MET B N 1
ATOM 5358 C CA . MET B 1 230 ? -12.695 16.516 -10.117 1 82.81 230 MET B CA 1
ATOM 5359 C C . MET B 1 230 ? -11.328 17.047 -10.523 1 82.81 230 MET B C 1
ATOM 5361 O O . MET B 1 230 ? -10.359 16.953 -9.766 1 82.81 230 MET B O 1
ATOM 5365 N N . ARG B 1 231 ? -11.195 17.578 -11.719 1 67.38 231 ARG B N 1
ATOM 5366 C CA . ARG B 1 231 ? -9.93 18.141 -12.172 1 67.38 231 ARG B CA 1
ATOM 5367 C C . ARG B 1 231 ? -9.578 19.406 -11.391 1 67.38 231 ARG B C 1
ATOM 5369 O O . ARG B 1 231 ? -10.461 20.188 -11.047 1 67.38 231 ARG B O 1
ATOM 5376 N N . PRO B 1 232 ? -8.367 19.5 -10.93 1 60.66 232 PRO B N 1
ATOM 5377 C CA . PRO B 1 232 ? -7.945 20.641 -10.109 1 60.66 232 PRO B CA 1
ATOM 5378 C C . PRO B 1 232 ? -8.336 21.984 -10.719 1 60.66 232 PRO B C 1
ATOM 5380 O O . PRO B 1 232 ? -8.57 22.953 -9.992 1 60.66 232 PRO B O 1
ATOM 5383 N N . ASP B 1 233 ? -8.32 22.047 -12.125 1 57.22 233 ASP B N 1
ATOM 5384 C CA . ASP B 1 233 ? -8.602 23.328 -12.773 1 57.22 233 ASP B CA 1
ATOM 5385 C C . ASP B 1 233 ? -10.078 23.703 -12.633 1 57.22 233 ASP B C 1
ATOM 5387 O O . ASP B 1 233 ? -10.469 24.844 -12.906 1 57.22 233 ASP B O 1
ATOM 5391 N N . SER B 1 234 ? -10.828 22.797 -12.156 1 55.09 234 SER B N 1
ATOM 5392 C CA . SER B 1 234 ? -12.273 23.016 -12.164 1 55.09 234 SER B CA 1
ATOM 5393 C C . SER B 1 234 ? -12.758 23.516 -10.805 1 55.09 234 SER B C 1
ATOM 5395 O O . SER B 1 234 ? -13.938 23.375 -10.469 1 55.09 234 SER B O 1
ATOM 5397 N N . GLN B 1 235 ? -11.891 23.984 -10.148 1 60.19 235 GLN B N 1
ATOM 5398 C CA . GLN B 1 235 ? -12.336 24.516 -8.859 1 60.19 235 GLN B CA 1
ATOM 5399 C C . GLN B 1 235 ? -13.305 25.688 -9.047 1 60.19 235 GLN B C 1
ATOM 5401 O O . GLN B 1 235 ? -13.109 26.75 -8.469 1 60.19 235 GLN B O 1
ATOM 5406 N N . ASN B 1 236 ? -14.195 25.438 -9.961 1 72.56 236 ASN B N 1
ATOM 5407 C CA . ASN B 1 236 ? -15.094 26.562 -10.211 1 72.56 236 ASN B CA 1
ATOM 5408 C C . ASN B 1 236 ? -16.469 26.328 -9.594 1 72.56 236 ASN B C 1
ATOM 5410 O O . ASN B 1 236 ? -17.484 26.344 -10.305 1 72.56 236 ASN B O 1
ATOM 5414 N N . TYR B 1 237 ? -16.391 25.781 -8.328 1 83.25 237 TYR B N 1
ATOM 5415 C CA . TYR B 1 237 ? -17.688 25.656 -7.668 1 83.25 237 TYR B CA 1
ATOM 5416 C C . TYR B 1 237 ? -17.656 26.312 -6.293 1 83.25 237 TYR B C 1
ATOM 5418 O O . TYR B 1 237 ? -16.594 26.562 -5.738 1 83.25 237 TYR B O 1
ATOM 5426 N N . THR B 1 238 ? -18.938 26.641 -5.871 1 87.81 238 THR B N 1
ATOM 5427 C CA . THR B 1 238 ? -19.125 27.109 -4.508 1 87.81 238 THR B CA 1
ATOM 5428 C C . THR B 1 238 ? -19.984 26.141 -3.707 1 87.81 238 THR B C 1
ATOM 5430 O O . THR B 1 238 ? -20.797 25.406 -4.277 1 87.81 238 THR B O 1
ATOM 5433 N N . VAL B 1 239 ? -19.641 26.078 -2.424 1 90.31 239 VAL B N 1
ATOM 5434 C CA . VAL B 1 239 ? -20.359 25.125 -1.584 1 90.31 239 VAL B CA 1
ATOM 5435 C C . VAL B 1 239 ? -21.5 25.828 -0.869 1 90.31 239 VAL B C 1
ATOM 5437 O O . VAL B 1 239 ? -21.391 27.016 -0.521 1 90.31 239 VAL B O 1
ATOM 5440 N N . VAL B 1 240 ? -22.609 25.094 -0.681 1 87.62 240 VAL B N 1
ATOM 5441 C CA . VAL B 1 240 ? -23.766 25.625 0.045 1 87.62 240 VAL B CA 1
ATOM 5442 C C . VAL B 1 240 ? -23.484 25.578 1.548 1 87.62 240 VAL B C 1
ATOM 5444 O O . VAL B 1 240 ? -23.078 24.531 2.074 1 87.62 240 VAL B O 1
ATOM 5447 N N . LYS B 1 241 ? -23.672 26.641 2.246 1 88.19 241 LYS B N 1
ATOM 5448 C CA . LYS B 1 241 ? -23.469 26.719 3.689 1 88.19 241 LYS B CA 1
ATOM 5449 C C . LYS B 1 241 ? -24.688 26.219 4.453 1 88.19 241 LYS B C 1
ATOM 5451 O O . LYS B 1 241 ? -25.828 26.359 3.99 1 88.19 241 LYS B O 1
ATOM 5456 N N . PRO B 1 242 ? -24.422 25.609 5.617 1 83.06 242 PRO B N 1
ATOM 5457 C CA . PRO B 1 242 ? -25.547 25.203 6.465 1 83.06 242 PRO B CA 1
ATOM 5458 C C . PRO B 1 242 ? -26.297 26.406 7.051 1 83.06 242 PRO B C 1
ATOM 5460 O O . PRO B 1 242 ? -25.703 27.469 7.238 1 83.06 242 PRO B O 1
ATOM 5463 N N . THR B 1 243 ? -27.594 26.172 7.32 1 78.06 243 THR B N 1
ATOM 5464 C CA . THR B 1 243 ? -28.438 27.234 7.867 1 78.06 243 THR B CA 1
ATOM 5465 C C . THR B 1 243 ? -28.453 27.188 9.391 1 78.06 243 THR B C 1
ATOM 5467 O O . THR B 1 243 ? -27.938 26.234 9.992 1 78.06 243 THR B O 1
ATOM 5470 N N . ILE B 1 244 ? -29 28.188 10 1 70.75 244 ILE B N 1
ATOM 5471 C CA . ILE B 1 244 ? -29.156 28.281 11.445 1 70.75 244 ILE B CA 1
ATOM 5472 C C . ILE B 1 244 ? -29.969 27.094 11.945 1 70.75 244 ILE B C 1
ATOM 5474 O O . ILE B 1 244 ? -29.688 26.531 13.008 1 70.75 244 ILE B O 1
ATOM 5478 N N . LYS B 1 245 ? -30.922 26.766 11.219 1 71.44 245 LYS B N 1
ATOM 5479 C CA . LYS B 1 245 ? -31.781 25.641 11.578 1 71.44 245 LYS B CA 1
ATOM 5480 C C . LYS B 1 245 ? -30.969 24.344 11.641 1 71.44 245 LYS B C 1
ATOM 5482 O O . LYS B 1 245 ? -31.219 23.5 12.516 1 71.44 245 LYS B O 1
ATOM 5487 N N . ASP B 1 246 ? -30.031 24.297 10.805 1 74.38 246 ASP B N 1
ATOM 5488 C CA . ASP B 1 246 ? -29.188 23.094 10.773 1 74.38 246 ASP B CA 1
ATOM 5489 C C . ASP B 1 246 ? -28.375 22.969 12.055 1 74.38 246 ASP B C 1
ATOM 5491 O O . ASP B 1 246 ? -28.188 21.859 12.57 1 74.38 246 ASP B O 1
ATOM 5495 N N . ILE B 1 247 ? -28.016 24.016 12.539 1 77 247 ILE B N 1
ATOM 5496 C CA . ILE B 1 247 ? -27.203 24.047 13.742 1 77 247 ILE B CA 1
ATOM 5497 C C . ILE B 1 247 ? -28.047 23.656 14.953 1 77 247 ILE B C 1
ATOM 5499 O O . ILE B 1 247 ? -27.609 22.875 15.797 1 77 247 ILE B O 1
ATOM 5503 N N . ALA B 1 248 ? -29.281 24.219 14.93 1 72.5 248 ALA B N 1
ATOM 5504 C CA . ALA B 1 248 ? -30.188 23.906 16.031 1 72.5 248 ALA B CA 1
ATOM 5505 C C . ALA B 1 248 ? -30.5 22.406 16.062 1 72.5 248 ALA B C 1
ATOM 5507 O O . ALA B 1 248 ? -30.578 21.812 17.141 1 72.5 248 ALA B O 1
ATOM 5508 N N . GLN B 1 249 ? -30.641 21.844 15 1 73.81 249 GLN B N 1
ATOM 5509 C CA . GLN B 1 249 ? -30.969 20.422 14.906 1 73.81 249 GLN B CA 1
ATOM 5510 C C . GLN B 1 249 ? -29.781 19.562 15.297 1 73.81 249 GLN B C 1
ATOM 5512 O O . GLN B 1 249 ? -29.938 18.375 15.609 1 73.81 249 GLN B O 1
ATOM 5517 N N . ALA B 1 250 ? -28.641 20.125 15.25 1 76.06 250 ALA B N 1
ATOM 5518 C CA . ALA B 1 250 ? -27.422 19.391 15.57 1 76.06 250 ALA B CA 1
ATOM 5519 C C . ALA B 1 250 ? -27.234 19.25 17.078 1 76.06 250 ALA B C 1
ATOM 5521 O O . ALA B 1 250 ? -26.453 18.438 17.547 1 76.06 250 ALA B O 1
ATOM 5522 N N . GLN B 1 251 ? -28.062 20.078 17.812 1 75.31 251 GLN B N 1
ATOM 5523 C CA . GLN B 1 251 ? -27.969 20.062 19.266 1 75.31 251 GLN B CA 1
ATOM 5524 C C . GLN B 1 251 ? -28.875 19 19.859 1 75.31 251 GLN B C 1
ATOM 5526 O O . GLN B 1 251 ? -29.984 19.297 20.297 1 75.31 251 GLN B O 1
ATOM 5531 N N . LYS B 1 252 ? -28.531 17.734 19.672 1 77.56 252 LYS B N 1
ATOM 5532 C CA . LYS B 1 252 ? -29.297 16.594 20.156 1 77.56 252 LYS B CA 1
ATOM 5533 C C . LYS B 1 252 ? -28.438 15.688 21.031 1 77.56 252 LYS B C 1
ATOM 5535 O O . LYS B 1 252 ? -27.203 15.719 20.938 1 77.56 252 LYS B O 1
ATOM 5540 N N . SER B 1 253 ? -29.109 15.094 21.984 1 82 253 SER B N 1
ATOM 5541 C CA . SER B 1 253 ? -28.438 14.109 22.812 1 82 253 SER B CA 1
ATOM 5542 C C . SER B 1 253 ? -28.781 12.688 22.391 1 82 253 SER B C 1
ATOM 5544 O O . SER B 1 253 ? -29.922 12.398 22.031 1 82 253 SER B O 1
ATOM 5546 N N . TYR B 1 254 ? -27.781 11.938 22.312 1 87.38 254 TYR B N 1
ATOM 5547 C CA . TYR B 1 254 ? -27.938 10.547 21.922 1 87.38 254 TYR B CA 1
ATOM 5548 C C . TYR B 1 254 ? -27.406 9.609 22.984 1 87.38 254 TYR B C 1
ATOM 5550 O O . TYR B 1 254 ? -26.484 9.969 23.734 1 87.38 254 TYR B O 1
ATOM 5558 N N . ASP B 1 255 ? -28.062 8.422 23.062 1 90.19 255 ASP B N 1
ATOM 5559 C CA . ASP B 1 255 ? -27.578 7.367 23.953 1 90.19 255 ASP B CA 1
ATOM 5560 C C . ASP B 1 255 ? -26.641 6.418 23.203 1 90.19 255 ASP B C 1
ATOM 5562 O O . ASP B 1 255 ? -26.969 5.918 22.125 1 90.19 255 ASP B O 1
ATOM 5566 N N . VAL B 1 256 ? -25.516 6.242 23.844 1 92.25 256 VAL B N 1
ATOM 5567 C CA . VAL B 1 256 ? -24.453 5.441 23.219 1 92.25 256 VAL B CA 1
ATOM 5568 C C . VAL B 1 256 ? -25 4.055 22.875 1 92.25 256 VAL B C 1
ATOM 5570 O O . VAL B 1 256 ? -24.797 3.555 21.766 1 92.25 256 VAL B O 1
ATOM 5573 N N . ASN B 1 257 ? -25.734 3.4 23.797 1 92.69 257 ASN B N 1
ATOM 5574 C CA . ASN B 1 257 ? -26.219 2.037 23.609 1 92.69 257 ASN B CA 1
ATOM 5575 C C . ASN B 1 257 ? -27.25 1.96 22.5 1 92.69 257 ASN B C 1
ATOM 5577 O O . ASN B 1 257 ? -27.25 1.009 21.719 1 92.69 257 ASN B O 1
ATOM 5581 N N . ASP B 1 258 ? -28.078 2.895 22.453 1 90.44 258 ASP B N 1
ATOM 5582 C CA . ASP B 1 258 ? -29.094 2.924 21.406 1 90.44 258 ASP B CA 1
ATOM 5583 C C . ASP B 1 258 ? -28.469 3.074 20.016 1 90.44 258 ASP B C 1
ATOM 5585 O O . ASP B 1 258 ? -28.828 2.361 19.094 1 90.44 258 ASP B O 1
ATOM 5589 N N . VAL B 1 259 ? -27.516 3.957 19.938 1 90.56 259 VAL B N 1
ATOM 5590 C CA . VAL B 1 259 ? -26.844 4.191 18.656 1 90.56 259 VAL B CA 1
ATOM 5591 C C . VAL B 1 259 ? -26.062 2.947 18.25 1 90.56 259 VAL B C 1
ATOM 5593 O O . VAL B 1 259 ? -26.094 2.533 17.094 1 90.56 259 VAL B O 1
ATOM 5596 N N . TYR B 1 260 ? -25.406 2.359 19.188 1 92.19 260 TYR B N 1
ATOM 5597 C CA . TYR B 1 260 ? -24.609 1.163 18.938 1 92.19 260 TYR B CA 1
ATOM 5598 C C . TYR B 1 260 ? -25.484 0.011 18.469 1 92.19 260 TYR B C 1
ATOM 5600 O O . TYR B 1 260 ? -25.203 -0.616 17.438 1 92.19 260 TYR B O 1
ATOM 5608 N N . ASN B 1 261 ? -26.578 -0.276 19.156 1 91.75 261 ASN B N 1
ATOM 5609 C CA . ASN B 1 261 ? -27.469 -1.394 18.828 1 91.75 261 ASN B CA 1
ATOM 5610 C C . ASN B 1 261 ? -28.109 -1.215 17.453 1 91.75 261 ASN B C 1
ATOM 5612 O O . ASN B 1 261 ? -28.266 -2.18 16.703 1 91.75 261 ASN B O 1
ATOM 5616 N N . THR B 1 262 ? -28.422 -0.044 17.203 1 88.44 262 THR B N 1
ATOM 5617 C CA . THR B 1 262 ? -29.016 0.242 15.898 1 88.44 262 THR B CA 1
ATOM 5618 C C . THR B 1 262 ? -27.984 0.055 14.789 1 88.44 262 THR B C 1
ATOM 5620 O O . THR B 1 262 ? -28.297 -0.477 13.727 1 88.44 262 THR B O 1
ATOM 5623 N N . SER B 1 263 ? -26.672 0.429 15.055 1 90.62 263 SER B N 1
ATOM 5624 C CA . SER B 1 263 ? -25.594 0.385 14.055 1 90.62 263 SER B CA 1
ATOM 5625 C C . SER B 1 263 ? -25.156 -1.049 13.789 1 90.62 263 SER B C 1
ATOM 5627 O O . SER B 1 263 ? -24.719 -1.372 12.688 1 90.62 263 SER B O 1
ATOM 5629 N N . LEU B 1 264 ? -25.328 -1.902 14.773 1 90.88 264 LEU B N 1
ATOM 5630 C CA . LEU B 1 264 ? -24.859 -3.279 14.68 1 90.88 264 LEU B CA 1
ATOM 5631 C C . LEU B 1 264 ? -25.531 -4.008 13.516 1 90.88 264 LEU B C 1
ATOM 5633 O O . LEU B 1 264 ? -24.922 -4.859 12.875 1 90.88 264 LEU B O 1
ATOM 5637 N N . SER B 1 265 ? -26.719 -3.65 13.195 1 84.69 265 SER B N 1
ATOM 5638 C CA . SER B 1 265 ? -27.531 -4.402 12.234 1 84.69 265 SER B CA 1
ATOM 5639 C C . SER B 1 265 ? -27.219 -3.971 10.805 1 84.69 265 SER B C 1
ATOM 5641 O O . SER B 1 265 ? -27.453 -4.727 9.859 1 84.69 265 SER B O 1
ATOM 5643 N N . PHE B 1 266 ? -26.641 -2.838 10.695 1 85.31 266 PHE B N 1
ATOM 5644 C CA . PHE B 1 266 ? -26.578 -2.389 9.305 1 85.31 266 PHE B CA 1
ATOM 5645 C C . PHE B 1 266 ? -25.156 -1.955 8.938 1 85.31 266 PHE B C 1
ATOM 5647 O O . PHE B 1 266 ? -24.844 -1.762 7.766 1 85.31 266 PHE B O 1
ATOM 5654 N N . PHE B 1 267 ? -24.25 -1.908 9.891 1 90.06 267 PHE B N 1
ATOM 5655 C CA . PHE B 1 267 ? -22.922 -1.377 9.57 1 90.06 267 PHE B CA 1
ATOM 5656 C C . PHE B 1 267 ? -22.094 -2.402 8.812 1 90.06 267 PHE B C 1
ATOM 5658 O O . PHE B 1 267 ? -21.891 -3.521 9.281 1 90.06 267 PHE B O 1
ATOM 5665 N N . PRO B 1 268 ? -21.594 -1.997 7.699 1 93.19 268 PRO B N 1
ATOM 5666 C CA . PRO B 1 268 ? -20.922 -2.947 6.805 1 93.19 268 PRO B CA 1
ATOM 5667 C C . PRO B 1 268 ? -19.672 -3.562 7.422 1 93.19 268 PRO B C 1
ATOM 5669 O O . PRO B 1 268 ? -19.312 -4.699 7.098 1 93.19 268 PRO B O 1
ATOM 5672 N N . ASP B 1 269 ? -19.016 -2.896 8.375 1 93.5 269 ASP B N 1
ATOM 5673 C CA . ASP B 1 269 ? -17.828 -3.424 9.031 1 93.5 269 ASP B CA 1
ATOM 5674 C C . ASP B 1 269 ? -18.141 -4.699 9.805 1 93.5 269 ASP B C 1
ATOM 5676 O O . ASP B 1 269 ? -17.344 -5.648 9.805 1 93.5 269 ASP B O 1
ATOM 5680 N N . ILE B 1 270 ? -19.266 -4.688 10.43 1 95.31 270 ILE B N 1
ATOM 5681 C CA . ILE B 1 270 ? -19.672 -5.828 11.25 1 95.31 270 ILE B CA 1
ATOM 5682 C C . ILE B 1 270 ? -20.094 -6.988 10.352 1 95.31 270 ILE B C 1
ATOM 5684 O O . ILE B 1 270 ? -19.688 -8.133 10.57 1 95.31 270 ILE B O 1
ATOM 5688 N N . LYS B 1 271 ? -20.859 -6.668 9.344 1 95.56 271 LYS B N 1
ATOM 5689 C CA . LYS B 1 271 ? -21.266 -7.691 8.383 1 95.56 271 LYS B CA 1
ATOM 5690 C C . LYS B 1 271 ? -20.062 -8.32 7.703 1 95.56 271 LYS B C 1
ATOM 5692 O O . LYS B 1 271 ? -20 -9.539 7.523 1 95.56 271 LYS B O 1
ATOM 5697 N N . LEU B 1 272 ? -19.078 -7.492 7.32 1 97.19 272 LEU B N 1
ATOM 5698 C CA . LEU B 1 272 ? -17.844 -7.973 6.703 1 97.19 272 LEU B CA 1
ATOM 5699 C C . LEU B 1 272 ? -17.125 -8.961 7.617 1 97.19 272 LEU B C 1
ATOM 5701 O O . LEU B 1 272 ? -16.734 -10.039 7.18 1 97.19 272 LEU B O 1
ATOM 5705 N N . ALA B 1 273 ? -16.969 -8.625 8.891 1 97.56 273 ALA B N 1
ATOM 5706 C CA . ALA B 1 273 ? -16.281 -9.484 9.852 1 97.56 273 ALA B CA 1
ATOM 5707 C C . ALA B 1 273 ? -17.047 -10.789 10.047 1 97.56 273 ALA B C 1
ATOM 5709 O O . ALA B 1 273 ? -16.422 -11.859 10.141 1 97.56 273 ALA B O 1
ATOM 5710 N N . GLN B 1 274 ? -18.375 -10.703 10.125 1 97.44 274 GLN B N 1
ATOM 5711 C CA . GLN B 1 274 ? -19.203 -11.891 10.273 1 97.44 274 GLN B CA 1
ATOM 5712 C C . GLN B 1 274 ? -19.047 -12.82 9.078 1 97.44 274 GLN B C 1
ATOM 5714 O O . GLN B 1 274 ? -18.891 -14.031 9.25 1 97.44 274 GLN B O 1
ATOM 5719 N N . LEU B 1 275 ? -19.094 -12.234 7.891 1 98.12 275 LEU B N 1
ATOM 5720 C CA . LEU B 1 275 ? -18.953 -13.031 6.672 1 98.12 275 LEU B CA 1
ATOM 5721 C C . LEU B 1 275 ? -17.578 -13.68 6.582 1 98.12 275 LEU B C 1
ATOM 5723 O O . LEU B 1 275 ? -17.453 -14.828 6.16 1 98.12 275 LEU B O 1
ATOM 5727 N N . ASN B 1 276 ? -16.531 -12.992 7.004 1 98.25 276 ASN B N 1
ATOM 5728 C CA . ASN B 1 276 ? -15.18 -13.555 7.016 1 98.25 276 ASN B CA 1
ATOM 5729 C C . ASN B 1 276 ? -15.078 -14.727 7.988 1 98.25 276 ASN B C 1
ATOM 5731 O O . ASN B 1 276 ? -14.414 -15.727 7.695 1 98.25 276 ASN B O 1
ATOM 5735 N N . ARG B 1 277 ? -15.773 -14.586 9.141 1 98.5 277 ARG B N 1
ATOM 5736 C CA . ARG B 1 277 ? -15.805 -15.695 10.086 1 98.5 277 ARG B CA 1
ATOM 5737 C C . ARG B 1 277 ? -16.5 -16.906 9.492 1 98.5 277 ARG B C 1
ATOM 5739 O O . ARG B 1 277 ? -16 -18.031 9.594 1 98.5 277 ARG B O 1
ATOM 5746 N N . GLU B 1 278 ? -17.609 -16.719 8.836 1 98.62 278 GLU B N 1
ATOM 5747 C CA . GLU B 1 278 ? -18.344 -17.812 8.211 1 98.62 278 GLU B CA 1
ATOM 5748 C C . GLU B 1 278 ? -17.531 -18.469 7.094 1 98.62 278 GLU B C 1
ATOM 5750 O O . GLU B 1 278 ? -17.531 -19.688 6.945 1 98.62 278 GLU B O 1
ATOM 5755 N N . ALA B 1 279 ? -16.828 -17.578 6.316 1 98.75 279 ALA B N 1
ATOM 5756 C CA . ALA B 1 279 ? -15.969 -18.109 5.254 1 98.75 279 ALA B CA 1
ATOM 5757 C C . ALA B 1 279 ? -14.844 -18.953 5.824 1 98.75 279 ALA B C 1
ATOM 5759 O O . ALA B 1 279 ? -14.5 -20 5.266 1 98.75 279 ALA B O 1
ATOM 5760 N N . ALA B 1 280 ? -14.266 -18.5 6.91 1 98.69 280 ALA B N 1
ATOM 5761 C CA . ALA B 1 280 ? -13.219 -19.281 7.57 1 98.69 280 ALA B CA 1
ATOM 5762 C C . ALA B 1 280 ? -13.758 -20.609 8.07 1 98.69 280 ALA B C 1
ATOM 5764 O O . ALA B 1 280 ? -13.039 -21.625 8.062 1 98.69 280 ALA B O 1
ATOM 5765 N N . GLY B 1 281 ? -15.016 -20.625 8.547 1 98.56 281 GLY B N 1
ATOM 5766 C CA . GLY B 1 281 ? -15.656 -21.875 8.906 1 98.56 281 GLY B CA 1
ATOM 5767 C C . GLY B 1 281 ? -15.766 -22.844 7.746 1 98.56 281 GLY B C 1
ATOM 5768 O O . GLY B 1 281 ? -15.508 -24.047 7.902 1 98.56 281 GLY B O 1
ATOM 5769 N N . LYS B 1 282 ? -16.078 -22.328 6.617 1 98.62 282 LYS B N 1
ATOM 5770 C CA . LYS B 1 282 ? -16.156 -23.156 5.422 1 98.62 282 LYS B CA 1
ATOM 5771 C C . LYS B 1 282 ? -14.766 -23.641 5.008 1 98.62 282 LYS B C 1
ATOM 5773 O O . LYS B 1 282 ? -14.617 -24.75 4.484 1 98.62 282 LYS B O 1
ATOM 5778 N N . ALA B 1 283 ? -13.727 -22.859 5.258 1 98.62 283 ALA B N 1
ATOM 5779 C CA . ALA B 1 283 ? -12.359 -23.266 4.969 1 98.62 283 ALA B CA 1
ATOM 5780 C C . ALA B 1 283 ? -11.969 -24.484 5.785 1 98.62 283 ALA B C 1
ATOM 5782 O O . ALA B 1 283 ? -11.211 -25.344 5.309 1 98.62 283 ALA B O 1
ATOM 5783 N N . VAL B 1 284 ? -12.453 -24.562 7.039 1 98.69 284 VAL B N 1
ATOM 5784 C CA . VAL B 1 284 ? -12.227 -25.75 7.855 1 98.69 284 VAL B CA 1
ATOM 5785 C C . VAL B 1 284 ? -12.867 -26.969 7.191 1 98.69 284 VAL B C 1
ATOM 5787 O O . VAL B 1 284 ? -12.258 -28.031 7.113 1 98.69 284 VAL B O 1
ATOM 5790 N N . ALA B 1 285 ? -14.047 -26.766 6.66 1 98.44 285 ALA B N 1
ATOM 5791 C CA . ALA B 1 285 ? -14.758 -27.844 5.98 1 98.44 285 ALA B CA 1
ATOM 5792 C C . ALA B 1 285 ? -14.016 -28.281 4.723 1 98.44 285 ALA B C 1
ATOM 5794 O O . ALA B 1 285 ? -13.953 -29.469 4.406 1 98.44 285 ALA B O 1
ATOM 5795 N N . VAL B 1 286 ? -13.461 -27.297 4.039 1 98.38 286 VAL B N 1
ATOM 5796 C CA . VAL B 1 286 ? -12.672 -27.594 2.85 1 98.38 286 VAL B CA 1
ATOM 5797 C C . VAL B 1 286 ? -11.453 -28.422 3.242 1 98.38 286 VAL B C 1
ATOM 5799 O O . VAL B 1 286 ? -11.156 -29.453 2.617 1 98.38 286 VAL B O 1
ATOM 5802 N N . ALA B 1 287 ? -10.742 -28.031 4.273 1 97.94 287 ALA B N 1
ATOM 5803 C CA . ALA B 1 287 ? -9.539 -28.719 4.727 1 97.94 287 ALA B CA 1
ATOM 5804 C C . ALA B 1 287 ? -9.859 -30.141 5.176 1 97.94 287 ALA B C 1
ATOM 5806 O O . ALA B 1 287 ? -9.086 -31.062 4.941 1 97.94 287 ALA B O 1
ATOM 5807 N N . LYS B 1 288 ? -11.016 -30.391 5.828 1 97.44 288 LYS B N 1
ATOM 5808 C CA . LYS B 1 288 ? -11.422 -31.703 6.316 1 97.44 288 LYS B CA 1
ATOM 5809 C C . LYS B 1 288 ? -11.656 -32.688 5.164 1 97.44 288 LYS B C 1
ATOM 5811 O O . LYS B 1 288 ? -11.625 -33.906 5.355 1 97.44 288 LYS B O 1
ATOM 5816 N N . GLY B 1 289 ? -11.859 -32 4.047 1 96.56 289 GLY B N 1
ATOM 5817 C CA . GLY B 1 289 ? -12.016 -32.875 2.879 1 96.56 289 GLY B CA 1
ATOM 5818 C C . GLY B 1 289 ? -10.789 -33.719 2.582 1 96.56 289 GLY B C 1
ATOM 5819 O O . GLY B 1 289 ? -10.898 -34.781 1.982 1 96.56 289 GLY B O 1
ATOM 5820 N N . GLY B 1 290 ? -9.625 -33.312 3.041 1 95.62 290 GLY B N 1
ATOM 5821 C CA . GLY B 1 290 ? -8.375 -34 2.805 1 95.62 290 GLY B CA 1
ATOM 5822 C C . GLY B 1 290 ? -8.281 -35.344 3.533 1 95.62 290 GLY B C 1
ATOM 5823 O O . GLY B 1 290 ? -7.441 -36.156 3.205 1 95.62 290 GLY B O 1
ATOM 5824 N N . PHE B 1 291 ? -9.25 -35.688 4.527 1 95.44 291 PHE B N 1
ATOM 5825 C CA . PHE B 1 291 ? -9.25 -36.938 5.27 1 95.44 291 PHE B CA 1
ATOM 5826 C C . PHE B 1 291 ? -9.938 -38.031 4.473 1 95.44 291 PHE B C 1
ATOM 5828 O O . PHE B 1 291 ? -9.797 -39.219 4.789 1 95.44 291 PHE B O 1
ATOM 5835 N N . PHE B 1 292 ? -10.625 -37.625 3.416 1 96.19 292 PHE B N 1
ATOM 5836 C CA . PHE B 1 292 ? -11.453 -38.594 2.697 1 96.19 292 PHE B CA 1
ATOM 5837 C C . PHE B 1 292 ? -10.758 -39.062 1.418 1 96.19 292 PHE B C 1
ATOM 5839 O O . PHE B 1 292 ? -9.922 -38.344 0.866 1 96.19 292 PHE B O 1
ATOM 5846 N N . PRO B 1 293 ? -11.078 -40.219 0.918 1 95.88 293 PRO B N 1
ATOM 5847 C CA . PRO B 1 293 ? -10.562 -40.656 -0.384 1 95.88 293 PRO B CA 1
ATOM 5848 C C . PRO B 1 293 ? -11.094 -39.812 -1.538 1 95.88 293 PRO B C 1
ATOM 5850 O O . PRO B 1 293 ? -12.125 -39.156 -1.399 1 95.88 293 PRO B O 1
ATOM 5853 N N . ARG B 1 294 ? -10.352 -39.719 -2.59 1 96.75 294 ARG B N 1
ATOM 5854 C CA . ARG B 1 294 ? -10.773 -39.031 -3.807 1 96.75 294 ARG B CA 1
ATOM 5855 C C . ARG B 1 294 ? -11.117 -40.031 -4.91 1 96.75 294 ARG B C 1
ATOM 5857 O O . ARG B 1 294 ? -10.32 -40.938 -5.207 1 96.75 294 ARG B O 1
ATOM 5864 N N . LEU B 1 295 ? -12.359 -39.969 -5.477 1 97.5 295 LEU B N 1
ATOM 5865 C CA . LEU B 1 295 ? -12.82 -40.812 -6.578 1 97.5 295 LEU B CA 1
ATOM 5866 C C . LEU B 1 295 ? -12.906 -40 -7.875 1 97.5 295 LEU B C 1
ATOM 5868 O O . LEU B 1 295 ? -13.656 -39.031 -7.957 1 97.5 295 LEU B O 1
ATOM 5872 N N . THR B 1 296 ? -12.109 -40.375 -8.812 1 97.31 296 THR B N 1
ATOM 5873 C CA . THR B 1 296 ? -12.078 -39.688 -10.102 1 97.31 296 THR B CA 1
ATOM 5874 C C . THR B 1 296 ? -12.586 -40.625 -11.211 1 97.31 296 THR B C 1
ATOM 5876 O O . THR B 1 296 ? -12.227 -41.812 -11.258 1 97.31 296 THR B O 1
ATOM 5879 N N . LEU B 1 297 ? -13.523 -40.125 -12.016 1 97.44 297 LEU B N 1
ATOM 5880 C CA . LEU B 1 297 ? -13.984 -40.781 -13.227 1 97.44 297 LEU B CA 1
ATOM 5881 C C . LEU B 1 297 ? -13.281 -40.219 -14.461 1 97.44 297 LEU B C 1
ATOM 5883 O O . LEU B 1 297 ? -13.203 -39 -14.625 1 97.44 297 LEU B O 1
ATOM 5887 N N . GLY B 1 298 ? -12.68 -41.125 -15.188 1 96.62 298 GLY B N 1
ATOM 5888 C CA . GLY B 1 298 ? -11.984 -40.688 -16.391 1 96.62 298 GLY B CA 1
ATOM 5889 C C . GLY B 1 298 ? -12.25 -41.562 -17.594 1 96.62 298 GLY B C 1
ATOM 5890 O O . GLY B 1 298 ? -12.734 -42.688 -17.453 1 96.62 298 GLY B O 1
ATOM 5891 N N . GLY B 1 299 ? -12.086 -41 -18.766 1 96.12 299 GLY B N 1
ATOM 5892 C CA . GLY B 1 299 ? -12.156 -41.688 -20.047 1 96.12 299 GLY B CA 1
ATOM 5893 C C . GLY B 1 299 ? -11.242 -41.094 -21.094 1 96.12 299 GLY B C 1
ATOM 5894 O O . GLY B 1 299 ? -10.805 -39.969 -20.969 1 96.12 299 GLY B O 1
ATOM 5895 N N . GLY B 1 300 ? -10.891 -41.938 -22 1 96.25 300 GLY B N 1
ATOM 5896 C CA . GLY B 1 300 ? -10.023 -41.469 -23.062 1 96.25 300 GLY B CA 1
ATOM 5897 C C . GLY B 1 300 ? -10.156 -42.281 -24.344 1 96.25 300 GLY B C 1
ATOM 5898 O O . GLY B 1 300 ? -10.727 -43.375 -24.328 1 96.25 300 GLY B O 1
ATOM 5899 N N . LEU B 1 301 ? -9.883 -41.688 -25.438 1 96.75 301 LEU B N 1
ATOM 5900 C CA . LEU B 1 301 ? -9.758 -42.344 -26.719 1 96.75 301 LEU B CA 1
ATOM 5901 C C . LEU B 1 301 ? -8.438 -42 -27.391 1 96.75 301 LEU B C 1
ATOM 5903 O O . LEU B 1 301 ? -7.844 -40.938 -27.094 1 96.75 301 LEU B O 1
ATOM 5907 N N . GLY B 1 302 ? -7.988 -42.938 -28.141 1 96.19 302 GLY B N 1
ATOM 5908 C CA . GLY B 1 302 ? -6.715 -42.688 -28.812 1 96.19 302 GLY B CA 1
ATOM 5909 C C . GLY B 1 302 ? -6.438 -43.688 -29.922 1 96.19 302 GLY B C 1
ATOM 5910 O O . GLY B 1 302 ? -7.234 -44.594 -30.156 1 96.19 302 GLY B O 1
ATOM 5911 N N . SER B 1 303 ? -5.457 -43.375 -30.734 1 95.88 303 SER B N 1
ATOM 5912 C CA . SER B 1 303 ? -4.926 -44.281 -31.766 1 95.88 303 SER B CA 1
ATOM 5913 C C . SER B 1 303 ? -3.43 -44.062 -31.969 1 95.88 303 SER B C 1
ATOM 5915 O O . SER B 1 303 ? -2.84 -43.156 -31.375 1 95.88 303 SER B O 1
ATOM 5917 N N . ARG B 1 304 ? -2.76 -45 -32.562 1 94.81 304 ARG B N 1
ATOM 5918 C CA . ARG B 1 304 ? -1.318 -44.938 -32.781 1 94.81 304 ARG B CA 1
ATOM 5919 C C . ARG B 1 304 ? -0.95 -45.469 -34.156 1 94.81 304 ARG B C 1
ATOM 5921 O O . ARG B 1 304 ? -1.75 -46.125 -34.812 1 94.81 304 ARG B O 1
ATOM 5928 N N . TYR B 1 305 ? 0.215 -45.125 -34.688 1 92.31 305 TYR B N 1
ATOM 5929 C CA . TYR B 1 305 ? 0.757 -45.594 -35.969 1 92.31 305 TYR B CA 1
ATOM 5930 C C . TYR B 1 305 ? 2.273 -45.719 -35.906 1 92.31 305 TYR B C 1
ATOM 5932 O O . TYR B 1 305 ? 2.906 -45.219 -34.969 1 92.31 305 TYR B O 1
ATOM 5940 N N . SER B 1 306 ? 2.859 -46.5 -36.688 1 92.5 306 SER B N 1
ATOM 5941 C CA . SER B 1 306 ? 4.305 -46.688 -36.812 1 92.5 306 SER B CA 1
ATOM 5942 C C . SER B 1 306 ? 4.715 -46.969 -38.25 1 92.5 306 SER B C 1
ATOM 5944 O O . SER B 1 306 ? 3.992 -47.656 -38.969 1 92.5 306 SER B O 1
ATOM 5946 N N . TYR B 1 307 ? 5.805 -46.375 -38.656 1 91.12 307 TYR B N 1
ATOM 5947 C CA . TYR B 1 307 ? 6.398 -46.625 -39.969 1 91.12 307 TYR B CA 1
ATOM 5948 C C . TYR B 1 307 ? 7.863 -47.031 -39.844 1 91.12 307 TYR B C 1
ATOM 5950 O O . TYR B 1 307 ? 8.648 -46.312 -39.219 1 91.12 307 TYR B O 1
ATOM 5958 N N . SER B 1 308 ? 8.258 -48.156 -40.406 1 88.19 308 SER B N 1
ATOM 5959 C CA . SER B 1 308 ? 9.648 -48.594 -40.406 1 88.19 308 SER B CA 1
ATOM 5960 C C . SER B 1 308 ? 10.492 -47.719 -41.344 1 88.19 308 SER B C 1
ATOM 5962 O O . SER B 1 308 ? 10.039 -47.344 -42.406 1 88.19 308 SER B O 1
ATOM 5964 N N . MET B 1 309 ? 11.711 -47.281 -40.656 1 83.06 309 MET B N 1
ATOM 5965 C CA . MET B 1 309 ? 12.625 -46.5 -41.469 1 83.06 309 MET B CA 1
ATOM 5966 C C . MET B 1 309 ? 13.758 -47.375 -42.031 1 83.06 309 MET B C 1
ATOM 5968 O O . MET B 1 309 ? 14.398 -48.094 -41.281 1 83.06 309 MET B O 1
ATOM 5972 N N . GLY B 1 310 ? 13.984 -47.5 -43.281 1 72.06 310 GLY B N 1
ATOM 5973 C CA . GLY B 1 310 ? 15.07 -48.25 -43.906 1 72.06 310 GLY B CA 1
ATOM 5974 C C . GLY B 1 310 ? 14.586 -49.344 -44.844 1 72.06 310 GLY B C 1
ATOM 5975 O O . GLY B 1 310 ? 13.383 -49.5 -45.031 1 72.06 310 GLY B O 1
ATOM 5976 N N . ALA B 1 311 ? 15.695 -50.094 -45.406 1 60.06 311 ALA B N 1
ATOM 5977 C CA . ALA B 1 311 ? 15.492 -51.094 -46.438 1 60.06 311 ALA B CA 1
ATOM 5978 C C . ALA B 1 311 ? 14.797 -52.344 -45.875 1 60.06 311 ALA B C 1
ATOM 5980 O O . ALA B 1 311 ? 15.234 -52.906 -44.875 1 60.06 311 ALA B O 1
ATOM 5981 N N . LYS B 1 312 ? 13.477 -52.438 -45.875 1 61.28 312 LYS B N 1
ATOM 5982 C CA . LYS B 1 312 ? 12.758 -53.656 -45.5 1 61.28 312 LYS B CA 1
ATOM 5983 C C . LYS B 1 312 ? 13.336 -54.875 -46.188 1 61.28 312 LYS B C 1
ATOM 5985 O O . LYS B 1 312 ? 13.742 -54.812 -47.344 1 61.28 312 LYS B O 1
ATOM 5990 N N . ALA B 1 313 ? 13.797 -55.75 -45.344 1 55.53 313 ALA B N 1
ATOM 5991 C CA . ALA B 1 313 ? 14.203 -57 -45.969 1 55.53 313 ALA B CA 1
ATOM 5992 C C . ALA B 1 313 ? 13.172 -57.469 -47 1 55.53 313 ALA B C 1
ATOM 5994 O O . ALA B 1 313 ? 11.984 -57.156 -46.875 1 55.53 313 ALA B O 1
ATOM 5995 N N . PHE B 1 314 ? 13.625 -58 -48 1 53.69 314 PHE B N 1
ATOM 5996 C CA . PHE B 1 314 ? 12.82 -58.625 -49.031 1 53.69 314 PHE B CA 1
ATOM 5997 C C . PHE B 1 314 ? 11.758 -59.531 -48.438 1 53.69 314 PHE B C 1
ATOM 5999 O O . PHE B 1 314 ? 12.07 -60.438 -47.656 1 53.69 314 PHE B O 1
ATOM 6006 N N . GLY B 1 315 ? 10.43 -59.219 -48.531 1 56.78 315 GLY B N 1
ATOM 6007 C CA . GLY B 1 315 ? 9.32 -60.094 -48.188 1 56.78 315 GLY B CA 1
ATOM 6008 C C . GLY B 1 315 ? 8.461 -59.562 -47.062 1 56.78 315 GLY B C 1
ATOM 6009 O O . GLY B 1 315 ? 7.422 -60.125 -46.75 1 56.78 315 GLY B O 1
ATOM 6010 N N . LEU B 1 316 ? 8.977 -58.562 -46.281 1 60.53 316 LEU B N 1
ATOM 6011 C CA . LEU B 1 316 ? 8.109 -58.125 -45.188 1 60.53 316 LEU B CA 1
ATOM 6012 C C . LEU B 1 316 ? 7.082 -57.125 -45.719 1 60.53 316 LEU B C 1
ATOM 6014 O O . LEU B 1 316 ? 7.387 -56.281 -46.594 1 60.53 316 LEU B O 1
ATOM 6018 N N . PRO B 1 317 ? 5.84 -57.375 -45.438 1 62.5 317 PRO B N 1
ATOM 6019 C CA . PRO B 1 317 ? 4.758 -56.531 -45.969 1 62.5 317 PRO B CA 1
ATOM 6020 C C . PRO B 1 317 ? 4.984 -55.062 -45.688 1 62.5 317 PRO B C 1
ATOM 6022 O O . PRO B 1 317 ? 5.648 -54.688 -44.719 1 62.5 317 PRO B O 1
ATOM 6025 N N . ALA B 1 318 ? 4.613 -54.219 -46.75 1 72.19 318 ALA B N 1
ATOM 6026 C CA . ALA B 1 318 ? 4.633 -52.75 -46.656 1 72.19 318 ALA B CA 1
ATOM 6027 C C . ALA B 1 318 ? 3.852 -52.281 -45.438 1 72.19 318 ALA B C 1
ATOM 6029 O O . ALA B 1 318 ? 2.895 -52.906 -45 1 72.19 318 ALA B O 1
ATOM 6030 N N . ASP B 1 319 ? 4.332 -51.219 -44.75 1 79.75 319 ASP B N 1
ATOM 6031 C CA . ASP B 1 319 ? 3.586 -50.594 -43.656 1 79.75 319 ASP B CA 1
ATOM 6032 C C . ASP B 1 319 ? 2.189 -50.188 -44.094 1 79.75 319 ASP B C 1
ATOM 6034 O O . ASP B 1 319 ? 2.029 -49.594 -45.188 1 79.75 319 ASP B O 1
ATOM 6038 N N . PRO B 1 320 ? 1.22 -50.531 -43.375 1 81.69 320 PRO B N 1
ATOM 6039 C CA . PRO B 1 320 ? -0.137 -50.094 -43.719 1 81.69 320 PRO B CA 1
ATOM 6040 C C . PRO B 1 320 ? -0.286 -48.594 -43.812 1 81.69 320 PRO B C 1
ATOM 6042 O O . PRO B 1 320 ? 0.523 -47.844 -43.25 1 81.69 320 PRO B O 1
ATOM 6045 N N . HIS B 1 321 ? -1.352 -48.188 -44.625 1 90.06 321 HIS B N 1
ATOM 6046 C CA . HIS B 1 321 ? -1.641 -46.75 -44.719 1 90.06 321 HIS B CA 1
ATOM 6047 C C . HIS B 1 321 ? -2.043 -46.156 -43.375 1 90.06 321 HIS B C 1
ATOM 6049 O O . HIS B 1 321 ? -2.568 -46.844 -42.531 1 90.06 321 HIS B O 1
ATOM 6055 N N . LEU B 1 322 ? -1.841 -44.844 -43.219 1 89.44 322 LEU B N 1
ATOM 6056 C CA . LEU B 1 322 ? -2.09 -44.156 -41.969 1 89.44 322 LEU B CA 1
ATOM 6057 C C . LEU B 1 322 ? -3.533 -44.344 -41.531 1 89.44 322 LEU B C 1
ATOM 6059 O O . LEU B 1 322 ? -3.783 -44.656 -40.344 1 89.44 322 LEU B O 1
ATOM 6063 N N . ASN B 1 323 ? -4.484 -44.188 -42.469 1 91.12 323 ASN B N 1
ATOM 6064 C CA . ASN B 1 323 ? -5.898 -44.312 -42.125 1 91.12 323 ASN B CA 1
ATOM 6065 C C . ASN B 1 323 ? -6.238 -45.688 -41.594 1 91.12 323 ASN B C 1
ATOM 6067 O O . ASN B 1 323 ? -7.043 -45.812 -40.656 1 91.12 323 ASN B O 1
ATOM 6071 N N . ASP B 1 324 ? -5.66 -46.656 -42.188 1 91.06 324 ASP B N 1
ATOM 6072 C CA . ASP B 1 324 ? -5.887 -48.031 -41.719 1 91.06 324 ASP B CA 1
ATOM 6073 C C . ASP B 1 324 ? -5.293 -48.281 -40.344 1 91.06 324 ASP B C 1
ATOM 6075 O O . ASP B 1 324 ? -5.91 -48.938 -39.5 1 91.06 324 ASP B O 1
ATOM 6079 N N . GLN B 1 325 ? -4.219 -47.688 -40.094 1 91.81 325 GLN B N 1
ATOM 6080 C CA . GLN B 1 325 ? -3.588 -47.875 -38.812 1 91.81 325 GLN B CA 1
ATOM 6081 C C . GLN B 1 325 ? -4.383 -47.188 -37.688 1 91.81 325 GLN B C 1
ATOM 6083 O O . GLN B 1 325 ? -4.57 -47.75 -36.625 1 91.81 325 GLN B O 1
ATOM 6088 N N . ILE B 1 326 ? -4.871 -46 -38.031 1 92.19 326 ILE B N 1
ATOM 6089 C CA . ILE B 1 326 ? -5.637 -45.219 -37.031 1 92.19 326 ILE B CA 1
ATOM 6090 C C . ILE B 1 326 ? -6.902 -46 -36.656 1 92.19 326 ILE B C 1
ATOM 6092 O O . ILE B 1 326 ? -7.281 -46.031 -35.5 1 92.19 326 ILE B O 1
ATOM 6096 N N . SER B 1 327 ? -7.559 -46.562 -37.656 1 93.25 327 SER B N 1
ATOM 6097 C CA . SER B 1 327 ? -8.789 -47.281 -37.438 1 93.25 327 SER B CA 1
ATOM 6098 C C . SER B 1 327 ? -8.508 -48.594 -36.719 1 93.25 327 SER B C 1
ATOM 6100 O O . SER B 1 327 ? -9.203 -48.969 -35.75 1 93.25 327 SER B O 1
ATOM 6102 N N . ASN B 1 328 ? -7.477 -49.312 -37.125 1 92.44 328 ASN B N 1
ATOM 6103 C CA . ASN B 1 328 ? -7.168 -50.625 -36.562 1 92.44 328 ASN B CA 1
ATOM 6104 C C . ASN B 1 328 ? -6.629 -50.531 -35.156 1 92.44 328 ASN B C 1
ATOM 6106 O O . ASN B 1 328 ? -6.805 -51.438 -34.344 1 92.44 328 ASN B O 1
ATOM 6110 N N . ASN B 1 329 ? -6 -49.375 -34.844 1 92.69 329 ASN B N 1
ATOM 6111 C CA . ASN B 1 329 ? -5.375 -49.25 -33.531 1 92.69 329 ASN B CA 1
ATOM 6112 C C . ASN B 1 329 ? -6.215 -48.375 -32.594 1 92.69 329 ASN B C 1
ATOM 6114 O O . ASN B 1 329 ? -5.746 -47.969 -31.531 1 92.69 329 ASN B O 1
ATOM 6118 N N . PHE B 1 330 ? -7.465 -48.094 -33.062 1 94.31 330 PHE B N 1
ATOM 6119 C CA . PHE B 1 330 ? -8.344 -47.219 -32.25 1 94.31 330 PHE B CA 1
ATOM 6120 C C . PHE B 1 330 ? -8.758 -47.938 -30.969 1 94.31 330 PHE B C 1
ATOM 6122 O O . PHE B 1 330 ? -9.094 -49.125 -30.984 1 94.31 330 PHE B O 1
ATOM 6129 N N . TYR B 1 331 ? -8.625 -47.188 -29.906 1 93.62 331 TYR B N 1
ATOM 6130 C CA . TYR B 1 331 ? -9.062 -47.75 -28.625 1 93.62 331 TYR B CA 1
ATOM 6131 C C . TYR B 1 331 ? -9.797 -46.719 -27.797 1 93.62 331 TYR B C 1
ATOM 6133 O O . TYR B 1 331 ? -9.633 -45.5 -28 1 93.62 331 TYR B O 1
ATOM 6141 N N . GLN B 1 332 ? -10.664 -47.094 -26.922 1 95.38 332 GLN B N 1
ATOM 6142 C CA . GLN B 1 332 ? -11.398 -46.281 -25.953 1 95.38 332 GLN B CA 1
ATOM 6143 C C . GLN B 1 332 ? -11.367 -46.938 -24.578 1 95.38 332 GLN B C 1
ATOM 6145 O O . GLN B 1 332 ? -11.328 -48.156 -24.453 1 95.38 332 GLN B O 1
ATOM 6150 N N . ASN B 1 333 ? -11.258 -46.156 -23.641 1 95.81 333 ASN B N 1
ATOM 6151 C CA . ASN B 1 333 ? -11.297 -46.656 -22.281 1 95.81 333 ASN B CA 1
ATOM 6152 C C . ASN B 1 333 ? -12.109 -45.75 -21.359 1 95.81 333 ASN B C 1
ATOM 6154 O O . ASN B 1 333 ? -12.18 -44.531 -21.578 1 95.81 333 ASN B O 1
ATOM 6158 N N . VAL B 1 334 ? -12.867 -46.25 -20.422 1 95.69 334 VAL B N 1
ATOM 6159 C CA . VAL B 1 334 ? -13.539 -45.562 -19.312 1 95.69 334 VAL B CA 1
ATOM 6160 C C . VAL B 1 334 ? -13.188 -46.281 -18 1 95.69 334 VAL B C 1
ATOM 6162 O O . VAL B 1 334 ? -13.117 -47.5 -17.938 1 95.69 334 VAL B O 1
ATOM 6165 N N . GLY B 1 335 ? -12.812 -45.5 -16.969 1 96 335 GLY B N 1
ATOM 6166 C CA . GLY B 1 335 ? -12.438 -46.125 -15.703 1 96 335 GLY B CA 1
ATOM 6167 C C . GLY B 1 335 ? -12.531 -45.156 -14.523 1 96 335 GLY B C 1
ATOM 6168 O O . GLY B 1 335 ? -12.836 -43.969 -14.695 1 96 335 GLY B O 1
ATOM 6169 N N . PHE B 1 336 ? -12.445 -45.719 -13.266 1 96.31 336 PHE B N 1
ATOM 6170 C CA . PHE B 1 336 ? -12.438 -44.969 -12.023 1 96.31 336 PHE B CA 1
ATOM 6171 C C . PHE B 1 336 ? -11.109 -45.156 -11.289 1 96.31 336 PHE B C 1
ATOM 6173 O O . PHE B 1 336 ? -10.469 -46.188 -11.406 1 96.31 336 PHE B O 1
ATOM 6180 N N . THR B 1 337 ? -10.711 -44.062 -10.688 1 96.75 337 THR B N 1
ATOM 6181 C CA . THR B 1 337 ? -9.539 -44.125 -9.828 1 96.75 337 THR B CA 1
ATOM 6182 C C . THR B 1 337 ? -9.875 -43.656 -8.414 1 96.75 337 THR B C 1
ATOM 6184 O O . THR B 1 337 ? -10.414 -42.562 -8.234 1 96.75 337 THR B O 1
ATOM 6187 N N . LEU B 1 338 ? -9.617 -44.531 -7.461 1 96.81 338 LEU B N 1
ATOM 6188 C CA . LEU B 1 338 ? -9.805 -44.156 -6.059 1 96.81 338 LEU B CA 1
ATOM 6189 C C . LEU B 1 338 ? -8.461 -43.938 -5.375 1 96.81 338 LEU B C 1
ATOM 6191 O O . LEU B 1 338 ? -7.645 -44.844 -5.266 1 96.81 338 LEU B O 1
ATOM 6195 N N . SER B 1 339 ? -8.188 -42.75 -4.984 1 96.06 339 SER B N 1
ATOM 6196 C CA . SER B 1 339 ? -6.965 -42.375 -4.266 1 96.06 339 SER B CA 1
ATOM 6197 C C . SER B 1 339 ? -7.227 -42.219 -2.773 1 96.06 339 SER B C 1
ATOM 6199 O O . SER B 1 339 ? -7.984 -41.344 -2.361 1 96.06 339 SER B O 1
ATOM 6201 N N . ILE B 1 340 ? -6.637 -43.062 -1.926 1 94.31 340 ILE B N 1
ATOM 6202 C CA . ILE B 1 340 ? -6.848 -43.031 -0.482 1 94.31 340 ILE B CA 1
ATOM 6203 C C . ILE B 1 340 ? -5.562 -42.594 0.223 1 94.31 340 ILE B C 1
ATOM 6205 O O . ILE B 1 340 ? -4.617 -43.406 0.334 1 94.31 340 ILE B O 1
ATOM 6209 N N . PRO B 1 341 ? -5.473 -41.406 0.693 1 91.38 341 PRO B N 1
ATOM 6210 C CA . PRO B 1 341 ? -4.305 -41 1.487 1 91.38 341 PRO B CA 1
ATOM 6211 C C . PRO B 1 341 ? -4.297 -41.656 2.875 1 91.38 341 PRO B C 1
ATOM 6213 O O . PRO B 1 341 ? -5.227 -41.438 3.658 1 91.38 341 PRO B O 1
ATOM 6216 N N . ILE B 1 342 ? -3.404 -42.406 3.15 1 92.62 342 ILE B N 1
ATOM 6217 C CA . ILE B 1 342 ? -3.305 -43.094 4.434 1 92.62 342 ILE B CA 1
ATOM 6218 C C . ILE B 1 342 ? -2.408 -42.281 5.379 1 92.62 342 ILE B C 1
ATOM 6220 O O . ILE B 1 342 ? -2.809 -41.969 6.5 1 92.62 342 ILE B O 1
ATOM 6224 N N . PHE B 1 343 ? -1.162 -42.031 4.926 1 93.69 343 PHE B N 1
ATOM 6225 C CA . PHE B 1 343 ? -0.202 -41.219 5.68 1 93.69 343 PHE B CA 1
ATOM 6226 C C . PHE B 1 343 ? 0.57 -40.281 4.754 1 93.69 343 PHE B C 1
ATOM 6228 O O . PHE B 1 343 ? 1.233 -40.75 3.818 1 93.69 343 PHE B O 1
ATOM 6235 N N . ASN B 1 344 ? 0.417 -39.094 5.039 1 92.44 344 ASN B N 1
ATOM 6236 C CA . ASN B 1 344 ? 1.087 -38.062 4.219 1 92.44 344 ASN B CA 1
ATOM 6237 C C . ASN B 1 344 ? 1.908 -37.125 5.078 1 92.44 344 ASN B C 1
ATOM 6239 O O . ASN B 1 344 ? 1.873 -35.906 4.863 1 92.44 344 ASN B O 1
ATOM 6243 N N . GLY B 1 345 ? 2.453 -37.625 6.18 1 94.38 345 GLY B N 1
ATOM 6244 C CA . GLY B 1 345 ? 3.268 -36.812 7.051 1 94.38 345 GLY B CA 1
ATOM 6245 C C . GLY B 1 345 ? 2.455 -35.812 7.855 1 94.38 345 GLY B C 1
ATOM 6246 O O . GLY B 1 345 ? 2.896 -34.688 8.086 1 94.38 345 GLY B O 1
ATOM 6247 N N . LEU B 1 346 ? 1.208 -36.094 8.102 1 95.44 346 LEU B N 1
ATOM 6248 C CA . LEU B 1 346 ? 0.287 -35.281 8.922 1 95.44 346 LEU B CA 1
ATOM 6249 C C . LEU B 1 346 ? -0.091 -34 8.219 1 95.44 346 LEU B C 1
ATOM 6251 O O . LEU B 1 346 ? -0.5 -33.031 8.867 1 95.44 346 LEU B O 1
ATOM 6255 N N . THR B 1 347 ? 0.076 -33.906 6.957 1 95.62 347 THR B N 1
ATOM 6256 C CA . THR B 1 347 ? -0.201 -32.688 6.188 1 95.62 347 THR B CA 1
ATOM 6257 C C . THR B 1 347 ? -1.674 -32.312 6.301 1 95.62 347 THR B C 1
ATOM 6259 O O . THR B 1 347 ? -2 -31.141 6.574 1 95.62 347 THR B O 1
ATOM 6262 N N . VAL B 1 348 ? -2.67 -33.312 6.164 1 95.25 348 VAL B N 1
ATOM 6263 C CA . VAL B 1 348 ? -4.102 -33 6.219 1 95.25 348 VAL B CA 1
ATOM 6264 C C . VAL B 1 348 ? -4.488 -32.562 7.625 1 95.25 348 VAL B C 1
ATOM 6266 O O . VAL B 1 348 ? -5.191 -31.578 7.797 1 95.25 348 VAL B O 1
ATOM 6269 N N . ARG B 1 349 ? -3.986 -33.281 8.57 1 96.31 349 ARG B N 1
ATOM 6270 C CA . ARG B 1 349 ? -4.27 -32.938 9.961 1 96.31 349 ARG B CA 1
ATOM 6271 C C . ARG B 1 349 ? -3.758 -31.531 10.289 1 96.31 349 ARG B C 1
ATOM 6273 O O . ARG B 1 349 ? -4.449 -30.75 10.938 1 96.31 349 ARG B O 1
ATOM 6280 N N . SER B 1 350 ? -2.523 -31.25 9.875 1 97.12 350 SER B N 1
ATOM 6281 C CA . SER B 1 350 ? -1.94 -29.922 10.109 1 97.12 350 SER B CA 1
ATOM 6282 C C . SER B 1 350 ? -2.74 -28.844 9.398 1 97.12 350 SER B C 1
ATOM 6284 O O . SER B 1 350 ? -2.969 -27.766 9.961 1 97.12 350 SER B O 1
ATOM 6286 N N . ASN B 1 351 ? -3.17 -29.062 8.18 1 97.25 351 ASN B N 1
ATOM 6287 C CA . ASN B 1 351 ? -3.965 -28.094 7.434 1 97.25 351 ASN B CA 1
ATOM 6288 C C . ASN B 1 351 ? -5.301 -27.812 8.117 1 97.25 351 ASN B C 1
ATOM 6290 O O . ASN B 1 351 ? -5.746 -26.672 8.188 1 97.25 351 ASN B O 1
ATOM 6294 N N . VAL B 1 352 ? -5.984 -28.844 8.625 1 97.75 352 VAL B N 1
ATOM 6295 C CA . VAL B 1 352 ? -7.246 -28.672 9.328 1 97.75 352 VAL B CA 1
ATOM 6296 C C . VAL B 1 352 ? -7.023 -27.859 10.609 1 97.75 352 VAL B C 1
ATOM 6298 O O . VAL B 1 352 ? -7.789 -26.953 10.914 1 97.75 352 VAL B O 1
ATOM 6301 N N . LYS B 1 353 ? -5.953 -28.172 11.312 1 98.06 353 LYS B N 1
ATOM 6302 C CA . LYS B 1 353 ? -5.641 -27.422 12.523 1 98.06 353 LYS B CA 1
ATOM 6303 C C . LYS B 1 353 ? -5.383 -25.953 12.211 1 98.06 353 LYS B C 1
ATOM 6305 O O . LYS B 1 353 ? -5.863 -25.062 12.922 1 98.06 353 LYS B O 1
ATOM 6310 N N . LYS B 1 354 ? -4.594 -25.688 11.18 1 98.31 354 LYS B N 1
ATOM 6311 C CA . LYS B 1 354 ? -4.324 -24.312 10.766 1 98.31 354 LYS B CA 1
ATOM 6312 C C . LYS B 1 354 ? -5.617 -23.578 10.391 1 98.31 354 LYS B C 1
ATOM 6314 O O . LYS B 1 354 ? -5.801 -22.422 10.734 1 98.31 354 LYS B O 1
ATOM 6319 N N . ALA B 1 355 ? -6.523 -24.266 9.648 1 98.31 355 ALA B N 1
ATOM 6320 C CA . ALA B 1 355 ? -7.809 -23.672 9.273 1 98.31 355 ALA B CA 1
ATOM 6321 C C . ALA B 1 355 ? -8.641 -23.344 10.508 1 98.31 355 ALA B C 1
ATOM 6323 O O . ALA B 1 355 ? -9.305 -22.297 10.555 1 98.31 355 ALA B O 1
ATOM 6324 N N . LYS B 1 356 ? -8.633 -24.234 11.484 1 98.56 356 LYS B N 1
ATOM 6325 C CA . LYS B 1 356 ? -9.359 -23.984 12.727 1 98.56 356 LYS B CA 1
ATOM 6326 C C . LYS B 1 356 ? -8.789 -22.766 13.461 1 98.56 356 LYS B C 1
ATOM 6328 O O . LYS B 1 356 ? -9.547 -21.969 14.016 1 98.56 356 LYS B O 1
ATOM 6333 N N . ILE B 1 357 ? -7.488 -22.672 13.492 1 98.5 357 ILE B N 1
ATOM 6334 C CA . ILE B 1 357 ? -6.844 -21.516 14.109 1 98.5 357 ILE B CA 1
ATOM 6335 C C . ILE B 1 357 ? -7.273 -20.234 13.383 1 98.5 357 ILE B C 1
ATOM 6337 O O . ILE B 1 357 ? -7.602 -19.234 14.016 1 98.5 357 ILE B O 1
ATOM 6341 N N . SER B 1 358 ? -7.316 -20.281 12.062 1 98.31 358 SER B N 1
ATOM 6342 C CA . SER B 1 358 ? -7.762 -19.141 11.266 1 98.31 358 SER B CA 1
ATOM 6343 C C . SER B 1 358 ? -9.211 -18.781 11.57 1 98.31 358 SER B C 1
ATOM 6345 O O . SER B 1 358 ? -9.57 -17.609 11.648 1 98.31 358 SER B O 1
ATOM 6347 N N . TYR B 1 359 ? -10.07 -19.828 11.766 1 98.31 359 TYR B N 1
ATOM 6348 C CA . TYR B 1 359 ? -11.461 -19.625 12.125 1 98.31 359 TYR B CA 1
ATOM 6349 C C . TYR B 1 359 ? -11.57 -18.922 13.477 1 98.31 359 TYR B C 1
ATOM 6351 O O . TYR B 1 359 ? -12.32 -17.953 13.633 1 98.31 359 TYR B O 1
ATOM 6359 N N . GLU B 1 360 ? -10.812 -19.344 14.438 1 98.56 360 GLU B N 1
ATOM 6360 C CA . GLU B 1 360 ? -10.805 -18.719 15.758 1 98.56 360 GLU B CA 1
ATOM 6361 C C . GLU B 1 360 ? -10.297 -17.281 15.688 1 98.56 360 GLU B C 1
ATOM 6363 O O . GLU B 1 360 ? -10.812 -16.391 16.375 1 98.56 360 GLU B O 1
ATOM 6368 N N . THR B 1 361 ? -9.273 -17.047 14.883 1 98.12 361 THR B N 1
ATOM 6369 C CA . THR B 1 361 ? -8.75 -15.703 14.672 1 98.12 361 THR B CA 1
ATOM 6370 C C . THR B 1 361 ? -9.82 -14.781 14.094 1 98.12 361 THR B C 1
ATOM 6372 O O . THR B 1 361 ? -9.945 -13.633 14.508 1 98.12 361 THR B O 1
ATOM 6375 N N . SER B 1 362 ? -10.57 -15.328 13.109 1 98.19 362 SER B N 1
ATOM 6376 C CA . SER B 1 362 ? -11.633 -14.531 12.5 1 98.19 362 SER B CA 1
ATOM 6377 C C . SER B 1 362 ? -12.727 -14.219 13.508 1 98.19 362 SER B C 1
ATOM 6379 O O . SER B 1 362 ? -13.336 -13.141 13.453 1 98.19 362 SER B O 1
ATOM 6381 N N . LYS B 1 363 ? -12.977 -15.117 14.445 1 97.81 363 LYS B N 1
ATOM 6382 C CA . LYS B 1 363 ? -13.93 -14.875 15.516 1 97.81 363 LYS B CA 1
ATOM 6383 C C . LYS B 1 363 ? -13.477 -13.719 16.406 1 97.81 363 LYS B C 1
ATOM 6385 O O . LYS B 1 363 ? -14.273 -12.844 16.75 1 97.81 363 LYS B O 1
ATOM 6390 N N . ILE B 1 364 ? -12.258 -13.727 16.734 1 98.06 364 ILE B N 1
ATOM 6391 C CA . ILE B 1 364 ? -11.688 -12.664 17.547 1 98.06 364 ILE B CA 1
ATOM 6392 C C . ILE B 1 364 ? -11.734 -11.344 16.797 1 98.06 364 ILE B C 1
ATOM 6394 O O . ILE B 1 364 ? -12.086 -10.305 17.359 1 98.06 364 ILE B O 1
ATOM 6398 N N . SER B 1 365 ? -11.398 -11.398 15.516 1 97.56 365 SER B N 1
ATOM 6399 C CA . SER B 1 365 ? -11.438 -10.195 14.688 1 97.56 365 SER B CA 1
ATOM 6400 C C . SER B 1 365 ? -12.852 -9.609 14.633 1 97.56 365 SER B C 1
ATOM 6402 O O . SER B 1 365 ? -13.023 -8.391 14.625 1 97.56 365 SER B O 1
ATOM 6404 N N . GLU B 1 366 ? -13.852 -10.477 14.531 1 97.19 366 GLU B N 1
ATOM 6405 C CA . GLU B 1 366 ? -15.242 -10.023 14.555 1 97.19 366 GLU B CA 1
ATOM 6406 C C . GLU B 1 366 ? -15.578 -9.32 15.859 1 97.19 366 GLU B C 1
ATOM 6408 O O . GLU B 1 366 ? -16.188 -8.25 15.859 1 97.19 366 GLU B O 1
ATOM 6413 N N . GLN B 1 367 ? -15.117 -9.859 16.984 1 97.25 367 GLN B N 1
ATOM 6414 C CA . GLN B 1 367 ? -15.344 -9.242 18.281 1 97.25 367 GLN B CA 1
ATOM 6415 C C . GLN B 1 367 ? -14.609 -7.91 18.406 1 97.25 367 GLN B C 1
ATOM 6417 O O . GLN B 1 367 ? -15.133 -6.949 18.969 1 97.25 367 GLN B O 1
ATOM 6422 N N . LEU B 1 368 ? -13.391 -7.859 17.891 1 96.75 368 LEU B N 1
ATOM 6423 C CA . LEU B 1 368 ? -12.625 -6.617 17.891 1 96.75 368 LEU B CA 1
ATOM 6424 C C . LEU B 1 368 ? -13.336 -5.543 17.062 1 96.75 368 LEU B C 1
ATOM 6426 O O . LEU B 1 368 ? -13.344 -4.371 17.453 1 96.75 368 LEU B O 1
ATOM 6430 N N . ALA B 1 369 ? -13.93 -5.949 15.961 1 95.88 369 ALA B N 1
ATOM 6431 C CA . ALA B 1 369 ? -14.68 -5 15.133 1 95.88 369 ALA B CA 1
ATOM 6432 C C . ALA B 1 369 ? -15.859 -4.422 15.906 1 95.88 369 ALA B C 1
ATOM 6434 O O . ALA B 1 369 ? -16.125 -3.217 15.844 1 95.88 369 ALA B O 1
ATOM 6435 N N . LYS B 1 370 ? -16.516 -5.242 16.641 1 95.75 370 LYS B N 1
ATOM 6436 C CA . LYS B 1 370 ? -17.656 -4.805 17.469 1 95.75 370 LYS B CA 1
ATOM 6437 C C . LYS B 1 370 ? -17.188 -3.857 18.562 1 95.75 370 LYS B C 1
ATOM 6439 O O . LYS B 1 370 ? -17.812 -2.82 18.797 1 95.75 370 LYS B O 1
ATOM 6444 N N . ASN B 1 371 ? -16.094 -4.215 19.219 1 95.81 371 ASN B N 1
ATOM 6445 C CA . ASN B 1 371 ? -15.531 -3.363 20.266 1 95.81 371 ASN B CA 1
ATOM 6446 C C . ASN B 1 371 ? -15.125 -1.999 19.719 1 95.81 371 ASN B C 1
ATOM 6448 O O . ASN B 1 371 ? -15.383 -0.97 20.344 1 95.81 371 ASN B O 1
ATOM 6452 N N . ASN B 1 372 ? -14.5 -2.076 18.594 1 95.06 372 ASN B N 1
ATOM 6453 C CA . ASN B 1 372 ? -14.078 -0.828 17.969 1 95.06 372 ASN B CA 1
ATOM 6454 C C . ASN B 1 372 ? -15.273 0.049 17.594 1 95.06 372 ASN B C 1
ATOM 6456 O O . ASN B 1 372 ? -15.234 1.267 17.781 1 95.06 372 ASN B O 1
ATOM 6460 N N . LEU B 1 373 ? -16.328 -0.593 17.047 1 93.94 373 LEU B N 1
ATOM 6461 C CA . LEU B 1 373 ? -17.531 0.167 16.719 1 93.94 373 LEU B CA 1
ATOM 6462 C C . LEU B 1 373 ? -18.109 0.823 17.953 1 93.94 373 LEU B C 1
ATOM 6464 O O . LEU B 1 373 ? -18.484 2 17.938 1 93.94 373 LEU B O 1
ATOM 6468 N N . ASN B 1 374 ? -18.109 0.097 19.078 1 94.75 374 ASN B N 1
ATOM 6469 C CA . ASN B 1 374 ? -18.609 0.637 20.344 1 94.75 374 ASN B CA 1
ATOM 6470 C C . ASN B 1 374 ? -17.766 1.828 20.797 1 94.75 374 ASN B C 1
ATOM 6472 O O . ASN B 1 374 ? -18.312 2.859 21.203 1 94.75 374 ASN B O 1
ATOM 6476 N N . LYS B 1 375 ? -16.547 1.668 20.688 1 94.94 375 LYS B N 1
ATOM 6477 C CA . LYS B 1 375 ? -15.625 2.732 21.094 1 94.94 375 LYS B CA 1
ATOM 6478 C C . LYS B 1 375 ? -15.828 3.979 20.234 1 94.94 375 LYS B C 1
ATOM 6480 O O . LYS B 1 375 ? -15.914 5.094 20.75 1 94.94 375 LYS B O 1
ATOM 6485 N N . VAL B 1 376 ? -15.883 3.783 18.953 1 93.25 376 VAL B N 1
ATOM 6486 C CA . VAL B 1 376 ? -16 4.895 18.016 1 93.25 376 VAL B CA 1
ATOM 6487 C C . VAL B 1 376 ? -17.328 5.617 18.234 1 93.25 376 VAL B C 1
ATOM 6489 O O . VAL B 1 376 ? -17.375 6.852 18.203 1 93.25 376 VAL B O 1
ATOM 6492 N N . ILE B 1 377 ? -18.375 4.879 18.469 1 93 377 ILE B N 1
ATOM 6493 C CA . ILE B 1 377 ? -19.688 5.469 18.703 1 93 377 ILE B CA 1
ATOM 6494 C C . ILE B 1 377 ? -19.703 6.219 20.031 1 93 377 ILE B C 1
ATOM 6496 O O . ILE B 1 377 ? -20.188 7.348 20.109 1 93 377 ILE B O 1
ATOM 6500 N N . ALA B 1 378 ? -19.109 5.629 21.078 1 94.44 378 ALA B N 1
ATOM 6501 C CA . ALA B 1 378 ? -19.016 6.297 22.375 1 94.44 378 ALA B CA 1
ATOM 6502 C C . ALA B 1 378 ? -18.234 7.605 22.266 1 94.44 378 ALA B C 1
ATOM 6504 O O . ALA B 1 378 ? -18.656 8.625 22.812 1 94.44 378 ALA B O 1
ATOM 6505 N N . GLN B 1 379 ? -17.219 7.531 21.516 1 94.31 379 GLN B N 1
ATOM 6506 C CA . GLN B 1 379 ? -16.406 8.727 21.297 1 94.31 379 GLN B CA 1
ATOM 6507 C C . GLN B 1 379 ? -17.188 9.781 20.516 1 94.31 379 GLN B C 1
ATOM 6509 O O . GLN B 1 379 ? -17.125 10.969 20.828 1 94.31 379 GLN B O 1
ATOM 6514 N N . ALA B 1 380 ? -17.875 9.297 19.531 1 93.31 380 ALA B N 1
ATOM 6515 C CA . ALA B 1 380 ? -18.641 10.227 18.703 1 93.31 380 ALA B CA 1
ATOM 6516 C C . ALA B 1 380 ? -19.719 10.93 19.516 1 93.31 380 ALA B C 1
ATOM 6518 O O . ALA B 1 380 ? -19.922 12.141 19.375 1 93.31 380 ALA B O 1
ATOM 6519 N N . VAL B 1 381 ? -20.391 10.25 20.406 1 93.62 381 VAL B N 1
ATOM 6520 C CA . VAL B 1 381 ? -21.438 10.812 21.25 1 93.62 381 VAL B CA 1
ATOM 6521 C C . VAL B 1 381 ? -20.828 11.797 22.234 1 93.62 381 VAL B C 1
ATOM 6523 O O . VAL B 1 381 ? -21.344 12.891 22.438 1 93.62 381 VAL B O 1
ATOM 6526 N N . ALA B 1 382 ? -19.688 11.414 22.797 1 94.12 382 ALA B N 1
ATOM 6527 C CA . ALA B 1 382 ? -18.984 12.297 23.734 1 94.12 382 ALA B CA 1
ATOM 6528 C C . ALA B 1 382 ? -18.516 13.562 23.016 1 94.12 382 ALA B C 1
ATOM 6530 O O . ALA B 1 382 ? -18.625 14.664 23.562 1 94.12 382 ALA B O 1
ATOM 6531 N N . ASP B 1 383 ? -18 13.359 21.828 1 93.94 383 ASP B N 1
ATOM 6532 C CA . ASP B 1 383 ? -17.516 14.492 21.047 1 93.94 383 ASP B CA 1
ATOM 6533 C C . ASP B 1 383 ? -18.641 15.445 20.703 1 93.94 383 ASP B C 1
ATOM 6535 O O . ASP B 1 383 ? -18.453 16.656 20.688 1 93.94 383 ASP B O 1
ATOM 6539 N N . LEU B 1 384 ? -19.781 14.914 20.359 1 93.38 384 LEU B N 1
ATOM 6540 C CA . LEU B 1 384 ? -20.938 15.758 20.047 1 93.38 384 LEU B CA 1
ATOM 6541 C C . LEU B 1 384 ? -21.359 16.562 21.266 1 93.38 384 LEU B C 1
ATOM 6543 O O . LEU B 1 384 ? -21.641 17.766 21.156 1 93.38 384 LEU B O 1
ATOM 6547 N N . ARG B 1 385 ? -21.359 15.977 22.438 1 92.75 385 ARG B N 1
ATOM 6548 C CA . ARG B 1 385 ? -21.703 16.672 23.672 1 92.75 385 ARG B CA 1
ATOM 6549 C C . ARG B 1 385 ? -20.719 17.797 23.969 1 92.75 385 ARG B C 1
ATOM 6551 O O . ARG B 1 385 ? -21.109 18.906 24.312 1 92.75 385 ARG B O 1
ATOM 6558 N N . ALA B 1 386 ? -19.469 17.453 23.766 1 94.06 386 ALA B N 1
ATOM 6559 C CA . ALA B 1 386 ? -18.438 18.453 23.984 1 94.06 386 ALA B CA 1
ATOM 6560 C C . ALA B 1 386 ? -18.562 19.594 22.984 1 94.06 386 ALA B C 1
ATOM 6562 O O . ALA B 1 386 ? -18.391 20.766 23.344 1 94.06 386 ALA B O 1
ATOM 6563 N N . ALA B 1 387 ? -18.828 19.203 21.766 1 94.44 387 ALA B N 1
ATOM 6564 C CA . ALA B 1 387 ? -18.969 20.219 20.719 1 94.44 387 ALA B CA 1
ATOM 6565 C C . ALA B 1 387 ? -20.156 21.141 21 1 94.44 387 ALA B C 1
ATOM 6567 O O . ALA B 1 387 ? -20.062 22.359 20.766 1 94.44 387 ALA B O 1
ATOM 6568 N N . ASP B 1 388 ? -21.188 20.594 21.484 1 93.19 388 ASP B N 1
ATOM 6569 C CA . ASP B 1 388 ? -22.359 21.391 21.844 1 93.19 388 ASP B CA 1
ATOM 6570 C C . ASP B 1 388 ? -22.031 22.391 22.953 1 93.19 388 ASP B C 1
ATOM 6572 O O . ASP B 1 388 ? -22.344 23.578 22.859 1 93.19 388 ASP B O 1
ATOM 6576 N N . SER B 1 389 ? -21.312 21.906 23.938 1 93.69 389 SER B N 1
ATOM 6577 C CA . SER B 1 389 ? -20.891 22.766 25.047 1 93.69 389 SER B CA 1
ATOM 6578 C C . SER B 1 389 ? -19.922 23.844 24.578 1 93.69 389 SER B C 1
ATOM 6580 O O . SER B 1 389 ? -20.047 25 24.984 1 93.69 389 SER B O 1
ATOM 6582 N N . ARG B 1 390 ? -19.031 23.438 23.719 1 94.44 390 ARG B N 1
ATOM 6583 C CA . ARG B 1 390 ? -18.047 24.391 23.188 1 94.44 390 ARG B CA 1
ATOM 6584 C C . ARG B 1 390 ? -18.734 25.453 22.344 1 94.44 390 ARG B C 1
ATOM 6586 O O . ARG B 1 390 ? -18.359 26.641 22.391 1 94.44 390 ARG B O 1
ATOM 6593 N N . TYR B 1 391 ? -19.672 25.047 21.578 1 93.62 391 TYR B N 1
ATOM 6594 C CA . TYR B 1 391 ? -20.406 26 20.75 1 93.62 391 TYR B CA 1
ATOM 6595 C C . TYR B 1 391 ? -21.109 27.047 21.594 1 93.62 391 TYR B C 1
ATOM 6597 O O . TYR B 1 391 ? -20.969 28.25 21.359 1 93.62 391 TYR B O 1
ATOM 6605 N N . LYS B 1 392 ? -21.734 26.625 22.672 1 92.88 392 LYS B N 1
ATOM 6606 C CA . LYS B 1 392 ? -22.453 27.531 23.562 1 92.88 392 LYS B CA 1
ATOM 6607 C C . LYS B 1 392 ? -21.5 28.453 24.297 1 92.88 392 LYS B C 1
ATOM 6609 O O . LYS B 1 392 ? -21.734 29.672 24.391 1 92.88 392 LYS B O 1
ATOM 6614 N N . SER B 1 393 ? -20.422 27.875 24.688 1 95.25 393 SER B N 1
ATOM 6615 C CA . SER B 1 393 ? -19.422 28.656 25.422 1 95.25 393 SER B CA 1
ATOM 6616 C C . SER B 1 393 ? -18.766 29.688 24.516 1 95.25 393 SER B C 1
ATOM 6618 O O . SER B 1 393 ? -18.641 30.859 24.906 1 95.25 393 SER B O 1
ATOM 6620 N N . ASN B 1 394 ? -18.422 29.25 23.328 1 94.75 394 ASN B N 1
ATOM 6621 C CA . ASN B 1 394 ? -17.734 30.156 22.406 1 94.75 394 ASN B CA 1
ATOM 6622 C C . ASN B 1 394 ? -18.688 31.234 21.875 1 94.75 394 ASN B C 1
ATOM 6624 O O . ASN B 1 394 ? -18.266 32.344 21.625 1 94.75 394 ASN B O 1
ATOM 6628 N N . GLU B 1 395 ? -19.953 30.844 21.719 1 92.5 395 GLU B N 1
ATOM 6629 C CA . GLU B 1 395 ? -20.938 31.844 21.328 1 92.5 395 GLU B CA 1
ATOM 6630 C C . GLU B 1 395 ? -21.062 32.938 22.391 1 92.5 395 GLU B C 1
ATOM 6632 O O . GLU B 1 395 ? -21.031 34.125 22.078 1 92.5 395 GLU B O 1
ATOM 6637 N N . ASN B 1 396 ? -21.078 32.531 23.641 1 95.19 396 ASN B N 1
ATOM 6638 C CA . ASN B 1 396 ? -21.172 33.469 24.75 1 95.19 396 ASN B CA 1
ATOM 6639 C C . ASN B 1 396 ? -19.906 34.312 24.859 1 95.19 396 ASN B C 1
ATOM 6641 O O . ASN B 1 396 ? -19.984 35.531 25.078 1 95.19 396 ASN B O 1
ATOM 6645 N N . THR B 1 397 ? -18.797 33.625 24.688 1 95.25 397 THR B N 1
ATOM 6646 C CA . THR B 1 397 ? -17.531 34.344 24.766 1 95.25 397 THR B CA 1
ATOM 6647 C C . THR B 1 397 ? -17.406 35.375 23.656 1 95.25 397 THR B C 1
ATOM 6649 O O . THR B 1 397 ? -16.953 36.5 23.875 1 95.25 397 THR B O 1
ATOM 6652 N N . PHE B 1 398 ? -17.766 35.062 22.484 1 94.5 398 PHE B N 1
ATOM 6653 C CA . PHE B 1 398 ? -17.703 35.969 21.359 1 94.5 398 PHE B CA 1
ATOM 6654 C C . PHE B 1 398 ? -18.609 37.188 21.594 1 94.5 398 PHE B C 1
ATOM 6656 O O . PHE B 1 398 ? -18.203 38.312 21.375 1 94.5 398 PHE B O 1
ATOM 6663 N N . ASN B 1 399 ? -19.844 36.906 22.141 1 94.69 399 ASN B N 1
ATOM 6664 C CA . ASN B 1 399 ? -20.781 38 22.422 1 94.69 399 ASN B CA 1
ATOM 6665 C C . ASN B 1 399 ? -20.25 38.938 23.5 1 94.69 399 ASN B C 1
ATOM 6667 O O . ASN B 1 399 ? -20.344 40.156 23.375 1 94.69 399 ASN B O 1
ATOM 6671 N N . ALA B 1 400 ? -19.594 38.344 24.453 1 94.94 400 ALA B N 1
ATOM 6672 C CA . ALA B 1 400 ? -19.031 39.125 25.547 1 94.94 400 ALA B CA 1
ATOM 6673 C C . ALA B 1 400 ? -17.859 39.969 25.047 1 94.94 400 ALA B C 1
ATOM 6675 O O . ALA B 1 400 ? -17.75 41.156 25.391 1 94.94 400 ALA B O 1
ATOM 6676 N N . GLN B 1 401 ? -17.016 39.344 24.297 1 94.31 401 GLN B N 1
ATOM 6677 C CA . GLN B 1 401 ? -15.844 40.031 23.781 1 94.31 401 GLN B CA 1
ATOM 6678 C C . GLN B 1 401 ? -16.25 41.125 22.766 1 94.31 401 GLN B C 1
ATOM 6680 O O . GLN B 1 401 ? -15.609 42.156 22.688 1 94.31 401 GLN B O 1
ATOM 6685 N N . LYS B 1 402 ? -17.219 40.812 22.047 1 92.69 402 LYS B N 1
ATOM 6686 C CA . LYS B 1 402 ? -17.75 41.781 21.094 1 92.69 402 LYS B CA 1
ATOM 6687 C C . LYS B 1 402 ? -18.281 43.031 21.828 1 92.69 402 LYS B C 1
ATOM 6689 O O . LYS B 1 402 ? -17.984 44.156 21.422 1 92.69 402 LYS B O 1
ATOM 6694 N N . ASP B 1 403 ? -19 42.875 22.938 1 94 403 ASP B N 1
ATOM 6695 C CA . ASP B 1 403 ? -19.516 43.969 23.75 1 94 403 ASP B CA 1
ATOM 6696 C C . ASP B 1 403 ? -18.391 44.75 24.406 1 94 403 ASP B C 1
ATOM 6698 O O . ASP B 1 403 ? -18.406 46 24.391 1 94 403 ASP B O 1
ATOM 6702 N N . ALA B 1 404 ? -17.484 44 24.875 1 92.94 404 ALA B N 1
ATOM 6703 C CA . ALA B 1 404 ? -16.328 44.625 25.516 1 92.94 404 ALA B CA 1
ATOM 6704 C C . ALA B 1 404 ? -15.562 45.5 24.516 1 92.94 404 ALA B C 1
ATOM 6706 O O . ALA B 1 404 ? -15.141 46.594 24.828 1 92.94 404 ALA B O 1
ATOM 6707 N N . PHE B 1 405 ? -15.367 44.969 23.422 1 92.06 405 PHE B N 1
ATOM 6708 C CA . PHE B 1 405 ? -14.633 45.719 22.391 1 92.06 405 PHE B CA 1
ATOM 6709 C C . PHE B 1 405 ? -15.391 46.969 21.969 1 92.06 405 PHE B C 1
ATOM 6711 O O . PHE B 1 405 ? -14.781 48 21.75 1 92.06 405 PHE B O 1
ATOM 6718 N N . ASN B 1 406 ? -16.703 46.875 21.875 1 91.69 406 ASN B N 1
ATOM 6719 C CA . ASN B 1 406 ? -17.531 48.031 21.531 1 91.69 406 ASN B CA 1
ATOM 6720 C C . ASN B 1 406 ? -17.375 49.188 22.531 1 91.69 406 ASN B C 1
ATOM 6722 O O . ASN B 1 406 ? -17.25 50.344 22.156 1 91.69 406 ASN B O 1
ATOM 6726 N N . VAL B 1 407 ? -17.266 48.844 23.797 1 92.62 407 VAL B N 1
ATOM 6727 C CA . VAL B 1 407 ? -17.109 49.812 24.859 1 92.62 407 VAL B CA 1
ATOM 6728 C C . VAL B 1 407 ? -15.711 50.438 24.781 1 92.62 407 VAL B C 1
ATOM 6730 O O . VAL B 1 407 ? -15.562 51.656 24.859 1 92.62 407 VAL B O 1
ATOM 6733 N N . ILE B 1 408 ? -14.773 49.531 24.547 1 91.25 408 ILE B N 1
ATOM 6734 C CA . ILE B 1 408 ? -13.391 49.969 24.516 1 91.25 408 ILE B CA 1
ATOM 6735 C C . ILE B 1 408 ? -13.164 50.875 23.297 1 91.25 408 ILE B C 1
ATOM 6737 O O . ILE B 1 408 ? -12.422 51.844 23.359 1 91.25 408 ILE B O 1
ATOM 6741 N N . GLU B 1 409 ? -13.797 50.531 22.281 1 89.19 409 GLU B N 1
ATOM 6742 C CA . GLU B 1 409 ? -13.688 51.312 21.047 1 89.19 409 GLU B CA 1
ATOM 6743 C C . GLU B 1 409 ? -14.25 52.719 21.234 1 89.19 409 GLU B C 1
ATOM 6745 O O . GLU B 1 409 ? -13.648 53.719 20.781 1 89.19 409 GLU B O 1
ATOM 6750 N N . GLN B 1 410 ? -15.336 52.906 21.984 1 89.44 410 GLN B N 1
ATOM 6751 C CA . GLN B 1 410 ? -15.938 54.188 22.266 1 89.44 410 GLN B CA 1
ATOM 6752 C C . GLN B 1 410 ? -15.062 55.031 23.203 1 89.44 410 GLN B C 1
ATOM 6754 O O . GLN B 1 410 ? -14.883 56.219 22.984 1 89.44 410 GLN B O 1
ATOM 6759 N N . ARG B 1 411 ? -14.469 54.344 24.125 1 90 411 ARG B N 1
ATOM 6760 C CA . ARG B 1 411 ? -13.602 55.031 25.062 1 90 411 ARG B CA 1
ATOM 6761 C C . ARG B 1 411 ? -12.305 55.469 24.391 1 90 411 ARG B C 1
ATOM 6763 O O . ARG B 1 411 ? -11.75 56.531 24.719 1 90 411 ARG B O 1
ATOM 6770 N N . TYR B 1 412 ? -11.859 54.625 23.562 1 85.81 412 TYR B N 1
ATOM 6771 C CA . TYR B 1 412 ? -10.633 54.938 22.828 1 85.81 412 TYR B CA 1
ATOM 6772 C C . TYR B 1 412 ? -10.836 56.125 21.906 1 85.81 412 TYR B C 1
ATOM 6774 O O . TYR B 1 412 ? -9.953 57 21.781 1 85.81 412 TYR B O 1
ATOM 6782 N N . ALA B 1 413 ? -12.047 56.281 21.375 1 81 413 ALA B N 1
ATOM 6783 C CA . ALA B 1 413 ? -12.375 57.375 20.453 1 81 413 ALA B CA 1
ATOM 6784 C C . ALA B 1 413 ? -12.367 58.719 21.156 1 81 413 ALA B C 1
ATOM 6786 O O . ALA B 1 413 ? -12.062 59.75 20.547 1 81 413 ALA B O 1
ATOM 6787 N N . VAL B 1 414 ? -12.578 58.688 22.516 1 82.44 414 VAL B N 1
ATOM 6788 C CA . VAL B 1 414 ? -12.625 59.938 23.266 1 82.44 414 VAL B CA 1
ATOM 6789 C C . VAL B 1 414 ? -11.359 60.094 24.094 1 82.44 414 VAL B C 1
ATOM 6791 O O . VAL B 1 414 ? -11.266 60.969 24.953 1 82.44 414 VAL B O 1
ATOM 6794 N N . GLY B 1 415 ? -10.367 59.094 24 1 78.5 415 GLY B N 1
ATOM 6795 C CA . GLY B 1 415 ? -9.047 59.219 24.594 1 78.5 415 GLY B CA 1
ATOM 6796 C C . GLY B 1 415 ? -8.984 58.688 26.016 1 78.5 415 GLY B C 1
ATOM 6797 O O . GLY B 1 415 ? -8.062 59.031 26.766 1 78.5 415 GLY B O 1
ATOM 6798 N N . LEU B 1 416 ? -9.914 57.875 26.328 1 82.38 416 LEU B N 1
ATOM 6799 C CA . LEU B 1 416 ? -10.008 57.406 27.703 1 82.38 416 LEU B CA 1
ATOM 6800 C C . LEU B 1 416 ? -9.258 56.094 27.875 1 82.38 416 LEU B C 1
ATOM 6802 O O . LEU B 1 416 ? -9.016 55.656 29.016 1 82.38 416 LEU B O 1
ATOM 6806 N N . VAL B 1 417 ? -8.891 55.469 26.781 1 83.19 417 VAL B N 1
ATOM 6807 C CA . VAL B 1 417 ? -8.172 54.188 26.844 1 83.19 417 VAL B CA 1
ATOM 6808 C C . VAL B 1 417 ? -6.938 54.25 25.953 1 83.19 417 VAL B C 1
ATOM 6810 O O . VAL B 1 417 ? -6.914 54.969 24.953 1 83.19 417 VAL B O 1
ATOM 6813 N N . ASN B 1 418 ? -5.953 53.625 26.422 1 76.88 418 ASN B N 1
ATOM 6814 C CA . ASN B 1 418 ? -4.711 53.625 25.656 1 76.88 418 ASN B CA 1
ATOM 6815 C C . ASN B 1 418 ? -4.738 52.594 24.516 1 76.88 418 ASN B C 1
ATOM 6817 O O . ASN B 1 418 ? -5.664 51.781 24.438 1 76.88 418 ASN B O 1
ATOM 6821 N N . SER B 1 419 ? -3.762 52.75 23.641 1 76.44 419 SER B N 1
ATOM 6822 C CA . SER B 1 419 ? -3.682 51.938 22.438 1 76.44 419 SER B CA 1
ATOM 6823 C C . SER B 1 419 ? -3.467 50.469 22.766 1 76.44 419 SER B C 1
ATOM 6825 O O . SER B 1 419 ? -3.984 49.562 22.078 1 76.44 419 SER B O 1
ATOM 6827 N N . LEU B 1 420 ? -2.836 50.219 23.797 1 73.31 420 LEU B N 1
ATOM 6828 C CA . LEU B 1 420 ? -2.576 48.844 24.188 1 73.31 420 LEU B CA 1
ATOM 6829 C C . LEU B 1 420 ? -3.869 48.125 24.594 1 73.31 420 LEU B C 1
ATOM 6831 O O . LEU B 1 420 ? -4.113 47 24.172 1 73.31 420 LEU B O 1
ATOM 6835 N N . ASP B 1 421 ? -4.664 48.875 25.359 1 81.31 421 ASP B N 1
ATOM 6836 C CA . ASP B 1 421 ? -5.941 48.312 25.781 1 81.31 421 ASP B CA 1
ATOM 6837 C C . ASP B 1 421 ? -6.871 48.062 24.594 1 81.31 421 ASP B C 1
ATOM 6839 O O . ASP B 1 421 ? -7.566 47.062 24.531 1 81.31 421 ASP B O 1
ATOM 6843 N N . TYR B 1 422 ? -6.848 48.938 23.719 1 84 422 TYR B N 1
ATOM 6844 C CA . TYR B 1 422 ? -7.648 48.844 22.5 1 84 422 TYR B CA 1
ATOM 6845 C C . TYR B 1 422 ? -7.234 47.625 21.672 1 84 422 TYR B C 1
ATOM 6847 O O . TYR B 1 422 ? -8.078 46.812 21.281 1 84 422 TYR B O 1
ATOM 6855 N N . ASN B 1 423 ? -5.984 47.5 21.516 1 79.75 423 ASN B N 1
ATOM 6856 C CA . ASN B 1 423 ? -5.469 46.406 20.703 1 79.75 423 ASN B CA 1
ATOM 6857 C C . ASN B 1 423 ? -5.695 45.062 21.375 1 79.75 423 ASN B C 1
ATOM 6859 O O . ASN B 1 423 ? -5.992 44.062 20.688 1 79.75 423 ASN B O 1
ATOM 6863 N N . THR B 1 424 ? -5.531 45 22.531 1 83.06 424 THR B N 1
ATOM 6864 C CA . THR B 1 424 ? -5.766 43.75 23.281 1 83.06 424 THR B CA 1
ATOM 6865 C C . THR B 1 424 ? -7.227 43.312 23.156 1 83.06 424 THR B C 1
ATOM 6867 O O . THR B 1 424 ? -7.516 42.156 22.906 1 83.06 424 THR B O 1
ATOM 6870 N N . SER B 1 425 ? -8.055 44.281 23.359 1 87.88 425 SER B N 1
ATOM 6871 C CA . SER B 1 425 ? -9.484 44 23.25 1 87.88 425 SER B CA 1
ATOM 6872 C C . SER B 1 425 ? -9.844 43.5 21.844 1 87.88 425 SER B C 1
ATOM 6874 O O . SER B 1 425 ? -10.641 42.594 21.688 1 87.88 425 SER B O 1
ATOM 6876 N N . ARG B 1 426 ? -9.289 44.094 20.922 1 86 426 ARG B N 1
ATOM 6877 C CA . ARG B 1 426 ? -9.531 43.688 19.531 1 86 426 ARG B CA 1
ATOM 6878 C C . ARG B 1 426 ? -9.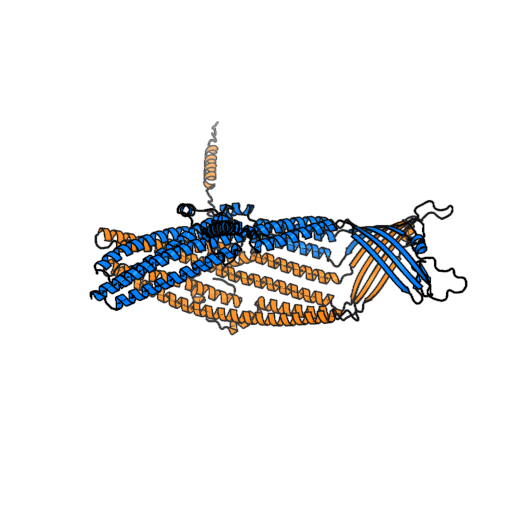031 42.281 19.266 1 86 426 ARG B C 1
ATOM 6880 O O . ARG B 1 426 ? -9.734 41.469 18.641 1 86 426 ARG B O 1
ATOM 6887 N N . THR B 1 427 ? -7.879 42.031 19.656 1 85.81 427 THR B N 1
ATOM 6888 C CA . THR B 1 427 ? -7.297 40.719 19.469 1 85.81 427 THR B CA 1
ATOM 6889 C C . THR B 1 427 ? -8.156 39.656 20.141 1 85.81 427 THR B C 1
ATOM 6891 O O . THR B 1 427 ? -8.375 38.594 19.578 1 85.81 427 THR B O 1
ATOM 6894 N N . ASN B 1 428 ? -8.609 40.031 21.281 1 89.12 428 ASN B N 1
ATOM 6895 C CA . ASN B 1 428 ? -9.469 39.094 22 1 89.12 428 ASN B CA 1
ATOM 6896 C C . ASN B 1 428 ? -10.773 38.844 21.25 1 89.12 428 ASN B C 1
ATOM 6898 O O . ASN B 1 428 ? -11.234 37.688 21.156 1 89.12 428 ASN B O 1
ATOM 6902 N N . ARG B 1 429 ? -11.375 39.844 20.75 1 91.38 429 ARG B N 1
ATOM 6903 C CA . ARG B 1 429 ? -12.602 39.719 19.969 1 91.38 429 ARG B CA 1
ATOM 6904 C C . ARG B 1 429 ? -12.367 38.875 18.719 1 91.38 429 ARG B C 1
ATOM 6906 O O . ARG B 1 429 ? -13.18 38 18.406 1 91.38 429 ARG B O 1
ATOM 6913 N N . ASN B 1 430 ? -11.32 39.156 18.078 1 89.81 430 ASN B N 1
ATOM 6914 C CA . ASN B 1 430 ? -11.008 38.438 16.844 1 89.81 430 ASN B CA 1
ATOM 6915 C C . ASN B 1 430 ? -10.797 36.938 17.125 1 89.81 430 ASN B C 1
ATOM 6917 O O . ASN B 1 430 ? -11.297 36.094 16.375 1 89.81 430 ASN B O 1
ATOM 6921 N N . LYS B 1 431 ? -10.031 36.625 18.062 1 90.94 431 LYS B N 1
ATOM 6922 C CA . LYS B 1 431 ? -9.805 35.219 18.453 1 90.94 431 LYS B CA 1
ATOM 6923 C C . LYS B 1 431 ? -11.109 34.531 18.812 1 90.94 431 LYS B C 1
ATOM 6925 O O . LYS B 1 431 ? -11.352 33.406 18.406 1 90.94 431 LYS B O 1
ATOM 6930 N N . ALA B 1 432 ? -11.891 35.219 19.578 1 93.12 432 ALA B N 1
ATOM 6931 C CA . ALA B 1 432 ? -13.18 34.688 19.984 1 93.12 432 ALA B CA 1
ATOM 6932 C C . ALA B 1 432 ? -14.07 34.406 18.766 1 93.12 432 ALA B C 1
ATOM 6934 O O . ALA B 1 432 ? -14.828 33.438 18.734 1 93.12 432 ALA B O 1
ATOM 6935 N N . GLU B 1 433 ? -14.031 35.281 17.812 1 92.5 433 GLU B N 1
ATOM 6936 C CA . GLU B 1 433 ? -14.812 35.125 16.594 1 92.5 433 GLU B CA 1
ATOM 6937 C C . GLU B 1 433 ? -14.383 33.875 15.836 1 92.5 433 GLU B C 1
ATOM 6939 O O . GLU B 1 433 ? -15.227 33.094 15.367 1 92.5 433 GLU B O 1
ATOM 6944 N N . VAL B 1 434 ? -13.148 33.656 15.711 1 91.31 434 VAL B N 1
ATOM 6945 C CA . VAL B 1 434 ? -12.617 32.469 15.016 1 91.31 434 VAL B CA 1
ATOM 6946 C C . VAL B 1 434 ? -13.023 31.203 15.742 1 91.31 434 VAL B C 1
ATOM 6948 O O . VAL B 1 434 ? -13.461 30.234 15.117 1 91.31 434 VAL B O 1
ATOM 6951 N N . ASP B 1 435 ? -12.859 31.281 17.047 1 93.56 435 ASP B N 1
ATOM 6952 C CA . ASP B 1 435 ? -13.234 30.125 17.859 1 93.56 435 ASP B CA 1
ATOM 6953 C C . ASP B 1 435 ? -14.719 29.797 17.703 1 93.56 435 ASP B C 1
ATOM 6955 O O . ASP B 1 435 ? -15.102 28.625 17.672 1 93.56 435 ASP B O 1
ATOM 6959 N N . TYR B 1 436 ? -15.508 30.859 17.719 1 93.56 436 TYR B N 1
ATOM 6960 C CA . TYR B 1 436 ? -16.953 30.703 17.547 1 93.56 436 TYR B CA 1
ATOM 6961 C C . TYR B 1 436 ? -17.281 30.078 16.203 1 93.56 436 TYR B C 1
ATOM 6963 O O . TYR B 1 436 ? -18.047 29.125 16.125 1 93.56 436 TYR B O 1
ATOM 6971 N N . ILE B 1 437 ? -16.672 30.5 15.148 1 90.94 437 ILE B N 1
ATOM 6972 C CA . ILE B 1 437 ? -16.875 29.953 13.812 1 90.94 437 ILE B CA 1
ATOM 6973 C C . ILE B 1 437 ? -16.484 28.484 13.781 1 90.94 437 ILE B C 1
ATOM 6975 O O . ILE B 1 437 ? -17.219 27.641 13.258 1 90.94 437 ILE B O 1
ATOM 6979 N N . GLN B 1 438 ? -15.375 28.188 14.328 1 92.38 438 GLN B N 1
ATOM 6980 C CA . GLN B 1 438 ? -14.867 26.812 14.367 1 92.38 438 GLN B CA 1
ATOM 6981 C C . GLN B 1 438 ? -15.82 25.891 15.125 1 92.38 438 GLN B C 1
ATOM 6983 O O . GLN B 1 438 ? -16.094 24.781 14.68 1 92.38 438 GLN B O 1
ATOM 6988 N N . SER B 1 439 ? -16.219 26.391 16.281 1 93.62 439 SER B N 1
ATOM 6989 C CA . SER B 1 439 ? -17.094 25.562 17.109 1 93.62 439 SER B CA 1
ATOM 6990 C C . SER B 1 439 ? -18.422 25.297 16.422 1 93.62 439 SER B C 1
ATOM 6992 O O . SER B 1 439 ? -19.031 24.234 16.609 1 93.62 439 SER B O 1
ATOM 6994 N N . LYS B 1 440 ? -18.938 26.281 15.719 1 91.19 440 LYS B N 1
ATOM 6995 C CA . LYS B 1 440 ? -20.172 26.141 14.961 1 91.19 440 LYS B CA 1
ATOM 6996 C C . LYS B 1 440 ? -20.094 24.969 13.984 1 91.19 440 LYS B C 1
ATOM 6998 O O . LYS B 1 440 ? -20.953 24.078 14 1 91.19 440 LYS B O 1
ATOM 7003 N N . TYR B 1 441 ? -19.125 24.906 13.227 1 90.44 441 TYR B N 1
ATOM 7004 C CA . TYR B 1 441 ? -18.984 23.875 12.188 1 90.44 441 TYR B CA 1
ATOM 7005 C C . TYR B 1 441 ? -18.531 22.547 12.781 1 90.44 441 TYR B C 1
ATOM 7007 O O . TYR B 1 441 ? -18.875 21.484 12.266 1 90.44 441 TYR B O 1
ATOM 7015 N N . ASP B 1 442 ? -17.766 22.594 13.812 1 92.25 442 ASP B N 1
ATOM 7016 C CA . ASP B 1 442 ? -17.422 21.375 14.531 1 92.25 442 ASP B CA 1
ATOM 7017 C C . ASP B 1 442 ? -18.672 20.672 15.055 1 92.25 442 ASP B C 1
ATOM 7019 O O . ASP B 1 442 ? -18.797 19.453 14.953 1 92.25 442 ASP B O 1
ATOM 7023 N N . LEU B 1 443 ? -19.609 21.484 15.641 1 92.56 443 LEU B N 1
ATOM 7024 C CA . LEU B 1 443 ? -20.875 20.953 16.125 1 92.56 443 LEU B CA 1
ATOM 7025 C C . LEU B 1 443 ? -21.672 20.297 15 1 92.56 443 LEU B C 1
ATOM 7027 O O . LEU B 1 443 ? -22.156 19.188 15.141 1 92.56 443 LEU B O 1
ATOM 7031 N N . LEU B 1 444 ? -21.734 20.984 13.914 1 90.12 444 LEU B N 1
ATOM 7032 C CA . LEU B 1 444 ? -22.453 20.469 12.758 1 90.12 444 LEU B CA 1
ATOM 7033 C C . LEU B 1 444 ? -21.844 19.172 12.258 1 90.12 444 LEU B C 1
ATOM 7035 O O . LEU B 1 444 ? -22.547 18.203 11.961 1 90.12 444 LEU B O 1
ATOM 7039 N N . PHE B 1 445 ? -20.547 19.078 12.172 1 90.31 445 PHE B N 1
ATOM 7040 C CA . PHE B 1 445 ? -19.828 17.891 11.727 1 90.31 445 PHE B CA 1
ATOM 7041 C C . PHE B 1 445 ? -20.094 16.719 12.656 1 90.31 445 PHE B C 1
ATOM 7043 O O . PHE B 1 445 ? -20.422 15.617 12.203 1 90.31 445 PHE B O 1
ATOM 7050 N N . LYS B 1 446 ? -19.906 17 13.938 1 92.12 446 LYS B N 1
ATOM 7051 C CA . LYS B 1 446 ? -20.094 15.93 14.906 1 92.12 446 LYS B CA 1
ATOM 7052 C C . LYS B 1 446 ? -21.516 15.391 14.859 1 92.12 446 LYS B C 1
ATOM 7054 O O . LYS B 1 446 ? -21.734 14.188 15.039 1 92.12 446 LYS B O 1
ATOM 7059 N N . SER B 1 447 ? -22.469 16.266 14.703 1 91.06 447 SER B N 1
ATOM 7060 C CA . SER B 1 447 ? -23.859 15.836 14.578 1 91.06 447 SER B CA 1
ATOM 7061 C C . SER B 1 447 ? -24.047 14.93 13.367 1 91.06 447 SER B C 1
ATOM 7063 O O . SER B 1 447 ? -24.719 13.906 13.453 1 91.06 447 SER B O 1
ATOM 7065 N N . LYS B 1 448 ? -23.438 15.289 12.258 1 89.44 448 LYS B N 1
ATOM 7066 C CA . LYS B 1 448 ? -23.562 14.508 11.031 1 89.44 448 LYS B CA 1
ATOM 7067 C C . LYS B 1 448 ? -22.844 13.164 11.164 1 89.44 448 LYS B C 1
ATOM 7069 O O . LYS B 1 448 ? -23.266 12.172 10.562 1 89.44 448 LYS B O 1
ATOM 7074 N N . VAL B 1 449 ? -21.844 13.102 11.922 1 89.25 449 VAL B N 1
ATOM 7075 C CA . VAL B 1 449 ? -21.141 11.852 12.195 1 89.25 449 VAL B CA 1
ATOM 7076 C C . VAL B 1 449 ? -22.078 10.875 12.883 1 89.25 449 VAL B C 1
ATOM 7078 O O . VAL B 1 449 ? -22.094 9.68 12.562 1 89.25 449 VAL B O 1
ATOM 7081 N N . ILE B 1 450 ? -22.875 11.383 13.852 1 88.5 450 ILE B N 1
ATOM 7082 C CA . ILE B 1 450 ? -23.828 10.523 14.539 1 88.5 450 ILE B CA 1
ATOM 7083 C C . ILE B 1 450 ? -24.875 10.031 13.555 1 88.5 450 ILE B C 1
ATOM 7085 O O . ILE B 1 450 ? -25.266 8.852 13.57 1 88.5 450 ILE B O 1
ATOM 7089 N N . ASP B 1 451 ? -25.312 10.875 12.703 1 85.38 451 ASP B N 1
ATOM 7090 C CA . ASP B 1 451 ? -26.281 10.492 11.68 1 85.38 451 ASP B CA 1
ATOM 7091 C C . ASP B 1 451 ? -25.734 9.375 10.797 1 85.38 451 ASP B C 1
ATOM 7093 O O . ASP B 1 451 ? -26.453 8.461 10.422 1 85.38 451 ASP B O 1
ATOM 7097 N N . TYR B 1 452 ? -24.516 9.484 10.539 1 85.25 452 TYR B N 1
ATOM 7098 C CA . TYR B 1 452 ? -23.797 8.484 9.75 1 85.25 452 TYR B CA 1
ATOM 7099 C C . TYR B 1 452 ? -23.859 7.117 10.414 1 85.25 452 TYR B C 1
ATOM 7101 O O . TYR B 1 452 ? -24.188 6.113 9.773 1 85.25 452 TYR B O 1
ATOM 7109 N N . TYR B 1 453 ? -23.625 7.078 11.688 1 86.94 453 TYR B N 1
ATOM 7110 C CA . TYR B 1 453 ? -23.594 5.801 12.391 1 86.94 453 TYR B CA 1
ATOM 7111 C C . TYR B 1 453 ? -25.016 5.266 12.594 1 86.94 453 TYR B C 1
ATOM 7113 O O . TYR B 1 453 ? -25.203 4.062 12.797 1 86.94 453 TYR B O 1
ATOM 7121 N N . LEU B 1 454 ? -26.016 6.137 12.508 1 86.38 454 LEU B N 1
ATOM 7122 C CA . LEU B 1 454 ? -27.406 5.738 12.648 1 86.38 454 LEU B CA 1
ATOM 7123 C C . LEU B 1 454 ? -27.984 5.316 11.305 1 86.38 454 LEU B C 1
ATOM 7125 O O . LEU B 1 454 ? -29.125 4.852 11.234 1 86.38 454 LEU B O 1
ATOM 7129 N N . GLY B 1 455 ? -27.172 5.5 10.234 1 81.38 455 GLY B N 1
ATOM 7130 C CA . GLY B 1 455 ? -27.625 5.105 8.906 1 81.38 455 GLY B CA 1
ATOM 7131 C C . GLY B 1 455 ? -28.547 6.117 8.266 1 81.38 455 GLY B C 1
ATOM 7132 O O . GLY B 1 455 ? -29.312 5.773 7.359 1 81.38 455 GLY B O 1
ATOM 7133 N N . LYS B 1 456 ? -28.516 7.27 8.766 1 80.19 456 LYS B N 1
ATOM 7134 C CA . LYS B 1 456 ? -29.344 8.328 8.203 1 80.19 456 LYS B CA 1
ATOM 7135 C C . LYS B 1 456 ? -28.641 9.031 7.047 1 80.19 456 LYS B C 1
ATOM 7137 O O . LYS B 1 456 ? -27.406 9.031 6.969 1 80.19 456 LYS B O 1
ATOM 7142 N N . GLN B 1 457 ? -29.5 9.484 6.094 1 76.94 457 GLN B N 1
ATOM 7143 C CA . GLN B 1 457 ? -28.953 10.273 5 1 76.94 457 GLN B CA 1
ATOM 7144 C C . GLN B 1 457 ? -28.328 11.57 5.52 1 76.94 457 GLN B C 1
ATOM 7146 O O . GLN B 1 457 ? -28.875 12.219 6.41 1 76.94 457 GLN B O 1
ATOM 7151 N N . ILE B 1 458 ? -27.047 11.789 5.062 1 76.56 458 ILE B N 1
ATOM 7152 C CA . ILE B 1 458 ? -26.375 13.008 5.469 1 76.56 458 ILE B CA 1
ATOM 7153 C C . ILE B 1 458 ? -26.844 14.18 4.609 1 76.56 458 ILE B C 1
ATOM 7155 O O . ILE B 1 458 ? -26.531 14.25 3.416 1 76.56 458 ILE B O 1
ATOM 7159 N N . THR B 1 459 ? -27.875 14.961 5.09 1 70.75 459 THR B N 1
ATOM 7160 C CA . THR B 1 459 ? -28.406 16.109 4.359 1 70.75 459 THR B CA 1
ATOM 7161 C C . THR B 1 459 ? -28.469 17.344 5.262 1 70.75 459 THR B C 1
ATOM 7163 O O . THR B 1 459 ? -28.406 17.219 6.484 1 70.75 459 THR B O 1
ATOM 7166 N N . PHE B 1 460 ? -28.141 18.516 4.625 1 70.75 460 PHE B N 1
ATOM 7167 C CA . PHE B 1 460 ? -28.594 19.734 5.297 1 70.75 460 PHE B CA 1
ATOM 7168 C C . PHE B 1 460 ? -29.375 20.625 4.34 1 70.75 460 PHE B C 1
ATOM 7170 O O . PHE B 1 460 ? -29.25 20.5 3.121 1 70.75 460 PHE B O 1
#

Radius of gyration: 44.36 Å; Cα contacts (8 Å, |Δi|>4): 1234; chains: 2; bounding box: 143×142×114 Å

InterPro domains:
  IPR003423 Outer membrane efflux protein [PF02321] (42-228)
  IPR003423 Outer membrane efflux protein [PF02321] (263-444)
  IPR051906 Outer membrane protein TolC-like [PTHR30026] (11-455)

Foldseek 3Di:
DPPPPVPPPPPVVVVVVVVVVCVVPPPVVPVPFAAAELVNLLVLLCVDPVVLVVLVVVLVVLVVQLVVLVCLQAKDKDKDKDKDWDAAFDQDPLVRDTDGFTKIKMKIKIKIKGWPAQLCLSVLSSVLSVLVSVLSVLVSVLVSLVLSLQLLVLLLQLLLLVVQLVLLVVQLVVLVVLLVVQVVCVVVVNHDPVLNVVSVVSNVVSVVSNVVSVVSNLVSLVSSCVSSPHDSVVSSHHYDDDDPVLLVVLLDADDLVVLLVLLCVDRSLLVSLVSQLVSLVSQLSSLLSNQAKIKMKMKMKMFMAMATDDDPPPPDDHGDDPVVRRVVGIDMDIDMDIGHDDDDPCPSVVSSVVSVVVSVVSVVVSVVSSVVSSVVSVVLSVQLVVLSVQLVVLVVQLVVLVVVLVVVVVCVVVPNDDSVVNVVSSVSNSVSVSSNSVSSSSSSSSSLVSCSSSVHDSRD/DPPPPVVPPPPVVVVVVVVVVCVVDCPVVPVPFAAAELVNLLVLLCVDPVVLVVLVVVLVVLVVQLVVLVCLQDKDKDKDKDKDWDAAQDQDPLVRDGDRFTKIKMKMKMKIKGWPAQLCLSVLSSVLSVLVSVLSVLVSVQVSLVLSLVLLVLQLQLVLLVVQLVLLVVQLVVLVVLLVVQVVVVVVVNDDPVLNVVSVVSNVVSVVSNVVSVVSNLVSLVSSCVSSPHDSVVSSHHYDDDDPVLLVVLQDADDLVVLLVLLCVPRSLLVSLVSQLVSLVSQLSSLLSNQAKIKMKMKMKMFMAMATDDDPPPPDDHGDDPVVRRVVRIDMDIDMDIGHDDDDPCPSVVSSVVSVVSSVVSVVVSVVSSVVSSVVSVVLSVQLVVLSVQLVVLVVQLVVLVVVLVVVVVCVVVPNDDSVVNVVSSVSNSVSVSSNSVSSSSNSSSSLVSCSSSVHDRGD

Secondary structure (DSSP, 8-state):
-------TTHHHHHHHHHHHHHTS---------EEEPHHHHHHHHHHH-HHHHHHHHHHHHHHHHHHHHHHTTSPEEEEEEEEEEE-SSEEETTTTEEE-S-EEEEEEEEEEEEEEESTTHHHHHHHHHHHHHHHHHHHHHHHHHHHHHHHHHHHHHHHHHHHHHHHHHHHHHHHHHHHHHHHHHHHTTSS-HHHHHHHHHHHHHHHHHHHHHHHHHHHHHHHHHHHTT--GGG--EEEPPPPHHHHHHT-----HHHHHHHHHTT-HHHHHHHHHHHHHHHHHHHHHGGGS-EEEEEEEEEEEEEEE-S---TTSPPPPPHHHHHHHT-EEEEEEEEEEEEESTTHHHHHHHHHHHHHHHHHHHHHHHHHHHHHHHHHHHHHHHHHHHHHHHHHHHHHHHHHHHHHHHHHHHTT-S-HHHHHHHHHHHHHHHHHHHHHHHHHHHHHHHHHHHHT-----/-------THHHHHHHHHHHHHHSS---------EEE-HHHHHHHHHHH-HHHHHHHHHHHHHHHHHHHHHHTTSPEEEEEEEEEEEEESEEETTTTEEE-S-EEEEEEEEEEEEEEESTTHHHHHHHHHHHHHHHHHHHHHHHHHHHHHHHHHHHHHHHHHHHHHHHHHHHHHHHHHHHHHHHHHHHTTSS-HHHHHHHHHHHHHHHHHHHHHHHHHHHHHHHHHHHTT--GGG--EEEPPPPHHHHHHT-----HHHHHHHHHTT-HHHHHHHHHHHHHHHHHHHHHGGGS-EEEEEEEEEEEEEEE-S---TTSPPPPPHHHHHHHT-EEEEEEEEE----STTHHHHHHHHHHHHHHHHHHHHHHHHHHHHHHHHHHHHHHHHHHHHHHHHHHHHHHHHHHHHHHHHHHHTT-S-HHHHHHHHHHHHHHHHHHHHHHHHHHHHHHHHHHHTT-----

Nearest PDB structures (foldseek):
  5bun-assembly1_B  TM=8.995E-01  e=2.156E-20  Salmonella enterica subsp. enterica serovar Typhi
  7ng9-assembly1_A  TM=8.946E-01  e=3.094E-20  Klebsiella quasipneumoniae
  1ek9-assembly1_A  TM=8.772E-01  e=3.096E-19  Escherichia coli
  2xmn-assembly1_C  TM=8.755E-01  e=2.470E-19  Escherichia coli K-12
  2wmz-assembly1_B  TM=8.618E-01  e=3.389E-19  Escherichia coli K-12

pLDDT: mean 86.83, std 15.35, range [21.56, 98.75]